Protein AF-A0A8J2RHG7-F1 (afdb_monomer)

Nearest PDB structures (foldseek):
  4phc-assembly1_A  TM=9.791E-01  e=8.579E-55  Homo sapiens
  4phc-assembly1_B  TM=9.744E-01  e=1.572E-54  Homo sapiens
  4phc-assembly2_C  TM=9.771E-01  e=2.625E-54  Homo sapiens
  4g84-assembly1_A  TM=9.530E-01  e=2.346E-53  Homo sapiens
  6o76-assembly1_A  TM=9.309E-01  e=4.505E-53  Homo sapiens

Secondary structure (DSSP, 8-state):
------------PPPHHHHHHHHHHHHHHHHHTT--HHHHHHHHHHHHHHHHHTTTTTTTS--------PPTT-----HHHHHHHHHHHHHHHHHHHHTTPEE----SEEEHHHHTTSSGGGGGG--BPPP-SS--EEE-S-SHHHHHHHHHHTT-S-EEEEEEEEEE-----BGGGTB-SEEEEEEEEEES---TTHHHHHHHHHHHHHHHHTT--SEEEEEEEHHHHHHHHHHTT--GGGHHHHHHHHHGGGTS-HHHHHHIIIIIT---HHHHHHHHHHHT-EESHHHHHHHHT-TTGGG-HHHHHHHHHHHHHHHHHHHTT-GGGEEEETT-----TT--SEEEEEEESSS-GGG----SEEEEE-TTTGGGTSTT-----EEEEEE-HHHHHHHHHHHTTTS---S----EEEEESSSSTHHHHHHHHHHHHTTT--EEE-SSSS--HHHHHHHHHHHT--EEEEE-HHHHHTTEEEEEETTT--EEEEEGGGHHHHHHHHHHHHHTTS---EEEPPPPPPTT--TTHHHHHHHHHHHHHHHT--GGG--S--EEEGGGSSS------TTSGGGS------S---THHHHHHHHHHHHHHHHHHHHHHHHHT--PPPP------------------------------------------------------THHHHHHHHHHHHHHHHHHHHHHHHHHHHHHHHHHHHHTTS---HHHHHHHHT-HHHHHHHHS-S-HHHHHHHHHHHGGGS---TT-SS-HHHHHHHHHHHHHH---HHHHHHHHTS-HHHHHHHHHHHHHHHHHHHHHHHS----HHHHHHS--HHHHTT-TTEEEEEEEEEEEBPPPSSHHHHHHHEETTTTEEEEEEEEEE-TTS-EEEEPPPEETTS-HHHHHHHSS-GGG--TT-EEE--TT---HHHHHTTT-EEE-PPP-SSSPPPHHHHHHHHHHHHHHHHHHHHHHHHHHH-GGGSSPBPGGGG-B-TTS-BHHHHHHHHHHHHHHTSPPSS---

Solvent-accessible surface area (backbone atoms only — not comparable to full-atom values): 58888 Å² total; per-residue (Å²): 133,88,86,85,89,85,88,82,82,80,81,77,73,80,50,70,68,56,52,44,47,55,42,54,47,50,50,49,50,42,60,76,71,66,52,59,68,67,63,53,51,51,47,46,49,54,41,49,51,51,50,60,75,59,56,86,63,70,85,82,74,59,95,65,76,83,75,93,69,70,60,91,37,45,80,88,75,52,61,66,56,46,47,58,48,48,57,52,48,52,52,42,52,55,47,43,49,73,72,64,33,43,85,54,87,74,74,68,51,43,55,39,72,79,59,55,86,58,39,63,80,60,49,79,29,52,43,68,57,81,85,82,91,69,83,62,37,21,38,30,65,59,64,64,64,63,45,27,45,48,32,33,73,70,66,53,63,57,52,44,35,30,37,76,44,74,26,29,40,69,60,88,54,37,75,94,74,53,37,52,22,53,46,54,44,41,35,41,37,43,38,22,91,69,70,85,50,55,66,61,41,48,45,54,49,52,53,51,53,40,34,47,76,68,74,48,72,55,49,38,34,36,30,34,35,43,32,33,56,54,15,46,38,52,62,42,66,53,56,78,91,46,44,67,62,50,42,59,34,46,36,43,58,83,80,42,58,68,74,58,39,46,44,46,36,33,76,75,66,68,42,58,63,75,37,48,55,51,46,50,74,47,37,76,43,66,42,52,63,70,48,41,55,54,46,62,69,29,79,56,39,54,68,23,68,44,17,44,54,29,39,52,47,49,51,53,31,49,59,51,22,50,78,72,71,42,40,91,37,47,31,39,29,57,34,60,51,76,69,58,79,47,59,61,34,47,32,40,37,27,34,67,69,86,65,57,78,93,73,56,71,67,64,44,24,37,39,36,20,27,32,58,53,20,18,80,56,22,98,80,52,55,65,36,37,31,35,31,36,33,37,34,47,53,50,52,48,54,52,51,53,60,75,47,63,87,57,93,77,64,70,59,82,45,49,34,34,44,42,39,68,53,72,83,51,40,65,59,42,51,52,52,45,49,61,29,48,80,67,74,42,46,61,49,66,71,96,51,65,65,48,60,45,67,62,54,53,47,51,27,67,72,49,61,28,54,30,32,38,44,45,46,71,75,34,53,77,69,48,30,34,33,45,28,36,56,88,82,65,48,72,47,83,39,50,53,94,48,43,64,58,52,49,52,51,54,56,49,54,67,54,58,81,74,67,86,47,74,43,65,70,63,71,80,70,66,97,85,56,74,93,61,39,67,64,47,47,57,40,26,53,51,37,31,63,55,68,74,50,66,77,94,70,67,85,65,90,55,66,50,50,36,84,42,27,84,80,57,58,94,59,90,51,85,90,43,81,44,47,34,59,70,61,80,91,86,74,91,78,67,75,75,64,60,60,58,55,59,60,58,56,54,61,57,51,56,57,51,52,55,56,52,58,63,54,71,78,66,76,86,91,77,90,81,87,87,89,88,86,87,83,85,85,86,82,87,83,90,78,95,77,83,92,84,75,89,77,96,69,83,85,85,80,86,86,78,92,80,80,96,72,87,84,81,86,87,76,94,75,81,94,80,87,82,85,87,66,75,67,65,59,55,54,52,54,53,52,49,53,52,50,54,54,50,49,56,51,50,52,51,50,49,53,50,49,55,50,50,53,56,53,53,64,68,51,75,84,55,64,59,47,73,69,52,56,55,53,27,61,75,26,36,74,47,22,32,69,47,44,50,34,70,28,33,66,52,50,54,50,53,46,67,74,45,54,84,68,54,84,90,62,94,86,58,94,59,55,75,68,56,42,51,50,52,38,32,29,35,41,26,64,43,63,51,48,64,56,51,10,61,28,63,79,46,51,43,70,54,44,51,51,43,37,52,55,50,48,51,36,50,32,77,69,36,44,84,75,54,42,48,77,78,55,63,79,62,44,58,76,65,43,35,66,83,38,56,77,77,46,66,45,51,55,33,30,43,51,77,51,72,39,44,34,49,79,55,90,51,68,64,57,35,66,41,15,32,15,76,92,76,71,42,38,21,38,27,31,49,36,26,20,29,79,48,49,46,48,29,46,71,39,65,72,37,46,26,55,60,52,67,46,58,45,50,77,70,51,60,58,65,76,73,55,43,69,66,35,24,34,39,43,59,74,82,58,80,47,48,68,70,37,39,74,41,48,22,44,66,50,56,42,72,83,76,82,91,57,83,74,50,76,64,52,48,49,52,24,47,54,47,50,67,60,52,48,54,43,55,51,50,54,49,47,49,56,68,44,22,32,58,66,59,60,61,41,58,68,80,41,66,41,59,55,100,82,74,50,36,49,46,44,40,53,53,52,40,51,52,47,52,48,60,69,34,82,57,86,50,75,87,124

Radius of gyration: 39.9 Å; Cα contacts (8 Å, |Δi|>4): 1347; chains: 1; bounding box: 129×100×102 Å

Structure (mmCIF, N/CA/C/O backbone):
data_AF-A0A8J2RHG7-F1
#
_entry.id   AF-A0A8J2RHG7-F1
#
loop_
_atom_site.group_PDB
_atom_site.id
_atom_site.type_symbol
_atom_site.label_atom_id
_atom_site.label_alt_id
_atom_site.label_comp_id
_atom_site.label_asym_id
_atom_site.label_entity_id
_atom_site.label_seq_id
_atom_site.pdbx_PDB_ins_code
_atom_site.Cartn_x
_atom_site.Cartn_y
_atom_site.Cartn_z
_atom_site.occupancy
_atom_site.B_iso_or_equiv
_atom_site.auth_seq_id
_atom_site.auth_comp_id
_atom_site.auth_asym_id
_atom_site.auth_atom_id
_atom_site.pdbx_PDB_model_num
ATOM 1 N N . MET A 1 1 ? 68.297 17.777 55.107 1.00 31.73 1 MET A N 1
ATOM 2 C CA . MET A 1 1 ? 68.288 17.335 53.692 1.00 31.73 1 MET A CA 1
ATOM 3 C C . MET A 1 1 ? 66.818 17.244 53.285 1.00 31.73 1 MET A C 1
ATOM 5 O O . MET A 1 1 ? 66.069 16.672 54.061 1.00 31.73 1 MET A O 1
ATOM 9 N N . GLN A 1 2 ? 66.297 18.023 52.322 1.00 25.23 2 GLN A N 1
ATOM 10 C CA . GLN A 1 2 ? 66.552 17.958 50.857 1.00 25.23 2 GLN A CA 1
ATOM 11 C C . GLN A 1 2 ? 66.179 16.567 50.295 1.00 25.23 2 GLN A C 1
ATOM 13 O O . GLN A 1 2 ? 66.572 15.587 50.910 1.00 25.23 2 GLN A O 1
ATOM 18 N N . CYS A 1 3 ? 65.501 16.364 49.157 1.00 23.91 3 CYS A N 1
ATOM 19 C CA . CYS A 1 3 ? 64.804 17.230 48.178 1.00 23.91 3 CYS A CA 1
ATOM 20 C C . CYS A 1 3 ? 63.834 16.318 47.350 1.00 23.91 3 CYS A C 1
ATOM 22 O O . CYS A 1 3 ? 63.836 15.116 47.593 1.00 23.91 3 CYS A O 1
ATOM 24 N N . ALA A 1 4 ? 62.987 16.711 46.383 1.00 25.17 4 ALA A N 1
ATOM 25 C CA . ALA A 1 4 ? 62.678 17.978 45.695 1.00 25.17 4 ALA A CA 1
ATOM 26 C C . ALA A 1 4 ? 61.202 17.965 45.180 1.00 25.17 4 ALA A C 1
ATOM 28 O O . ALA A 1 4 ? 60.422 17.087 45.540 1.00 25.17 4 ALA A O 1
ATOM 29 N N . HIS A 1 5 ? 60.817 18.904 44.304 1.00 34.72 5 HIS A N 1
ATOM 30 C CA . HIS A 1 5 ? 59.629 18.813 43.432 1.00 34.72 5 HIS A CA 1
ATOM 31 C C . HIS A 1 5 ? 59.924 18.043 42.131 1.00 34.72 5 HIS A C 1
ATOM 33 O O . HIS A 1 5 ? 60.993 18.228 41.551 1.00 34.72 5 HIS A O 1
ATOM 39 N N . CYS A 1 6 ? 58.924 17.341 41.582 1.00 24.89 6 CYS A N 1
ATOM 40 C CA . CYS A 1 6 ? 58.717 17.273 40.128 1.00 24.89 6 CYS A CA 1
ATOM 41 C C . CYS A 1 6 ? 57.236 17.072 39.774 1.00 24.89 6 CYS A C 1
ATOM 43 O O . CYS A 1 6 ? 56.567 16.176 40.283 1.00 24.89 6 CYS A O 1
ATOM 45 N N . THR A 1 7 ? 56.743 17.931 38.887 1.00 26.89 7 THR A N 1
ATOM 46 C CA . THR A 1 7 ? 55.372 17.953 38.372 1.00 26.89 7 THR A CA 1
ATOM 47 C C . THR A 1 7 ? 55.225 16.959 37.222 1.00 26.89 7 THR A C 1
ATOM 49 O O . THR A 1 7 ? 56.035 16.995 36.299 1.00 26.89 7 THR A O 1
ATOM 52 N N . PHE A 1 8 ? 54.158 16.156 37.197 1.00 25.25 8 PHE A N 1
ATOM 53 C CA . PHE A 1 8 ? 53.711 15.487 35.969 1.00 25.25 8 PHE A CA 1
ATOM 54 C C . PHE A 1 8 ? 52.341 16.019 35.549 1.00 25.25 8 PHE A C 1
ATOM 56 O O . PHE A 1 8 ? 51.332 15.810 36.220 1.00 25.25 8 PHE A O 1
ATOM 63 N N . VAL A 1 9 ? 52.327 16.743 34.429 1.00 25.61 9 VAL A N 1
ATOM 64 C CA . VAL A 1 9 ? 51.116 17.280 33.804 1.00 25.61 9 VAL A CA 1
ATOM 65 C C . VAL A 1 9 ? 50.503 16.193 32.927 1.00 25.61 9 VAL A C 1
ATOM 67 O O . VAL A 1 9 ? 51.068 15.839 31.894 1.00 25.61 9 VAL A O 1
ATOM 70 N N . LEU A 1 10 ? 49.324 15.693 33.299 1.00 27.75 10 LEU A N 1
ATOM 71 C CA . LEU A 1 10 ? 48.488 14.933 32.373 1.00 27.75 10 LEU A CA 1
ATOM 72 C C . LEU A 1 10 ? 47.800 15.914 31.417 1.00 27.75 10 LEU A C 1
ATOM 74 O O . LEU A 1 10 ? 46.847 16.599 31.788 1.00 27.75 10 LEU A O 1
ATOM 78 N N . TYR A 1 11 ? 48.285 15.974 30.176 1.00 26.95 11 TYR A N 1
ATOM 79 C CA . TYR A 1 11 ? 47.593 16.658 29.086 1.00 26.95 11 TYR A CA 1
ATOM 80 C C . TYR A 1 11 ? 46.286 15.920 28.762 1.00 26.95 11 TYR A C 1
ATOM 82 O O . TYR A 1 11 ? 46.268 14.962 27.990 1.00 26.95 11 TYR A O 1
ATOM 90 N N . ALA A 1 12 ? 45.173 16.391 29.322 1.00 38.91 12 ALA A N 1
ATOM 91 C CA . ALA A 1 12 ? 43.852 16.047 28.814 1.00 38.91 12 ALA A CA 1
ATOM 92 C C . ALA A 1 12 ? 43.670 16.717 27.440 1.00 38.91 12 ALA A C 1
ATOM 94 O O . ALA A 1 12 ? 43.499 17.935 27.348 1.00 38.91 12 ALA A O 1
ATOM 95 N N . GLY A 1 13 ? 43.743 15.935 26.361 1.00 43.84 13 GLY A N 1
ATOM 96 C CA . GLY A 1 13 ? 43.448 16.431 25.017 1.00 43.84 13 GLY A CA 1
ATOM 97 C C . GLY A 1 13 ? 42.005 16.939 24.931 1.00 43.84 13 GLY A C 1
ATOM 98 O O . GLY A 1 13 ? 41.087 16.257 25.384 1.00 43.84 13 GLY A O 1
ATOM 99 N N . LYS A 1 14 ? 41.792 18.132 24.351 1.00 54.09 14 LYS A N 1
ATOM 100 C CA . LYS A 1 14 ? 40.439 18.675 24.125 1.00 54.09 14 LYS A CA 1
ATOM 101 C C . LYS A 1 14 ? 39.607 17.681 23.319 1.00 54.09 14 LYS A C 1
ATOM 103 O O . LYS A 1 14 ? 40.095 17.168 22.309 1.00 54.09 14 LYS A O 1
ATOM 108 N N . SER A 1 15 ? 38.351 17.460 23.705 1.00 69.25 15 SER A N 1
ATOM 109 C CA . SER A 1 15 ? 37.487 16.531 22.976 1.00 69.25 15 SER A CA 1
ATOM 110 C C . SER A 1 15 ? 37.224 17.023 21.546 1.00 69.25 15 SER A C 1
ATOM 112 O O . SER A 1 15 ? 37.207 18.227 21.282 1.00 69.25 15 SER A O 1
ATOM 114 N N . ILE A 1 16 ? 36.964 16.100 20.613 1.00 73.19 16 ILE A N 1
ATOM 115 C CA . ILE A 1 16 ? 36.591 16.443 19.226 1.00 73.19 16 ILE A CA 1
ATOM 116 C C . ILE A 1 16 ? 35.353 17.362 19.197 1.00 73.19 16 ILE A C 1
ATOM 118 O O . ILE A 1 16 ? 35.262 18.253 18.356 1.00 73.19 16 ILE A O 1
ATOM 122 N N . ALA A 1 17 ? 34.427 17.217 20.153 1.00 66.75 17 ALA A N 1
ATOM 123 C CA . ALA A 1 17 ? 33.256 18.084 20.269 1.00 66.75 17 ALA A CA 1
ATOM 124 C C . ALA A 1 17 ? 33.626 19.541 20.618 1.00 66.75 17 ALA A C 1
ATOM 126 O O . ALA A 1 17 ? 33.055 20.468 20.036 1.00 66.75 17 ALA A O 1
ATOM 127 N N . ASP A 1 18 ? 34.605 19.749 21.503 1.00 74.88 18 ASP A N 1
ATOM 128 C CA . ASP A 1 18 ? 35.109 21.086 21.849 1.00 74.88 18 ASP A CA 1
ATOM 129 C C . ASP A 1 18 ? 35.854 21.715 20.666 1.00 74.88 18 ASP A C 1
ATOM 131 O O . ASP A 1 18 ? 35.632 22.881 20.344 1.00 74.88 18 ASP A O 1
ATOM 135 N N . GLN A 1 19 ? 36.657 20.922 19.948 1.00 80.75 19 GLN A N 1
ATOM 136 C CA . GLN A 1 19 ? 37.361 21.366 18.739 1.00 80.75 19 GLN A CA 1
ATOM 137 C C . GLN A 1 19 ? 36.380 21.788 17.627 1.00 80.75 19 GLN A C 1
ATOM 139 O O . GLN A 1 19 ? 36.542 22.850 17.026 1.00 80.75 19 GLN A O 1
ATOM 144 N N . ILE A 1 20 ? 35.306 21.020 17.392 1.00 82.56 20 ILE A N 1
ATOM 145 C CA . ILE A 1 20 ? 34.231 21.386 16.446 1.00 82.56 20 ILE A CA 1
ATOM 146 C C . ILE A 1 20 ? 33.522 22.679 16.873 1.00 82.56 20 ILE A C 1
ATOM 148 O O . ILE A 1 20 ? 33.122 23.475 16.014 1.00 82.56 20 ILE A O 1
ATOM 152 N N . LYS A 1 21 ? 33.339 22.895 18.182 1.00 82.25 21 LYS A N 1
ATOM 153 C CA . LYS A 1 21 ? 32.702 24.102 18.718 1.00 82.25 21 LYS A CA 1
ATOM 154 C C . LYS A 1 21 ? 33.585 25.334 18.510 1.00 82.25 21 LYS A C 1
ATOM 156 O O . LYS A 1 21 ? 33.115 26.290 17.897 1.00 82.25 21 LYS A O 1
ATOM 161 N N . GLU A 1 22 ? 34.849 25.281 18.931 1.00 85.94 22 GLU A N 1
ATOM 162 C CA . GLU A 1 22 ? 35.826 26.369 18.759 1.00 85.94 22 GLU A CA 1
ATOM 163 C C . GLU A 1 22 ? 36.008 26.721 17.274 1.00 85.94 22 GLU A C 1
ATOM 165 O O . GLU A 1 22 ? 35.873 27.883 16.883 1.00 85.94 22 GLU A O 1
ATOM 170 N N . GLN A 1 23 ? 36.180 25.714 16.412 1.00 88.94 23 GLN A N 1
ATOM 171 C CA . GLN A 1 23 ? 36.290 25.905 14.964 1.00 88.94 23 GLN A CA 1
ATOM 172 C C . GLN A 1 23 ? 35.001 26.495 14.352 1.00 88.94 23 GLN A C 1
ATOM 174 O O . GLN A 1 23 ? 35.037 27.335 13.449 1.00 88.94 23 GLN A O 1
ATOM 179 N N . GLY A 1 24 ? 33.831 26.089 14.856 1.00 84.88 24 GLY A N 1
ATOM 180 C CA . GLY A 1 24 ? 32.531 26.615 14.433 1.00 84.88 24 GLY A CA 1
ATOM 181 C C . GLY A 1 24 ? 32.247 28.049 14.897 1.00 84.88 24 GLY A C 1
ATOM 182 O O . GLY A 1 24 ? 31.450 28.747 14.259 1.00 84.88 24 GLY A O 1
ATOM 183 N N . GLU A 1 25 ? 32.871 28.490 15.986 1.00 90.38 25 GLU A N 1
ATOM 184 C CA . GLU A 1 25 ? 32.837 29.872 16.477 1.00 90.38 25 GLU A CA 1
ATOM 185 C C . GLU A 1 25 ? 33.824 30.754 15.697 1.00 90.38 25 GLU A C 1
ATOM 187 O O . GLU A 1 25 ? 33.442 31.844 15.264 1.00 90.38 25 GLU A O 1
ATOM 192 N N . LEU A 1 26 ? 35.023 30.247 15.379 1.00 87.88 26 LEU A N 1
ATOM 193 C CA . LEU A 1 26 ? 35.999 30.919 14.511 1.00 87.88 26 LEU A CA 1
ATOM 194 C C . LEU A 1 26 ? 35.421 31.230 13.119 1.00 87.88 26 LEU A C 1
ATOM 196 O O . LEU A 1 26 ? 35.481 32.373 12.665 1.00 87.88 26 LEU A O 1
ATOM 200 N N . VAL A 1 27 ? 34.770 30.255 12.470 1.00 89.44 27 VAL A N 1
ATOM 201 C CA . VAL A 1 27 ? 34.101 30.461 11.168 1.00 89.44 27 VAL A CA 1
ATOM 202 C C . VAL A 1 27 ? 32.985 31.514 11.249 1.00 89.44 27 VAL A C 1
ATOM 204 O O . VAL A 1 27 ? 32.793 32.280 10.303 1.00 89.44 27 VAL A O 1
ATOM 207 N N . ARG A 1 28 ? 32.238 31.586 12.362 1.00 87.31 28 ARG A N 1
ATOM 208 C CA . ARG A 1 28 ? 31.215 32.632 12.559 1.00 87.31 28 ARG A CA 1
ATOM 209 C C . ARG A 1 28 ? 31.843 34.008 12.736 1.00 87.31 28 ARG A C 1
ATOM 211 O O . ARG A 1 28 ? 31.361 34.957 12.123 1.00 87.31 28 ARG A O 1
ATOM 218 N N . LYS A 1 29 ? 32.919 34.103 13.521 1.00 90.12 29 LYS A N 1
ATOM 219 C CA . LYS A 1 29 ? 33.667 35.344 13.738 1.00 90.12 29 LYS A CA 1
ATOM 220 C C . LYS A 1 29 ? 34.229 35.888 12.421 1.00 90.12 29 LYS A C 1
ATOM 222 O O . LYS A 1 29 ? 33.911 37.013 12.057 1.00 90.12 29 LYS A O 1
ATOM 227 N N . LEU A 1 30 ? 34.918 35.053 11.640 1.00 89.00 30 LEU A N 1
ATOM 228 C CA . LEU A 1 30 ? 35.462 35.424 10.326 1.00 89.00 30 LEU A CA 1
ATOM 229 C C . LEU A 1 30 ? 34.381 35.890 9.332 1.00 89.00 30 LEU A C 1
ATOM 231 O O . LEU A 1 30 ? 34.616 36.814 8.556 1.00 89.00 30 LEU A O 1
ATOM 235 N N . LYS A 1 31 ? 33.180 35.293 9.371 1.00 84.31 31 LYS A N 1
ATOM 236 C CA . LYS A 1 31 ? 32.032 35.742 8.561 1.00 84.31 31 LYS A CA 1
ATOM 237 C C . LYS A 1 31 ? 31.446 37.074 9.040 1.00 84.31 31 LYS A C 1
ATOM 239 O O . LYS A 1 31 ? 31.086 37.897 8.203 1.00 84.31 31 LYS A O 1
ATOM 244 N N . ALA A 1 32 ? 31.362 37.300 10.351 1.00 87.62 32 ALA A N 1
ATOM 245 C CA . ALA A 1 32 ? 30.902 38.570 10.919 1.00 87.62 32 ALA A CA 1
ATOM 246 C C . ALA A 1 32 ? 31.888 39.720 10.633 1.00 87.62 32 ALA A C 1
ATOM 248 O O . ALA A 1 32 ? 31.468 40.828 10.310 1.00 87.62 32 ALA A O 1
ATOM 249 N N . GLU A 1 33 ? 33.189 39.430 10.672 1.00 88.19 33 GLU A N 1
ATOM 250 C CA . GLU A 1 33 ? 34.288 40.361 10.377 1.00 88.19 33 GLU A CA 1
ATOM 251 C C . GLU A 1 33 ? 34.541 40.552 8.865 1.00 88.19 33 GLU A C 1
ATOM 253 O O . GLU A 1 33 ? 35.439 41.299 8.487 1.00 88.19 33 GLU A O 1
ATOM 258 N N . LYS A 1 34 ? 33.751 39.902 7.990 1.00 86.38 34 LYS A N 1
ATOM 259 C CA . LYS A 1 34 ? 33.890 39.926 6.518 1.00 86.38 34 LYS A CA 1
ATOM 260 C C . LYS A 1 34 ? 35.314 39.604 6.027 1.00 86.38 34 LYS A C 1
ATOM 262 O O . LYS A 1 34 ? 35.824 40.244 5.108 1.00 86.38 34 LYS A O 1
ATOM 267 N N . ALA A 1 35 ? 35.952 38.602 6.631 1.00 81.62 35 ALA A N 1
ATOM 268 C CA . ALA A 1 35 ? 37.264 38.123 6.204 1.00 81.62 35 ALA A CA 1
ATOM 269 C C . ALA A 1 35 ? 37.247 37.579 4.756 1.00 81.62 35 ALA A C 1
ATOM 271 O O . ALA A 1 35 ? 36.197 37.222 4.221 1.00 81.62 35 ALA A O 1
ATOM 272 N N . GLY A 1 36 ? 38.427 37.490 4.131 1.00 82.00 36 GLY A N 1
ATOM 273 C CA . GLY A 1 36 ? 38.582 37.005 2.754 1.00 82.00 36 GLY A CA 1
ATOM 274 C C . GLY A 1 36 ? 37.979 35.612 2.523 1.00 82.00 36 GLY A C 1
ATOM 275 O O . GLY A 1 36 ? 38.079 34.728 3.379 1.00 82.00 36 GLY A O 1
ATOM 276 N N . ILE A 1 37 ? 37.362 35.425 1.351 1.00 78.25 37 ILE A N 1
ATOM 277 C CA . ILE A 1 37 ? 36.573 34.232 0.997 1.00 78.25 37 ILE A CA 1
ATOM 278 C C . ILE A 1 37 ? 37.407 32.950 1.102 1.00 78.25 37 ILE A C 1
ATOM 280 O O . ILE A 1 37 ? 36.927 31.962 1.661 1.00 78.25 37 ILE A O 1
ATOM 284 N N . ASP A 1 38 ? 38.661 32.979 0.653 1.00 78.94 38 ASP A N 1
ATOM 285 C CA . ASP A 1 38 ? 39.557 31.816 0.672 1.00 78.94 38 ASP A CA 1
ATOM 286 C C . ASP A 1 38 ? 39.814 31.339 2.106 1.00 78.94 38 ASP A C 1
ATOM 288 O O . ASP A 1 38 ? 39.650 30.162 2.421 1.00 78.94 38 ASP A O 1
ATOM 292 N N . LYS A 1 39 ? 40.078 32.283 3.019 1.00 81.12 39 LYS A N 1
ATOM 293 C CA . LYS A 1 39 ? 40.306 32.008 4.444 1.00 81.12 39 LYS A CA 1
ATOM 294 C C . LYS A 1 39 ? 39.049 31.482 5.141 1.00 81.12 39 LYS A C 1
ATOM 296 O O . LYS A 1 39 ? 39.132 30.593 5.982 1.00 81.12 39 LYS A O 1
ATOM 301 N N . ILE A 1 40 ? 37.864 31.980 4.778 1.00 84.25 40 ILE A N 1
ATOM 302 C CA . ILE A 1 40 ? 36.595 31.417 5.272 1.00 84.25 40 ILE A CA 1
ATOM 303 C C . ILE A 1 40 ? 36.400 29.986 4.744 1.00 84.25 40 ILE A C 1
ATOM 305 O O . ILE A 1 40 ? 35.927 29.124 5.483 1.00 84.25 40 ILE A O 1
ATOM 309 N N . THR A 1 41 ? 36.764 29.724 3.489 1.00 80.81 41 THR A N 1
ATOM 310 C CA . THR A 1 41 ? 36.601 28.418 2.831 1.00 80.81 41 THR A CA 1
ATOM 311 C C . THR A 1 41 ? 37.560 27.369 3.402 1.00 80.81 41 THR A C 1
ATOM 313 O O . THR A 1 41 ? 37.150 26.233 3.659 1.00 80.81 41 THR A O 1
ATOM 316 N N . GLU A 1 42 ? 38.799 27.757 3.704 1.00 85.81 42 GLU A N 1
ATOM 317 C CA . GLU A 1 42 ? 39.789 26.924 4.393 1.00 85.81 42 GLU A CA 1
ATOM 318 C C . GLU A 1 42 ? 39.302 26.511 5.796 1.00 85.81 42 GLU A C 1
ATOM 320 O O . GLU A 1 42 ? 39.226 25.321 6.115 1.00 85.81 42 GLU A O 1
ATOM 325 N N . GLU A 1 43 ? 38.876 27.473 6.622 1.00 88.00 43 GLU A N 1
ATOM 326 C CA . GLU A 1 43 ? 38.415 27.197 7.991 1.00 88.00 43 GLU A CA 1
ATOM 327 C C . GLU A 1 43 ? 37.080 26.423 8.035 1.00 88.00 43 GLU A C 1
ATOM 329 O O . GLU A 1 43 ? 36.851 25.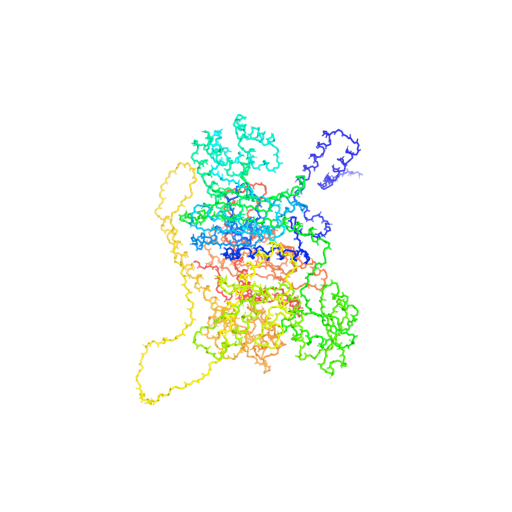623 8.951 1.00 88.00 43 GLU A O 1
ATOM 334 N N . VAL A 1 44 ? 36.217 26.590 7.022 1.00 83.50 44 VAL A N 1
ATOM 335 C CA . VAL A 1 44 ? 35.026 25.745 6.806 1.00 83.50 44 VAL A CA 1
ATOM 336 C C . VAL A 1 44 ? 35.418 24.315 6.428 1.00 83.50 44 VAL A C 1
ATOM 338 O O . VAL A 1 44 ? 34.795 23.375 6.921 1.00 83.50 44 VAL A O 1
ATOM 341 N N . SER A 1 45 ? 36.454 24.129 5.611 1.00 83.75 45 SER A N 1
ATOM 342 C CA . SER A 1 45 ? 36.938 22.797 5.221 1.00 83.75 45 SER A CA 1
ATOM 343 C C . SER A 1 45 ? 37.515 22.041 6.423 1.00 83.75 45 SER A C 1
ATOM 345 O O . SER A 1 45 ? 37.161 20.883 6.647 1.00 83.75 45 SER A O 1
ATOM 347 N N . LYS A 1 46 ? 38.282 22.724 7.286 1.00 85.81 46 LYS A N 1
ATOM 348 C CA . LYS A 1 46 ? 38.741 22.188 8.585 1.00 85.81 46 LYS A CA 1
ATOM 349 C C . LYS A 1 46 ? 37.566 21.802 9.497 1.00 85.81 46 LYS A C 1
ATOM 351 O O . LYS A 1 46 ? 37.561 20.719 10.078 1.00 85.81 46 LYS A O 1
ATOM 356 N N . LEU A 1 47 ? 36.520 22.634 9.565 1.00 84.56 47 LEU A N 1
ATOM 357 C CA . LEU A 1 47 ? 35.293 22.329 10.319 1.00 84.56 47 LEU A CA 1
ATOM 358 C C . LEU A 1 47 ? 34.535 21.107 9.770 1.00 84.56 47 LEU A C 1
ATOM 360 O O . LEU A 1 47 ? 33.904 20.382 10.541 1.00 84.56 47 LEU A O 1
ATOM 364 N N . LEU A 1 48 ? 34.551 20.890 8.453 1.00 73.94 48 LEU A N 1
ATOM 365 C CA . LEU A 1 48 ? 33.941 19.719 7.817 1.00 73.94 48 LEU A CA 1
ATOM 366 C C . LEU A 1 48 ? 34.761 18.449 8.077 1.00 73.94 48 LEU A C 1
ATOM 368 O O . LEU A 1 48 ? 34.168 17.428 8.416 1.00 73.94 48 LEU A O 1
ATOM 372 N N . ALA A 1 49 ? 36.093 18.525 8.021 1.00 78.81 49 ALA A N 1
ATOM 373 C CA . ALA A 1 49 ? 36.982 17.413 8.360 1.00 78.81 49 ALA A CA 1
ATOM 374 C C . ALA A 1 49 ? 36.818 16.964 9.826 1.00 78.81 49 ALA A C 1
ATOM 376 O O . ALA A 1 49 ? 36.610 15.779 10.085 1.00 78.81 49 ALA A O 1
ATOM 377 N N . LEU A 1 50 ? 36.791 17.908 10.778 1.00 79.06 50 LEU A N 1
ATOM 378 C CA . LEU A 1 50 ? 36.528 17.611 12.195 1.00 79.06 50 LEU A CA 1
ATOM 379 C C . LEU A 1 50 ? 35.145 16.969 12.411 1.00 79.06 50 LEU A C 1
ATOM 381 O O . LEU A 1 50 ? 34.999 16.054 13.216 1.00 79.06 50 LEU A O 1
ATOM 385 N N . LYS A 1 51 ? 34.121 17.399 11.660 1.00 73.12 51 LYS A N 1
ATOM 386 C CA . LYS A 1 51 ? 32.783 16.778 11.700 1.00 73.12 51 LYS A CA 1
ATOM 387 C C . LYS A 1 51 ? 32.734 15.395 11.054 1.00 73.12 51 LYS A C 1
ATOM 389 O O . LYS A 1 51 ? 31.926 14.584 11.485 1.00 73.12 51 LYS A O 1
ATOM 394 N N . ALA A 1 52 ? 33.565 15.118 10.051 1.00 71.81 52 ALA A N 1
ATOM 395 C CA . ALA A 1 52 ? 33.674 13.786 9.457 1.00 71.81 52 ALA A CA 1
ATOM 396 C C . ALA A 1 52 ? 34.341 12.794 10.427 1.00 71.81 52 ALA A C 1
ATOM 398 O O . ALA A 1 52 ? 33.889 11.658 10.547 1.00 71.81 52 ALA A O 1
ATOM 399 N N . GLN A 1 53 ? 35.345 13.246 11.189 1.00 67.62 53 GLN A N 1
ATOM 400 C CA . GLN A 1 53 ? 35.974 12.466 12.264 1.00 67.62 53 GLN A CA 1
ATOM 401 C C . GLN A 1 53 ? 35.031 12.159 13.443 1.00 67.62 53 GLN A C 1
ATOM 403 O O . GLN A 1 53 ? 35.302 11.240 14.208 1.00 67.62 53 GLN A O 1
ATOM 408 N N . GLN A 1 54 ? 33.917 12.886 13.589 1.00 59.44 54 GLN A N 1
ATOM 409 C CA . GLN A 1 54 ? 32.918 12.634 14.636 1.00 59.44 54 GLN A CA 1
ATOM 410 C C . GLN A 1 54 ? 32.035 11.398 14.357 1.00 59.44 54 GLN A C 1
ATOM 412 O O . GLN A 1 54 ? 31.277 10.986 15.230 1.00 59.44 54 GLN A O 1
ATOM 417 N N . GLY A 1 55 ? 32.098 10.810 13.157 1.00 41.78 55 GLY A N 1
ATOM 418 C CA . GLY A 1 55 ? 31.201 9.722 12.768 1.00 41.78 55 GLY A CA 1
ATOM 419 C C . GLY A 1 55 ? 29.732 10.160 12.660 1.00 41.78 55 GLY A C 1
ATOM 420 O O . GLY A 1 55 ? 29.390 11.342 12.745 1.00 41.78 55 GLY A O 1
ATOM 421 N N . SER A 1 56 ? 28.835 9.196 12.447 1.00 40.34 56 SER A N 1
ATOM 422 C CA . SER A 1 56 ? 27.390 9.447 12.303 1.00 40.34 56 SER A CA 1
ATOM 423 C C . SER A 1 56 ? 26.621 9.423 13.638 1.00 40.34 56 SER A C 1
ATOM 425 O O . SER A 1 56 ? 25.426 9.148 13.661 1.00 40.34 56 SER A O 1
ATOM 427 N N . ASP A 1 57 ? 27.266 9.842 14.732 1.00 35.41 57 ASP A N 1
ATOM 428 C CA . ASP A 1 57 ? 26.731 9.932 16.110 1.00 35.41 57 ASP A CA 1
ATOM 429 C C . ASP A 1 57 ? 25.674 11.047 16.322 1.00 35.41 57 ASP A C 1
ATOM 431 O O . ASP A 1 57 ? 25.517 11.614 17.409 1.00 35.41 57 ASP A O 1
ATOM 435 N N . LYS A 1 58 ? 24.929 11.416 15.274 1.00 32.09 58 LYS A N 1
ATOM 436 C CA . LYS A 1 58 ? 23.967 12.529 15.322 1.00 32.09 58 LYS A CA 1
ATOM 437 C C . LYS A 1 58 ? 22.551 12.168 15.745 1.00 32.09 58 LYS A C 1
ATOM 439 O O . LYS A 1 58 ? 21.813 13.093 16.083 1.00 32.09 58 LYS A O 1
ATOM 444 N N . ASP A 1 59 ? 22.211 10.885 15.809 1.00 35.12 59 ASP A N 1
ATOM 445 C CA . ASP A 1 59 ? 20.904 10.443 16.309 1.00 35.12 59 ASP A CA 1
ATOM 446 C C . ASP A 1 59 ? 20.918 10.040 17.802 1.00 35.12 59 ASP A C 1
ATOM 448 O O . ASP A 1 59 ? 19.852 9.939 18.402 1.00 35.12 59 ASP A O 1
ATOM 452 N N . GLU A 1 60 ? 22.088 9.922 18.453 1.00 38.66 60 GLU A N 1
ATOM 453 C CA . GLU A 1 60 ? 22.175 9.570 19.889 1.00 38.66 60 GLU A CA 1
ATOM 454 C C . GLU A 1 60 ? 22.503 10.735 20.845 1.00 38.66 60 GLU A C 1
ATOM 456 O O . GLU A 1 60 ? 22.262 10.629 22.049 1.00 38.66 60 GLU A O 1
ATOM 461 N N . LYS A 1 61 ? 23.009 11.878 20.353 1.00 33.84 61 LYS A N 1
ATOM 462 C CA . LYS A 1 61 ? 23.305 13.062 21.195 1.00 33.84 61 LYS A CA 1
ATOM 463 C C . LYS A 1 61 ? 22.707 14.362 20.666 1.00 33.84 61 LYS A C 1
ATOM 465 O O . LYS A 1 61 ? 23.382 15.381 20.516 1.00 33.84 61 LYS A O 1
ATOM 470 N N . ALA A 1 62 ? 21.389 14.358 20.510 1.00 35.50 62 ALA A N 1
ATOM 471 C CA . ALA A 1 62 ? 20.598 15.577 20.574 1.00 35.50 62 ALA A CA 1
ATOM 472 C C . ALA A 1 62 ? 19.404 15.382 21.512 1.00 35.50 62 ALA A C 1
ATOM 474 O O . ALA A 1 62 ? 18.602 14.471 21.327 1.00 35.50 62 ALA A O 1
ATOM 475 N N . GLY A 1 63 ? 19.207 16.323 22.442 1.00 36.00 63 GLY A N 1
ATOM 476 C CA . GLY A 1 63 ? 17.901 16.586 23.058 1.00 36.00 63 GLY A CA 1
ATOM 477 C C . GLY A 1 63 ? 16.936 17.198 22.036 1.00 36.00 63 GLY A C 1
ATOM 478 O O . GLY A 1 63 ? 16.399 18.285 22.244 1.00 36.00 63 GLY A O 1
ATOM 479 N N . GLY A 1 64 ? 16.787 16.541 20.884 1.00 38.62 64 GLY A N 1
ATOM 480 C CA . GLY A 1 64 ? 15.908 16.949 19.808 1.00 38.62 64 GLY A CA 1
ATOM 481 C C . GLY A 1 64 ? 14.473 16.807 20.277 1.00 38.62 64 GLY A C 1
ATOM 482 O O . GLY A 1 64 ? 13.978 15.697 20.452 1.00 38.62 64 GLY A O 1
ATOM 483 N N . LYS A 1 65 ? 13.801 17.943 20.481 1.00 43.69 65 LYS A N 1
ATOM 484 C CA . LYS A 1 65 ? 12.360 18.000 20.740 1.00 43.69 65 LYS A CA 1
ATOM 485 C C . LYS A 1 65 ? 11.651 17.132 19.698 1.00 43.69 65 LYS A C 1
ATOM 487 O O . LYS A 1 65 ? 11.713 17.459 18.517 1.00 43.69 65 LYS A O 1
ATOM 492 N N . PHE A 1 66 ? 11.013 16.043 20.133 1.00 71.69 66 PHE A N 1
ATOM 493 C CA . PHE A 1 66 ? 10.304 15.115 19.250 1.00 71.69 66 PHE A CA 1
ATOM 494 C C . PHE A 1 66 ? 9.356 15.896 18.328 1.00 71.69 66 PHE A C 1
ATOM 496 O O . PHE A 1 66 ? 8.443 16.583 18.794 1.00 71.69 66 PHE A O 1
ATOM 503 N N . VAL A 1 67 ? 9.627 15.849 17.022 1.00 82.62 67 VAL A N 1
ATOM 504 C CA . VAL A 1 67 ? 8.887 16.626 16.024 1.00 82.62 67 VAL A CA 1
ATOM 505 C C . VAL A 1 67 ? 7.777 15.754 15.459 1.00 82.62 67 VAL A C 1
ATOM 507 O O . VAL A 1 67 ? 8.038 14.878 14.638 1.00 82.62 67 VAL A O 1
ATOM 510 N N . LEU A 1 68 ? 6.539 16.036 15.863 1.00 90.69 68 LEU A N 1
ATOM 511 C CA . LEU A 1 68 ? 5.344 15.498 15.217 1.00 90.69 68 LEU A CA 1
ATOM 512 C C . LEU A 1 68 ? 5.290 15.984 13.761 1.00 90.69 68 LEU A C 1
ATOM 514 O O . LEU A 1 68 ? 5.054 17.164 13.501 1.00 90.69 68 LEU A O 1
ATOM 518 N N . LYS A 1 69 ? 5.551 15.075 12.820 1.00 89.94 69 LYS A N 1
ATOM 519 C CA . LYS A 1 69 ? 5.453 15.288 11.370 1.00 89.94 69 LYS A CA 1
ATOM 520 C C . LYS A 1 69 ? 5.271 13.952 10.650 1.00 89.94 69 LYS A C 1
ATOM 522 O O . LYS A 1 69 ? 5.745 12.923 11.129 1.00 89.94 69 LYS A O 1
ATOM 527 N N . THR A 1 70 ? 4.666 13.989 9.469 1.00 91.44 70 THR A N 1
ATOM 528 C CA . THR A 1 70 ? 4.689 12.876 8.513 1.00 91.44 70 THR A CA 1
ATOM 529 C C . THR A 1 70 ? 6.098 12.674 7.934 1.00 91.44 70 THR A C 1
ATOM 531 O O . THR A 1 70 ? 6.990 13.525 8.070 1.00 91.44 70 THR A O 1
ATOM 534 N N . ALA A 1 71 ? 6.332 11.544 7.260 1.00 92.25 71 ALA A N 1
ATOM 535 C CA . ALA A 1 71 ? 7.583 11.322 6.535 1.00 92.25 71 ALA A CA 1
ATOM 536 C C . ALA A 1 71 ? 7.761 12.374 5.419 1.00 92.25 71 ALA A C 1
ATOM 538 O O . ALA A 1 71 ? 6.788 12.806 4.793 1.00 92.25 71 ALA A O 1
ATOM 539 N N . LYS A 1 72 ? 9.006 12.793 5.136 1.00 90.75 72 LYS A N 1
ATOM 540 C CA . LYS A 1 72 ? 9.287 13.825 4.116 1.00 90.75 72 LYS A CA 1
ATOM 541 C C . LYS A 1 72 ? 8.657 13.424 2.777 1.00 90.75 72 LYS A C 1
ATOM 543 O O . LYS A 1 72 ? 9.002 12.376 2.241 1.00 90.75 72 LYS A O 1
ATOM 548 N N . GLY A 1 73 ? 7.805 14.289 2.224 1.00 89.00 73 GLY A N 1
ATOM 549 C CA . GLY A 1 73 ? 7.109 14.057 0.954 1.00 89.00 73 GLY A CA 1
ATOM 550 C C . GLY A 1 73 ? 5.832 13.215 1.056 1.00 89.00 73 GLY A C 1
ATOM 551 O O . GLY A 1 73 ? 5.321 12.811 0.019 1.00 89.00 73 GLY A O 1
ATOM 552 N N . THR A 1 74 ? 5.320 12.958 2.261 1.00 92.50 74 THR A N 1
ATOM 553 C CA . THR A 1 74 ? 4.019 12.306 2.511 1.00 92.50 74 THR A CA 1
ATOM 554 C C . THR A 1 74 ? 3.086 13.272 3.250 1.00 92.50 74 THR A C 1
ATOM 556 O O . THR A 1 74 ? 3.565 14.171 3.950 1.00 92.50 74 THR A O 1
ATOM 559 N N . ARG A 1 75 ? 1.765 13.120 3.095 1.00 89.44 75 ARG A N 1
ATOM 560 C CA . ARG A 1 75 ? 0.756 13.964 3.757 1.00 89.44 75 ARG A CA 1
ATOM 561 C C . ARG A 1 75 ? -0.427 13.140 4.251 1.00 89.44 75 ARG A C 1
ATOM 563 O O . ARG A 1 75 ? -0.834 12.193 3.584 1.00 89.44 75 ARG A O 1
ATOM 570 N N . ASP A 1 76 ? -1.000 13.562 5.370 1.00 92.69 76 ASP A N 1
ATOM 571 C CA . ASP A 1 76 ? -2.333 13.131 5.777 1.00 92.69 76 ASP A CA 1
ATOM 572 C C . ASP A 1 76 ? -3.392 13.837 4.917 1.00 92.69 76 ASP A C 1
ATOM 574 O O . ASP A 1 76 ? -3.185 14.961 4.450 1.00 92.69 76 ASP A O 1
ATOM 578 N N . PHE A 1 77 ? -4.543 13.190 4.738 1.00 90.00 77 PHE A N 1
ATOM 579 C CA . PHE A 1 77 ? -5.712 13.769 4.078 1.00 90.00 77 PHE A CA 1
ATOM 580 C C . PHE A 1 77 ? -6.797 13.998 5.125 1.00 90.00 77 PHE A C 1
ATOM 582 O O . PHE A 1 77 ? -7.270 13.054 5.759 1.00 90.00 77 PHE A O 1
ATOM 589 N N . ASN A 1 78 ? -7.191 15.254 5.328 1.00 90.44 78 ASN A N 1
ATOM 590 C CA . ASN A 1 78 ? -8.255 15.574 6.276 1.00 90.44 78 ASN A CA 1
ATOM 591 C C . ASN A 1 78 ? -9.643 15.159 5.721 1.00 90.44 78 ASN A C 1
ATOM 593 O O . ASN A 1 78 ? -9.778 14.934 4.513 1.00 90.44 78 ASN A O 1
ATOM 597 N N . PRO A 1 79 ? -10.704 15.087 6.552 1.00 91.19 79 PRO A N 1
ATOM 598 C CA . PRO A 1 79 ? -12.019 14.616 6.106 1.00 91.19 79 PRO A CA 1
ATOM 599 C C . PRO A 1 79 ? -12.609 15.387 4.915 1.00 91.19 79 PRO A C 1
ATOM 601 O O . PRO A 1 79 ? -13.303 14.797 4.093 1.00 91.19 79 PRO A O 1
ATOM 604 N N . ARG A 1 80 ? -12.306 16.686 4.771 1.00 88.75 80 ARG A N 1
ATOM 605 C CA . ARG A 1 80 ? -12.741 17.495 3.621 1.00 88.75 80 ARG A CA 1
ATOM 606 C C . ARG A 1 80 ? -12.030 17.058 2.340 1.00 88.75 80 ARG A C 1
ATOM 608 O O . ARG A 1 80 ? -12.689 16.838 1.330 1.00 88.75 80 ARG A O 1
ATOM 615 N N . GLN A 1 81 ? -10.709 16.889 2.392 1.00 90.00 81 GLN A N 1
ATOM 616 C CA . GLN A 1 81 ? -9.919 16.395 1.257 1.00 90.00 81 GLN A CA 1
ATOM 617 C C . GLN A 1 81 ? -10.354 14.982 0.852 1.00 90.00 81 GLN A C 1
ATOM 619 O O . GLN A 1 81 ? -10.440 14.688 -0.336 1.00 90.00 81 GLN A O 1
ATOM 624 N N . MET A 1 82 ? -10.700 14.128 1.822 1.00 92.62 82 MET A N 1
ATOM 625 C CA . MET A 1 82 ? -11.202 12.779 1.550 1.00 92.62 82 MET A CA 1
ATOM 626 C C . MET A 1 82 ? -12.545 12.762 0.807 1.00 92.62 82 MET A C 1
ATOM 628 O O . MET A 1 82 ? -12.722 11.913 -0.061 1.00 92.62 82 MET A O 1
ATOM 632 N N . VAL A 1 83 ? -13.458 13.708 1.065 1.00 90.38 83 VAL A N 1
ATOM 633 C CA . VAL A 1 83 ? -14.716 13.833 0.296 1.00 90.38 83 VAL A CA 1
ATOM 634 C C . VAL A 1 83 ? -14.435 14.165 -1.171 1.00 90.38 83 VAL A C 1
ATOM 636 O O . VAL A 1 83 ? -14.929 13.473 -2.058 1.00 90.38 83 VAL A O 1
ATOM 639 N N . ILE A 1 84 ? -13.602 15.179 -1.426 1.00 90.25 84 ILE A N 1
ATOM 640 C CA . ILE A 1 84 ? -13.214 15.599 -2.787 1.00 90.25 84 ILE A CA 1
ATOM 641 C C . ILE A 1 84 ? -12.509 14.444 -3.512 1.00 90.25 84 ILE A C 1
ATOM 643 O O . ILE A 1 84 ? -12.813 14.128 -4.664 1.00 90.25 84 ILE A O 1
ATOM 647 N N . ARG A 1 85 ? -11.608 13.757 -2.799 1.00 93.00 85 ARG A N 1
ATOM 648 C CA . ARG A 1 85 ? -10.886 12.582 -3.287 1.00 93.00 85 ARG A CA 1
ATOM 649 C C . ARG A 1 85 ? -11.817 11.440 -3.676 1.00 93.00 85 ARG A C 1
ATOM 651 O O . ARG A 1 85 ? -11.656 10.889 -4.762 1.00 93.00 85 ARG A O 1
ATOM 658 N N . GLN A 1 86 ? -12.788 11.107 -2.827 1.00 91.25 86 GLN A N 1
ATOM 659 C CA . GLN A 1 86 ? -13.740 10.036 -3.108 1.00 91.25 86 GLN A CA 1
ATOM 660 C C . GLN A 1 86 ? -14.609 10.377 -4.323 1.00 91.25 86 GLN A C 1
ATOM 662 O O . GLN A 1 86 ? -14.709 9.563 -5.232 1.00 91.25 86 GLN A O 1
ATOM 667 N N . GLN A 1 87 ? -15.137 11.602 -4.412 1.00 90.75 87 GLN A N 1
ATOM 668 C CA . GLN A 1 87 ? -15.936 12.036 -5.566 1.00 90.75 87 GLN A CA 1
ATOM 669 C C . GLN A 1 87 ? -15.152 11.984 -6.888 1.00 90.75 87 GLN A C 1
ATOM 671 O O . GLN A 1 87 ? -15.709 11.619 -7.927 1.00 90.75 87 GLN A O 1
ATOM 676 N N . ALA A 1 88 ? -13.860 12.326 -6.865 1.00 93.12 88 ALA A N 1
ATOM 677 C CA . ALA A 1 88 ? -12.995 12.196 -8.033 1.00 93.12 88 ALA A CA 1
ATOM 678 C C . ALA A 1 88 ? -12.756 10.720 -8.404 1.00 93.12 88 ALA A C 1
ATOM 680 O O . ALA A 1 88 ? -12.887 10.350 -9.572 1.00 93.12 88 ALA A O 1
ATOM 681 N N . PHE A 1 89 ? -12.467 9.863 -7.418 1.00 95.69 89 PHE A N 1
ATOM 682 C CA . PHE A 1 89 ? -12.313 8.421 -7.623 1.00 95.69 89 PHE A CA 1
ATOM 683 C C . PHE A 1 89 ? -13.593 7.752 -8.140 1.00 95.69 89 PHE A C 1
ATOM 685 O O . PHE A 1 89 ? -13.508 6.950 -9.065 1.00 95.69 89 PHE A O 1
ATOM 692 N N . ASP A 1 90 ? -14.770 8.112 -7.628 1.00 94.62 90 ASP A N 1
ATOM 693 C CA . ASP A 1 90 ? -16.054 7.559 -8.075 1.00 94.62 90 ASP A CA 1
ATOM 694 C C . ASP A 1 90 ? -16.302 7.859 -9.562 1.00 94.62 90 ASP A C 1
ATOM 696 O O . ASP A 1 90 ? -16.691 6.970 -10.323 1.00 94.62 90 ASP A O 1
ATOM 700 N N . LYS A 1 91 ? -16.007 9.092 -10.007 1.00 95.31 91 LYS A N 1
ATOM 701 C CA . LYS A 1 91 ? -16.077 9.495 -11.425 1.00 95.31 91 LYS A CA 1
ATOM 702 C C . LYS A 1 91 ? -15.086 8.714 -12.300 1.00 95.31 91 LYS A C 1
ATOM 704 O O . LYS A 1 91 ? -15.467 8.238 -13.371 1.00 95.31 91 LYS A O 1
ATOM 709 N N . ILE A 1 92 ? -13.848 8.540 -11.831 1.00 96.50 92 ILE A N 1
ATOM 710 C CA . ILE A 1 92 ? -12.788 7.779 -12.517 1.00 96.50 92 ILE A CA 1
ATOM 711 C C . ILE A 1 92 ? -13.176 6.300 -12.660 1.00 96.50 92 ILE A C 1
ATOM 713 O O . ILE A 1 92 ? -13.210 5.773 -13.772 1.00 96.50 92 ILE A O 1
ATOM 717 N N . ILE A 1 93 ? -13.560 5.646 -11.560 1.00 97.38 93 ILE A N 1
ATOM 718 C CA . ILE A 1 93 ? -13.991 4.240 -11.533 1.00 97.38 93 ILE A CA 1
ATOM 719 C C . ILE A 1 93 ? -15.236 4.039 -12.407 1.00 97.38 93 ILE A C 1
ATOM 721 O O . ILE A 1 93 ? -15.316 3.059 -13.147 1.00 97.38 93 ILE A O 1
ATOM 725 N N . ALA A 1 94 ? -16.194 4.971 -12.382 1.00 96.69 94 ALA A N 1
ATOM 726 C CA . ALA A 1 94 ? -17.366 4.928 -13.256 1.00 96.69 94 ALA A CA 1
ATOM 727 C C . ALA A 1 94 ? -17.009 5.032 -14.750 1.00 96.69 94 ALA A C 1
ATOM 729 O O . ALA A 1 94 ? -17.740 4.496 -15.586 1.00 96.69 94 ALA A O 1
ATOM 730 N N . CYS A 1 95 ? -15.910 5.705 -15.104 1.00 97.50 95 CYS A N 1
ATOM 731 C CA . CYS A 1 95 ? -15.393 5.727 -16.471 1.00 97.50 95 CYS A CA 1
ATOM 732 C C . CYS A 1 95 ? -14.711 4.399 -16.832 1.00 97.50 95 CYS A C 1
ATOM 734 O O . CYS A 1 95 ? -15.045 3.799 -17.851 1.00 97.50 95 CYS A O 1
ATOM 736 N N . PHE A 1 96 ? -13.827 3.882 -15.975 1.00 98.00 96 PHE A N 1
ATOM 737 C CA . PHE A 1 96 ? -13.161 2.595 -16.206 1.00 98.00 96 PHE A CA 1
ATOM 738 C C . PHE A 1 96 ? -14.163 1.434 -16.351 1.00 98.00 96 PHE A C 1
ATOM 740 O O . PHE A 1 96 ? -14.070 0.646 -17.293 1.00 98.00 96 PHE A O 1
ATOM 747 N N . LYS A 1 97 ? -15.195 1.383 -15.496 1.00 97.44 97 LYS A N 1
ATOM 748 C CA . LYS A 1 97 ? -16.284 0.394 -15.590 1.00 97.44 97 LYS A CA 1
ATOM 749 C C . LYS A 1 97 ? -17.148 0.560 -16.843 1.00 97.44 97 LYS A C 1
ATOM 751 O O . LYS A 1 97 ? -17.535 -0.439 -17.439 1.00 97.44 97 LYS A O 1
ATOM 756 N N . ARG A 1 98 ? -17.407 1.795 -17.297 1.00 97.88 98 ARG A N 1
ATOM 757 C CA . ARG A 1 98 ? -18.112 2.070 -18.570 1.00 97.88 98 ARG A CA 1
ATOM 758 C C . ARG A 1 98 ? -17.370 1.492 -19.776 1.00 97.88 98 ARG A C 1
ATOM 760 O O . ARG A 1 98 ? -18.012 1.042 -20.719 1.00 97.88 98 ARG A O 1
ATOM 767 N N . HIS A 1 99 ? -16.043 1.477 -19.715 1.00 97.75 99 HIS A N 1
ATOM 768 C CA . HIS A 1 99 ? -15.166 0.858 -20.706 1.00 97.75 99 HIS A CA 1
ATOM 769 C C . HIS A 1 99 ? -14.955 -0.653 -20.496 1.00 97.75 99 HIS A C 1
ATOM 771 O O . HIS A 1 99 ? -14.184 -1.269 -21.229 1.00 97.75 99 HIS A O 1
ATOM 777 N N . GLY A 1 100 ? -15.649 -1.271 -19.533 1.00 97.38 100 GLY A N 1
ATOM 778 C CA . GLY A 1 100 ? -15.586 -2.711 -19.283 1.00 97.38 100 GLY A CA 1
ATOM 779 C C . GLY A 1 100 ? -14.239 -3.184 -18.740 1.00 97.38 100 GLY A C 1
ATOM 780 O O . GLY A 1 100 ? -13.830 -4.294 -19.059 1.00 97.38 100 GLY A O 1
ATOM 781 N N . ALA A 1 101 ? -13.530 -2.346 -17.976 1.00 97.81 101 ALA A N 1
ATOM 782 C CA . ALA A 1 101 ? -12.313 -2.763 -17.288 1.00 97.81 101 ALA A CA 1
ATOM 783 C C . ALA A 1 101 ? -12.611 -3.424 -15.936 1.00 97.81 101 ALA A C 1
ATOM 785 O O . ALA A 1 101 ? -13.397 -2.915 -15.131 1.00 97.81 101 ALA A O 1
ATOM 786 N N . GLU A 1 102 ? -11.927 -4.536 -15.684 1.00 97.69 102 GLU A N 1
ATOM 787 C CA . GLU A 1 102 ? -11.928 -5.254 -14.411 1.00 97.69 102 GLU A CA 1
ATOM 788 C C . GLU A 1 102 ? -11.051 -4.537 -13.377 1.00 97.69 102 GLU A C 1
ATOM 790 O O . GLU A 1 102 ? -10.131 -3.803 -13.733 1.00 97.69 102 GLU A O 1
ATOM 795 N N . THR A 1 103 ? -11.320 -4.730 -12.086 1.00 96.81 103 THR A N 1
ATOM 796 C CA . THR A 1 103 ? -10.487 -4.148 -11.023 1.00 96.81 103 THR A CA 1
ATOM 797 C C . THR A 1 103 ? -9.377 -5.121 -10.640 1.00 96.81 103 THR A C 1
ATOM 799 O O . THR A 1 103 ? -9.647 -6.291 -10.381 1.00 96.81 103 THR A O 1
ATOM 802 N N . LEU A 1 104 ? -8.144 -4.629 -10.547 1.00 94.06 104 LEU A N 1
ATOM 803 C CA . LEU A 1 104 ? -7.005 -5.365 -9.998 1.00 94.06 104 LEU A CA 1
ATOM 804 C C . LEU A 1 104 ? -6.485 -4.644 -8.750 1.00 94.06 104 LEU A C 1
ATOM 806 O O . LEU A 1 104 ? -6.574 -3.420 -8.661 1.00 94.06 104 LEU A O 1
ATOM 810 N N . ASP A 1 105 ? -5.905 -5.392 -7.814 1.00 96.69 105 ASP A N 1
ATOM 811 C CA . ASP A 1 105 ? -4.950 -4.848 -6.851 1.00 96.69 105 ASP A CA 1
ATOM 812 C C . ASP A 1 105 ? -3.752 -5.796 -6.710 1.00 96.69 105 ASP A C 1
ATOM 814 O O . ASP A 1 105 ? -3.834 -6.987 -7.019 1.00 96.69 105 ASP A O 1
ATOM 818 N N . THR A 1 106 ? -2.627 -5.249 -6.269 1.00 97.19 106 THR A N 1
ATOM 819 C CA . THR A 1 106 ? -1.364 -5.958 -6.055 1.00 97.19 106 THR A CA 1
ATOM 820 C C . THR A 1 106 ? -0.796 -5.584 -4.685 1.00 97.19 106 THR A C 1
ATOM 822 O O . THR A 1 106 ? -1.175 -4.549 -4.126 1.00 97.19 106 THR A O 1
ATOM 825 N N . PRO A 1 107 ? 0.127 -6.377 -4.116 1.00 98.19 107 PRO A N 1
ATOM 826 C CA . PRO A 1 107 ? 0.852 -5.985 -2.913 1.00 98.19 107 PRO A CA 1
ATOM 827 C C . PRO A 1 107 ? 1.525 -4.605 -3.043 1.00 98.19 107 PRO A C 1
ATOM 829 O O . PRO A 1 107 ? 1.861 -4.139 -4.133 1.00 98.19 107 PRO A O 1
ATOM 832 N N . VAL A 1 108 ? 1.710 -3.918 -1.911 1.00 97.44 108 VAL A N 1
ATOM 833 C CA . VAL A 1 108 ? 2.330 -2.576 -1.875 1.00 97.44 108 VAL A CA 1
ATOM 834 C C . VAL A 1 108 ? 3.852 -2.619 -2.087 1.00 97.44 108 VAL A C 1
ATOM 836 O O . VAL A 1 108 ? 4.458 -1.637 -2.521 1.00 97.44 108 VAL A O 1
ATOM 839 N N . PHE A 1 109 ? 4.456 -3.773 -1.808 1.00 96.94 109 PHE A N 1
ATOM 840 C CA . PHE A 1 109 ? 5.837 -4.126 -2.108 1.00 96.94 109 PHE A CA 1
ATOM 841 C C . PHE A 1 109 ? 5.869 -5.313 -3.070 1.00 96.94 109 PHE A C 1
ATOM 843 O O . PHE A 1 109 ? 5.010 -6.184 -3.010 1.00 96.94 109 PHE A O 1
ATOM 850 N N . GLU A 1 110 ? 6.882 -5.353 -3.921 1.00 97.56 110 GLU A N 1
ATOM 851 C CA . GLU A 1 110 ? 7.214 -6.493 -4.778 1.00 97.56 110 GLU A CA 1
ATOM 852 C C . GLU A 1 110 ? 8.599 -7.021 -4.355 1.00 97.56 110 GLU A C 1
ATOM 854 O O . GLU A 1 110 ? 9.347 -6.335 -3.644 1.00 97.56 110 GLU A O 1
ATOM 859 N N . LEU A 1 111 ? 8.972 -8.220 -4.812 1.00 96.81 111 LEU A N 1
ATOM 860 C CA . LEU A 1 111 ? 10.363 -8.676 -4.738 1.00 96.81 111 LEU A CA 1
ATOM 861 C C . LEU A 1 111 ? 11.265 -7.656 -5.449 1.00 96.81 111 LEU A C 1
ATOM 863 O O . LEU A 1 111 ? 10.948 -7.192 -6.547 1.00 96.81 111 LEU A O 1
ATOM 867 N N . LYS A 1 112 ? 12.404 -7.299 -4.851 1.00 94.25 112 LYS A N 1
ATOM 868 C CA . LYS A 1 112 ? 13.290 -6.251 -5.385 1.00 94.25 112 LYS A CA 1
ATOM 869 C C . LYS A 1 112 ? 13.756 -6.536 -6.817 1.00 94.25 112 LYS A C 1
ATOM 871 O O . LYS A 1 112 ? 13.884 -5.617 -7.628 1.00 94.25 112 LYS A O 1
ATOM 876 N N . GLU A 1 113 ? 13.968 -7.804 -7.150 1.00 91.88 113 GLU A N 1
ATOM 877 C CA . GLU A 1 113 ? 14.312 -8.265 -8.499 1.00 91.88 113 GLU A CA 1
ATOM 878 C C . GLU A 1 113 ? 13.226 -7.966 -9.548 1.00 91.88 113 GLU A C 1
ATOM 880 O O . GLU A 1 113 ? 13.565 -7.597 -10.672 1.00 91.88 113 GLU A O 1
ATOM 885 N N . VAL A 1 114 ? 11.937 -7.993 -9.179 1.00 91.94 114 VAL A N 1
ATOM 886 C CA . VAL A 1 114 ? 10.817 -7.668 -10.086 1.00 91.94 114 VAL A CA 1
ATOM 887 C C . VAL A 1 114 ? 10.900 -6.216 -10.562 1.00 91.94 114 VAL A C 1
ATOM 889 O O . VAL A 1 114 ? 10.611 -5.916 -11.721 1.00 91.94 114 VAL A O 1
ATOM 892 N N . LEU A 1 115 ? 11.334 -5.312 -9.679 1.00 90.00 115 LEU A N 1
ATOM 893 C CA . LEU A 1 115 ? 11.464 -3.881 -9.961 1.00 90.00 115 LEU A CA 1
ATOM 894 C C . LEU A 1 115 ? 12.840 -3.495 -10.539 1.00 90.00 115 LEU A C 1
ATOM 896 O O . LEU A 1 115 ? 12.997 -2.404 -11.090 1.00 90.00 115 LEU A O 1
ATOM 900 N N . THR A 1 116 ? 13.847 -4.362 -10.423 1.00 84.75 116 THR A N 1
ATOM 901 C CA . THR A 1 116 ? 15.226 -4.048 -10.822 1.00 84.75 116 THR A CA 1
ATOM 902 C C . THR A 1 116 ? 15.383 -4.048 -12.346 1.00 84.75 116 THR A C 1
ATOM 904 O O . THR A 1 116 ? 14.907 -4.937 -13.049 1.00 84.75 116 THR A O 1
ATOM 907 N N . GLY A 1 117 ? 16.055 -3.023 -12.881 1.00 76.06 117 GLY A N 1
ATOM 908 C CA . GLY A 1 117 ? 16.371 -2.914 -14.311 1.00 76.06 117 GLY A CA 1
ATOM 909 C C . GLY A 1 117 ? 15.193 -2.559 -15.228 1.00 76.06 117 GLY A C 1
ATOM 910 O O . GLY A 1 117 ? 15.372 -2.553 -16.442 1.00 76.06 117 GLY A O 1
ATOM 911 N N . LYS A 1 118 ? 14.003 -2.254 -14.686 1.00 80.06 118 LYS A N 1
ATOM 912 C CA . LYS A 1 118 ? 12.802 -1.912 -15.480 1.00 80.06 118 LYS A CA 1
ATOM 913 C C . LYS A 1 118 ? 12.607 -0.406 -15.716 1.00 80.06 118 LYS A C 1
ATOM 915 O O . LYS A 1 118 ? 11.855 -0.026 -16.606 1.00 80.06 118 LYS A O 1
ATOM 920 N N . TYR A 1 119 ? 13.275 0.442 -14.928 1.00 72.69 119 TYR A N 1
ATOM 921 C CA . TYR A 1 119 ? 13.035 1.893 -14.870 1.00 72.69 119 TYR A CA 1
ATOM 922 C C . TYR A 1 119 ? 14.256 2.744 -15.262 1.00 72.69 119 TYR A C 1
ATOM 924 O O . TYR A 1 119 ? 14.306 3.927 -14.940 1.00 72.69 119 TYR A O 1
ATOM 932 N N . GLY A 1 120 ? 15.282 2.162 -15.892 1.00 73.38 120 GLY A N 1
ATOM 933 C CA . GLY A 1 120 ? 16.499 2.897 -16.254 1.00 73.38 120 GLY A CA 1
ATOM 934 C C . GLY A 1 120 ? 17.142 3.600 -15.050 1.00 73.38 120 GLY A C 1
ATOM 935 O O . GLY A 1 120 ? 17.316 2.995 -13.984 1.00 73.38 120 GLY A O 1
ATOM 936 N N . GLU A 1 121 ? 17.458 4.890 -15.196 1.00 68.81 121 GLU A N 1
ATOM 937 C CA . GLU A 1 121 ? 18.045 5.720 -14.132 1.00 68.81 121 GLU A CA 1
ATOM 938 C C . GLU A 1 121 ? 17.136 5.883 -12.899 1.00 68.81 121 GLU A C 1
ATOM 940 O O . GLU A 1 121 ? 17.643 5.933 -11.770 1.00 68.81 121 GLU A O 1
ATOM 945 N N . ASP A 1 122 ? 15.810 5.876 -13.088 1.00 74.06 122 ASP A N 1
ATOM 946 C CA . ASP A 1 122 ? 14.817 6.019 -12.013 1.00 74.06 122 ASP A CA 1
ATOM 947 C C . ASP A 1 122 ? 14.812 4.833 -11.037 1.00 74.06 122 ASP A C 1
ATOM 949 O O . ASP A 1 122 ? 14.316 4.959 -9.915 1.00 74.06 122 ASP A O 1
ATOM 953 N N . SER A 1 123 ? 15.448 3.707 -11.389 1.00 76.00 123 SER A N 1
ATOM 954 C CA . SER A 1 123 ? 15.632 2.557 -10.486 1.00 76.00 123 SER A CA 1
ATOM 955 C C . SER A 1 123 ? 16.317 2.951 -9.163 1.00 76.00 123 SER A C 1
ATOM 957 O O . SER A 1 123 ? 16.075 2.342 -8.122 1.00 76.00 123 SER A O 1
ATOM 959 N N . LYS A 1 124 ? 17.135 4.018 -9.164 1.00 81.62 124 LYS A N 1
ATOM 960 C CA . LYS A 1 124 ? 17.789 4.579 -7.961 1.00 81.62 124 LYS A CA 1
ATOM 961 C C . LYS A 1 124 ? 16.807 5.245 -6.982 1.00 81.62 124 LYS A C 1
ATOM 963 O O . LYS A 1 124 ? 17.172 5.523 -5.839 1.00 81.62 124 LYS A O 1
ATOM 968 N N . LEU A 1 125 ? 15.579 5.528 -7.420 1.00 87.06 125 LEU A N 1
ATOM 969 C CA . LEU A 1 125 ? 14.540 6.207 -6.644 1.00 87.06 125 LEU A CA 1
ATOM 970 C C . LEU A 1 125 ? 13.569 5.234 -5.953 1.00 87.06 125 LEU A C 1
ATOM 972 O O . LEU A 1 125 ? 12.596 5.681 -5.343 1.00 87.06 125 LEU A O 1
ATOM 976 N N . ILE A 1 126 ? 13.814 3.927 -6.011 1.00 92.56 126 ILE A N 1
ATOM 977 C CA . ILE A 1 126 ? 12.978 2.912 -5.360 1.00 92.56 126 ILE A CA 1
ATOM 978 C C . ILE A 1 126 ? 13.201 2.916 -3.835 1.00 92.56 126 ILE A C 1
ATOM 980 O O . ILE A 1 126 ? 14.310 3.135 -3.334 1.00 92.56 126 ILE A O 1
ATOM 984 N N . TYR A 1 127 ? 12.121 2.711 -3.079 1.00 95.62 127 TYR A N 1
ATOM 985 C CA . TYR A 1 127 ? 12.162 2.496 -1.633 1.00 95.62 127 TYR A CA 1
ATOM 986 C C . TYR A 1 127 ? 12.353 1.007 -1.326 1.00 95.62 127 TYR A C 1
ATOM 988 O O . TYR A 1 127 ? 11.418 0.228 -1.474 1.00 95.62 127 TYR A O 1
ATOM 996 N N . ASP A 1 128 ? 13.537 0.630 -0.854 1.00 95.19 128 ASP A N 1
ATOM 997 C CA . ASP A 1 128 ? 13.793 -0.711 -0.325 1.00 95.19 128 ASP A CA 1
ATOM 998 C C . ASP A 1 128 ? 13.285 -0.837 1.118 1.00 95.19 128 ASP A C 1
ATOM 1000 O O . ASP A 1 128 ? 13.363 0.120 1.901 1.00 95.19 128 ASP A O 1
ATOM 1004 N N . LEU A 1 129 ? 12.783 -2.020 1.473 1.00 93.81 129 LEU A N 1
ATOM 1005 C CA . LEU A 1 129 ? 12.529 -2.392 2.862 1.00 93.81 129 LEU A CA 1
ATOM 1006 C C . LEU A 1 129 ? 13.857 -2.789 3.530 1.00 93.81 129 LEU A C 1
ATOM 1008 O O . LEU A 1 129 ? 14.831 -3.142 2.866 1.00 93.81 129 LEU A O 1
ATOM 1012 N N . ALA A 1 130 ? 13.908 -2.708 4.860 1.00 88.44 130 ALA A N 1
ATOM 1013 C CA . ALA A 1 130 ? 15.047 -3.230 5.606 1.00 88.44 130 ALA A CA 1
ATOM 1014 C C . ALA A 1 130 ? 15.100 -4.758 5.472 1.00 88.44 130 ALA A C 1
ATOM 1016 O O . ALA A 1 130 ? 14.060 -5.410 5.549 1.00 88.44 130 ALA A O 1
ATOM 1017 N N . ASP A 1 131 ? 16.301 -5.316 5.323 1.00 87.31 131 ASP A N 1
ATOM 1018 C CA . ASP A 1 131 ? 16.506 -6.759 5.430 1.00 87.31 131 ASP A CA 1
ATOM 1019 C C . ASP A 1 131 ? 16.194 -7.213 6.868 1.00 87.31 131 ASP A C 1
ATOM 1021 O O . ASP A 1 131 ? 16.630 -6.595 7.846 1.00 87.31 131 ASP A O 1
ATOM 1025 N N . GLN A 1 132 ? 15.381 -8.260 6.981 1.00 80.25 132 GLN A N 1
ATOM 1026 C CA . GLN A 1 132 ? 14.935 -8.863 8.237 1.00 80.25 132 GLN A CA 1
ATOM 1027 C C . GLN A 1 132 ? 15.165 -10.386 8.252 1.00 80.25 132 GLN A C 1
ATOM 1029 O O . GLN A 1 132 ? 14.521 -11.089 9.031 1.00 80.25 132 GLN A O 1
ATOM 1034 N N . GLY A 1 133 ? 16.074 -10.895 7.407 1.00 69.31 133 GLY A N 1
ATOM 1035 C CA . GLY A 1 133 ? 16.393 -12.324 7.293 1.00 69.31 133 GLY A CA 1
ATOM 1036 C C . GLY A 1 133 ? 15.423 -13.107 6.402 1.00 69.31 133 GLY A C 1
ATOM 1037 O O . GLY A 1 133 ? 15.201 -14.294 6.634 1.00 69.31 133 GLY A O 1
ATOM 1038 N N . GLY A 1 134 ? 14.815 -12.441 5.419 1.00 83.44 134 GLY A N 1
ATOM 1039 C CA . GLY A 1 134 ? 13.827 -13.016 4.503 1.00 83.44 134 GLY A CA 1
ATOM 1040 C C . GLY A 1 134 ? 14.018 -12.526 3.069 1.00 83.44 134 GLY A C 1
ATOM 1041 O O . GLY A 1 134 ? 15.119 -12.160 2.666 1.00 83.44 134 GLY A O 1
ATOM 1042 N N . GLU A 1 135 ? 12.939 -12.509 2.290 1.00 91.56 135 GLU A N 1
ATOM 1043 C CA . GLU A 1 135 ? 12.955 -11.990 0.920 1.00 91.56 135 GLU A CA 1
ATOM 1044 C C . GLU A 1 135 ? 13.307 -10.493 0.888 1.00 91.56 135 GLU A C 1
ATOM 1046 O O . GLU A 1 135 ? 12.855 -9.708 1.726 1.00 91.56 135 GLU A O 1
ATOM 1051 N N . ILE A 1 136 ? 14.096 -10.073 -0.106 1.00 94.12 136 ILE A N 1
ATOM 1052 C CA . ILE A 1 136 ? 14.464 -8.664 -0.275 1.00 94.12 136 ILE A CA 1
ATOM 1053 C C . ILE A 1 136 ? 13.350 -7.945 -1.038 1.00 94.12 136 ILE A C 1
ATOM 1055 O O . ILE A 1 136 ? 13.133 -8.183 -2.228 1.00 94.12 136 ILE A O 1
ATOM 1059 N N . LEU A 1 137 ? 12.654 -7.049 -0.342 1.00 96.88 137 LEU A N 1
ATOM 1060 C CA . LEU A 1 137 ? 11.442 -6.383 -0.817 1.00 96.88 137 LEU A CA 1
ATOM 1061 C C . LEU A 1 137 ? 11.663 -4.892 -1.087 1.00 96.88 137 LEU A C 1
ATOM 1063 O O . LEU A 1 137 ? 12.420 -4.214 -0.387 1.00 96.88 137 LEU A O 1
ATOM 1067 N N . SER A 1 138 ? 10.916 -4.363 -2.053 1.00 97.06 138 SER A N 1
ATOM 1068 C CA . SER A 1 138 ? 10.914 -2.942 -2.406 1.00 97.06 138 SER A CA 1
ATOM 1069 C C . SER A 1 138 ? 9.484 -2.456 -2.664 1.00 97.06 138 SER A C 1
ATOM 1071 O O . SER A 1 138 ? 8.677 -3.165 -3.263 1.00 97.06 138 SER A O 1
ATOM 1073 N N . LEU A 1 139 ? 9.145 -1.240 -2.226 1.00 97.88 139 LEU A N 1
ATOM 1074 C CA . LEU A 1 139 ? 7.837 -0.632 -2.497 1.00 97.88 139 LEU A CA 1
ATOM 1075 C C . LEU A 1 139 ? 7.665 -0.363 -3.997 1.00 97.88 139 LEU A C 1
ATOM 1077 O O . LEU A 1 139 ? 8.591 0.110 -4.662 1.00 97.88 139 LEU A O 1
ATOM 1081 N N . ARG A 1 140 ? 6.458 -0.610 -4.518 1.00 96.06 140 ARG A N 1
ATOM 1082 C CA . ARG A 1 140 ? 6.151 -0.434 -5.944 1.00 96.06 140 ARG A CA 1
ATOM 1083 C C . ARG A 1 140 ? 6.317 1.026 -6.396 1.00 96.06 140 ARG A C 1
ATOM 1085 O O . ARG A 1 140 ? 5.763 1.952 -5.794 1.00 96.06 140 ARG A O 1
ATOM 1092 N N . TYR A 1 141 ? 7.087 1.215 -7.467 1.00 93.31 141 TYR A N 1
ATOM 1093 C CA . TYR A 1 141 ? 7.375 2.522 -8.072 1.00 93.31 141 TYR A CA 1
ATOM 1094 C C . TYR A 1 141 ? 6.227 3.005 -8.980 1.00 93.31 141 TYR A C 1
ATOM 1096 O O . TYR A 1 141 ? 5.939 4.206 -9.033 1.00 93.31 141 TYR A O 1
ATOM 1104 N N . ASP A 1 142 ? 5.557 2.069 -9.657 1.00 94.06 142 ASP A N 1
ATOM 1105 C CA . ASP A 1 142 ? 4.334 2.263 -10.440 1.00 94.06 142 ASP A CA 1
ATOM 1106 C C . ASP A 1 142 ? 3.334 1.101 -10.226 1.00 94.06 142 ASP A C 1
ATOM 1108 O O . ASP A 1 142 ? 3.504 0.295 -9.305 1.00 94.06 142 ASP A O 1
ATOM 1112 N N . LEU A 1 143 ? 2.272 1.038 -11.040 1.00 96.94 143 LEU A N 1
ATOM 1113 C CA . LEU A 1 143 ? 1.329 -0.092 -11.097 1.00 96.94 143 LEU A CA 1
ATOM 1114 C C . LEU A 1 143 ? 1.513 -0.949 -12.375 1.00 96.94 143 LEU A C 1
ATOM 1116 O O . LEU A 1 143 ? 1.032 -2.082 -12.436 1.00 96.94 143 LEU A O 1
ATOM 1120 N N . THR A 1 144 ? 2.251 -0.452 -13.374 1.00 95.50 144 THR A N 1
ATOM 1121 C CA . THR A 1 144 ? 2.538 -1.118 -14.657 1.00 95.50 144 THR A CA 1
ATOM 1122 C C . THR A 1 144 ? 3.397 -2.368 -14.498 1.00 95.50 144 THR A C 1
ATOM 1124 O O . THR A 1 144 ? 3.068 -3.417 -15.051 1.00 95.50 144 THR A O 1
ATOM 1127 N N . VAL A 1 145 ? 4.488 -2.295 -13.730 1.00 95.31 145 VAL A N 1
ATOM 1128 C CA . VAL A 1 145 ? 5.391 -3.441 -13.530 1.00 95.31 145 VAL A CA 1
ATOM 1129 C C . VAL A 1 145 ? 4.747 -4.533 -12.659 1.00 95.31 145 VAL A C 1
ATOM 1131 O O . VAL A 1 145 ? 4.781 -5.694 -13.078 1.00 95.31 145 VAL A O 1
ATOM 1134 N N . PRO A 1 146 ? 4.067 -4.216 -11.533 1.00 97.50 146 PRO A N 1
ATOM 1135 C CA . PRO A 1 146 ? 3.205 -5.171 -10.829 1.00 97.50 146 PRO A CA 1
ATOM 1136 C C . PRO A 1 146 ? 2.162 -5.849 -11.730 1.00 97.50 146 PRO A C 1
ATOM 1138 O O . PRO A 1 146 ? 1.888 -7.041 -11.571 1.00 97.50 146 PRO A O 1
ATOM 1141 N N . PHE A 1 147 ? 1.597 -5.117 -12.698 1.00 98.00 147 PHE A N 1
ATOM 1142 C CA . PHE A 1 147 ? 0.653 -5.664 -13.672 1.00 98.00 147 PHE A CA 1
ATOM 1143 C C . PHE A 1 147 ? 1.328 -6.579 -14.708 1.00 98.00 147 PHE A C 1
ATOM 1145 O O . PHE A 1 147 ? 0.824 -7.670 -14.968 1.00 98.00 147 PHE A O 1
ATOM 1152 N N . ALA A 1 148 ? 2.496 -6.218 -15.242 1.00 96.19 148 ALA A N 1
ATOM 1153 C CA . ALA A 1 148 ? 3.247 -7.087 -16.151 1.00 96.19 148 ALA A CA 1
ATOM 1154 C C . ALA A 1 148 ? 3.667 -8.408 -15.476 1.00 96.19 148 ALA A C 1
ATOM 1156 O O . ALA A 1 148 ? 3.495 -9.483 -16.057 1.00 96.19 148 ALA A O 1
ATOM 1157 N N . ARG A 1 149 ? 4.115 -8.343 -14.213 1.00 96.81 149 ARG A N 1
ATOM 1158 C CA . ARG A 1 149 ? 4.347 -9.527 -13.371 1.00 96.81 149 ARG A CA 1
ATOM 1159 C C . ARG A 1 149 ? 3.050 -10.317 -13.149 1.00 96.81 149 ARG A C 1
ATOM 1161 O O . ARG A 1 149 ? 3.073 -11.542 -13.238 1.00 96.81 149 ARG A O 1
ATOM 1168 N N . PHE A 1 150 ? 1.912 -9.657 -12.904 1.00 98.00 150 PHE A N 1
ATOM 1169 C CA . PHE A 1 150 ? 0.611 -10.329 -12.760 1.00 98.00 150 PHE A CA 1
ATOM 1170 C C . PHE A 1 150 ? 0.229 -11.134 -14.011 1.00 98.00 150 PHE A C 1
ATOM 1172 O O . PHE A 1 150 ? -0.157 -12.296 -13.875 1.00 98.00 150 PHE A O 1
ATOM 1179 N N . LEU A 1 151 ? 0.376 -10.554 -15.206 1.00 97.38 151 LEU A N 1
ATOM 1180 C CA . LEU A 1 151 ? 0.087 -11.230 -16.475 1.00 97.38 151 LEU A CA 1
ATOM 1181 C C . LEU A 1 151 ? 0.962 -12.473 -16.670 1.00 97.38 151 LEU A C 1
ATOM 1183 O O . LEU A 1 151 ? 0.448 -13.554 -16.959 1.00 97.38 151 LEU A O 1
ATOM 1187 N N . ALA A 1 152 ? 2.274 -12.330 -16.465 1.00 96.12 152 ALA A N 1
ATOM 1188 C CA . ALA A 1 152 ? 3.236 -13.410 -16.657 1.00 96.12 152 ALA A CA 1
ATOM 1189 C C . ALA A 1 152 ? 3.112 -14.530 -15.611 1.00 96.12 152 ALA A C 1
ATOM 1191 O O . ALA A 1 152 ? 3.257 -15.703 -15.957 1.00 96.12 152 ALA A O 1
ATOM 1192 N N . MET A 1 153 ? 2.818 -14.192 -14.351 1.00 96.00 153 MET A N 1
ATOM 1193 C CA . MET A 1 153 ? 2.639 -15.168 -13.270 1.00 96.00 153 MET A CA 1
ATOM 1194 C C . MET A 1 153 ? 1.365 -15.998 -13.468 1.00 96.00 153 MET A C 1
ATOM 1196 O O . MET A 1 153 ? 1.423 -17.217 -13.406 1.00 96.00 153 MET A O 1
ATOM 1200 N N . ASN A 1 154 ? 0.237 -15.353 -13.788 1.00 95.81 154 ASN A N 1
ATOM 1201 C CA . ASN A 1 154 ? -1.065 -16.020 -13.948 1.00 95.81 154 ASN A CA 1
ATOM 1202 C C . ASN A 1 154 ? -1.348 -16.487 -15.394 1.00 95.81 154 ASN A C 1
ATOM 1204 O O . ASN A 1 154 ? -2.474 -16.855 -15.715 1.00 95.81 154 ASN A O 1
ATOM 1208 N N . LYS A 1 155 ? -0.356 -16.410 -16.296 1.00 94.56 155 LYS A N 1
ATOM 1209 C CA . LYS A 1 155 ? -0.451 -16.783 -17.726 1.00 94.56 155 LYS A CA 1
ATOM 1210 C C . LYS A 1 155 ? -1.619 -16.137 -18.491 1.00 94.56 155 LYS A C 1
ATOM 1212 O O . LYS A 1 155 ? -2.123 -16.689 -19.471 1.00 94.56 155 LYS A O 1
ATOM 1217 N N . VAL A 1 156 ? -2.002 -14.922 -18.096 1.00 95.19 156 VAL A N 1
ATOM 1218 C CA . VAL A 1 156 ? -3.119 -14.174 -18.688 1.00 95.19 156 VAL A CA 1
ATOM 1219 C C . VAL A 1 156 ? -2.709 -13.612 -20.051 1.00 95.19 156 VAL A C 1
ATOM 1221 O O . VAL A 1 156 ? -1.901 -12.692 -20.148 1.00 95.19 156 VAL A O 1
ATOM 1224 N N . GLY A 1 157 ? -3.277 -14.177 -21.121 1.00 93.25 157 GLY A N 1
ATOM 1225 C CA . GLY A 1 157 ? -2.992 -13.771 -22.503 1.00 93.25 157 GLY A CA 1
ATOM 1226 C C . GLY A 1 157 ? -3.741 -12.521 -22.982 1.00 93.25 157 GLY A C 1
ATOM 1227 O O . GLY A 1 157 ? -3.319 -11.911 -23.962 1.00 93.25 157 GLY A O 1
ATOM 1228 N N . SER A 1 158 ? -4.841 -12.145 -22.323 1.00 97.06 158 SER A N 1
ATOM 1229 C CA . SER A 1 158 ? -5.540 -10.874 -22.539 1.00 97.06 158 SER A CA 1
ATOM 1230 C C . SER A 1 158 ? -6.402 -10.514 -21.330 1.00 97.06 158 SER A C 1
ATOM 1232 O O . SER A 1 158 ? -6.996 -11.395 -20.712 1.00 97.06 158 SER A O 1
ATOM 1234 N N . ILE A 1 159 ? -6.446 -9.223 -20.996 1.00 98.06 159 ILE A N 1
ATOM 1235 C CA . ILE A 1 159 ? -7.300 -8.629 -19.958 1.00 98.06 159 ILE A CA 1
ATOM 1236 C C . ILE A 1 159 ? -7.383 -7.114 -20.190 1.00 98.06 159 ILE A C 1
ATOM 1238 O O . ILE A 1 159 ? -6.418 -6.493 -20.637 1.00 98.06 159 ILE A O 1
ATOM 1242 N N . LYS A 1 160 ? -8.517 -6.497 -19.851 1.00 98.62 160 LYS A N 1
ATOM 1243 C CA . LYS A 1 160 ? -8.663 -5.038 -19.755 1.00 98.62 160 LYS A CA 1
ATOM 1244 C C . LYS A 1 160 ? -8.931 -4.681 -18.295 1.00 98.62 160 LYS A C 1
ATOM 1246 O O . LYS A 1 160 ? -9.949 -5.099 -17.748 1.00 98.62 160 LYS A O 1
ATOM 1251 N N . ARG A 1 161 ? -8.017 -3.946 -17.652 1.00 98.31 161 ARG A N 1
ATOM 1252 C CA . ARG A 1 161 ? -8.034 -3.729 -16.194 1.00 98.31 161 ARG A CA 1
ATOM 1253 C C . ARG A 1 161 ? -7.772 -2.290 -15.785 1.00 98.31 161 ARG A C 1
ATOM 1255 O O . ARG A 1 161 ? -6.979 -1.588 -16.411 1.00 98.31 161 ARG A O 1
ATOM 1262 N N . TYR A 1 162 ? -8.334 -1.900 -14.649 1.00 98.62 162 TYR A N 1
ATOM 1263 C CA . TYR A 1 162 ? -7.964 -0.693 -13.929 1.00 98.62 162 TYR A CA 1
ATOM 1264 C C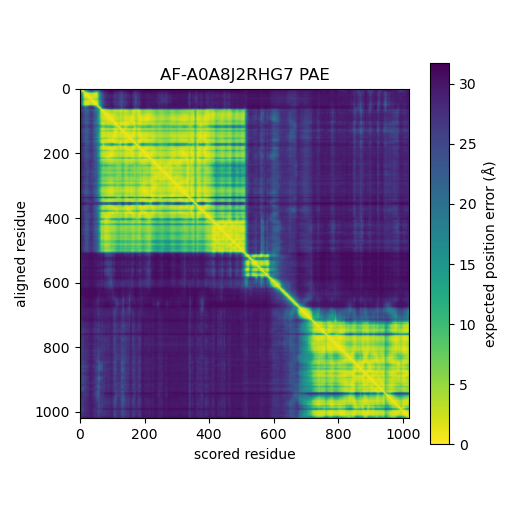 . TYR A 1 162 ? -7.411 -1.008 -12.533 1.00 98.62 162 TYR A C 1
ATOM 1266 O O . TYR A 1 162 ? -7.794 -2.000 -11.909 1.00 98.62 162 TYR A O 1
ATOM 1274 N N . GLN A 1 163 ? -6.522 -0.150 -12.031 1.00 98.19 163 GLN A N 1
ATOM 1275 C CA . GLN A 1 163 ? -5.997 -0.222 -10.665 1.00 98.19 163 GLN A CA 1
ATOM 1276 C C . GLN A 1 163 ? -5.843 1.191 -10.091 1.00 98.19 163 GLN A C 1
ATOM 1278 O O . GLN A 1 163 ? -5.236 2.065 -10.707 1.00 98.19 163 GLN A O 1
ATOM 1283 N N . LEU A 1 164 ? -6.394 1.429 -8.899 1.00 97.25 164 LEU A N 1
ATOM 1284 C CA . LEU A 1 164 ? -6.170 2.657 -8.133 1.00 97.25 164 LEU A CA 1
ATOM 1285 C C . LEU A 1 164 ? -5.310 2.302 -6.925 1.00 97.25 164 LEU A C 1
ATOM 1287 O O . LEU A 1 164 ? -5.768 1.599 -6.028 1.00 97.25 164 LEU A O 1
ATOM 1291 N N . GLY A 1 165 ? -4.073 2.793 -6.884 1.00 96.06 165 GLY A N 1
ATOM 1292 C CA . GLY A 1 165 ? -3.116 2.384 -5.861 1.00 96.06 165 GLY A CA 1
ATOM 1293 C C . GLY A 1 165 ? -2.109 3.469 -5.517 1.00 96.06 165 GLY A C 1
ATOM 1294 O O . GLY A 1 165 ? -1.708 4.262 -6.368 1.00 96.06 165 GLY A O 1
ATOM 1295 N N . LYS A 1 166 ? -1.673 3.489 -4.254 1.00 96.88 166 LYS A N 1
ATOM 1296 C CA . LYS A 1 166 ? -0.493 4.256 -3.844 1.00 96.88 166 LYS A CA 1
ATOM 1297 C C . LYS A 1 166 ? 0.782 3.651 -4.436 1.00 96.88 166 LYS A C 1
ATOM 1299 O O . LYS A 1 166 ? 0.926 2.424 -4.446 1.00 96.88 166 LYS A O 1
ATOM 1304 N N . VAL A 1 167 ? 1.691 4.525 -4.857 1.00 96.44 167 VAL A N 1
ATOM 1305 C CA . VAL A 1 167 ? 3.036 4.226 -5.367 1.00 96.44 167 VAL A CA 1
ATOM 1306 C C . VAL A 1 167 ? 4.076 5.089 -4.649 1.00 96.44 167 VAL A C 1
ATOM 1308 O O . VAL A 1 167 ? 3.744 6.138 -4.080 1.00 96.44 167 VAL A O 1
ATOM 1311 N N . TYR A 1 168 ? 5.334 4.643 -4.668 1.00 96.25 168 TYR A N 1
ATOM 1312 C CA . TYR A 1 168 ? 6.387 5.168 -3.800 1.00 96.25 168 TYR A CA 1
ATOM 1313 C C . TYR A 1 168 ? 7.657 5.497 -4.582 1.00 96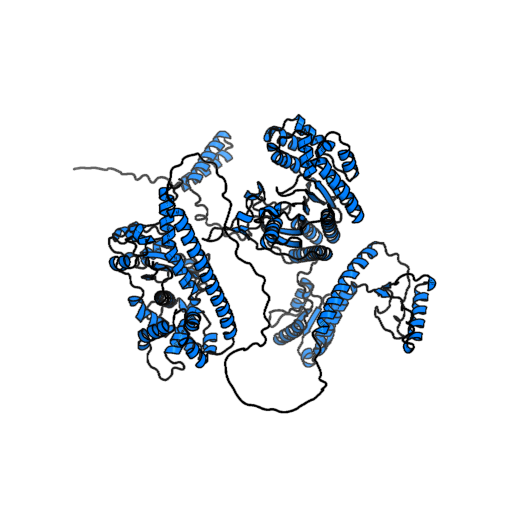.25 168 TYR A C 1
ATOM 1315 O O . TYR A 1 168 ? 8.302 4.618 -5.148 1.00 96.25 168 TYR A O 1
ATOM 1323 N N . ARG A 1 169 ? 8.053 6.774 -4.580 1.00 92.94 169 ARG A N 1
ATOM 1324 C CA . ARG A 1 169 ? 9.229 7.271 -5.315 1.00 92.94 169 ARG A CA 1
ATOM 1325 C C . ARG A 1 169 ? 10.062 8.175 -4.412 1.00 92.94 169 ARG A C 1
ATOM 1327 O O . ARG A 1 169 ? 9.546 9.139 -3.854 1.00 92.94 169 ARG A O 1
ATOM 1334 N N . ARG A 1 170 ? 11.368 7.923 -4.270 1.00 90.25 170 ARG A N 1
ATOM 1335 C CA . ARG A 1 170 ? 12.314 8.693 -3.419 1.00 90.25 170 ARG A CA 1
ATOM 1336 C C . ARG A 1 170 ? 12.708 10.058 -3.993 1.00 90.25 170 ARG A C 1
ATOM 1338 O O . ARG A 1 170 ? 13.705 10.646 -3.572 1.00 90.25 170 ARG A O 1
ATOM 1345 N N . ASP A 1 171 ? 11.896 10.572 -4.901 1.00 82.19 171 ASP A N 1
ATOM 1346 C CA . ASP A 1 171 ? 12.050 11.830 -5.619 1.00 82.19 171 ASP A CA 1
ATOM 1347 C C . ASP A 1 171 ? 12.227 13.042 -4.676 1.00 82.19 171 ASP A C 1
ATOM 1349 O O . ASP A 1 171 ? 11.973 12.962 -3.470 1.00 82.19 171 ASP A O 1
ATOM 1353 N N . ASN A 1 172 ? 12.656 14.188 -5.195 1.00 79.25 172 ASN A N 1
ATOM 1354 C CA . ASN A 1 172 ? 12.713 15.439 -4.444 1.00 79.25 172 ASN A CA 1
ATOM 1355 C C . ASN A 1 172 ? 11.311 16.081 -4.402 1.00 79.25 172 ASN A C 1
ATOM 1357 O O . ASN A 1 172 ? 10.840 16.585 -5.424 1.00 79.25 172 ASN A O 1
ATOM 1361 N N . PRO A 1 173 ? 10.614 16.074 -3.245 1.00 76.81 173 PRO A N 1
ATOM 1362 C CA . PRO A 1 173 ? 9.222 16.494 -3.193 1.00 76.81 173 PRO A CA 1
ATOM 1363 C C . PRO A 1 173 ? 9.093 18.011 -3.343 1.00 76.81 173 PRO A C 1
ATOM 1365 O O . PRO A 1 173 ? 9.774 18.775 -2.657 1.00 76.81 173 PRO A O 1
ATOM 1368 N N . ALA A 1 174 ? 8.150 18.433 -4.181 1.00 76.56 174 ALA A N 1
ATOM 1369 C CA . ALA A 1 174 ? 7.739 19.821 -4.350 1.00 76.56 174 ALA A CA 1
ATOM 1370 C C . ALA A 1 174 ? 6.262 19.927 -3.953 1.00 76.56 174 ALA A C 1
ATOM 1372 O O . ALA A 1 174 ? 5.365 19.812 -4.789 1.00 76.56 174 ALA A O 1
ATOM 1373 N N . MET A 1 175 ? 6.022 20.105 -2.648 1.00 66.62 175 MET A N 1
ATOM 1374 C CA . MET A 1 175 ? 4.684 20.043 -2.039 1.00 66.62 175 MET A CA 1
ATOM 1375 C C . MET A 1 175 ? 3.706 21.052 -2.663 1.00 66.62 175 MET A C 1
ATOM 1377 O O . MET A 1 175 ? 2.546 20.723 -2.881 1.00 66.62 175 MET A O 1
ATOM 1381 N N . THR A 1 176 ? 4.186 22.250 -3.016 1.00 63.50 176 THR A N 1
ATOM 1382 C CA . THR A 1 176 ? 3.404 23.308 -3.683 1.00 63.50 176 THR A CA 1
ATOM 1383 C C . THR A 1 176 ? 3.043 22.992 -5.137 1.00 63.50 176 THR A C 1
ATOM 1385 O O . THR A 1 176 ? 2.129 23.606 -5.671 1.00 63.50 176 THR A O 1
ATOM 1388 N N . LYS A 1 177 ? 3.731 22.036 -5.778 1.00 64.06 177 LYS A N 1
ATOM 1389 C CA . LYS A 1 177 ? 3.501 21.600 -7.170 1.00 64.06 177 LYS A CA 1
ATOM 1390 C C . LYS A 1 177 ? 2.927 20.174 -7.263 1.00 64.06 177 LYS A C 1
ATOM 1392 O O . LYS A 1 177 ? 3.019 19.531 -8.310 1.00 64.06 177 LYS A O 1
ATOM 1397 N N . GLY A 1 178 ? 2.390 19.644 -6.159 1.00 67.88 178 GLY A N 1
ATOM 1398 C CA . GLY A 1 178 ? 1.781 18.308 -6.102 1.00 67.88 178 GLY A CA 1
ATOM 1399 C C . GLY A 1 178 ? 2.747 17.137 -6.340 1.00 67.88 178 GLY A C 1
ATOM 1400 O O . GLY A 1 178 ? 2.302 16.048 -6.695 1.00 67.88 178 GLY A O 1
ATOM 1401 N N . ARG A 1 179 ? 4.066 17.339 -6.187 1.00 76.31 179 ARG A N 1
ATOM 1402 C CA . ARG A 1 179 ? 5.088 16.288 -6.363 1.00 76.31 179 ARG A CA 1
ATOM 1403 C C . ARG A 1 179 ? 5.423 15.676 -5.004 1.00 76.31 179 ARG A C 1
ATOM 1405 O O . ARG A 1 179 ? 6.174 16.268 -4.225 1.00 76.31 179 ARG A O 1
ATOM 1412 N N . PHE A 1 180 ? 4.857 14.507 -4.729 1.00 87.31 180 PHE A N 1
ATOM 1413 C CA . PHE A 1 180 ? 4.993 13.779 -3.465 1.00 87.31 180 PHE A CA 1
ATOM 1414 C C . PHE A 1 180 ? 5.885 12.536 -3.617 1.00 87.31 180 PHE A C 1
ATOM 1416 O O . PHE A 1 180 ? 6.231 12.138 -4.726 1.00 87.31 180 PHE A O 1
ATOM 1423 N N . ARG A 1 181 ? 6.268 11.930 -2.488 1.00 93.44 181 ARG A N 1
ATOM 1424 C CA . ARG A 1 181 ? 7.014 10.657 -2.426 1.00 93.44 181 ARG A CA 1
ATOM 1425 C C . ARG A 1 181 ? 6.107 9.444 -2.243 1.00 93.44 181 ARG A C 1
ATOM 1427 O O . ARG A 1 181 ? 6.472 8.350 -2.655 1.00 93.44 181 ARG A O 1
ATOM 1434 N N . GLU A 1 182 ? 4.939 9.662 -1.649 1.00 95.12 182 GLU A N 1
ATOM 1435 C CA . GLU A 1 182 ? 3.787 8.764 -1.691 1.00 95.12 182 GLU A CA 1
ATOM 1436 C C . GLU A 1 182 ? 2.656 9.508 -2.407 1.00 95.12 182 GLU A C 1
ATOM 1438 O O . GLU A 1 182 ? 2.318 10.629 -2.022 1.00 95.12 182 GLU A O 1
ATOM 1443 N N . PHE A 1 183 ? 2.075 8.897 -3.435 1.00 93.62 183 PHE A N 1
ATOM 1444 C CA . PHE A 1 183 ? 0.910 9.426 -4.144 1.00 93.62 183 PHE A CA 1
ATOM 1445 C C . PHE A 1 183 ? 0.110 8.293 -4.784 1.00 93.62 183 PHE A C 1
ATOM 1447 O O . PHE A 1 183 ? 0.619 7.185 -4.929 1.00 93.62 183 PHE A O 1
ATOM 1454 N N . PHE A 1 184 ? -1.141 8.553 -5.164 1.00 94.69 184 PHE A N 1
ATOM 1455 C CA . PHE A 1 184 ? -1.902 7.596 -5.968 1.00 94.69 184 PHE A CA 1
ATOM 1456 C C . PHE A 1 184 ? -1.580 7.722 -7.455 1.00 94.69 184 PHE A C 1
ATOM 1458 O O . PHE A 1 184 ? -1.487 8.829 -7.988 1.00 94.69 184 PHE A O 1
ATOM 1465 N N . GLN A 1 185 ? -1.534 6.572 -8.114 1.00 95.00 185 GLN A N 1
ATOM 1466 C CA . GLN A 1 185 ? -1.796 6.427 -9.538 1.00 95.00 185 GLN A CA 1
ATOM 1467 C C . GLN A 1 185 ? -3.195 5.819 -9.746 1.00 95.00 185 GLN A C 1
ATOM 1469 O O . GLN A 1 185 ? -3.782 5.226 -8.829 1.00 95.00 185 GLN A O 1
ATOM 1474 N N . CYS A 1 186 ? -3.765 6.035 -10.928 1.00 97.69 186 CYS A N 1
ATOM 1475 C CA . CYS A 1 186 ? -5.069 5.511 -11.331 1.00 97.69 186 CYS A CA 1
ATOM 1476 C C . CYS A 1 186 ? -4.933 5.040 -12.777 1.00 97.69 186 CYS A C 1
ATOM 1478 O O . CYS A 1 186 ? -5.067 5.842 -13.705 1.00 97.69 186 CYS A O 1
ATOM 1480 N N . ASP A 1 187 ? -4.622 3.760 -12.928 1.00 98.31 187 ASP A N 1
ATOM 1481 C CA . ASP A 1 187 ? -4.139 3.178 -14.174 1.00 98.31 187 ASP A CA 1
ATOM 1482 C C . ASP A 1 187 ? -5.262 2.403 -14.859 1.00 98.31 187 ASP A C 1
ATOM 1484 O O . ASP A 1 187 ? -6.087 1.771 -14.195 1.00 98.31 187 ASP A O 1
ATOM 1488 N N . PHE A 1 188 ? -5.284 2.451 -16.187 1.00 98.62 188 PHE A N 1
ATOM 1489 C CA . PHE A 1 188 ? -6.183 1.707 -17.062 1.00 98.62 188 PHE A CA 1
ATOM 1490 C C . PHE A 1 188 ? -5.371 1.160 -18.227 1.00 98.62 188 PHE A C 1
ATOM 1492 O O . PHE A 1 188 ? -4.742 1.923 -18.961 1.00 98.62 188 PHE A O 1
ATOM 1499 N N . ASP A 1 189 ? -5.404 -0.158 -18.401 1.00 98.62 189 ASP A N 1
ATOM 1500 C CA . ASP A 1 189 ? -4.538 -0.866 -19.333 1.00 98.62 189 ASP A CA 1
ATOM 1501 C C . ASP A 1 189 ? -5.295 -1.990 -20.040 1.00 98.62 189 ASP A C 1
ATOM 1503 O O . ASP A 1 189 ? -6.156 -2.665 -19.461 1.00 98.62 189 ASP A O 1
ATOM 1507 N N . ILE A 1 190 ? -4.946 -2.183 -21.307 1.00 98.69 190 ILE A N 1
ATOM 1508 C CA . ILE A 1 190 ? -5.486 -3.194 -22.207 1.00 98.69 190 ILE A CA 1
ATOM 1509 C C . ILE A 1 190 ? -4.319 -4.079 -22.638 1.00 98.69 190 ILE A C 1
ATOM 1511 O O . ILE A 1 190 ? -3.384 -3.606 -23.285 1.00 98.69 190 ILE A O 1
ATOM 1515 N N . ALA A 1 191 ? -4.384 -5.353 -22.264 1.00 98.38 191 ALA A N 1
ATOM 1516 C CA . ALA A 1 191 ? -3.386 -6.367 -22.567 1.00 98.38 191 ALA A CA 1
ATOM 1517 C C . ALA A 1 191 ? -3.954 -7.438 -23.509 1.00 98.38 191 ALA A C 1
ATOM 1519 O O . ALA A 1 191 ? -5.111 -7.851 -23.383 1.00 98.38 191 ALA A O 1
ATOM 1520 N N . GLY A 1 192 ? -3.114 -7.930 -24.414 1.00 96.69 192 GLY A N 1
ATOM 1521 C CA . GLY A 1 192 ? -3.405 -9.002 -25.361 1.00 96.69 192 GLY A CA 1
ATOM 1522 C C . GLY A 1 192 ? -3.299 -8.581 -26.831 1.00 96.69 192 GLY A C 1
ATOM 1523 O O . GLY A 1 192 ? -3.144 -7.400 -27.143 1.00 96.69 192 GLY A O 1
ATOM 1524 N N . PRO A 1 193 ? -3.353 -9.552 -27.759 1.00 95.06 193 PRO A N 1
ATOM 1525 C CA . PRO A 1 193 ? -3.298 -9.283 -29.191 1.00 95.06 193 PRO A CA 1
ATOM 1526 C C . PRO A 1 193 ? -4.543 -8.512 -29.655 1.00 95.06 193 PRO A C 1
ATOM 1528 O O . PRO A 1 193 ? -5.674 -8.908 -29.383 1.00 95.06 193 PRO A O 1
ATOM 1531 N N . THR A 1 194 ? -4.325 -7.419 -30.385 1.00 94.25 194 THR A N 1
ATOM 1532 C CA . THR A 1 194 ? -5.371 -6.523 -30.901 1.00 94.25 194 THR A CA 1
ATOM 1533 C C . THR A 1 194 ? -4.979 -5.974 -32.266 1.00 94.25 194 THR A C 1
ATOM 1535 O O . THR A 1 194 ? -3.790 -5.768 -32.518 1.00 94.25 194 THR A O 1
ATOM 1538 N N . ASP A 1 195 ? -5.962 -5.627 -33.097 1.00 97.06 195 ASP A N 1
ATOM 1539 C CA . ASP A 1 195 ? -5.707 -4.872 -34.326 1.00 97.06 195 ASP A CA 1
ATOM 1540 C C . ASP A 1 195 ? -5.088 -3.487 -34.020 1.00 97.06 195 ASP A C 1
ATOM 1542 O O . ASP A 1 195 ? -5.403 -2.883 -32.984 1.00 97.06 195 ASP A O 1
ATOM 1546 N N . PRO A 1 196 ? -4.213 -2.954 -34.899 1.00 96.62 196 PRO A N 1
ATOM 1547 C CA . PRO A 1 196 ? -3.429 -1.757 -34.604 1.00 96.62 196 PRO A CA 1
ATOM 1548 C C . PRO A 1 196 ? -4.269 -0.528 -34.245 1.00 96.62 196 PRO A C 1
ATOM 1550 O O . PRO A 1 196 ? -5.257 -0.216 -34.907 1.00 96.62 196 PRO A O 1
ATOM 1553 N N . MET A 1 197 ? -3.811 0.221 -33.239 1.00 97.06 197 MET A N 1
ATOM 1554 C CA . MET A 1 197 ? -4.333 1.525 -32.799 1.00 97.06 197 MET A CA 1
ATOM 1555 C C . MET A 1 197 ? -5.758 1.546 -32.215 1.00 97.06 197 MET A C 1
ATOM 1557 O O . MET A 1 197 ? -6.185 2.595 -31.737 1.00 97.06 197 MET A O 1
ATOM 1561 N N . ILE A 1 198 ? -6.503 0.435 -32.197 1.00 97.88 198 ILE A N 1
ATOM 1562 C CA . ILE A 1 198 ? -7.857 0.401 -31.612 1.00 97.88 198 ILE A CA 1
ATOM 1563 C C . ILE A 1 198 ? -7.840 0.652 -30.088 1.00 97.88 198 ILE A C 1
ATOM 1565 O O . ILE A 1 198 ? -8.475 1.619 -29.650 1.00 97.88 198 ILE A O 1
ATOM 1569 N N . PRO A 1 199 ? -7.132 -0.147 -29.259 1.00 98.06 199 PRO A N 1
ATOM 1570 C CA . PRO A 1 199 ? -7.088 0.095 -27.813 1.00 98.06 199 PRO A CA 1
ATOM 1571 C C . PRO A 1 199 ? -6.323 1.380 -27.472 1.00 98.06 199 PRO A C 1
ATOM 1573 O O . PRO A 1 199 ? -6.668 2.077 -26.522 1.00 98.06 199 PRO A O 1
ATOM 1576 N N . ASP A 1 200 ? -5.344 1.752 -28.298 1.00 98.12 200 ASP A N 1
ATOM 1577 C CA . ASP A 1 200 ? -4.534 2.958 -28.144 1.00 98.12 200 ASP A CA 1
ATOM 1578 C C . ASP A 1 200 ? -5.393 4.238 -28.140 1.00 98.12 200 ASP A C 1
ATOM 1580 O O . ASP A 1 200 ? -5.136 5.183 -27.392 1.00 98.12 200 ASP A O 1
ATOM 1584 N N . VAL A 1 201 ? -6.440 4.272 -28.968 1.00 98.31 201 VAL A N 1
ATOM 1585 C CA . VAL A 1 201 ? -7.385 5.397 -29.049 1.00 98.31 201 VAL A CA 1
ATOM 1586 C C . VAL A 1 201 ? -8.466 5.286 -27.966 1.00 98.31 201 VAL A C 1
ATOM 1588 O O . VAL A 1 201 ? -8.952 6.312 -27.481 1.00 98.31 201 VAL A O 1
ATOM 1591 N N . GLU A 1 202 ? -8.810 4.069 -27.517 1.00 98.50 202 GLU A N 1
ATOM 1592 C CA . GLU A 1 202 ? -9.668 3.860 -26.338 1.00 98.50 202 GLU A CA 1
ATOM 1593 C C . GLU A 1 202 ? -9.026 4.463 -25.075 1.00 98.50 202 GLU A C 1
ATOM 1595 O O . GLU A 1 202 ? -9.706 5.175 -24.337 1.00 98.50 202 GLU A O 1
ATOM 1600 N N . CYS A 1 203 ? -7.716 4.291 -24.871 1.00 98.38 203 CYS A N 1
ATOM 1601 C CA . CYS A 1 203 ? -6.983 4.913 -23.763 1.00 98.38 203 CYS A CA 1
ATOM 1602 C C . CYS A 1 203 ? -7.113 6.448 -23.752 1.00 98.38 203 CYS A C 1
ATOM 1604 O O . CYS A 1 203 ? -7.406 7.039 -22.710 1.00 98.38 203 CYS A O 1
ATOM 1606 N N . VAL A 1 204 ? -6.979 7.112 -24.906 1.00 97.81 204 VAL A N 1
ATOM 1607 C CA . VAL A 1 204 ? -7.176 8.573 -25.004 1.00 97.81 204 VAL A CA 1
ATOM 1608 C C . VAL A 1 204 ? -8.640 8.967 -24.785 1.00 97.81 204 VAL A C 1
ATOM 1610 O O . VAL A 1 204 ? -8.908 9.970 -24.118 1.00 97.81 204 VAL A O 1
ATOM 1613 N N . ARG A 1 205 ? -9.599 8.161 -25.259 1.00 97.81 205 ARG A N 1
ATOM 1614 C CA . ARG A 1 205 ? -11.028 8.372 -24.980 1.00 97.81 205 ARG A CA 1
ATOM 1615 C C . ARG A 1 205 ? -11.328 8.321 -23.480 1.00 97.81 205 ARG A C 1
ATOM 1617 O O . ARG A 1 205 ? -12.024 9.210 -22.990 1.00 97.81 205 ARG A O 1
ATOM 1624 N N . VAL A 1 206 ? -10.767 7.349 -22.759 1.00 98.25 206 VAL A N 1
ATOM 1625 C CA . VAL A 1 206 ? -10.886 7.222 -21.296 1.00 98.25 206 VAL A CA 1
ATOM 1626 C C . VAL A 1 206 ? -10.316 8.452 -20.585 1.00 98.25 206 VAL A C 1
ATOM 1628 O O . VAL A 1 206 ? -10.990 9.013 -19.722 1.00 98.25 206 VAL A O 1
ATOM 1631 N N . VAL A 1 207 ? -9.122 8.923 -20.970 1.00 97.50 207 VAL A N 1
ATOM 1632 C CA . VAL A 1 207 ? -8.519 10.139 -20.388 1.00 97.50 207 VAL A CA 1
ATOM 1633 C C . VAL A 1 207 ? -9.425 11.356 -20.590 1.00 97.50 207 VAL A C 1
ATOM 1635 O O . VAL A 1 207 ? -9.742 12.041 -19.619 1.00 97.50 207 VAL A O 1
ATOM 1638 N N . THR A 1 208 ? -9.895 11.611 -21.815 1.00 96.31 208 THR A N 1
ATOM 1639 C CA . THR A 1 208 ? -10.790 12.748 -22.089 1.00 96.31 208 THR A CA 1
ATOM 1640 C C . THR A 1 208 ? -12.116 12.638 -21.331 1.00 96.31 208 THR A C 1
ATOM 1642 O O . THR A 1 208 ? -12.539 13.628 -20.737 1.00 96.31 208 THR A O 1
ATOM 1645 N N . GLU A 1 209 ? -12.755 11.461 -21.278 1.00 96.81 209 GLU A N 1
ATOM 1646 C CA . GLU A 1 209 ? -14.002 11.281 -20.515 1.00 96.81 209 GLU A CA 1
ATOM 1647 C C . GLU A 1 209 ? -13.815 11.523 -19.011 1.00 96.81 209 GLU A C 1
ATOM 1649 O O . GLU A 1 209 ? -14.678 12.142 -18.381 1.00 96.81 209 GLU A O 1
ATOM 1654 N N . ILE A 1 210 ? -12.692 11.083 -18.436 1.00 96.62 210 ILE A N 1
ATOM 1655 C CA . ILE A 1 210 ? -12.350 11.346 -17.034 1.00 96.62 210 ILE A CA 1
ATOM 1656 C C . ILE A 1 210 ? -12.193 12.848 -16.798 1.00 96.62 210 ILE A C 1
ATOM 1658 O O . ILE A 1 210 ? -12.856 13.391 -15.913 1.00 96.62 210 ILE A O 1
ATOM 1662 N N . LEU A 1 211 ? -11.366 13.526 -17.597 1.00 94.12 211 LEU A N 1
ATOM 1663 C CA . LEU A 1 211 ? -11.078 14.950 -17.421 1.00 94.12 211 LEU A CA 1
ATOM 1664 C C . LEU A 1 211 ? -12.319 15.825 -17.634 1.00 94.12 211 LEU A C 1
ATOM 1666 O O . LEU A 1 211 ? -12.595 16.693 -16.806 1.00 94.12 211 LEU A O 1
ATOM 1670 N N . ASP A 1 212 ? -13.123 15.545 -18.663 1.00 92.94 212 ASP A N 1
ATOM 1671 C CA . ASP A 1 212 ? -14.399 16.233 -18.884 1.00 92.94 212 ASP A CA 1
ATOM 1672 C C . ASP A 1 212 ? -15.381 15.980 -17.718 1.00 92.94 212 ASP A C 1
ATOM 1674 O O . ASP A 1 212 ? -16.061 16.906 -17.278 1.00 92.94 212 ASP A O 1
ATOM 1678 N N . SER A 1 213 ? -15.429 14.766 -17.145 1.00 93.44 213 SER A N 1
ATOM 1679 C CA . SER A 1 213 ? -16.300 14.465 -15.989 1.00 93.44 213 SER A CA 1
ATOM 1680 C C . SER A 1 213 ? -15.876 15.154 -14.684 1.00 93.44 213 SER A C 1
ATOM 1682 O O . SER A 1 213 ? -16.691 15.319 -13.770 1.00 93.44 213 SER A O 1
ATOM 1684 N N . LEU A 1 214 ? -14.607 15.555 -14.585 1.00 90.44 214 LEU A N 1
ATOM 1685 C CA . LEU A 1 214 ? -14.025 16.302 -13.467 1.00 90.44 214 LEU A CA 1
ATOM 1686 C C . LEU A 1 214 ? -14.079 17.824 -13.695 1.00 90.44 214 LEU A C 1
ATOM 1688 O O . LEU A 1 214 ? -13.453 18.574 -12.950 1.00 90.44 214 LEU A O 1
ATOM 1692 N N . ASP A 1 215 ? -14.832 18.273 -14.707 1.00 87.81 215 ASP A N 1
ATOM 1693 C CA . ASP A 1 215 ? -14.944 19.670 -15.141 1.00 87.81 215 ASP A CA 1
ATOM 1694 C C . ASP A 1 215 ? -13.585 20.297 -15.532 1.00 87.81 215 ASP A C 1
ATOM 1696 O O . ASP A 1 215 ? -13.409 21.514 -15.470 1.00 87.81 215 ASP A O 1
ATOM 1700 N N . LEU A 1 216 ? -12.622 19.467 -15.954 1.00 85.62 216 LEU A N 1
ATOM 1701 C CA . LEU A 1 216 ? -11.314 19.856 -16.494 1.00 85.62 216 LEU A CA 1
ATOM 1702 C C . LEU A 1 216 ? -11.333 19.782 -18.027 1.00 85.62 216 LEU A C 1
ATOM 1704 O O . LEU A 1 216 ? -10.452 19.204 -18.668 1.00 85.62 216 LEU A O 1
ATOM 1708 N N . SER A 1 217 ? -12.365 20.370 -18.633 1.00 75.44 217 SER A N 1
ATOM 1709 C CA . SER A 1 217 ? -12.620 20.301 -20.075 1.00 75.44 217 SER A CA 1
ATOM 1710 C C . SER A 1 217 ? -11.698 21.181 -20.929 1.00 75.44 217 SER A C 1
ATOM 1712 O O . SER A 1 217 ? -11.942 21.324 -22.125 1.00 75.44 217 SER A O 1
ATOM 1714 N N . GLU A 1 218 ? -10.652 21.773 -20.359 1.00 85.56 218 GLU A N 1
ATOM 1715 C CA . GLU A 1 218 ? -9.684 22.631 -21.054 1.00 85.56 218 GLU A CA 1
ATOM 1716 C C . GLU A 1 218 ? -8.296 21.984 -20.976 1.00 85.56 218 GLU A C 1
ATOM 1718 O O . GLU A 1 218 ? -7.413 22.372 -20.208 1.00 85.56 218 GLU A O 1
ATOM 1723 N N . HIS A 1 219 ? -8.176 20.890 -21.732 1.00 91.19 219 HIS A N 1
ATOM 1724 C CA . HIS A 1 219 ? -7.018 20.010 -21.794 1.00 91.19 219 HIS A CA 1
ATOM 1725 C C . HIS A 1 219 ? -6.695 19.608 -23.238 1.00 91.19 219 HIS A C 1
ATOM 1727 O O . HIS A 1 219 ? -7.579 19.561 -24.104 1.00 91.19 219 HIS A O 1
ATOM 1733 N N . VAL A 1 220 ? -5.433 19.241 -23.454 1.00 93.62 220 VAL A N 1
ATOM 1734 C CA . VAL A 1 220 ? -4.922 18.617 -24.678 1.00 93.62 220 VAL A CA 1
ATOM 1735 C C . VAL A 1 220 ? -4.110 17.373 -24.317 1.00 93.62 220 VAL A C 1
ATOM 1737 O O . VAL A 1 220 ? -3.352 17.370 -23.348 1.00 93.62 220 VAL A O 1
ATOM 1740 N N . VAL A 1 221 ? -4.279 16.308 -25.095 1.00 95.62 221 VAL A N 1
ATOM 1741 C CA . VAL A 1 221 ? -3.488 15.079 -25.037 1.00 95.62 221 VAL A CA 1
ATOM 1742 C C . VAL A 1 221 ? -2.427 15.163 -26.128 1.00 95.62 221 VAL A C 1
ATOM 1744 O O . VAL A 1 221 ? -2.720 15.006 -27.316 1.00 95.62 221 VAL A O 1
ATOM 1747 N N . LYS A 1 222 ? -1.191 15.448 -25.721 1.00 95.25 222 LYS A N 1
ATOM 1748 C CA . LYS A 1 222 ? -0.015 15.296 -26.572 1.00 95.25 222 LYS A CA 1
ATOM 1749 C C . LYS A 1 222 ? 0.192 13.815 -26.879 1.00 95.25 222 LYS A C 1
ATOM 1751 O O . LYS A 1 222 ? 0.069 12.985 -25.976 1.00 95.25 222 LYS A O 1
ATOM 1756 N N . ILE A 1 223 ? 0.530 13.499 -28.124 1.00 96.44 223 ILE A N 1
ATOM 1757 C CA . ILE A 1 223 ? 0.912 12.155 -28.557 1.00 96.44 223 ILE A CA 1
ATOM 1758 C C . ILE A 1 223 ? 2.215 12.185 -29.351 1.00 96.44 223 ILE A C 1
ATOM 1760 O O . ILE A 1 223 ? 2.504 13.164 -30.038 1.00 96.44 223 ILE A O 1
ATOM 1764 N N . ASN A 1 224 ? 2.963 11.090 -29.287 1.00 95.38 224 ASN A N 1
ATOM 1765 C CA . ASN A 1 224 ? 4.083 10.775 -30.176 1.00 95.38 224 ASN A CA 1
ATOM 1766 C C . ASN A 1 224 ? 4.190 9.245 -30.303 1.00 95.38 224 ASN A C 1
ATOM 1768 O O . ASN A 1 224 ? 3.425 8.523 -29.665 1.00 95.38 224 ASN A O 1
ATOM 1772 N N . HIS A 1 225 ? 5.104 8.720 -31.114 1.00 94.44 225 HIS A N 1
ATOM 1773 C CA . HIS A 1 225 ? 5.306 7.280 -31.266 1.00 94.44 225 HIS A CA 1
ATOM 1774 C C . HIS A 1 225 ? 6.793 6.936 -31.235 1.00 94.44 225 HIS A C 1
ATOM 1776 O O . HIS A 1 225 ? 7.586 7.564 -31.933 1.00 94.44 225 HIS A O 1
ATOM 1782 N N . ARG A 1 226 ? 7.177 5.905 -30.474 1.00 91.44 226 ARG A N 1
ATOM 1783 C CA . ARG A 1 226 ? 8.582 5.558 -30.235 1.00 91.44 226 ARG A CA 1
ATOM 1784 C C . ARG A 1 226 ? 9.366 5.344 -31.530 1.00 91.44 226 ARG A C 1
ATOM 1786 O O . ARG A 1 226 ? 10.365 6.018 -31.734 1.00 91.44 226 ARG A O 1
ATOM 1793 N N . LYS A 1 227 ? 8.817 4.565 -32.468 1.00 92.56 227 LYS A N 1
ATOM 1794 C CA . LYS A 1 227 ? 9.399 4.376 -33.812 1.00 92.56 227 LYS A CA 1
ATOM 1795 C C . LYS A 1 227 ? 9.652 5.668 -34.617 1.00 92.56 227 LYS A C 1
ATOM 1797 O O . LYS A 1 227 ? 10.538 5.683 -35.464 1.00 92.56 227 LYS A O 1
ATOM 1802 N N . ILE A 1 228 ? 8.917 6.759 -34.354 1.00 93.88 228 ILE A N 1
ATOM 1803 C CA . ILE A 1 228 ? 9.181 8.069 -34.981 1.00 93.88 228 ILE A CA 1
ATOM 1804 C C . ILE A 1 228 ? 10.441 8.693 -34.383 1.00 93.88 228 ILE A C 1
ATOM 1806 O O . ILE A 1 228 ? 11.263 9.193 -35.137 1.00 93.88 228 ILE A O 1
ATOM 1810 N N . LEU A 1 229 ? 10.624 8.628 -33.059 1.00 90.44 229 LEU A N 1
ATOM 1811 C CA . LEU A 1 229 ? 11.868 9.053 -32.404 1.00 90.44 229 LEU A CA 1
ATOM 1812 C C . LEU A 1 229 ? 13.047 8.181 -32.856 1.00 90.44 229 LEU A C 1
ATOM 1814 O O . LEU A 1 229 ? 14.108 8.713 -33.173 1.00 90.44 229 LEU A O 1
ATOM 1818 N N . ASP A 1 230 ? 12.830 6.863 -32.946 1.00 88.19 230 ASP A N 1
ATOM 1819 C CA . ASP A 1 230 ? 13.838 5.906 -33.403 1.00 88.19 230 ASP A CA 1
ATOM 1820 C C . ASP A 1 230 ? 14.328 6.259 -34.820 1.00 88.19 230 ASP A C 1
ATOM 1822 O O . ASP A 1 230 ? 15.514 6.513 -35.031 1.00 88.19 230 ASP A O 1
ATOM 1826 N N . GLY A 1 231 ? 13.398 6.372 -35.776 1.00 91.38 231 GLY A N 1
ATOM 1827 C CA . GLY A 1 231 ? 13.713 6.708 -37.167 1.00 91.38 231 GLY A CA 1
ATOM 1828 C C . GLY A 1 231 ? 14.145 8.162 -37.402 1.00 91.38 231 GLY A C 1
ATOM 1829 O O . GLY A 1 231 ? 14.879 8.434 -38.349 1.00 91.38 231 GLY A O 1
ATOM 1830 N N . LEU A 1 232 ? 13.743 9.104 -36.542 1.00 92.50 232 LEU A N 1
ATOM 1831 C CA . LEU A 1 232 ? 14.228 10.488 -36.573 1.00 92.50 232 LEU A CA 1
ATOM 1832 C C . LEU A 1 232 ? 15.717 10.554 -36.224 1.00 92.50 232 LEU A C 1
ATOM 1834 O O . LEU A 1 232 ? 16.492 11.188 -36.937 1.00 92.50 232 LEU A O 1
ATOM 1838 N N . PHE A 1 233 ? 16.124 9.910 -35.130 1.00 91.50 233 PHE A N 1
ATOM 1839 C CA . PHE A 1 233 ? 17.519 9.928 -34.697 1.00 91.50 233 PHE A CA 1
ATOM 1840 C C . PHE A 1 233 ? 18.413 9.147 -35.674 1.00 91.50 233 PHE A C 1
ATOM 1842 O O . PHE A 1 233 ? 19.498 9.632 -36.000 1.00 91.50 233 PHE A O 1
ATOM 1849 N N . GLU A 1 234 ? 17.922 8.036 -36.238 1.00 90.56 234 GLU A N 1
ATOM 1850 C CA . GLU A 1 234 ? 18.542 7.334 -37.375 1.00 90.56 234 GLU A CA 1
ATOM 1851 C C . GLU A 1 234 ? 18.749 8.278 -38.579 1.00 90.56 234 GLU A C 1
ATOM 1853 O O . GLU A 1 234 ? 19.875 8.454 -39.048 1.00 90.56 234 GLU A O 1
ATOM 1858 N N . ALA A 1 235 ? 17.695 8.968 -39.037 1.00 90.31 235 ALA A N 1
ATOM 1859 C CA . ALA A 1 235 ? 17.750 9.879 -40.186 1.00 90.31 235 ALA A CA 1
ATOM 1860 C C . ALA A 1 235 ? 18.608 11.143 -39.951 1.00 90.31 235 ALA A C 1
ATOM 1862 O O . ALA A 1 235 ? 19.136 11.725 -40.903 1.00 90.31 235 ALA A O 1
ATOM 1863 N N . CYS A 1 236 ? 18.784 11.568 -38.695 1.00 91.12 236 CYS A N 1
ATOM 1864 C CA . CYS A 1 236 ? 19.735 12.613 -38.296 1.00 91.12 236 CYS A CA 1
ATOM 1865 C C . CYS A 1 236 ? 21.164 12.080 -38.043 1.00 91.12 236 CYS A C 1
ATOM 1867 O O . CYS A 1 236 ? 22.061 12.856 -37.702 1.00 91.12 236 CYS A O 1
ATOM 1869 N N . GLY A 1 237 ? 21.401 10.774 -38.206 1.00 89.88 237 GLY A N 1
ATOM 1870 C CA . GLY A 1 237 ? 22.708 10.135 -38.038 1.00 89.88 237 GLY A CA 1
ATOM 1871 C C . GLY A 1 237 ? 23.207 10.090 -36.590 1.00 89.88 237 GLY A C 1
ATOM 1872 O O . GLY A 1 237 ? 24.422 10.123 -36.362 1.00 89.88 237 GLY A O 1
ATOM 1873 N N . VAL A 1 238 ? 22.311 10.075 -35.603 1.00 90.06 238 VAL A N 1
ATOM 1874 C CA . VAL A 1 238 ? 22.654 9.886 -34.184 1.00 90.06 238 VAL A CA 1
ATOM 1875 C C . VAL A 1 238 ? 23.161 8.450 -33.981 1.00 90.06 238 VAL A C 1
ATOM 1877 O O . VAL A 1 238 ? 22.496 7.522 -34.431 1.00 90.06 238 VAL A O 1
ATOM 1880 N N . PRO A 1 239 ? 24.306 8.223 -33.311 1.00 88.19 239 PRO A N 1
ATOM 1881 C CA . PRO A 1 239 ? 24.768 6.867 -33.014 1.00 88.19 239 PRO A CA 1
ATOM 1882 C C . PRO A 1 239 ? 23.829 6.136 -32.042 1.00 88.19 239 PRO A C 1
ATOM 1884 O O . PRO A 1 239 ? 23.439 6.710 -31.024 1.00 88.19 239 PRO A O 1
ATOM 1887 N N . ASP A 1 240 ? 23.564 4.848 -32.278 1.00 84.69 240 ASP A N 1
ATOM 1888 C CA . ASP A 1 240 ? 22.713 4.002 -31.416 1.00 84.69 240 ASP A CA 1
ATOM 1889 C C . ASP A 1 240 ? 23.127 4.036 -29.934 1.00 84.69 240 ASP A C 1
ATOM 1891 O O . ASP A 1 240 ? 22.292 4.053 -29.029 1.00 84.69 240 ASP A O 1
ATOM 1895 N N . THR A 1 241 ? 24.434 4.115 -29.669 1.00 85.94 241 THR A N 1
ATOM 1896 C CA . THR A 1 241 ? 25.011 4.212 -28.317 1.00 85.94 241 THR A CA 1
ATOM 1897 C C . THR A 1 241 ? 24.622 5.499 -27.586 1.00 85.94 241 THR A C 1
ATOM 1899 O O . THR A 1 241 ? 24.554 5.507 -26.358 1.00 85.94 241 THR A O 1
ATOM 1902 N N . GLN A 1 242 ? 24.336 6.579 -28.318 1.00 85.56 242 GLN A N 1
ATOM 1903 C CA . GLN A 1 242 ? 23.902 7.866 -27.769 1.00 85.56 242 GLN A CA 1
ATOM 1904 C C . GLN A 1 242 ? 22.372 7.993 -27.700 1.00 85.56 242 GLN A C 1
ATOM 1906 O O . GLN A 1 242 ? 21.875 8.917 -27.054 1.00 85.56 242 GLN A O 1
ATOM 1911 N N . PHE A 1 243 ? 21.614 7.064 -28.298 1.00 84.06 243 PHE A N 1
ATOM 1912 C CA . PHE A 1 243 ? 20.160 7.161 -28.462 1.00 84.06 243 PHE A CA 1
ATOM 1913 C C . PHE A 1 243 ? 19.424 7.580 -27.182 1.00 84.06 243 PHE A C 1
ATOM 1915 O O . PHE A 1 243 ? 18.684 8.565 -27.167 1.00 84.06 243 PHE A O 1
ATOM 1922 N N . ARG A 1 244 ? 19.638 6.845 -26.080 1.00 81.44 244 ARG A N 1
ATOM 1923 C CA . ARG A 1 244 ? 18.957 7.101 -24.797 1.00 81.44 244 ARG A CA 1
ATOM 1924 C C . ARG A 1 244 ? 19.332 8.462 -24.213 1.00 81.44 244 ARG A C 1
ATOM 1926 O O . ARG A 1 244 ? 18.466 9.162 -23.695 1.00 81.44 244 ARG A O 1
ATOM 1933 N N . ALA A 1 245 ? 20.600 8.853 -24.338 1.00 84.38 245 ALA A N 1
ATOM 1934 C CA . ALA A 1 245 ? 21.086 10.139 -23.855 1.00 84.38 245 ALA A CA 1
ATOM 1935 C C . ALA A 1 245 ? 20.422 11.297 -24.619 1.00 84.38 245 ALA A C 1
ATOM 1937 O O . ALA A 1 245 ? 19.926 12.232 -23.991 1.00 84.38 245 ALA A O 1
ATOM 1938 N N . ILE A 1 246 ? 20.334 11.209 -25.949 1.00 89.12 246 ILE A N 1
ATOM 1939 C CA . ILE A 1 246 ? 19.692 12.231 -26.792 1.00 89.12 246 ILE A CA 1
ATOM 1940 C C . ILE A 1 246 ? 18.172 12.269 -26.579 1.00 89.12 246 ILE A C 1
ATOM 1942 O O . ILE A 1 246 ? 17.612 13.350 -26.410 1.00 89.12 246 ILE A O 1
ATOM 1946 N N . CYS A 1 247 ? 17.515 11.113 -26.449 1.00 86.44 247 CYS A N 1
ATOM 1947 C CA . CYS A 1 247 ? 16.098 11.020 -26.072 1.00 86.44 247 CYS A CA 1
ATOM 1948 C C . CYS A 1 247 ? 15.807 11.752 -24.744 1.00 86.44 247 CYS A C 1
ATOM 1950 O O . CYS A 1 247 ? 14.847 12.512 -24.650 1.00 86.44 247 CYS A O 1
ATOM 1952 N N . SER A 1 248 ? 16.686 11.586 -23.747 1.00 84.75 248 SER A N 1
ATOM 1953 C CA . SER A 1 248 ? 16.630 12.274 -22.446 1.00 84.75 248 SER A CA 1
ATOM 1954 C C . SER A 1 248 ? 16.876 13.793 -22.533 1.00 84.75 248 SER A C 1
ATOM 1956 O O . SER A 1 248 ? 16.318 14.548 -21.739 1.00 84.75 248 SER A O 1
ATOM 1958 N N . SER A 1 249 ? 17.654 14.274 -23.514 1.00 88.44 249 SER A N 1
ATOM 1959 C CA . SER A 1 249 ? 17.744 15.717 -23.805 1.00 88.44 249 SER A CA 1
ATOM 1960 C C . SER A 1 249 ? 16.444 16.245 -24.402 1.00 88.44 249 SER A C 1
ATOM 1962 O O . SER A 1 249 ? 15.900 17.225 -23.900 1.00 88.44 249 SER A O 1
ATOM 1964 N N . VAL A 1 250 ? 15.933 15.597 -25.455 1.00 88.94 250 VAL A N 1
ATOM 1965 C CA . VAL A 1 250 ? 14.721 16.035 -26.170 1.00 88.94 250 VAL A CA 1
ATOM 1966 C C . VAL A 1 250 ? 13.517 16.119 -25.230 1.00 88.94 250 VAL A C 1
ATOM 1968 O O . VAL A 1 250 ? 12.746 17.070 -25.326 1.00 88.94 250 VAL A O 1
ATOM 1971 N N . ASP A 1 251 ? 13.408 15.208 -24.258 1.00 84.06 251 ASP A N 1
ATOM 1972 C CA . ASP A 1 251 ? 12.328 15.224 -23.266 1.00 84.06 251 ASP A CA 1
ATOM 1973 C C . ASP A 1 251 ? 12.240 16.525 -22.447 1.00 84.06 251 ASP A C 1
ATOM 1975 O O . ASP A 1 251 ? 11.157 16.953 -22.045 1.00 84.06 251 ASP A O 1
ATOM 1979 N N . LYS A 1 252 ? 13.378 17.199 -22.235 1.00 85.81 252 LYS A N 1
ATOM 1980 C CA . LYS A 1 252 ? 13.461 18.448 -21.464 1.00 85.81 252 LYS A CA 1
ATOM 1981 C C . LYS A 1 252 ? 12.896 19.662 -22.202 1.00 85.81 252 LYS A C 1
ATOM 1983 O O . LYS A 1 252 ? 12.730 20.704 -21.570 1.00 85.81 252 LYS A O 1
ATOM 1988 N N . LEU A 1 253 ? 12.545 19.549 -23.488 1.00 85.75 253 LEU A N 1
ATOM 1989 C CA . LEU A 1 253 ? 11.863 20.614 -24.245 1.00 85.75 253 LEU A CA 1
ATOM 1990 C C . LEU A 1 253 ? 10.472 20.961 -23.689 1.00 85.75 253 LEU A C 1
ATOM 1992 O O . LEU A 1 253 ? 9.884 21.974 -24.060 1.00 85.75 253 LEU A O 1
ATOM 1996 N N . ASP A 1 254 ? 9.946 20.151 -22.769 1.00 77.12 254 ASP A N 1
ATOM 1997 C CA . ASP A 1 254 ? 8.743 20.467 -22.004 1.00 77.12 254 ASP A CA 1
ATOM 1998 C C . ASP A 1 254 ? 8.942 21.560 -20.928 1.00 77.12 254 ASP A C 1
ATOM 2000 O O . ASP A 1 254 ? 7.953 22.080 -20.404 1.00 77.12 254 ASP A O 1
ATOM 2004 N N . LYS A 1 255 ? 10.197 21.887 -20.575 1.00 79.31 255 LYS A N 1
ATOM 2005 C CA . LYS A 1 255 ? 10.580 22.799 -19.477 1.00 79.31 255 LYS A CA 1
ATOM 2006 C C . LYS A 1 255 ? 11.703 23.777 -19.836 1.00 79.31 255 LYS A C 1
ATOM 2008 O O . LYS A 1 255 ? 11.721 24.873 -19.281 1.00 79.31 255 LYS A O 1
ATOM 2013 N N . SER A 1 256 ? 12.619 23.386 -20.719 1.00 85.38 256 SER A N 1
ATOM 2014 C CA . SER A 1 256 ? 13.779 24.172 -21.151 1.00 85.38 256 SER A CA 1
ATOM 2015 C C . SER A 1 256 ? 13.649 24.591 -22.621 1.00 85.38 256 SER A C 1
ATOM 2017 O O . SER A 1 256 ? 13.146 23.818 -23.439 1.00 85.38 256 SER A O 1
ATOM 2019 N N . PRO A 1 257 ? 14.114 25.797 -22.995 1.00 91.12 257 PRO A N 1
ATOM 2020 C CA . PRO A 1 257 ? 14.157 26.232 -24.386 1.00 91.12 257 PRO A CA 1
ATOM 2021 C C . PRO A 1 257 ? 15.129 25.385 -25.220 1.00 91.12 257 PRO A C 1
ATOM 2023 O O . PRO A 1 257 ? 16.084 24.804 -24.700 1.00 91.12 257 PRO A O 1
ATOM 2026 N N . TRP A 1 258 ? 14.923 25.390 -26.541 1.00 92.38 258 TRP A N 1
ATOM 2027 C CA . TRP A 1 258 ? 15.763 24.672 -27.508 1.00 92.38 258 TRP A CA 1
ATOM 2028 C C . TRP A 1 258 ? 17.265 24.909 -27.303 1.00 92.38 258 TRP A C 1
ATOM 2030 O O . TRP A 1 258 ? 18.030 23.954 -27.306 1.00 92.38 258 TRP A O 1
ATOM 2040 N N . GLU A 1 259 ? 17.683 26.151 -27.052 1.00 93.44 259 GLU A N 1
ATOM 2041 C CA . GLU A 1 259 ? 19.099 26.511 -26.886 1.00 93.44 259 GLU A CA 1
ATOM 2042 C C . GLU A 1 259 ? 19.784 25.826 -25.691 1.00 93.44 259 GLU A C 1
ATOM 2044 O O . GLU A 1 259 ? 20.976 25.530 -25.754 1.00 93.44 259 GLU A O 1
ATOM 2049 N N . GLU A 1 260 ? 19.054 25.552 -24.605 1.00 93.19 260 GLU A N 1
ATOM 2050 C CA . GLU A 1 260 ? 19.583 24.792 -23.463 1.00 93.19 260 GLU A CA 1
ATOM 2051 C C . GLU A 1 260 ? 19.687 23.305 -23.807 1.00 93.19 260 GLU A C 1
ATOM 2053 O O . GLU A 1 260 ? 20.730 22.686 -23.602 1.00 93.19 260 GLU A O 1
ATOM 2058 N N . VAL A 1 261 ? 18.629 22.744 -24.400 1.00 93.06 261 VAL A N 1
ATOM 2059 C CA . VAL A 1 261 ? 18.578 21.327 -24.789 1.00 93.06 261 VAL A CA 1
ATOM 2060 C C . VAL A 1 261 ? 19.622 20.999 -25.862 1.00 93.06 261 VAL A C 1
ATOM 2062 O O . VAL A 1 261 ? 20.266 19.951 -25.801 1.00 93.06 261 VAL A O 1
ATOM 2065 N N . ARG A 1 262 ? 19.842 21.915 -26.813 1.00 94.75 262 ARG A N 1
ATOM 2066 C CA . ARG A 1 262 ? 20.889 21.836 -27.836 1.00 94.75 262 ARG A CA 1
ATOM 2067 C C . ARG A 1 262 ? 22.277 21.786 -27.203 1.00 94.75 262 ARG A C 1
ATOM 2069 O O . ARG A 1 262 ? 23.039 20.888 -27.545 1.00 94.75 262 ARG A O 1
ATOM 2076 N N . LYS A 1 263 ? 22.579 22.697 -26.267 1.00 94.19 263 LYS A N 1
ATOM 2077 C CA . LYS A 1 263 ? 23.854 22.709 -25.528 1.00 94.19 263 LYS A CA 1
ATOM 2078 C C . LYS A 1 263 ? 24.069 21.434 -24.726 1.00 94.19 263 LYS A C 1
ATOM 2080 O O . LYS A 1 263 ? 25.160 20.889 -24.757 1.00 94.19 263 LYS A O 1
ATOM 2085 N N . GLU A 1 264 ? 23.041 20.899 -24.072 1.00 92.94 264 GLU A N 1
ATOM 2086 C CA . GLU A 1 264 ? 23.162 19.609 -23.381 1.00 92.94 264 GLU A CA 1
ATOM 2087 C C . GLU A 1 264 ? 23.520 18.471 -24.357 1.00 92.94 264 GLU A C 1
ATOM 2089 O O . GLU A 1 264 ? 24.374 17.632 -24.063 1.00 92.94 264 GLU A O 1
ATOM 2094 N N . MET A 1 265 ? 22.902 18.440 -25.544 1.00 93.31 265 MET A N 1
ATOM 2095 C CA . MET A 1 265 ? 23.223 17.433 -26.563 1.00 93.31 265 MET A CA 1
ATOM 2096 C C . MET A 1 265 ? 24.657 17.563 -27.088 1.00 93.31 265 MET A C 1
ATOM 2098 O O . MET A 1 265 ? 25.316 16.539 -27.276 1.00 93.31 265 MET A O 1
ATOM 2102 N N . THR A 1 266 ? 25.150 18.783 -27.317 1.00 94.81 266 THR A N 1
ATOM 2103 C CA . THR A 1 266 ? 26.495 19.008 -27.868 1.00 94.81 266 THR A CA 1
ATOM 2104 C C . THR A 1 266 ? 27.591 18.929 -26.810 1.00 94.81 266 THR A C 1
ATOM 2106 O O . THR A 1 266 ? 28.544 18.167 -26.966 1.00 94.81 266 THR A O 1
ATOM 2109 N N . ASP A 1 267 ? 27.440 19.677 -25.722 1.00 93.50 267 ASP A N 1
ATOM 2110 C CA . ASP A 1 267 ? 28.517 20.009 -24.789 1.00 93.50 267 ASP A CA 1
ATOM 2111 C C . ASP A 1 267 ? 28.653 18.950 -23.680 1.00 93.50 267 ASP A C 1
ATOM 2113 O O . ASP A 1 267 ? 29.765 18.637 -23.260 1.00 93.50 267 ASP A O 1
ATOM 2117 N N . GLU A 1 268 ? 27.535 18.363 -23.228 1.00 92.12 268 GLU A N 1
ATOM 2118 C CA . GLU A 1 268 ? 27.530 17.315 -22.192 1.00 92.12 268 GLU A CA 1
ATOM 2119 C C . GLU A 1 268 ? 27.505 15.898 -22.785 1.00 92.12 268 GLU A C 1
ATOM 2121 O O . GLU A 1 268 ? 28.150 14.990 -22.259 1.00 92.12 268 GLU A O 1
ATOM 2126 N N . LYS A 1 269 ? 26.754 15.691 -23.876 1.00 89.94 269 LYS A N 1
ATOM 2127 C CA . LYS A 1 269 ? 26.519 14.359 -24.473 1.00 89.94 269 LYS A CA 1
ATOM 2128 C C . LYS A 1 269 ? 27.352 14.072 -25.725 1.00 89.94 269 LYS A C 1
ATOM 2130 O O . LYS A 1 269 ? 27.337 12.940 -26.208 1.00 89.94 269 LYS A O 1
ATOM 2135 N N . GLY A 1 270 ? 28.106 15.054 -26.223 1.00 91.62 270 GLY A N 1
ATOM 2136 C CA . GLY A 1 270 ? 29.069 14.869 -27.311 1.00 91.62 270 GLY A CA 1
ATOM 2137 C C . GLY A 1 270 ? 28.444 14.590 -28.683 1.00 91.62 270 GLY A C 1
ATOM 2138 O O . GLY A 1 270 ? 29.076 13.938 -29.519 1.00 91.62 270 GLY A O 1
ATOM 2139 N N . LEU A 1 271 ? 27.209 15.039 -28.928 1.00 93.44 271 LEU A N 1
ATOM 2140 C CA . LEU A 1 271 ? 26.602 14.987 -30.258 1.00 93.44 271 LEU A CA 1
ATOM 2141 C C . LEU A 1 271 ? 27.157 16.121 -31.133 1.00 93.44 271 LEU A C 1
ATOM 2143 O O . LEU A 1 271 ? 27.300 17.255 -30.687 1.00 93.44 271 LEU A O 1
ATOM 2147 N N . ALA A 1 272 ? 27.432 15.837 -32.407 1.00 94.19 272 ALA A N 1
ATOM 2148 C CA . ALA A 1 272 ? 27.872 16.863 -33.351 1.00 94.19 272 ALA A CA 1
ATOM 2149 C C . ALA A 1 272 ? 26.806 17.982 -33.495 1.00 94.19 272 ALA A C 1
ATOM 2151 O O . ALA A 1 272 ? 25.625 17.649 -33.678 1.00 94.19 272 ALA A O 1
ATOM 2152 N N . PRO A 1 273 ? 27.175 19.279 -33.450 1.00 93.94 273 PRO A N 1
ATOM 2153 C CA . PRO A 1 273 ? 26.224 20.393 -33.526 1.00 93.94 273 PRO A CA 1
ATOM 2154 C C . PRO A 1 273 ? 25.284 20.331 -34.733 1.00 93.94 273 PRO A C 1
ATOM 2156 O O . PRO A 1 273 ? 24.088 20.574 -34.598 1.00 93.94 273 PRO A O 1
ATOM 2159 N N . GLU A 1 274 ? 25.785 19.894 -35.887 1.00 94.69 274 GLU A N 1
ATOM 2160 C CA . GLU A 1 274 ? 25.025 19.771 -37.135 1.00 94.69 274 GLU A CA 1
ATOM 2161 C C . GLU A 1 274 ? 23.936 18.690 -37.053 1.00 94.69 274 GLU A C 1
ATOM 2163 O O . GLU A 1 274 ? 22.934 18.757 -37.768 1.00 94.69 274 GLU A O 1
ATOM 2168 N N . LYS A 1 275 ? 24.123 17.677 -36.196 1.00 93.62 275 LYS A N 1
ATOM 2169 C CA . LYS A 1 275 ? 23.114 16.644 -35.915 1.00 93.62 275 LYS A CA 1
ATOM 2170 C C . LYS A 1 275 ? 22.085 17.153 -34.913 1.00 93.62 275 LYS A C 1
ATOM 2172 O O . LYS A 1 275 ? 20.895 16.927 -35.113 1.00 93.62 275 LYS A O 1
ATOM 2177 N N . ALA A 1 276 ? 22.522 17.887 -33.886 1.00 93.31 276 ALA A N 1
ATOM 2178 C CA . ALA A 1 276 ? 21.621 18.555 -32.949 1.00 93.31 276 ALA A CA 1
ATOM 2179 C C . ALA A 1 276 ? 20.689 19.541 -33.682 1.00 93.31 276 ALA A C 1
ATOM 2181 O O . ALA A 1 276 ? 19.475 19.484 -33.499 1.00 93.31 276 ALA A O 1
ATOM 2182 N N . ASP A 1 277 ? 21.222 20.365 -34.588 1.00 93.75 277 ASP A N 1
ATOM 2183 C CA . ASP A 1 277 ? 20.427 21.298 -35.398 1.00 93.75 277 ASP A CA 1
ATOM 2184 C C . ASP A 1 277 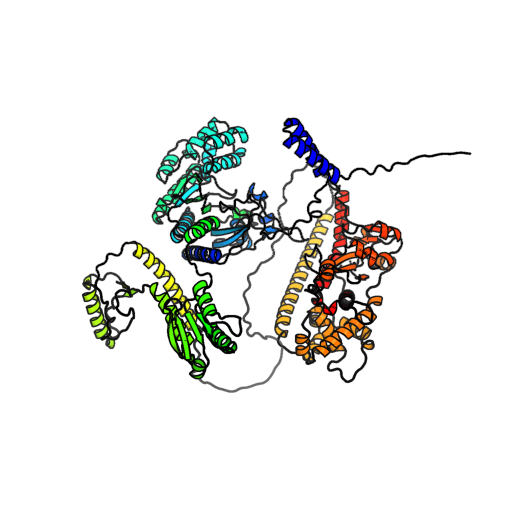? 19.434 20.586 -36.328 1.00 93.75 277 ASP A C 1
ATOM 2186 O O . ASP A 1 277 ? 18.299 21.038 -36.484 1.00 93.75 277 ASP A O 1
ATOM 2190 N N . GLN A 1 278 ? 19.814 19.438 -36.901 1.00 93.62 278 GLN A N 1
ATOM 2191 C CA . GLN A 1 278 ? 18.890 18.613 -37.686 1.00 93.62 278 GLN A CA 1
ATOM 2192 C C . GLN A 1 278 ? 17.756 18.034 -36.835 1.00 93.62 278 GLN A C 1
ATOM 2194 O O . GLN A 1 278 ? 16.612 18.080 -37.275 1.00 93.62 278 GLN A O 1
ATOM 2199 N N . ILE A 1 279 ? 18.029 17.560 -35.614 1.00 93.06 279 ILE A N 1
ATOM 2200 C CA . ILE A 1 279 ? 16.980 17.121 -34.677 1.00 93.06 279 ILE A CA 1
ATOM 2201 C C . ILE A 1 279 ? 16.015 18.281 -34.383 1.00 93.06 279 ILE A C 1
ATOM 2203 O O . ILE A 1 279 ? 14.797 18.088 -34.416 1.00 93.06 279 ILE A O 1
ATOM 2207 N N . GLY A 1 280 ? 16.544 19.493 -34.173 1.00 93.25 280 GLY A N 1
ATOM 2208 C CA . GLY A 1 280 ? 15.774 20.715 -33.902 1.00 93.25 280 GLY A CA 1
ATOM 2209 C C . GLY A 1 280 ? 14.711 21.039 -34.953 1.00 93.25 280 GLY A C 1
ATOM 2210 O O . GLY A 1 280 ? 13.598 21.434 -34.602 1.00 93.25 280 GLY A O 1
ATOM 2211 N N . GLN A 1 281 ? 15.005 20.789 -36.234 1.00 93.94 281 GLN A N 1
ATOM 2212 C CA . GLN A 1 281 ? 14.061 20.991 -37.346 1.00 93.94 281 GLN A CA 1
ATOM 2213 C C . GLN A 1 281 ? 12.787 20.136 -37.221 1.00 93.94 281 GLN A C 1
ATOM 2215 O O . GLN A 1 281 ? 11.742 20.505 -37.762 1.00 93.94 281 GLN A O 1
ATOM 2220 N N . TYR A 1 282 ? 12.857 19.016 -36.496 1.00 94.31 282 TYR A N 1
ATOM 2221 C CA . TYR A 1 282 ? 11.741 18.097 -36.287 1.00 94.31 282 TYR A CA 1
ATOM 2222 C C . TYR A 1 282 ? 11.119 18.236 -34.897 1.00 94.31 282 TYR A C 1
ATOM 2224 O O . TYR A 1 282 ? 9.910 18.428 -34.805 1.00 94.31 282 TYR A O 1
ATOM 2232 N N . VAL A 1 283 ? 11.904 18.191 -33.814 1.00 92.69 283 VAL A N 1
ATOM 2233 C CA . VAL A 1 283 ? 11.353 18.135 -32.439 1.00 92.69 283 VAL A CA 1
ATOM 2234 C C . VAL A 1 283 ? 10.592 19.396 -32.020 1.00 92.69 283 VAL A C 1
ATOM 2236 O O . VAL A 1 283 ? 9.769 19.336 -31.113 1.00 92.69 283 VAL A O 1
ATOM 2239 N N . LEU A 1 284 ? 10.807 20.524 -32.705 1.00 92.38 284 LEU A N 1
ATOM 2240 C CA . LEU A 1 284 ? 10.047 21.764 -32.505 1.00 92.38 284 LEU A CA 1
ATOM 2241 C C . LEU A 1 284 ? 8.696 21.787 -33.252 1.00 92.38 284 LEU A C 1
ATOM 2243 O O . LEU A 1 284 ? 7.909 22.721 -33.078 1.00 92.38 284 LEU A O 1
ATOM 2247 N N . ARG A 1 285 ? 8.397 20.778 -34.084 1.00 94.62 285 ARG A N 1
ATOM 2248 C CA . ARG A 1 285 ? 7.140 20.680 -34.842 1.00 94.62 285 ARG A CA 1
ATOM 2249 C C . ARG A 1 285 ? 6.054 19.989 -34.025 1.00 94.62 285 ARG A C 1
ATOM 2251 O O . ARG A 1 285 ? 6.266 18.971 -33.369 1.00 94.62 285 ARG A O 1
ATOM 2258 N N . SER A 1 286 ? 4.843 20.533 -34.113 1.00 94.44 286 SER A N 1
ATOM 2259 C CA . SER A 1 286 ? 3.653 19.929 -33.521 1.00 94.44 286 SER A CA 1
ATOM 2260 C C . SER A 1 286 ? 2.384 20.346 -34.276 1.00 94.44 286 SER A C 1
ATOM 2262 O O . SER A 1 286 ? 2.345 21.432 -34.851 1.00 94.44 286 SER A O 1
ATOM 2264 N N . GLY A 1 287 ? 1.369 19.481 -34.314 1.00 95.06 287 GLY A N 1
ATOM 2265 C CA . GLY A 1 287 ? 0.199 19.621 -35.195 1.00 95.06 287 GLY A CA 1
ATOM 2266 C C . GLY A 1 287 ? -0.824 18.497 -35.004 1.00 95.06 287 GLY A C 1
ATOM 2267 O O . GLY A 1 287 ? -0.955 17.965 -33.896 1.00 95.06 287 GLY A O 1
ATOM 2268 N N . GLN A 1 288 ? -1.551 18.130 -36.061 1.00 94.19 288 GLN A N 1
ATOM 2269 C CA . GLN A 1 288 ? -2.449 16.968 -36.078 1.00 94.19 288 GLN A CA 1
ATOM 2270 C C . GLN A 1 288 ? -2.071 16.003 -37.220 1.00 94.19 288 GLN A C 1
ATOM 2272 O O . GLN A 1 288 ? -0.891 15.719 -37.428 1.00 94.19 288 GLN A O 1
ATOM 2277 N N . ASP A 1 289 ? -3.056 15.459 -37.933 1.00 93.12 289 ASP A N 1
ATOM 2278 C CA . ASP A 1 289 ? -2.872 14.577 -39.086 1.00 93.12 289 ASP A CA 1
ATOM 2279 C C . ASP A 1 289 ? -2.222 15.288 -40.280 1.00 93.12 289 ASP A C 1
ATOM 2281 O O . ASP A 1 289 ? -1.478 14.659 -41.026 1.00 93.12 289 ASP A O 1
ATOM 2285 N N . ASP A 1 290 ? -2.405 16.602 -40.406 1.00 96.00 290 ASP A N 1
ATOM 2286 C CA . ASP A 1 290 ? -1.705 17.447 -41.377 1.00 96.00 290 ASP A CA 1
ATOM 2287 C C . ASP A 1 290 ? -0.173 17.349 -41.248 1.00 96.00 290 ASP A C 1
ATOM 2289 O O . ASP A 1 290 ? 0.530 17.191 -42.248 1.00 96.00 290 ASP A O 1
ATOM 2293 N N . LEU A 1 291 ? 0.345 17.369 -40.015 1.00 96.19 291 LEU A N 1
ATOM 2294 C CA . LEU A 1 291 ? 1.766 17.179 -39.735 1.00 96.19 291 LEU A CA 1
ATOM 2295 C C . LEU A 1 291 ? 2.209 15.741 -40.041 1.00 96.19 291 LEU A C 1
ATOM 2297 O O . LEU A 1 291 ? 3.314 15.544 -40.541 1.00 96.19 291 LEU A O 1
ATOM 2301 N N . VAL A 1 292 ? 1.360 14.739 -39.795 1.00 96.25 292 VAL A N 1
ATOM 2302 C CA . VAL A 1 292 ? 1.678 13.337 -40.124 1.00 96.25 292 VAL A CA 1
ATOM 2303 C C . VAL A 1 292 ? 1.850 13.154 -41.635 1.00 96.25 292 VAL A C 1
ATOM 2305 O O . VAL A 1 292 ? 2.839 12.555 -42.053 1.00 96.25 292 VAL A O 1
ATOM 2308 N N . GLU A 1 293 ? 0.961 13.713 -42.464 1.00 94.81 293 GLU A N 1
ATOM 2309 C CA . GLU A 1 293 ? 1.115 13.668 -43.929 1.00 94.81 293 GLU A CA 1
ATOM 2310 C C . GLU A 1 293 ? 2.371 14.427 -44.399 1.00 94.81 293 GLU A C 1
ATOM 2312 O O . GLU A 1 293 ? 3.100 13.938 -45.262 1.00 94.81 293 GLU A O 1
ATOM 2317 N N . GLN A 1 294 ? 2.674 15.589 -43.803 1.00 96.00 294 GLN A N 1
ATOM 2318 C CA . GLN A 1 294 ? 3.889 16.354 -44.124 1.00 96.00 294 GLN A CA 1
ATOM 2319 C C . GLN A 1 294 ? 5.178 15.578 -43.814 1.00 96.00 294 GLN A C 1
ATOM 2321 O O . GLN A 1 294 ? 6.137 15.682 -44.574 1.00 96.00 294 GLN A O 1
ATOM 2326 N N . LEU A 1 295 ? 5.223 14.820 -42.713 1.00 95.44 295 LEU A N 1
ATOM 2327 C CA . LEU A 1 295 ? 6.391 14.005 -42.350 1.00 95.44 295 LEU A CA 1
ATOM 2328 C C . LEU A 1 295 ? 6.463 12.691 -43.141 1.00 95.44 295 LEU A C 1
ATOM 2330 O O . LEU A 1 295 ? 7.560 12.205 -43.393 1.00 95.44 295 LEU A O 1
ATOM 2334 N N . LEU A 1 296 ? 5.330 12.132 -43.581 1.00 94.06 296 LEU A N 1
ATOM 2335 C CA . LEU A 1 296 ? 5.315 11.004 -44.525 1.00 94.06 296 LEU A CA 1
ATOM 2336 C C . LEU A 1 296 ? 5.865 11.397 -45.905 1.00 94.06 296 LEU A C 1
ATOM 2338 O O . LEU A 1 296 ? 6.424 10.550 -46.599 1.00 94.06 296 LEU A O 1
ATOM 2342 N N . ALA A 1 297 ? 5.724 12.668 -46.290 1.00 94.81 297 ALA A N 1
ATOM 2343 C CA . ALA A 1 297 ? 6.299 13.236 -47.508 1.00 94.81 297 ALA A CA 1
ATOM 2344 C C . ALA A 1 297 ? 7.741 13.765 -47.337 1.00 94.81 297 ALA A C 1
ATOM 2346 O O . ALA A 1 297 ? 8.348 14.197 -48.318 1.00 94.81 297 ALA A O 1
ATOM 2347 N N . ASP A 1 298 ? 8.301 13.756 -46.121 1.00 94.94 298 ASP A N 1
ATOM 2348 C CA . ASP A 1 298 ? 9.659 14.240 -45.852 1.00 94.94 298 ASP A CA 1
ATOM 2349 C C . ASP A 1 298 ? 10.709 13.256 -46.416 1.00 94.94 298 ASP A C 1
ATOM 2351 O O . ASP A 1 298 ? 10.700 12.080 -46.037 1.00 94.94 298 ASP A O 1
ATOM 2355 N N . PRO A 1 299 ? 11.642 13.685 -47.292 1.00 91.81 299 PRO A N 1
ATOM 2356 C CA . PRO A 1 299 ? 12.603 12.776 -47.925 1.00 91.81 299 PRO A CA 1
ATOM 2357 C C . PRO A 1 299 ? 13.570 12.060 -46.970 1.00 91.81 299 PRO A C 1
ATOM 2359 O O . PRO A 1 299 ? 14.067 10.990 -47.316 1.00 91.81 299 PRO A O 1
ATOM 2362 N N . LYS A 1 300 ? 13.856 12.618 -45.784 1.00 91.00 300 LYS A N 1
ATOM 2363 C CA . LYS A 1 300 ? 14.716 11.961 -44.788 1.00 91.00 300 LYS A CA 1
ATOM 2364 C C . LYS A 1 300 ? 13.919 10.941 -43.987 1.00 91.00 300 LYS A C 1
ATOM 2366 O O . LYS A 1 300 ? 14.324 9.782 -43.914 1.00 91.00 300 LYS A O 1
ATOM 2371 N N . LEU A 1 301 ? 12.769 11.333 -43.438 1.00 91.12 301 LEU A N 1
ATOM 2372 C CA . LEU A 1 301 ? 11.966 10.430 -42.604 1.00 91.12 301 LEU A CA 1
ATOM 2373 C C . LEU A 1 301 ? 11.334 9.295 -43.415 1.00 91.12 301 LEU A C 1
ATOM 2375 O O . LEU A 1 301 ? 11.287 8.169 -42.931 1.00 91.12 301 LEU A O 1
ATOM 2379 N N . SER A 1 302 ? 10.928 9.546 -44.663 1.00 91.31 302 SER A N 1
ATOM 2380 C CA . SER A 1 302 ? 10.412 8.497 -45.556 1.00 91.31 302 SER A CA 1
ATOM 2381 C C . SER A 1 302 ? 11.448 7.427 -45.931 1.00 91.31 302 SER A C 1
ATOM 2383 O O . SER A 1 302 ? 11.055 6.324 -46.309 1.00 91.31 302 SER A O 1
ATOM 2385 N N . SER A 1 303 ? 12.752 7.699 -45.777 1.00 89.56 303 SER A N 1
ATOM 2386 C CA . SER A 1 303 ? 13.796 6.673 -45.929 1.00 89.56 303 SER A CA 1
ATOM 2387 C C . SER A 1 303 ? 13.975 5.762 -44.706 1.00 89.56 303 SER A C 1
ATOM 2389 O O . SER A 1 303 ? 14.448 4.637 -44.866 1.00 89.56 303 SER A O 1
ATOM 2391 N N . SER A 1 304 ? 13.554 6.186 -43.504 1.00 93.19 304 SER A N 1
ATOM 2392 C CA . SER A 1 304 ? 13.575 5.324 -42.317 1.00 93.19 304 SER A CA 1
ATOM 2393 C C . SER A 1 304 ? 12.294 4.501 -42.240 1.00 93.19 304 SER A C 1
ATOM 2395 O O . SER A 1 304 ? 11.193 5.017 -42.020 1.00 93.19 304 SER A O 1
ATOM 2397 N N . LYS A 1 305 ? 12.443 3.176 -42.336 1.00 94.44 305 LYS A N 1
ATOM 2398 C CA . LYS A 1 305 ? 11.333 2.231 -42.154 1.00 94.44 305 LYS A CA 1
ATOM 2399 C C . LYS A 1 305 ? 10.642 2.417 -40.795 1.00 94.44 305 LYS A C 1
ATOM 2401 O O . LYS A 1 305 ? 9.417 2.336 -40.722 1.00 94.44 305 LYS A O 1
ATOM 2406 N N . SER A 1 306 ? 11.409 2.694 -39.737 1.00 92.81 306 SER A N 1
ATOM 2407 C CA . SER A 1 306 ? 10.871 2.895 -38.386 1.00 92.81 306 SER A CA 1
ATOM 2408 C C . SER A 1 306 ? 9.982 4.143 -38.323 1.00 92.81 306 SER A C 1
ATOM 2410 O O . SER A 1 306 ? 8.826 4.065 -37.892 1.00 92.81 306 SER A O 1
ATOM 2412 N N . ALA A 1 307 ? 10.461 5.273 -38.861 1.00 94.06 307 ALA A N 1
ATOM 2413 C CA . ALA A 1 307 ? 9.678 6.507 -38.911 1.00 94.06 307 ALA A CA 1
ATOM 2414 C C . ALA A 1 307 ? 8.379 6.329 -39.714 1.00 94.06 307 ALA A C 1
ATOM 2416 O O . ALA A 1 307 ? 7.313 6.729 -39.241 1.00 94.06 307 ALA A O 1
ATOM 2417 N N . VAL A 1 308 ? 8.439 5.674 -40.881 1.00 96.19 308 VAL A N 1
ATOM 2418 C CA . VAL A 1 308 ? 7.257 5.401 -41.717 1.00 96.19 308 VAL A CA 1
ATOM 2419 C C . VAL A 1 308 ? 6.230 4.530 -40.987 1.00 96.19 308 VAL A C 1
ATOM 2421 O O . VAL A 1 308 ? 5.049 4.876 -40.985 1.00 96.19 308 VAL A O 1
ATOM 2424 N N . GLU A 1 309 ? 6.647 3.447 -40.321 1.00 96.62 309 GLU A N 1
ATOM 2425 C CA . GLU A 1 309 ? 5.736 2.601 -39.531 1.00 96.62 309 GLU A CA 1
ATOM 2426 C C . GLU A 1 309 ? 5.054 3.390 -38.400 1.00 96.62 309 GLU A C 1
ATOM 2428 O O . GLU A 1 309 ? 3.840 3.280 -38.205 1.00 96.62 309 GLU A O 1
ATOM 2433 N N . GLY A 1 310 ? 5.809 4.224 -37.675 1.00 96.12 310 GLY A N 1
ATOM 2434 C CA . GLY A 1 310 ? 5.265 5.068 -36.609 1.00 96.12 310 GLY A CA 1
ATOM 2435 C C . GLY A 1 310 ? 4.298 6.144 -37.119 1.00 96.12 310 GLY A C 1
ATOM 2436 O O . GLY A 1 310 ? 3.236 6.352 -36.532 1.00 96.12 310 GLY A O 1
ATOM 2437 N N . LEU A 1 311 ? 4.615 6.794 -38.242 1.00 97.19 311 LEU A N 1
ATOM 2438 C CA . LEU A 1 311 ? 3.750 7.799 -38.869 1.00 97.19 311 LEU A CA 1
ATOM 2439 C C . LEU A 1 311 ? 2.467 7.179 -39.443 1.00 97.19 311 LEU A C 1
ATOM 2441 O O . LEU A 1 311 ? 1.386 7.744 -39.279 1.00 97.19 311 LEU A O 1
ATOM 2445 N N . GLN A 1 312 ? 2.545 5.993 -40.053 1.00 97.56 312 GLN A N 1
ATOM 2446 C CA . GLN A 1 312 ? 1.361 5.247 -40.501 1.00 97.56 312 GLN A CA 1
ATOM 2447 C C . GLN A 1 312 ? 0.465 4.839 -39.322 1.00 97.56 312 GLN A C 1
ATOM 2449 O O . GLN A 1 312 ? -0.761 4.955 -39.419 1.00 97.56 312 GLN A O 1
ATOM 2454 N N . ALA A 1 313 ? 1.055 4.439 -38.190 1.00 97.44 313 ALA A N 1
ATOM 2455 C CA . ALA A 1 313 ? 0.312 4.190 -36.958 1.00 97.44 313 ALA A CA 1
ATOM 2456 C C . ALA A 1 313 ? -0.396 5.464 -36.457 1.00 97.44 313 ALA A C 1
ATOM 2458 O O . ALA A 1 313 ? -1.595 5.418 -36.181 1.00 97.44 313 ALA A O 1
ATOM 2459 N N . LEU A 1 314 ? 0.275 6.625 -36.433 1.00 97.69 314 LEU A N 1
ATOM 2460 C CA . LEU A 1 314 ? -0.371 7.893 -36.058 1.00 97.69 314 LEU A CA 1
ATOM 2461 C C . LEU A 1 314 ? -1.472 8.330 -37.041 1.00 97.69 314 LEU A C 1
ATOM 2463 O O . LEU A 1 314 ? -2.513 8.828 -36.611 1.00 97.69 314 LEU A O 1
ATOM 2467 N N . LYS A 1 315 ? -1.307 8.094 -38.346 1.00 97.81 315 LYS A N 1
ATOM 2468 C CA . LYS A 1 315 ? -2.349 8.344 -39.360 1.00 97.81 315 LYS A CA 1
ATOM 2469 C C . LYS A 1 315 ? -3.605 7.503 -39.100 1.00 97.81 315 LYS A C 1
ATOM 2471 O O . LYS A 1 315 ? -4.725 8.017 -39.163 1.00 97.81 315 LYS A O 1
ATOM 2476 N N . LEU A 1 316 ? -3.432 6.227 -38.745 1.00 98.12 316 LEU A N 1
ATOM 2477 C CA . LEU A 1 316 ? -4.538 5.352 -38.349 1.00 98.12 316 LEU A CA 1
ATOM 2478 C C . LEU A 1 316 ? -5.161 5.784 -37.009 1.00 98.12 316 LEU A C 1
ATOM 2480 O O . LEU A 1 316 ? -6.387 5.848 -36.896 1.00 98.12 316 LEU A O 1
ATOM 2484 N N . PHE A 1 317 ? -4.331 6.158 -36.033 1.00 98.44 317 PHE A N 1
ATOM 2485 C CA . PHE A 1 317 ? -4.763 6.702 -34.746 1.00 98.44 317 PHE A CA 1
ATOM 2486 C C . PHE A 1 317 ? -5.666 7.932 -34.928 1.00 98.44 317 PHE A C 1
ATOM 2488 O O . PHE A 1 317 ? -6.764 7.968 -34.376 1.00 98.44 317 PHE A O 1
ATOM 2495 N N . PHE A 1 318 ? -5.267 8.916 -35.744 1.00 98.38 318 PHE A N 1
ATOM 2496 C CA . PHE A 1 318 ? -6.069 10.123 -35.985 1.00 98.38 318 PHE A CA 1
ATOM 2497 C C . PHE A 1 318 ? -7.424 9.821 -36.639 1.00 98.38 318 PHE A C 1
ATOM 2499 O O . PHE A 1 318 ? -8.431 10.427 -36.265 1.00 98.38 318 PHE A O 1
ATOM 2506 N N . ARG A 1 319 ? -7.482 8.844 -37.556 1.00 98.00 319 ARG A N 1
ATOM 2507 C CA . ARG A 1 319 ? -8.743 8.374 -38.154 1.00 98.00 319 ARG A CA 1
ATOM 2508 C C . ARG A 1 319 ? -9.700 7.819 -37.096 1.00 98.00 319 ARG A C 1
ATOM 2510 O O . ARG A 1 319 ? -10.887 8.135 -37.118 1.00 98.00 319 ARG A O 1
ATOM 2517 N N . TYR A 1 320 ? -9.207 7.003 -36.169 1.00 98.50 320 TYR A N 1
ATOM 2518 C CA . TYR A 1 320 ? -10.019 6.452 -35.079 1.00 98.50 320 TYR A CA 1
ATOM 2519 C C . TYR A 1 320 ? -10.358 7.505 -34.011 1.00 98.50 320 TYR A C 1
ATOM 2521 O O . TYR A 1 320 ? -11.471 7.506 -33.482 1.00 98.50 320 TYR A O 1
ATOM 2529 N N . ALA A 1 321 ? -9.454 8.449 -33.737 1.00 97.94 321 ALA A N 1
ATOM 2530 C CA . ALA A 1 321 ? -9.693 9.564 -32.823 1.00 97.94 321 ALA A CA 1
ATOM 2531 C C . ALA A 1 321 ? -10.838 10.472 -33.306 1.00 97.94 321 ALA A C 1
ATOM 2533 O O . ALA A 1 321 ? -11.582 11.007 -32.481 1.00 97.94 321 ALA A O 1
ATOM 2534 N N . GLU A 1 322 ? -11.026 10.615 -34.622 1.00 97.88 322 GLU A N 1
ATOM 2535 C CA . GLU A 1 322 ? -12.197 11.287 -35.201 1.00 97.88 322 GLU A CA 1
ATOM 2536 C C . GLU A 1 322 ? -13.489 10.495 -34.934 1.00 97.88 322 GLU A C 1
ATOM 2538 O O . GLU A 1 322 ? -14.468 11.063 -34.452 1.00 97.88 322 GLU A O 1
ATOM 2543 N N . LEU A 1 323 ? -13.482 9.169 -35.138 1.00 97.88 323 LEU A N 1
ATOM 2544 C CA . LEU A 1 323 ? -14.644 8.301 -34.871 1.00 97.88 323 LEU A CA 1
ATOM 2545 C C . LEU A 1 323 ? -15.071 8.305 -33.392 1.00 97.88 323 LEU A C 1
ATOM 2547 O O . LEU A 1 323 ? -16.265 8.262 -33.094 1.00 97.88 323 LEU A O 1
ATOM 2551 N N . TYR A 1 324 ? -14.116 8.387 -32.462 1.00 96.12 324 TYR A N 1
ATOM 2552 C CA . TYR A 1 324 ? -14.380 8.527 -31.021 1.00 96.12 324 TYR A CA 1
ATOM 2553 C C . TYR A 1 324 ? -14.649 9.982 -30.583 1.00 96.12 324 TYR A C 1
ATOM 2555 O O . TYR A 1 324 ? -14.875 10.244 -29.395 1.00 96.12 324 TYR A O 1
ATOM 2563 N N . GLY A 1 325 ? -14.650 10.939 -31.520 1.00 96.50 325 GLY A N 1
ATOM 2564 C CA . GLY A 1 325 ? -14.930 12.354 -31.267 1.00 96.50 325 GLY A CA 1
ATOM 2565 C C . GLY A 1 325 ? -13.874 13.064 -30.414 1.00 96.50 325 GLY A C 1
ATOM 2566 O O . GLY A 1 325 ? -14.176 14.091 -29.807 1.00 96.50 325 GLY A O 1
ATOM 2567 N N . VAL A 1 326 ? -12.656 12.519 -30.337 1.00 96.44 326 VAL A N 1
ATOM 2568 C CA . VAL A 1 326 ? -11.549 13.030 -29.509 1.00 96.44 326 VAL A CA 1
ATOM 2569 C C . VAL A 1 326 ? -10.415 13.665 -30.312 1.00 96.44 326 VAL A C 1
ATOM 2571 O O . VAL A 1 326 ? -9.547 14.278 -29.702 1.00 96.44 326 VAL A O 1
ATOM 2574 N N . LYS A 1 327 ? -10.425 13.629 -31.655 1.00 96.12 327 LYS A N 1
ATOM 2575 C CA . LYS A 1 327 ? -9.383 14.257 -32.499 1.00 96.12 327 LYS A CA 1
ATOM 2576 C C . LYS A 1 327 ? -9.052 15.698 -32.082 1.00 96.12 327 LYS A C 1
ATOM 2578 O O . LYS A 1 327 ? -7.887 16.056 -31.975 1.00 96.12 327 LYS A O 1
ATOM 2583 N N . LYS A 1 328 ? -10.063 16.514 -31.760 1.00 93.94 328 LYS A N 1
ATOM 2584 C CA . LYS A 1 328 ? -9.894 17.913 -31.306 1.00 93.94 328 LYS A CA 1
ATOM 2585 C C . LYS A 1 328 ? -9.156 18.067 -29.967 1.00 93.94 328 LYS A C 1
ATOM 2587 O O . LYS A 1 328 ? -8.693 19.159 -29.661 1.00 93.94 328 LYS A O 1
ATOM 2592 N N . ARG A 1 329 ? -9.063 17.000 -29.167 1.00 93.19 329 ARG A N 1
ATOM 2593 C CA . ARG A 1 329 ? -8.294 16.935 -27.914 1.00 93.19 329 ARG A CA 1
ATOM 2594 C C . ARG A 1 329 ? -6.850 16.500 -28.126 1.00 93.19 329 ARG A C 1
ATOM 2596 O O . ARG A 1 329 ? -6.072 16.587 -27.186 1.00 93.19 329 ARG A O 1
ATOM 2603 N N . VAL A 1 330 ? -6.498 16.002 -29.307 1.00 96.31 330 VAL A N 1
ATOM 2604 C CA . VAL A 1 330 ? -5.207 15.369 -29.579 1.00 96.31 330 VAL A CA 1
ATOM 2605 C C . VAL A 1 330 ? -4.279 16.340 -30.298 1.00 96.31 330 VAL A C 1
ATOM 2607 O O . VAL A 1 330 ? -4.685 17.024 -31.237 1.00 96.31 330 VAL A O 1
ATOM 2610 N N . LYS A 1 331 ? -3.013 16.364 -29.888 1.00 95.94 331 LYS A N 1
ATOM 2611 C CA . LYS A 1 331 ? -1.940 17.098 -30.559 1.00 95.94 331 LYS A CA 1
ATOM 2612 C C . LYS A 1 331 ? -0.748 16.167 -30.755 1.00 95.94 331 LYS A C 1
ATOM 2614 O O . LYS A 1 331 ? -0.215 15.651 -29.782 1.00 95.94 331 LYS A O 1
ATOM 2619 N N . PHE A 1 332 ? -0.317 15.957 -31.991 1.00 97.25 332 PHE A N 1
ATOM 2620 C CA . PHE A 1 332 ? 0.953 15.289 -32.261 1.00 97.25 332 PHE A CA 1
ATOM 2621 C C . PHE A 1 332 ? 2.087 16.276 -31.963 1.00 97.25 332 PHE A C 1
ATOM 2623 O O . PHE A 1 332 ? 2.073 17.405 -32.458 1.00 97.25 332 PHE A O 1
ATOM 2630 N N . ASP A 1 333 ? 3.022 15.889 -31.099 1.00 94.31 333 ASP A N 1
ATOM 2631 C CA . ASP A 1 333 ? 4.090 16.751 -30.592 1.00 94.31 333 ASP A CA 1
ATOM 2632 C C . ASP A 1 333 ? 5.418 15.986 -30.631 1.00 94.31 333 ASP A C 1
ATOM 2634 O O . ASP A 1 333 ? 5.618 15.041 -29.866 1.00 94.31 333 ASP A O 1
ATOM 2638 N N . MET A 1 334 ? 6.317 16.365 -31.546 1.00 92.69 334 MET A N 1
ATOM 2639 C CA . MET A 1 334 ? 7.571 15.634 -31.765 1.00 92.69 334 MET A CA 1
ATOM 2640 C C . MET A 1 334 ? 8.575 15.795 -30.613 1.00 92.69 334 MET A C 1
ATOM 2642 O O . MET A 1 334 ? 9.512 15.003 -30.522 1.00 92.69 334 MET A O 1
ATOM 2646 N N . SER A 1 335 ? 8.369 16.770 -29.719 1.00 89.75 335 SER A N 1
ATOM 2647 C CA . SER A 1 335 ? 9.176 16.933 -28.501 1.00 89.75 335 SER A CA 1
ATOM 2648 C C . SER A 1 335 ? 8.840 15.915 -27.405 1.00 89.75 335 SER A C 1
ATOM 2650 O O . SER A 1 335 ? 9.629 15.730 -26.481 1.00 89.75 335 SER A O 1
ATOM 2652 N N . LEU A 1 336 ? 7.684 15.237 -27.483 1.00 90.25 336 LEU A N 1
ATOM 2653 C CA . LEU A 1 336 ? 7.261 14.273 -26.467 1.00 90.25 336 LEU A CA 1
ATOM 2654 C C . LEU A 1 336 ? 8.101 12.992 -26.573 1.00 90.25 336 LEU A C 1
ATOM 2656 O O . LEU A 1 336 ? 7.780 12.086 -27.344 1.00 90.25 336 LEU A O 1
ATOM 2660 N N . ALA A 1 337 ? 9.167 12.929 -25.778 1.00 84.44 337 ALA A N 1
ATOM 2661 C CA . ALA A 1 337 ? 10.082 11.794 -25.678 1.00 84.44 337 ALA A CA 1
ATOM 2662 C C . ALA A 1 337 ? 9.943 11.010 -24.356 1.00 84.44 337 ALA A C 1
ATOM 2664 O O . ALA A 1 337 ? 10.696 10.062 -24.122 1.00 84.44 337 ALA A O 1
ATOM 2665 N N . ARG A 1 338 ? 8.963 11.372 -23.511 1.00 72.62 338 ARG A N 1
ATOM 2666 C CA . ARG A 1 338 ? 8.747 10.768 -22.192 1.00 72.62 338 ARG A CA 1
ATOM 2667 C C . ARG A 1 338 ? 8.536 9.269 -22.262 1.00 72.62 338 ARG A C 1
ATOM 2669 O O . ARG A 1 338 ? 7.618 8.777 -22.913 1.00 72.62 338 ARG A O 1
ATOM 2676 N N . GLY A 1 339 ? 9.290 8.555 -21.443 1.00 63.81 339 GLY A N 1
ATOM 2677 C CA . GLY A 1 339 ? 9.048 7.148 -21.208 1.00 63.81 339 GLY A CA 1
ATOM 2678 C C . GLY A 1 339 ? 9.994 6.574 -20.179 1.00 63.81 339 GLY A C 1
ATOM 2679 O O . GLY A 1 339 ? 11.185 6.868 -20.182 1.00 63.81 339 GLY A O 1
ATOM 2680 N N . LEU A 1 340 ? 9.450 5.699 -19.341 1.00 58.41 340 LEU A N 1
ATOM 2681 C CA . LEU A 1 340 ? 10.247 4.621 -18.777 1.00 58.41 340 LEU A CA 1
ATOM 2682 C C . LEU A 1 340 ? 10.721 3.743 -19.953 1.00 58.41 340 LEU A C 1
ATOM 2684 O O . LEU A 1 340 ? 10.021 3.656 -20.965 1.00 58.41 340 LEU A O 1
ATOM 2688 N N . ASP A 1 341 ? 11.888 3.104 -19.828 1.00 68.44 341 ASP A N 1
ATOM 2689 C CA . ASP A 1 341 ? 12.612 2.407 -20.918 1.00 68.44 341 ASP A CA 1
ATOM 2690 C C . ASP A 1 341 ? 11.811 1.293 -21.652 1.00 68.44 341 ASP A C 1
ATOM 2692 O O . ASP A 1 341 ? 12.321 0.680 -22.589 1.00 68.44 341 ASP A O 1
ATOM 2696 N N . TYR A 1 342 ? 10.572 1.008 -21.236 1.00 76.75 342 TYR A N 1
ATOM 2697 C CA . TYR A 1 342 ? 9.720 -0.075 -21.721 1.00 76.75 342 TYR A CA 1
ATOM 2698 C C . TYR A 1 342 ? 8.697 0.289 -22.818 1.00 76.75 342 TYR A C 1
ATOM 2700 O O . TYR A 1 342 ? 8.046 -0.624 -23.331 1.00 76.75 342 TYR A O 1
ATOM 2708 N N . TYR A 1 343 ? 8.502 1.564 -23.189 1.00 89.00 343 TYR A N 1
ATOM 2709 C CA . TYR A 1 343 ? 7.552 1.905 -24.267 1.00 89.00 343 TYR A CA 1
ATOM 2710 C C . TYR A 1 343 ? 8.068 1.479 -25.654 1.00 89.00 343 TYR A C 1
ATOM 2712 O O . TYR A 1 343 ? 9.191 1.791 -26.045 1.00 89.00 343 TYR A O 1
ATOM 2720 N N . THR A 1 344 ? 7.210 0.801 -26.419 1.00 90.75 344 THR A N 1
ATOM 2721 C CA . THR A 1 344 ? 7.479 0.225 -27.752 1.00 90.75 344 THR A CA 1
ATOM 2722 C C . THR A 1 344 ? 6.730 0.933 -28.884 1.00 90.75 344 THR A C 1
ATOM 2724 O O . THR A 1 344 ? 7.120 0.821 -30.048 1.00 90.75 344 THR A O 1
ATOM 2727 N N . GLY A 1 345 ? 5.645 1.645 -28.564 1.00 93.56 345 GLY A N 1
ATOM 2728 C CA . GLY A 1 345 ? 4.720 2.210 -29.547 1.00 93.56 345 GLY A CA 1
ATOM 2729 C C . GLY A 1 345 ? 4.361 3.666 -29.273 1.00 93.56 345 GLY A C 1
ATOM 2730 O O . GLY A 1 345 ? 5.231 4.504 -29.044 1.00 93.56 345 GLY A O 1
ATOM 2731 N N . ILE A 1 346 ? 3.069 3.980 -29.333 1.00 95.19 346 ILE A N 1
ATOM 2732 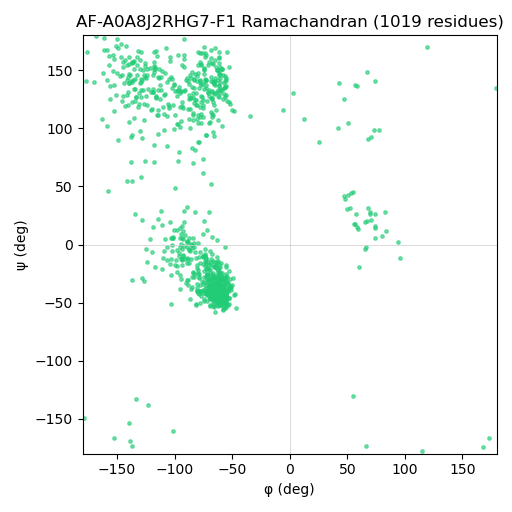C CA . ILE A 1 346 ? 2.532 5.311 -29.033 1.00 95.19 346 ILE A CA 1
ATOM 2733 C C . ILE A 1 346 ? 2.786 5.719 -27.569 1.00 95.19 346 ILE A C 1
ATOM 2735 O O . ILE A 1 346 ? 2.847 4.872 -26.679 1.00 95.19 346 ILE A O 1
ATOM 2739 N N . ILE A 1 347 ? 2.926 7.022 -27.338 1.00 94.81 347 ILE A N 1
ATOM 2740 C CA . ILE A 1 347 ? 3.182 7.677 -26.050 1.00 94.81 347 ILE A CA 1
ATOM 2741 C C . ILE A 1 347 ? 2.146 8.797 -25.887 1.00 94.81 347 ILE A C 1
ATOM 2743 O O . ILE A 1 347 ? 1.863 9.506 -26.857 1.00 94.81 347 ILE A O 1
ATOM 2747 N N . TYR A 1 348 ? 1.604 8.981 -24.680 1.00 93.38 348 TYR A N 1
ATOM 2748 C CA . TYR A 1 348 ? 0.616 10.020 -24.361 1.00 93.38 348 TYR A CA 1
ATOM 2749 C C . TYR A 1 348 ? 1.061 10.912 -23.196 1.00 93.38 348 TYR A C 1
ATOM 2751 O O . TYR A 1 348 ? 1.562 10.419 -22.183 1.00 93.38 348 TYR A O 1
ATOM 2759 N N . GLU A 1 349 ? 0.743 12.205 -23.272 1.00 93.31 349 GLU A N 1
ATOM 2760 C CA . GLU A 1 349 ? 0.767 13.128 -22.132 1.00 93.31 349 GLU A CA 1
ATOM 2761 C C . GLU A 1 349 ? -0.420 14.102 -22.187 1.00 93.31 349 GLU A C 1
ATOM 2763 O O . GLU A 1 349 ? -0.534 14.901 -23.112 1.00 93.31 349 GLU A O 1
ATOM 2768 N N . ALA A 1 350 ? -1.284 14.101 -21.171 1.00 93.50 350 ALA A N 1
ATOM 2769 C CA . ALA A 1 350 ? -2.347 15.095 -21.028 1.00 93.50 350 ALA A CA 1
ATOM 2770 C C . ALA A 1 350 ? -1.889 16.296 -20.190 1.00 93.50 350 ALA A C 1
ATOM 2772 O O . ALA A 1 350 ? -1.373 16.120 -19.081 1.00 93.50 350 ALA A O 1
ATOM 2773 N N . VAL A 1 351 ? -2.142 17.509 -20.683 1.00 90.50 351 VAL A N 1
ATOM 2774 C CA . VAL A 1 351 ? -1.858 18.790 -20.008 1.00 90.50 351 VAL A CA 1
ATOM 2775 C C . VAL A 1 351 ? -3.069 19.726 -20.077 1.00 90.50 351 VAL A C 1
ATOM 2777 O O . VAL A 1 351 ? -3.895 19.615 -20.985 1.00 90.50 351 VAL A O 1
ATOM 2780 N N . LEU A 1 352 ? -3.185 20.649 -19.118 1.00 87.62 352 LEU A N 1
ATOM 2781 C CA . LEU A 1 352 ? -4.211 21.700 -19.123 1.00 87.62 352 LEU A CA 1
ATOM 2782 C C . LEU A 1 352 ? -3.779 22.876 -20.007 1.00 87.62 352 LEU A C 1
ATOM 2784 O O . LEU A 1 352 ? -2.594 23.194 -20.068 1.00 87.62 352 LEU A O 1
ATOM 2788 N N . THR A 1 353 ? -4.733 23.533 -20.668 1.00 79.50 353 THR A N 1
ATOM 2789 C CA . THR A 1 353 ? -4.449 24.627 -21.620 1.00 79.50 353 THR A CA 1
ATOM 2790 C C . THR A 1 353 ? -4.590 26.033 -21.032 1.00 79.50 353 THR A C 1
ATOM 2792 O O . THR A 1 353 ? -4.063 26.978 -21.609 1.00 79.50 353 THR A O 1
ATOM 2795 N N . ASN A 1 354 ? -5.283 26.188 -19.898 1.00 65.00 354 ASN A N 1
ATOM 2796 C CA . ASN A 1 354 ? -5.818 27.483 -19.442 1.00 65.00 354 ASN A CA 1
ATOM 2797 C C . ASN A 1 354 ? -5.154 28.056 -18.176 1.00 65.00 354 ASN A C 1
ATOM 2799 O O . ASN A 1 354 ? -5.800 28.752 -17.395 1.00 65.00 354 ASN A O 1
ATOM 2803 N N . GLN A 1 355 ? -3.880 27.750 -17.933 1.00 56.94 355 GLN A N 1
ATOM 2804 C CA . GLN A 1 355 ? -3.133 28.285 -16.787 1.00 56.94 355 GLN A CA 1
ATOM 2805 C C . GLN A 1 355 ? -1.820 28.915 -17.251 1.00 56.94 355 GLN A C 1
ATOM 2807 O O . GLN A 1 355 ? -1.266 28.505 -18.272 1.00 56.94 355 GLN A O 1
ATOM 2812 N N . ASN A 1 356 ? -1.345 29.931 -16.523 1.00 47.34 356 ASN A N 1
ATOM 2813 C CA . ASN A 1 356 ? -0.142 30.674 -16.898 1.00 47.34 356 ASN A CA 1
ATOM 2814 C C . ASN A 1 356 ? 1.053 29.717 -17.061 1.00 47.34 356 ASN A C 1
ATOM 2816 O O . ASN A 1 356 ? 1.268 28.883 -16.176 1.00 47.34 356 ASN A O 1
ATOM 2820 N N . PRO A 1 357 ? 1.878 29.857 -18.118 1.00 44.59 357 PRO A N 1
ATOM 2821 C CA . PRO A 1 357 ? 3.058 29.012 -18.313 1.00 44.59 357 PRO A CA 1
ATOM 2822 C C . PRO A 1 357 ? 4.007 28.991 -17.102 1.00 44.59 357 PRO A C 1
ATOM 2824 O O . PRO A 1 357 ? 4.564 27.947 -16.773 1.00 44.59 357 PRO A O 1
ATOM 2827 N N . GLU A 1 358 ? 4.129 30.113 -16.385 1.00 39.41 358 GLU A N 1
ATOM 2828 C CA . GLU A 1 358 ? 4.958 30.242 -15.175 1.00 39.41 358 GLU A CA 1
ATOM 2829 C C . GLU A 1 358 ? 4.388 29.497 -13.948 1.00 39.41 358 GLU A C 1
ATOM 2831 O O . GLU A 1 358 ? 5.139 29.044 -13.079 1.00 39.41 358 GLU A O 1
ATOM 2836 N N . GLU A 1 359 ? 3.066 29.301 -13.890 1.00 44.12 359 GLU A N 1
ATOM 2837 C CA . GLU A 1 359 ? 2.370 28.540 -12.837 1.00 44.12 359 GLU A CA 1
ATOM 2838 C C . GLU A 1 359 ? 2.254 27.038 -13.173 1.00 44.12 359 GLU A C 1
ATOM 2840 O O . GLU A 1 359 ? 1.753 26.257 -12.363 1.00 44.12 359 GLU A O 1
ATOM 2845 N N . GLY A 1 360 ? 2.740 26.633 -14.354 1.00 47.34 360 GLY A N 1
ATOM 2846 C CA . GLY A 1 360 ? 2.430 25.392 -15.065 1.00 47.34 360 GLY A CA 1
ATOM 2847 C C . GLY A 1 360 ? 2.165 24.140 -14.220 1.00 47.34 360 GLY A C 1
ATOM 2848 O O . GLY A 1 360 ? 3.081 23.505 -13.681 1.00 47.34 360 GLY A O 1
ATOM 2849 N N . VAL A 1 361 ? 0.902 23.699 -14.223 1.00 55.50 361 VAL A N 1
ATOM 2850 C CA . VAL A 1 361 ? 0.524 22.334 -13.839 1.00 55.50 361 VAL A CA 1
ATOM 2851 C C . VAL A 1 361 ? 0.962 21.381 -14.954 1.00 55.50 361 VAL A C 1
ATOM 2853 O O . VAL A 1 361 ? 0.253 21.168 -15.935 1.00 55.50 361 VAL A O 1
ATOM 2856 N N . GLY A 1 362 ? 2.156 20.800 -14.803 1.00 66.25 362 GLY A N 1
ATOM 2857 C CA . GLY A 1 362 ? 2.640 19.741 -15.696 1.00 66.25 362 GLY A CA 1
ATOM 2858 C C . GLY A 1 362 ? 1.750 18.488 -15.666 1.00 66.25 362 GLY A C 1
ATOM 2859 O O . GLY A 1 362 ? 0.957 18.327 -14.740 1.00 66.25 362 GLY A O 1
ATOM 2860 N N . SER A 1 363 ? 1.921 17.590 -16.649 1.00 82.69 363 SER A N 1
ATOM 2861 C CA . SER A 1 363 ? 1.168 16.334 -16.886 1.00 82.69 363 SER A CA 1
ATOM 2862 C C . SER A 1 363 ? 0.132 15.921 -15.833 1.00 82.69 363 SER A C 1
ATOM 2864 O O . SER A 1 363 ? 0.474 15.559 -14.704 1.00 82.69 363 SER A O 1
ATOM 2866 N N . ILE A 1 364 ? -1.135 15.895 -16.234 1.00 89.62 364 ILE A N 1
ATOM 2867 C CA . ILE A 1 364 ? -2.250 15.397 -15.415 1.00 89.62 364 ILE A CA 1
ATOM 2868 C C . ILE A 1 364 ? -2.655 13.959 -15.766 1.00 89.62 364 ILE A C 1
ATOM 2870 O O . ILE A 1 364 ? -3.363 13.319 -14.994 1.00 89.62 364 ILE A O 1
ATOM 2874 N N . ALA A 1 365 ? -2.178 13.433 -16.894 1.00 93.06 365 ALA A N 1
ATOM 2875 C CA . ALA A 1 365 ? -2.168 12.009 -17.216 1.00 93.06 365 ALA A CA 1
ATOM 2876 C C . ALA A 1 365 ? -1.015 11.706 -18.186 1.00 93.06 365 ALA A C 1
ATOM 2878 O O . ALA A 1 365 ? -0.535 12.604 -18.886 1.00 93.06 365 ALA A O 1
ATOM 2879 N N . GLY A 1 366 ? -0.596 10.448 -18.254 1.00 92.81 366 GLY A N 1
ATOM 2880 C CA . GLY A 1 366 ? 0.382 9.973 -19.232 1.00 92.81 366 GLY A CA 1
ATOM 2881 C C . GLY A 1 366 ? 0.293 8.464 -19.421 1.00 92.81 366 GLY A C 1
ATOM 2882 O O . GLY A 1 366 ? -0.375 7.787 -18.642 1.00 92.81 366 GLY A O 1
ATOM 2883 N N . GLY A 1 367 ? 0.930 7.935 -20.458 1.00 94.12 367 GLY A N 1
ATOM 2884 C CA . GLY A 1 367 ? 0.870 6.508 -20.769 1.00 94.12 367 GLY A CA 1
ATOM 2885 C C . GLY A 1 367 ? 1.532 6.168 -22.098 1.00 94.12 367 GLY A C 1
ATOM 2886 O O . GLY A 1 367 ? 2.209 7.009 -22.691 1.00 94.12 367 GLY A O 1
ATOM 2887 N N . GLY A 1 368 ? 1.280 4.959 -22.588 1.00 95.56 368 GLY A N 1
ATOM 2888 C CA . GLY A 1 368 ? 1.775 4.502 -23.881 1.00 95.56 368 GLY A CA 1
ATOM 2889 C C . GLY A 1 368 ? 1.598 3.003 -24.094 1.00 95.56 368 GLY A C 1
ATOM 2890 O O . GLY A 1 368 ? 0.993 2.307 -23.275 1.00 95.56 368 GLY A O 1
ATOM 2891 N N . ARG A 1 369 ? 2.140 2.511 -25.210 1.00 96.38 369 ARG A N 1
ATOM 2892 C CA . ARG A 1 369 ? 2.196 1.091 -25.587 1.00 96.38 369 ARG A CA 1
ATOM 2893 C C . ARG A 1 369 ? 3.551 0.482 -25.218 1.00 96.38 369 ARG A C 1
ATOM 2895 O O . ARG A 1 369 ? 4.580 1.090 -25.506 1.00 96.38 369 ARG A O 1
ATOM 2902 N N . TYR A 1 370 ? 3.550 -0.692 -24.585 1.00 94.81 370 TYR A N 1
ATOM 2903 C CA . TYR A 1 370 ? 4.711 -1.329 -23.941 1.00 94.81 370 TYR A CA 1
ATOM 2904 C C . TYR A 1 370 ? 4.742 -2.863 -24.131 1.00 94.81 370 TYR A C 1
ATOM 2906 O O . TYR A 1 370 ? 4.835 -3.645 -23.186 1.00 94.81 370 TYR A O 1
ATOM 2914 N N . ASP A 1 371 ? 4.680 -3.318 -25.382 1.00 94.69 371 ASP A N 1
ATOM 2915 C CA . ASP A 1 371 ? 4.393 -4.718 -25.753 1.00 94.69 371 ASP A CA 1
ATOM 2916 C C . ASP A 1 371 ? 5.405 -5.765 -25.238 1.00 94.69 371 ASP A C 1
ATOM 2918 O O . ASP A 1 371 ? 5.092 -6.953 -25.146 1.00 94.69 371 ASP A O 1
ATOM 2922 N N . ASN A 1 372 ? 6.618 -5.328 -24.887 1.00 92.06 372 ASN A N 1
ATOM 2923 C CA . ASN A 1 372 ? 7.717 -6.204 -24.475 1.00 92.06 372 ASN A CA 1
ATOM 2924 C C . ASN A 1 372 ? 7.828 -6.391 -22.951 1.00 92.06 372 ASN A C 1
ATOM 2926 O O . ASN A 1 372 ? 8.555 -7.278 -22.507 1.00 92.06 372 ASN A O 1
ATOM 2930 N N . LEU A 1 373 ? 7.136 -5.589 -22.127 1.00 92.62 373 LEU A N 1
ATOM 2931 C CA . LEU A 1 373 ? 7.352 -5.587 -20.669 1.00 92.62 373 LEU A CA 1
ATOM 2932 C C . LEU A 1 373 ? 6.973 -6.924 -20.010 1.00 92.62 373 LEU A C 1
ATOM 2934 O O . LEU A 1 373 ? 7.660 -7.376 -19.097 1.00 92.62 373 LEU A O 1
ATOM 2938 N N . VAL A 1 374 ? 5.908 -7.573 -20.492 1.00 94.38 374 VAL A N 1
ATOM 2939 C CA . VAL A 1 374 ? 5.420 -8.863 -19.965 1.00 94.38 374 VAL A CA 1
ATOM 2940 C C . VAL A 1 374 ? 6.388 -10.006 -20.287 1.00 94.38 374 VAL A C 1
ATOM 2942 O O . VAL A 1 374 ? 6.619 -10.872 -19.444 1.00 94.38 374 VAL A O 1
ATOM 2945 N N . ALA A 1 375 ? 7.030 -9.969 -21.460 1.00 93.06 375 ALA A N 1
ATOM 2946 C CA . ALA A 1 375 ? 8.022 -10.967 -21.864 1.00 93.06 375 ALA A CA 1
ATOM 2947 C C . ALA A 1 375 ? 9.246 -10.999 -20.930 1.00 93.06 375 ALA A C 1
ATOM 2949 O O . ALA A 1 375 ? 9.890 -12.035 -20.815 1.00 93.06 375 ALA A O 1
ATOM 2950 N N . LEU A 1 376 ? 9.540 -9.902 -20.217 1.00 90.00 376 LEU A N 1
ATOM 2951 C CA . LEU A 1 376 ? 10.622 -9.842 -19.224 1.00 90.00 376 LEU A CA 1
ATOM 2952 C C . LEU A 1 376 ? 10.315 -10.589 -17.911 1.00 90.00 376 LEU A C 1
ATOM 2954 O O . LEU A 1 376 ? 11.170 -10.600 -17.023 1.00 90.00 376 LEU A O 1
ATOM 2958 N N . PHE A 1 377 ? 9.103 -11.132 -17.761 1.00 90.44 377 PHE A N 1
ATOM 2959 C CA . PHE A 1 377 ? 8.650 -11.896 -16.594 1.00 90.44 377 PHE A CA 1
ATOM 2960 C C . PHE A 1 377 ? 8.132 -13.296 -16.953 1.00 90.44 377 PHE A C 1
ATOM 2962 O O . PHE A 1 377 ? 7.955 -14.124 -16.062 1.00 90.44 377 PHE A O 1
ATOM 2969 N N . ASP A 1 378 ? 7.858 -13.578 -18.230 1.00 85.56 378 ASP A N 1
ATOM 2970 C CA . ASP A 1 378 ? 7.428 -14.905 -18.661 1.00 85.56 378 ASP A CA 1
ATOM 2971 C C . ASP A 1 378 ? 8.644 -15.811 -18.949 1.00 85.56 378 ASP A C 1
ATOM 2973 O O . ASP A 1 378 ? 9.477 -15.444 -19.778 1.00 85.56 378 ASP A O 1
ATOM 2977 N N . PRO A 1 379 ? 8.747 -17.017 -18.352 1.00 82.06 379 PRO A N 1
ATOM 2978 C CA . PRO A 1 379 ? 9.884 -17.919 -18.569 1.00 82.06 379 PRO A CA 1
ATOM 2979 C C . PRO A 1 379 ? 10.090 -18.376 -20.021 1.00 82.06 379 PRO A C 1
ATOM 2981 O O . PRO A 1 379 ? 11.175 -18.831 -20.364 1.00 82.06 379 PRO A O 1
ATOM 2984 N N . LYS A 1 380 ? 9.067 -18.269 -20.882 1.00 87.12 380 LYS A N 1
ATOM 2985 C CA . LYS A 1 380 ? 9.148 -18.589 -22.318 1.00 87.12 380 LYS A CA 1
ATOM 2986 C C . LYS A 1 380 ? 9.289 -17.325 -23.180 1.00 87.12 380 LYS A C 1
ATOM 2988 O O . LYS A 1 380 ? 9.095 -17.395 -24.392 1.00 87.12 380 LYS A O 1
ATOM 2993 N N . ALA A 1 381 ? 9.584 -16.178 -22.558 1.00 85.81 381 ALA A N 1
ATOM 2994 C CA . ALA A 1 381 ? 9.652 -14.849 -23.165 1.00 85.81 381 ALA A CA 1
ATOM 2995 C C . ALA A 1 381 ? 8.414 -14.488 -24.013 1.00 85.81 381 ALA A C 1
ATOM 2997 O O . ALA A 1 381 ? 8.509 -13.744 -24.993 1.00 85.81 381 ALA A O 1
ATOM 2998 N N . LYS A 1 382 ? 7.231 -15.018 -23.661 1.00 88.69 382 LYS A N 1
ATOM 2999 C CA . LYS A 1 382 ? 6.009 -14.781 -24.433 1.00 88.69 382 LYS A CA 1
ATOM 3000 C C . LYS A 1 382 ? 5.582 -13.316 -24.317 1.00 88.69 382 LYS A C 1
ATOM 3002 O O . LYS A 1 382 ? 5.154 -12.863 -23.257 1.00 88.69 382 LYS A O 1
ATOM 3007 N N . ALA A 1 383 ? 5.642 -12.591 -25.432 1.00 90.75 383 ALA A N 1
ATOM 3008 C CA . ALA A 1 383 ? 5.117 -11.234 -25.516 1.00 90.75 383 ALA A CA 1
ATOM 3009 C C . ALA A 1 383 ? 3.590 -11.211 -25.345 1.00 90.75 383 ALA A C 1
ATOM 3011 O O . ALA A 1 383 ? 2.863 -12.027 -25.921 1.00 90.75 383 ALA A O 1
ATOM 3012 N N . VAL A 1 384 ? 3.114 -10.236 -24.574 1.00 96.44 384 VAL A N 1
ATOM 3013 C CA . VAL A 1 384 ? 1.700 -9.874 -24.452 1.00 96.44 384 VAL A CA 1
ATOM 3014 C C . VAL A 1 384 ? 1.635 -8.375 -24.743 1.00 96.44 384 VAL A C 1
ATOM 3016 O O . VAL A 1 384 ? 2.109 -7.596 -23.916 1.00 96.44 384 VAL A O 1
ATOM 3019 N N . PRO A 1 385 ? 1.117 -7.961 -25.917 1.00 97.06 385 PRO A N 1
ATOM 3020 C CA . PRO A 1 385 ? 0.992 -6.552 -26.271 1.00 97.06 385 PRO A CA 1
ATOM 3021 C C . PRO A 1 385 ? 0.161 -5.803 -25.232 1.00 97.06 385 PRO A C 1
ATOM 3023 O O . PRO A 1 385 ? -0.890 -6.295 -24.830 1.00 97.06 385 PRO A O 1
ATOM 3026 N N . CYS A 1 386 ? 0.612 -4.626 -24.809 1.00 97.94 386 CYS A N 1
ATOM 3027 C CA . CYS A 1 386 ? -0.031 -3.857 -23.745 1.00 97.94 386 CYS A CA 1
ATOM 3028 C C . CYS A 1 386 ? -0.039 -2.370 -24.087 1.00 97.94 386 CYS A C 1
ATOM 3030 O O . CYS A 1 386 ? 0.963 -1.833 -24.559 1.00 97.94 386 CYS A O 1
ATOM 3032 N N . VAL A 1 387 ? -1.149 -1.692 -23.807 1.00 98.12 387 VAL A N 1
ATOM 3033 C CA . VAL A 1 387 ? -1.266 -0.232 -23.899 1.00 98.12 387 VAL A CA 1
ATOM 3034 C C . VAL A 1 387 ? -2.113 0.296 -22.751 1.00 98.12 387 VAL A C 1
ATOM 3036 O O . VAL A 1 387 ? -3.102 -0.331 -22.371 1.00 98.12 387 VAL A O 1
ATOM 3039 N N . GLY A 1 388 ? -1.739 1.445 -22.194 1.00 97.31 388 GLY A N 1
ATOM 3040 C CA . GLY A 1 388 ? -2.475 2.019 -21.076 1.00 97.31 388 GLY A CA 1
ATOM 3041 C C . GLY A 1 388 ? -2.110 3.448 -20.718 1.00 97.31 388 GLY A C 1
ATOM 3042 O O . GLY A 1 388 ? -1.276 4.092 -21.359 1.00 97.31 388 GLY A O 1
ATOM 3043 N N . VAL A 1 389 ? -2.808 3.949 -19.701 1.00 96.94 389 VAL A N 1
ATOM 3044 C CA . VAL A 1 389 ? -2.774 5.335 -19.221 1.00 96.94 389 VAL A CA 1
ATOM 3045 C C . VAL A 1 389 ? -2.919 5.390 -17.703 1.00 96.94 389 VAL A C 1
ATOM 3047 O O . VAL A 1 389 ? -3.764 4.716 -17.124 1.00 96.94 389 VAL A O 1
ATOM 3050 N N . SER A 1 390 ? -2.137 6.266 -17.078 1.00 96.00 390 SER A N 1
ATOM 3051 C CA . SER A 1 390 ? -2.171 6.601 -15.655 1.00 96.00 390 SER A CA 1
ATOM 3052 C C . SER A 1 390 ? -2.652 8.040 -15.474 1.00 96.00 390 SER A C 1
ATOM 3054 O O . SER A 1 390 ? -2.040 8.977 -15.998 1.00 96.00 390 SER A O 1
ATOM 3056 N N . ILE A 1 391 ? -3.699 8.249 -14.673 1.00 95.25 391 ILE A N 1
ATOM 3057 C CA . ILE A 1 391 ? -4.143 9.592 -14.274 1.00 95.25 391 ILE A CA 1
ATOM 3058 C C . ILE A 1 391 ? -3.297 10.090 -13.090 1.00 95.25 391 ILE A C 1
ATOM 3060 O O . ILE A 1 391 ? -3.242 9.463 -12.031 1.00 95.25 391 ILE A O 1
ATOM 3064 N N . GLY A 1 392 ? -2.670 11.258 -13.246 1.00 88.56 392 GLY A N 1
ATOM 3065 C CA . GLY A 1 392 ? -1.875 11.961 -12.232 1.00 88.56 392 GLY A CA 1
ATOM 3066 C C . GLY A 1 392 ? -2.747 12.642 -11.174 1.00 88.56 392 GLY A C 1
ATOM 3067 O O . GLY A 1 392 ? -2.734 13.867 -11.029 1.00 88.56 392 GLY A O 1
ATOM 3068 N N . ILE A 1 393 ? -3.532 11.841 -10.449 1.00 90.50 393 ILE A N 1
ATOM 3069 C CA . ILE A 1 393 ? -4.678 12.302 -9.658 1.00 90.50 393 ILE A CA 1
ATOM 3070 C C . ILE A 1 393 ? -4.327 13.335 -8.578 1.00 90.50 393 ILE A C 1
ATOM 3072 O O . ILE A 1 393 ? -5.127 14.226 -8.334 1.00 90.50 393 ILE A O 1
ATOM 3076 N N . GLU A 1 394 ? -3.132 13.322 -7.977 1.00 88.88 394 GLU A N 1
ATOM 3077 C CA . GLU A 1 394 ? -2.763 14.333 -6.965 1.00 88.88 394 GLU A CA 1
ATOM 3078 C C . GLU A 1 394 ? -2.739 15.775 -7.505 1.00 88.88 394 GLU A C 1
ATOM 3080 O O . GLU A 1 394 ? -3.090 16.700 -6.772 1.00 88.88 394 GLU A O 1
ATOM 3085 N N . ARG A 1 395 ? -2.369 15.987 -8.779 1.00 85.56 395 ARG A N 1
ATOM 3086 C CA . ARG A 1 395 ? -2.403 17.328 -9.400 1.00 85.56 395 ARG A CA 1
ATOM 3087 C C . ARG A 1 395 ? -3.838 17.789 -9.638 1.00 85.56 395 ARG A C 1
ATOM 3089 O O . ARG A 1 395 ? -4.176 18.933 -9.355 1.00 85.56 395 ARG A O 1
ATOM 3096 N N . ILE A 1 396 ? -4.688 16.871 -10.092 1.00 88.44 396 ILE A N 1
ATOM 3097 C CA . ILE A 1 396 ? -6.127 17.092 -10.269 1.00 88.44 396 ILE A CA 1
ATOM 3098 C C . ILE A 1 396 ? -6.789 17.405 -8.919 1.00 88.44 396 ILE A C 1
ATOM 3100 O O . ILE A 1 396 ? -7.525 18.382 -8.813 1.00 88.44 396 ILE A O 1
ATOM 3104 N N . LEU A 1 397 ? -6.485 16.636 -7.870 1.00 88.44 397 LEU A N 1
ATOM 3105 C CA . LEU A 1 397 ? -7.014 16.863 -6.524 1.00 88.44 397 LEU A CA 1
ATOM 3106 C C . LEU A 1 397 ? -6.588 18.217 -5.962 1.00 88.44 397 LEU A C 1
ATOM 3108 O O . LEU A 1 397 ? -7.428 18.897 -5.394 1.00 88.44 397 LEU A O 1
ATOM 3112 N N . ALA A 1 398 ? -5.347 18.664 -6.178 1.00 84.44 398 ALA A N 1
ATOM 3113 C CA . ALA A 1 398 ? -4.930 20.008 -5.770 1.00 84.44 398 ALA A CA 1
ATOM 3114 C C . ALA A 1 398 ? -5.764 21.120 -6.446 1.00 84.44 398 ALA A C 1
ATOM 3116 O O . ALA A 1 398 ? -6.118 22.106 -5.799 1.00 84.44 398 ALA A O 1
ATOM 3117 N N . ILE A 1 399 ? -6.135 20.952 -7.722 1.00 83.56 399 ILE A N 1
ATOM 3118 C CA . ILE A 1 399 ? -7.015 21.893 -8.437 1.00 83.56 399 ILE A CA 1
ATOM 3119 C C . ILE A 1 399 ? -8.440 21.855 -7.868 1.00 83.56 399 ILE A C 1
ATOM 3121 O O . ILE A 1 399 ? -9.027 22.910 -7.624 1.00 83.56 399 ILE A O 1
ATOM 3125 N N . LEU A 1 400 ? -8.992 20.661 -7.630 1.00 85.88 400 LEU A N 1
ATOM 3126 C CA . LEU A 1 400 ? -10.339 20.491 -7.072 1.00 85.88 400 LEU A CA 1
ATOM 3127 C C . LEU A 1 400 ? -10.427 21.011 -5.624 1.00 85.88 400 LEU A C 1
ATOM 3129 O O . LEU A 1 400 ? -11.337 21.772 -5.307 1.00 85.88 400 LEU A O 1
ATOM 3133 N N . GLU A 1 401 ? -9.445 20.692 -4.773 1.00 85.06 401 GLU A N 1
ATOM 3134 C CA . GLU A 1 401 ? -9.309 21.210 -3.402 1.00 85.06 401 GLU A CA 1
ATOM 3135 C C . GLU A 1 401 ? -9.301 22.751 -3.381 1.00 85.06 401 GLU A C 1
ATOM 3137 O O . GLU A 1 401 ? -10.011 23.353 -2.572 1.00 85.06 401 GLU A O 1
ATOM 3142 N N . ASN A 1 402 ? -8.568 23.392 -4.301 1.00 82.75 402 ASN A N 1
ATOM 3143 C CA . ASN A 1 402 ? -8.527 24.852 -4.429 1.00 82.75 402 ASN A CA 1
ATOM 3144 C C . ASN A 1 402 ? -9.854 25.440 -4.939 1.00 82.75 402 ASN A C 1
ATOM 3146 O O . ASN A 1 402 ? -10.351 26.414 -4.371 1.00 82.75 402 ASN A O 1
ATOM 3150 N N . ARG A 1 403 ? -10.457 24.846 -5.980 1.00 81.88 403 ARG A N 1
ATOM 3151 C CA . ARG A 1 403 ? -11.751 25.286 -6.539 1.00 81.88 403 ARG A CA 1
ATOM 3152 C C . ARG A 1 403 ? -12.871 25.215 -5.502 1.00 81.88 403 ARG A C 1
ATOM 3154 O O . ARG A 1 403 ? -13.733 26.090 -5.458 1.00 81.88 403 ARG A O 1
ATOM 3161 N N . GLU A 1 404 ? -12.854 24.185 -4.664 1.00 79.38 404 GLU A N 1
ATOM 3162 C CA . GLU A 1 404 ? -13.883 23.958 -3.656 1.00 79.38 404 GLU A CA 1
ATOM 3163 C C . GLU A 1 404 ? -13.566 24.584 -2.294 1.00 79.38 404 GLU A C 1
ATOM 3165 O O . GLU A 1 404 ? -14.402 24.485 -1.401 1.00 79.38 404 GLU A O 1
ATOM 3170 N N . ALA A 1 405 ? -12.417 25.246 -2.099 1.00 75.88 405 ALA A N 1
ATOM 3171 C CA . ALA A 1 405 ? -11.932 25.717 -0.792 1.00 75.88 405 ALA A CA 1
ATOM 3172 C C . ALA A 1 405 ? -12.963 26.522 0.031 1.00 75.88 405 ALA A C 1
ATOM 3174 O O . ALA A 1 405 ? -13.033 26.372 1.251 1.00 75.88 405 ALA A O 1
ATOM 3175 N N . ASN A 1 406 ? -13.815 27.309 -0.636 1.00 75.00 406 ASN A N 1
ATOM 3176 C CA . ASN A 1 406 ? -14.829 28.163 -0.004 1.00 75.00 406 ASN A CA 1
ATOM 3177 C C . ASN A 1 406 ? -16.226 27.518 0.133 1.00 75.00 406 ASN A C 1
ATOM 3179 O O . ASN A 1 406 ? -17.126 28.122 0.715 1.00 75.00 406 ASN A O 1
ATOM 3183 N N . LEU A 1 407 ? -16.446 26.304 -0.385 1.00 76.38 407 LEU A N 1
ATOM 3184 C CA . LEU A 1 407 ? -17.745 25.622 -0.299 1.00 76.38 407 LEU A CA 1
ATOM 3185 C C . LEU A 1 407 ? -17.950 24.963 1.076 1.00 76.38 407 LEU A C 1
ATOM 3187 O O . LEU A 1 407 ? -17.005 24.460 1.691 1.00 76.38 407 LEU A O 1
ATOM 3191 N N . LYS A 1 408 ? -19.195 24.901 1.568 1.00 75.44 408 LYS A N 1
ATOM 3192 C CA . LYS A 1 408 ? -19.528 24.130 2.780 1.00 75.44 408 LYS A CA 1
ATOM 3193 C C . LYS A 1 408 ? -19.787 22.664 2.415 1.00 75.44 408 LYS A C 1
ATOM 3195 O O . LYS A 1 408 ? -20.928 22.248 2.235 1.00 75.44 408 LYS A O 1
ATOM 3200 N N . LEU A 1 409 ? -18.708 21.895 2.290 1.00 82.56 409 LEU A N 1
ATOM 3201 C CA . LEU A 1 409 ? -18.755 20.451 2.054 1.00 82.56 409 LEU A CA 1
ATOM 3202 C C . LEU A 1 409 ? -19.133 19.695 3.334 1.00 82.56 409 LEU A C 1
ATOM 3204 O O . LEU A 1 409 ? -18.623 19.995 4.414 1.00 82.56 409 LEU A O 1
ATOM 3208 N N . ARG A 1 410 ? -19.997 18.684 3.203 1.00 88.25 410 ARG A N 1
ATOM 3209 C CA . ARG A 1 410 ? -20.316 17.752 4.291 1.00 88.25 410 ARG A CA 1
ATOM 3210 C C . ARG A 1 410 ? -19.270 16.644 4.351 1.00 88.25 410 ARG A C 1
ATOM 3212 O O . ARG A 1 410 ? -19.051 15.968 3.354 1.00 88.25 410 ARG A O 1
ATOM 3219 N N . THR A 1 411 ? -18.675 16.436 5.522 1.00 89.56 411 THR A N 1
ATOM 3220 C CA . THR A 1 411 ? -17.673 15.382 5.780 1.00 89.56 411 THR A CA 1
ATOM 3221 C C . THR A 1 411 ? -18.249 14.129 6.439 1.00 89.56 411 THR A C 1
ATOM 3223 O O . THR A 1 411 ? -17.529 13.152 6.617 1.00 89.56 411 THR A O 1
ATOM 3226 N N . VAL A 1 412 ? -19.538 14.149 6.793 1.00 91.25 412 VAL A N 1
ATOM 3227 C CA . VAL A 1 412 ? -20.284 13.008 7.338 1.00 91.25 412 VAL A CA 1
ATOM 3228 C C . VAL A 1 412 ? -21.574 12.811 6.555 1.00 91.25 412 VAL A C 1
ATOM 3230 O O . VAL A 1 412 ? -22.245 13.778 6.181 1.00 91.25 412 VAL A O 1
ATOM 3233 N N . GLU A 1 413 ? -21.952 11.555 6.340 1.00 92.19 413 GLU A N 1
ATOM 3234 C CA . GLU A 1 413 ? -23.160 11.181 5.594 1.00 92.19 413 GLU A CA 1
ATOM 3235 C C . GLU A 1 413 ? -24.421 11.084 6.469 1.00 92.19 413 GLU A C 1
ATOM 3237 O O . GLU A 1 413 ? -25.494 10.741 5.974 1.00 92.19 413 GLU A O 1
ATOM 3242 N N . THR A 1 414 ? -24.304 11.390 7.761 1.00 95.62 414 THR A N 1
ATOM 3243 C CA . THR A 1 414 ? -25.360 11.283 8.774 1.00 95.62 414 THR A CA 1
ATOM 3244 C C . THR A 1 414 ? -26.638 11.996 8.334 1.00 95.62 414 THR A C 1
ATOM 3246 O O . THR A 1 414 ? -26.650 13.182 7.998 1.00 95.62 414 THR A O 1
ATOM 3249 N N . GLN A 1 415 ? -27.724 11.237 8.256 1.00 95.56 415 GLN A N 1
ATOM 3250 C CA . GLN A 1 415 ? -29.014 11.657 7.715 1.00 95.56 415 GLN A CA 1
ATOM 3251 C C . GLN A 1 415 ? -29.908 12.256 8.799 1.00 95.56 415 GLN A C 1
ATOM 3253 O O . GLN A 1 415 ? -30.677 13.172 8.508 1.00 95.56 415 GLN A O 1
ATOM 3258 N N . VAL A 1 416 ? -29.799 11.756 10.032 1.00 97.06 416 VAL A N 1
ATOM 3259 C CA . VAL A 1 416 ? -30.617 12.194 11.164 1.00 97.06 416 VAL A CA 1
ATOM 3260 C C . VAL A 1 416 ? -29.835 12.150 12.480 1.00 97.06 416 VAL A C 1
ATOM 3262 O O . VAL A 1 416 ? -28.985 11.286 12.679 1.00 97.06 416 VAL A O 1
ATOM 3265 N N . TYR A 1 417 ? -30.116 13.089 13.381 1.00 98.12 417 TYR A N 1
ATOM 3266 C CA . TYR A 1 417 ? -29.508 13.158 14.711 1.00 98.12 417 TYR A CA 1
ATOM 3267 C C . TYR A 1 417 ? -30.563 12.978 15.806 1.00 98.12 417 TYR A C 1
ATOM 3269 O O . TYR A 1 417 ? -31.547 13.716 15.835 1.00 98.12 417 TYR A O 1
ATOM 3277 N N . VAL A 1 418 ? -30.376 12.037 16.731 1.00 98.06 418 VAL A N 1
ATOM 3278 C CA . VAL A 1 418 ? -31.297 11.825 17.856 1.00 98.06 418 VAL A CA 1
ATOM 3279 C C . VAL A 1 418 ? -30.879 12.708 19.031 1.00 98.06 418 VAL A C 1
ATOM 3281 O O . VAL A 1 418 ? -29.798 12.561 19.607 1.00 98.06 418 VAL A O 1
ATOM 3284 N N . ALA A 1 419 ? -31.756 13.638 19.391 1.00 97.50 419 ALA A N 1
ATOM 3285 C CA . ALA A 1 419 ? -31.555 14.655 20.407 1.00 97.50 419 ALA A CA 1
ATOM 3286 C C . ALA A 1 419 ? -32.609 14.572 21.518 1.00 97.50 419 ALA A C 1
ATOM 3288 O O . ALA A 1 419 ? -33.749 14.172 21.301 1.00 97.50 419 ALA A O 1
ATOM 3289 N N . ALA A 1 420 ? -32.241 15.013 22.719 1.00 95.38 420 ALA A N 1
ATOM 3290 C CA . ALA A 1 420 ? -33.170 15.176 23.838 1.00 95.38 420 ALA A CA 1
ATOM 3291 C C . ALA A 1 420 ? -32.966 16.540 24.508 1.00 95.38 420 ALA A C 1
ATOM 3293 O O . ALA A 1 420 ? -31.838 17.036 24.585 1.00 95.38 420 ALA A O 1
ATOM 3294 N N . ALA A 1 421 ? -34.050 17.141 25.003 1.00 87.62 421 ALA A N 1
ATOM 3295 C CA . ALA A 1 421 ? -33.995 18.356 25.824 1.00 87.62 421 ALA A CA 1
ATOM 3296 C C . ALA A 1 421 ? -33.998 18.057 27.333 1.00 87.62 421 ALA A C 1
ATOM 3298 O O . ALA A 1 421 ? -33.449 18.825 28.125 1.00 87.62 421 ALA A O 1
ATOM 3299 N N . GLN A 1 422 ? -34.632 16.950 27.723 1.00 90.69 422 GLN A N 1
ATOM 3300 C CA . GLN A 1 422 ? -34.803 16.519 29.108 1.00 90.69 422 GLN A CA 1
ATOM 3301 C C . GLN A 1 422 ? -33.661 15.592 29.556 1.00 90.69 422 GLN A C 1
ATOM 3303 O O . GLN A 1 422 ? -32.905 15.053 28.743 1.00 90.69 422 GLN A O 1
ATOM 3308 N N . LYS A 1 423 ? -33.522 15.429 30.876 1.00 91.69 423 LYS A N 1
ATOM 3309 C CA . LYS A 1 423 ? -32.525 14.538 31.484 1.00 91.69 423 LYS A CA 1
ATOM 3310 C C . LYS A 1 423 ? -32.987 13.077 31.446 1.00 91.69 423 LYS A C 1
ATOM 3312 O O . LYS A 1 423 ? -34.160 12.808 31.232 1.00 91.69 423 LYS A O 1
ATOM 3317 N N . ASN A 1 424 ? -32.062 12.151 31.690 1.00 92.94 424 ASN A N 1
ATOM 3318 C CA . ASN A 1 424 ? -32.280 10.703 31.840 1.00 92.94 424 ASN A CA 1
ATOM 3319 C C . ASN A 1 424 ? -32.758 9.951 30.579 1.00 92.94 424 ASN A C 1
ATOM 3321 O O . ASN A 1 424 ? -32.798 8.729 30.590 1.00 92.94 424 ASN A O 1
ATOM 3325 N N . LEU A 1 425 ? -32.984 10.634 29.454 1.00 95.56 425 LEU A N 1
ATOM 3326 C CA . LEU A 1 425 ? -33.382 10.027 28.174 1.00 95.56 425 LEU A CA 1
ATOM 3327 C C . LEU A 1 425 ? -32.204 9.456 27.350 1.00 95.56 425 LEU A C 1
ATOM 3329 O O . LEU A 1 425 ? -32.245 9.482 26.121 1.00 95.56 425 LEU A O 1
ATOM 3333 N N . LEU A 1 426 ? -31.099 9.025 27.977 1.00 96.31 426 LEU A N 1
ATOM 3334 C CA . LEU A 1 426 ? -29.955 8.455 27.237 1.00 96.31 426 LEU A CA 1
ATOM 3335 C C . LEU A 1 426 ? -30.331 7.120 26.587 1.00 96.31 426 LEU A C 1
ATOM 3337 O O . LEU A 1 426 ? -30.087 6.932 25.397 1.00 96.31 426 LEU A O 1
ATOM 3341 N N . GLU A 1 427 ? -30.953 6.226 27.353 1.00 97.25 427 GLU A N 1
ATOM 3342 C CA . GLU A 1 427 ? -31.349 4.900 26.877 1.00 97.25 427 GLU A CA 1
ATOM 3343 C C . GLU A 1 427 ? -32.354 4.979 25.727 1.00 97.25 427 GLU A C 1
ATOM 3345 O O . GLU A 1 427 ? -32.258 4.211 24.776 1.00 97.25 427 GLU A O 1
ATOM 3350 N N . ASP A 1 428 ? -33.285 5.933 25.760 1.00 96.19 428 ASP A N 1
ATOM 3351 C CA . ASP A 1 428 ? -34.266 6.103 24.686 1.00 96.19 428 ASP A CA 1
ATOM 3352 C C . ASP A 1 428 ? -33.640 6.655 23.405 1.00 96.19 428 ASP A C 1
ATOM 3354 O O . ASP A 1 428 ? -33.988 6.191 22.319 1.00 96.19 428 ASP A O 1
ATOM 3358 N N . ARG A 1 429 ? -32.645 7.554 23.510 1.00 97.25 429 ARG A N 1
ATOM 3359 C CA . ARG A 1 429 ? -31.832 7.930 22.340 1.00 97.25 429 ARG A CA 1
ATOM 3360 C C . ARG A 1 429 ? -31.086 6.721 21.779 1.00 97.25 429 ARG A C 1
ATOM 3362 O O . ARG A 1 429 ? -31.089 6.535 20.570 1.00 97.25 429 ARG A O 1
ATOM 3369 N N . MET A 1 430 ? -30.496 5.884 22.637 1.00 97.75 430 MET A N 1
ATOM 3370 C CA . MET A 1 430 ? -29.789 4.667 22.213 1.00 97.75 430 MET A CA 1
ATOM 3371 C C . MET A 1 430 ? -30.716 3.669 21.509 1.00 97.75 430 MET A C 1
ATOM 3373 O O . MET A 1 430 ? -30.355 3.176 20.443 1.00 97.75 430 MET A O 1
ATOM 3377 N N . LYS A 1 431 ? -31.916 3.418 22.054 1.00 96.62 431 LYS A N 1
ATOM 3378 C CA . LYS A 1 431 ? -32.934 2.543 21.442 1.00 96.62 431 LYS A CA 1
ATOM 3379 C C . LYS A 1 431 ? -33.350 3.054 20.059 1.00 96.62 431 LYS A C 1
ATOM 3381 O O . LYS A 1 431 ? -33.346 2.286 19.107 1.00 96.62 431 LYS A O 1
ATOM 3386 N N . ILE A 1 432 ? -33.619 4.356 19.923 1.00 96.12 432 ILE A N 1
ATOM 3387 C CA . ILE A 1 432 ? -34.004 4.960 18.636 1.00 96.12 432 ILE A CA 1
ATOM 3388 C C . ILE A 1 432 ? -32.836 4.952 17.636 1.00 96.12 432 ILE A C 1
ATOM 3390 O O . ILE A 1 432 ? -33.052 4.677 16.460 1.00 96.12 432 ILE A O 1
ATOM 3394 N N . CYS A 1 433 ? -31.595 5.196 18.072 1.00 97.88 433 CYS A N 1
ATOM 3395 C CA . CYS A 1 433 ? -30.422 5.034 17.206 1.00 97.88 433 CYS A CA 1
ATOM 3396 C C . CYS A 1 433 ? -30.300 3.597 16.680 1.00 97.88 433 CYS A C 1
ATOM 3398 O O . CYS A 1 433 ? -30.115 3.425 15.479 1.00 97.88 433 CYS A O 1
ATOM 3400 N N . ALA A 1 434 ? -30.458 2.587 17.544 1.00 97.69 434 ALA A N 1
ATOM 3401 C CA . ALA A 1 434 ? -30.440 1.180 17.144 1.00 97.69 434 ALA A CA 1
ATOM 3402 C C . ALA A 1 434 ? -31.564 0.854 16.143 1.00 97.69 434 ALA A C 1
ATOM 3404 O O . ALA A 1 434 ? -31.273 0.393 15.045 1.00 97.69 434 ALA A O 1
ATOM 3405 N N . GLU A 1 435 ? -32.815 1.223 16.453 1.00 95.56 435 GLU A N 1
ATOM 3406 C CA . GLU A 1 435 ? -33.978 1.066 15.557 1.00 95.56 435 GLU A CA 1
ATOM 3407 C C . GLU A 1 435 ? -33.735 1.664 14.158 1.00 95.56 435 GLU A C 1
ATOM 3409 O O . GLU A 1 435 ? -34.175 1.109 13.147 1.00 95.56 435 GLU A O 1
ATOM 3414 N N . LEU A 1 436 ? -33.033 2.799 14.078 1.00 96.38 436 LEU A N 1
ATOM 3415 C CA . LEU A 1 436 ? -32.721 3.478 12.820 1.00 96.38 436 LEU A CA 1
ATOM 3416 C C . LEU A 1 436 ? -31.522 2.859 12.087 1.00 96.38 436 LEU A C 1
ATOM 3418 O O . LEU A 1 436 ? -31.567 2.754 10.858 1.00 96.38 436 LEU A O 1
ATOM 3422 N N . TRP A 1 437 ? -30.491 2.406 12.806 1.00 96.56 437 TRP A N 1
ATOM 3423 C CA . TRP A 1 437 ? -29.361 1.667 12.231 1.00 96.56 437 TRP A CA 1
ATOM 3424 C C . TRP A 1 437 ? -29.795 0.312 11.659 1.00 96.56 437 TRP A C 1
ATOM 3426 O O . TRP A 1 437 ? -29.443 0.011 10.519 1.00 96.56 437 TRP A O 1
ATOM 3436 N N . ASP A 1 438 ? -30.646 -0.435 12.370 1.00 95.94 438 ASP A N 1
ATOM 3437 C CA . ASP A 1 438 ? -31.262 -1.688 11.896 1.00 95.94 438 ASP A CA 1
ATOM 3438 C C . ASP A 1 438 ? -32.115 -1.469 10.630 1.00 95.94 438 ASP A C 1
ATOM 3440 O O . ASP A 1 438 ? -32.316 -2.371 9.816 1.00 95.94 438 ASP A O 1
ATOM 3444 N N . ASN A 1 439 ? -32.582 -0.234 10.420 1.00 94.81 439 ASN A N 1
ATOM 3445 C CA . ASN A 1 439 ? -33.307 0.208 9.231 1.00 94.81 439 ASN A CA 1
ATOM 3446 C C . ASN A 1 439 ? -32.420 0.817 8.126 1.00 94.81 439 ASN A C 1
ATOM 3448 O O . ASN A 1 439 ? -32.955 1.305 7.122 1.00 94.81 439 ASN A O 1
ATOM 3452 N N . GLY A 1 440 ? -31.093 0.802 8.289 1.00 93.38 440 GLY A N 1
ATOM 3453 C CA . GLY A 1 440 ? -30.119 1.334 7.330 1.00 93.38 440 GLY A CA 1
ATOM 3454 C C . GLY A 1 440 ? -30.037 2.866 7.270 1.00 93.38 440 GLY A C 1
ATOM 3455 O O . GLY A 1 440 ? -29.509 3.409 6.298 1.00 93.38 440 GLY A O 1
ATOM 3456 N N . ILE A 1 441 ? -30.569 3.577 8.269 1.00 95.62 441 ILE A N 1
ATOM 3457 C CA . ILE A 1 441 ? -30.598 5.045 8.315 1.00 95.62 441 ILE A CA 1
ATOM 3458 C C . ILE A 1 441 ? -29.372 5.554 9.078 1.00 95.62 441 ILE A C 1
ATOM 3460 O O . ILE A 1 441 ? -29.152 5.224 10.247 1.00 95.62 441 ILE A O 1
ATOM 3464 N N . LYS A 1 442 ? -28.571 6.401 8.422 1.00 97.19 442 LYS A N 1
ATOM 3465 C CA . LYS A 1 442 ? -27.306 6.925 8.961 1.00 97.19 442 LYS A CA 1
ATOM 3466 C C . LYS A 1 442 ? -27.606 7.897 10.107 1.00 97.19 442 LYS A C 1
ATOM 3468 O O . LYS A 1 442 ? -28.039 9.022 9.859 1.00 97.19 442 LYS A O 1
ATOM 3473 N N . THR A 1 443 ? -27.399 7.454 11.344 1.00 97.50 443 THR A N 1
ATOM 3474 C CA . THR A 1 443 ? -27.909 8.125 12.551 1.00 97.50 443 THR A CA 1
ATOM 3475 C C . THR A 1 443 ? -26.806 8.372 13.577 1.00 97.50 443 THR A C 1
ATOM 3477 O O . THR A 1 443 ? -25.962 7.503 13.779 1.00 97.50 443 THR A O 1
ATOM 3480 N N . GLU A 1 444 ? -26.834 9.521 14.256 1.00 97.62 444 GLU A N 1
ATOM 3481 C CA . GLU A 1 444 ? -25.946 9.845 15.386 1.00 97.62 444 GLU A CA 1
ATOM 3482 C C . GLU A 1 444 ? -26.720 10.408 16.588 1.00 97.62 444 GLU A C 1
ATOM 3484 O O . GLU A 1 444 ? -27.874 10.814 16.473 1.00 97.62 444 GLU A O 1
ATOM 3489 N N . MET A 1 445 ? -26.065 10.467 17.750 1.00 97.50 445 MET A N 1
ATOM 3490 C CA . MET A 1 445 ? -26.542 11.165 18.947 1.00 97.50 445 MET A CA 1
ATOM 3491 C C . MET A 1 445 ? -25.360 11.700 19.767 1.00 97.50 445 MET A C 1
ATOM 3493 O O . MET A 1 445 ? -24.211 11.311 19.565 1.00 97.50 445 MET A O 1
ATOM 3497 N N . SER A 1 446 ? -25.629 12.543 20.764 1.00 96.31 446 SER A N 1
ATOM 3498 C CA . SER A 1 446 ? -24.590 13.012 21.689 1.00 96.31 446 SER A CA 1
ATOM 3499 C C . SER A 1 446 ? -24.214 11.937 22.718 1.00 96.31 446 SER A C 1
ATOM 3501 O O . SER A 1 446 ? -25.063 11.517 23.505 1.00 96.31 446 SER A O 1
ATOM 3503 N N . TYR A 1 447 ? -22.916 11.626 22.832 1.00 95.75 447 TYR A N 1
ATOM 3504 C CA . TYR A 1 447 ? -22.325 10.732 23.851 1.00 95.75 447 TYR A CA 1
ATOM 3505 C C . TYR A 1 447 ? -22.368 11.261 25.302 1.00 95.75 447 TYR A C 1
ATOM 3507 O O . TYR A 1 447 ? -21.799 10.666 26.213 1.00 95.75 447 TYR A O 1
ATOM 3515 N N . LYS A 1 448 ? -23.034 12.392 25.551 1.00 94.50 448 LYS A N 1
ATOM 3516 C CA . LYS A 1 448 ? -23.342 12.875 26.907 1.00 94.50 448 LYS A CA 1
ATOM 3517 C C . LYS A 1 448 ? -24.677 12.289 27.358 1.00 94.50 448 LYS A C 1
ATOM 3519 O O . LYS A 1 448 ? -25.625 12.293 26.580 1.00 94.50 448 LYS A O 1
ATOM 3524 N N . ALA A 1 449 ? -24.795 11.891 28.626 1.00 93.69 449 ALA A N 1
ATOM 3525 C CA . ALA A 1 449 ? -26.067 11.423 29.187 1.00 93.69 449 ALA A CA 1
ATOM 3526 C C . ALA A 1 449 ? -27.170 12.498 29.104 1.00 93.69 449 ALA A C 1
ATOM 3528 O O . ALA A 1 449 ? -28.275 12.224 28.636 1.00 93.69 449 ALA A O 1
ATOM 3529 N N . ASN A 1 450 ? -26.827 13.739 29.470 1.00 95.12 450 ASN A N 1
ATOM 3530 C CA . ASN A 1 450 ? -27.745 14.880 29.563 1.00 95.12 450 ASN A CA 1
ATOM 3531 C C . ASN A 1 450 ? -27.243 16.082 28.724 1.00 95.12 450 ASN A C 1
ATOM 3533 O O . ASN A 1 450 ? -26.728 17.055 29.284 1.00 95.12 450 ASN A O 1
ATOM 3537 N N . PRO A 1 451 ? -27.306 16.015 27.383 1.00 94.88 451 PRO A N 1
ATOM 3538 C CA . PRO A 1 451 ? -26.887 17.102 26.500 1.00 94.88 451 PRO A CA 1
ATOM 3539 C C . PRO A 1 451 ? -27.905 18.253 26.489 1.00 94.88 451 PRO A C 1
ATOM 3541 O O . PRO A 1 451 ? -29.102 18.043 26.646 1.00 94.88 451 PRO A O 1
ATOM 3544 N N . LYS A 1 452 ? -27.447 19.491 26.254 1.00 95.19 452 LYS A N 1
ATOM 3545 C CA . LYS A 1 452 ? -28.353 20.625 25.996 1.00 95.19 452 LYS A CA 1
ATOM 3546 C C . LYS A 1 452 ? -28.886 20.539 24.561 1.00 95.19 452 LYS A C 1
ATOM 3548 O O . LYS A 1 452 ? -28.103 20.290 23.644 1.00 95.19 452 LYS A O 1
ATOM 3553 N N . LEU A 1 453 ? -30.181 20.794 24.342 1.00 94.00 453 LEU A N 1
ATOM 3554 C CA . LEU A 1 453 ? -30.790 20.756 22.999 1.00 94.00 453 LEU A CA 1
ATOM 3555 C C . LEU A 1 453 ? -30.087 21.691 22.002 1.00 94.00 453 LEU A C 1
ATOM 3557 O O . LEU A 1 453 ? -29.760 21.263 20.902 1.00 9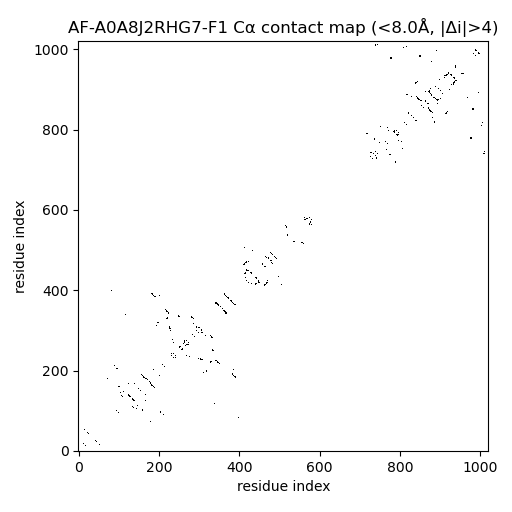4.00 453 LEU A O 1
ATOM 3561 N N . LEU A 1 454 ? -29.776 22.927 22.414 1.00 94.69 454 LEU A N 1
ATOM 3562 C CA . LEU A 1 454 ? -29.087 23.904 21.562 1.00 94.69 454 LEU A CA 1
ATOM 3563 C C . LEU A 1 454 ? -27.760 23.364 21.005 1.00 94.69 454 LEU A C 1
ATOM 3565 O O . LEU A 1 454 ? -27.528 23.468 19.809 1.00 94.69 454 LEU A O 1
ATOM 3569 N N . GLY A 1 455 ? -26.937 22.725 21.843 1.00 95.25 455 GLY A N 1
ATOM 3570 C CA . GLY A 1 455 ? -25.655 22.162 21.407 1.00 95.25 455 GLY A CA 1
ATOM 3571 C C . GLY A 1 455 ? -25.808 21.003 20.419 1.00 95.25 455 GLY A C 1
ATOM 3572 O O . GLY A 1 455 ? -25.009 20.880 19.503 1.00 95.25 455 GLY A O 1
ATOM 3573 N N . GLN A 1 456 ? -26.861 20.191 20.557 1.00 96.88 456 GLN A N 1
ATOM 3574 C CA . GLN A 1 456 ? -27.159 19.104 19.614 1.00 96.88 456 GLN A CA 1
ATOM 3575 C C . GLN A 1 456 ? -27.599 19.652 18.248 1.00 96.88 456 GLN A C 1
ATOM 3577 O O . GLN A 1 456 ? -27.145 19.170 17.214 1.00 96.88 456 GLN A O 1
ATOM 3582 N N . LEU A 1 457 ? -28.432 20.700 18.234 1.00 95.25 457 LEU A N 1
ATOM 3583 C CA . LEU A 1 457 ? -28.834 21.372 16.995 1.00 95.25 457 LEU A CA 1
ATOM 3584 C C . LEU A 1 457 ? -27.660 22.115 16.334 1.00 95.25 457 LEU A C 1
ATOM 3586 O O . LEU A 1 457 ? -27.533 22.060 15.116 1.00 95.25 457 LEU A O 1
ATOM 3590 N N . GLN A 1 458 ? -26.763 22.724 17.117 1.00 95.06 458 GLN A N 1
ATOM 3591 C CA . GLN A 1 458 ? -25.518 23.317 16.610 1.00 95.06 458 GLN A CA 1
ATOM 3592 C C . GLN A 1 458 ? -24.623 22.268 15.937 1.00 95.06 458 GLN A C 1
ATOM 3594 O O . GLN A 1 458 ? -24.185 22.494 14.815 1.00 95.06 458 GLN A O 1
ATOM 3599 N N . THR A 1 459 ? -24.443 21.081 16.535 1.00 94.50 459 THR A N 1
ATOM 3600 C CA . THR A 1 459 ? -23.730 19.967 15.880 1.00 94.50 459 THR A CA 1
ATOM 3601 C C . THR A 1 459 ? -24.366 19.590 14.535 1.00 94.50 459 THR A C 1
ATOM 3603 O O . THR A 1 459 ? -23.648 19.374 13.559 1.00 94.50 459 THR A O 1
ATOM 3606 N N . CYS A 1 460 ? -25.702 19.585 14.440 1.00 94.62 460 CYS A N 1
ATOM 3607 C CA . CYS A 1 460 ? -26.398 19.342 13.172 1.00 94.62 460 CYS A CA 1
ATOM 3608 C C . CYS A 1 460 ? -26.126 20.448 12.136 1.00 94.62 460 CYS A C 1
ATOM 3610 O O . CYS A 1 460 ? -25.831 20.143 10.980 1.00 94.62 460 CYS A O 1
ATOM 3612 N N . GLU A 1 461 ? -26.197 21.723 12.535 1.00 92.38 461 GLU A N 1
ATOM 3613 C CA . GLU A 1 461 ? -25.923 22.880 11.667 1.00 92.38 461 GLU A CA 1
ATOM 3614 C C . GLU A 1 461 ? -24.450 22.914 11.201 1.00 92.38 461 GLU A C 1
ATOM 3616 O O . GLU A 1 461 ? -24.176 23.223 10.037 1.00 92.38 461 GLU A O 1
ATOM 3621 N N . GLU A 1 462 ? -23.495 22.559 12.065 1.00 90.62 462 GLU A N 1
ATOM 3622 C CA . GLU A 1 462 ? -22.056 22.479 11.771 1.00 90.62 462 GLU A CA 1
ATOM 3623 C C . GLU A 1 462 ? -21.740 21.359 10.770 1.00 90.62 462 GLU A C 1
ATOM 3625 O O . GLU A 1 462 ? -21.154 21.624 9.717 1.00 90.62 462 GLU A O 1
ATOM 3630 N N . GLN A 1 463 ? -22.192 20.132 11.052 1.00 90.31 463 GLN A N 1
ATOM 3631 C CA . GLN A 1 463 ? -21.953 18.937 10.228 1.00 90.31 463 GLN A CA 1
ATOM 3632 C C . GLN A 1 463 ? -22.862 18.844 8.981 1.00 90.31 463 GLN A C 1
ATOM 3634 O O . GLN A 1 463 ? -22.645 18.011 8.095 1.00 90.31 463 GLN A O 1
ATOM 3639 N N . GLY A 1 464 ? -23.887 19.697 8.894 1.00 90.50 464 GLY A N 1
ATOM 3640 C CA . GLY A 1 464 ? -24.860 19.715 7.799 1.00 90.50 464 GLY A CA 1
ATOM 3641 C C . GLY A 1 464 ? -25.870 18.563 7.838 1.00 90.50 464 GLY A C 1
ATOM 3642 O O . GLY A 1 464 ? -26.377 18.172 6.785 1.00 90.50 464 GLY A O 1
ATOM 3643 N N . ILE A 1 465 ? -26.152 18.001 9.018 1.00 94.38 465 ILE A N 1
ATOM 3644 C CA . ILE A 1 465 ? -27.165 16.950 9.188 1.00 94.38 465 ILE A CA 1
ATOM 3645 C C . ILE A 1 465 ? -28.554 17.564 8.922 1.00 94.38 465 ILE A C 1
ATOM 3647 O O . ILE A 1 465 ? -28.900 18.564 9.554 1.00 94.38 465 ILE A O 1
ATOM 3651 N N . PRO A 1 466 ? -29.362 17.010 7.996 1.00 92.88 466 PRO A N 1
ATOM 3652 C CA . PRO A 1 466 ? -30.601 17.656 7.557 1.00 92.88 466 PRO A CA 1
ATOM 3653 C C . PRO A 1 466 ? -31.775 17.484 8.533 1.00 92.88 466 PRO A C 1
ATOM 3655 O O . PRO A 1 466 ? -32.642 18.358 8.593 1.00 92.88 466 PRO A O 1
ATOM 3658 N N . TRP A 1 467 ? -31.807 16.393 9.304 1.00 96.00 467 TRP A N 1
ATOM 3659 C CA . TRP A 1 467 ? -32.910 16.058 10.208 1.00 96.00 467 TRP A CA 1
ATOM 3660 C C . TRP A 1 467 ? -32.437 15.862 11.650 1.00 96.00 467 TRP A C 1
ATOM 3662 O O . TRP A 1 467 ? -31.363 15.317 11.896 1.00 96.00 467 TRP A O 1
ATOM 3672 N N . ALA A 1 468 ? -33.273 16.240 12.613 1.00 97.44 468 ALA A N 1
ATOM 3673 C CA . ALA A 1 468 ? -33.088 15.915 14.021 1.00 97.44 468 ALA A CA 1
ATOM 3674 C C . ALA A 1 468 ? -34.376 15.313 14.596 1.00 97.44 468 ALA A C 1
ATOM 3676 O O . ALA A 1 468 ? -35.459 15.851 14.382 1.00 97.44 468 ALA A O 1
ATOM 3677 N N . ILE A 1 469 ? -34.266 14.211 15.333 1.00 97.38 469 ILE A N 1
ATOM 3678 C CA . ILE A 1 469 ? -35.366 13.634 16.110 1.00 97.38 469 ILE A CA 1
ATOM 3679 C C . ILE A 1 469 ? -35.235 14.164 17.529 1.00 97.38 469 ILE A C 1
ATOM 3681 O O . ILE A 1 469 ? -34.228 13.909 18.183 1.00 97.38 469 ILE A O 1
ATOM 3685 N N . ILE A 1 470 ? -36.233 14.892 18.011 1.00 96.12 470 ILE A N 1
ATOM 3686 C CA . ILE A 1 470 ? -36.275 15.419 19.372 1.00 96.12 470 ILE A CA 1
ATOM 3687 C C . ILE A 1 470 ? -37.200 14.527 20.197 1.00 96.12 470 ILE A C 1
ATOM 3689 O O . ILE A 1 470 ? -38.386 14.389 19.887 1.00 96.12 470 ILE A O 1
ATOM 3693 N N . ILE A 1 471 ? -36.648 13.930 21.254 1.00 95.19 471 ILE A N 1
ATOM 3694 C CA . ILE A 1 471 ? -37.410 13.143 22.225 1.00 95.19 471 ILE A CA 1
ATOM 3695 C C . ILE A 1 471 ? -37.616 13.896 23.540 1.00 95.19 471 ILE A C 1
ATOM 3697 O O . ILE A 1 471 ? -36.732 14.604 24.040 1.00 95.19 471 ILE A O 1
ATOM 3701 N N . GLY A 1 472 ? -38.803 13.692 24.098 1.00 93.56 472 GLY A N 1
ATOM 3702 C CA . GLY A 1 472 ? -39.234 14.125 25.418 1.00 93.56 472 GLY A CA 1
ATOM 3703 C C . GLY A 1 472 ? -40.126 13.047 26.029 1.00 93.56 472 GLY A C 1
ATOM 3704 O O . GLY A 1 472 ? -40.656 12.187 25.324 1.00 93.56 472 GLY A O 1
ATOM 3705 N N . GLN A 1 473 ? -40.255 13.057 27.349 1.00 91.62 473 GLN A N 1
ATOM 3706 C CA . GLN A 1 473 ? -40.935 12.002 28.095 1.00 91.62 473 GLN A CA 1
ATOM 3707 C C . GLN A 1 473 ? -42.435 11.922 27.761 1.00 91.62 473 GLN A C 1
ATOM 3709 O O . GLN A 1 473 ? -42.945 10.832 27.523 1.00 91.62 473 GLN A O 1
ATOM 3714 N N . SER A 1 474 ? -43.099 13.068 27.586 1.00 91.00 474 SER A N 1
ATOM 3715 C CA . SER A 1 474 ? -44.496 13.148 27.149 1.00 91.00 474 SER A CA 1
ATOM 3716 C C . SER A 1 474 ? -44.748 12.661 25.721 1.00 91.00 474 SER A C 1
ATOM 3718 O O . SER A 1 474 ? -45.854 12.238 25.395 1.00 91.00 474 SER A O 1
ATOM 3720 N N . GLU A 1 475 ? -43.749 12.751 24.847 1.00 90.44 475 GLU A N 1
ATOM 3721 C CA . GLU A 1 475 ? -43.794 12.256 23.472 1.00 90.44 475 GLU A CA 1
ATOM 3722 C C . GLU A 1 475 ? -43.611 10.731 23.465 1.00 90.44 475 GLU A C 1
ATOM 3724 O O . GLU A 1 475 ? -44.395 10.018 22.838 1.00 90.44 475 GLU A O 1
ATOM 3729 N N . LEU A 1 476 ? -42.653 10.226 24.252 1.00 90.25 476 LEU A N 1
ATOM 3730 C CA . LEU A 1 476 ? -42.407 8.792 24.420 1.00 90.25 476 LEU A CA 1
ATOM 3731 C C . LEU A 1 476 ? -43.609 8.060 25.036 1.00 90.25 476 LEU A C 1
ATOM 3733 O O . LEU A 1 476 ? -43.990 7.008 24.527 1.00 90.25 476 LEU A O 1
ATOM 3737 N N . GLU A 1 477 ? -44.248 8.630 26.062 1.00 91.56 477 GLU A N 1
ATOM 3738 C CA . GLU A 1 477 ? -45.479 8.096 26.675 1.00 91.56 477 GLU A CA 1
ATOM 3739 C C . GLU A 1 477 ? -46.652 8.017 25.681 1.00 91.56 477 GLU A C 1
ATOM 3741 O O . GLU A 1 477 ? -47.482 7.114 25.766 1.00 91.56 477 GLU A O 1
ATOM 3746 N N . LYS A 1 478 ? -46.696 8.924 24.697 1.00 91.88 478 LYS A N 1
ATOM 3747 C CA . LYS A 1 478 ? -47.675 8.923 23.597 1.00 91.88 478 LYS A CA 1
ATOM 3748 C C . LYS A 1 478 ? -47.271 8.034 22.412 1.00 91.88 478 LYS A C 1
ATOM 3750 O O . LYS A 1 478 ? -48.026 7.944 21.447 1.00 91.88 478 LYS A O 1
ATOM 3755 N N . GLY A 1 479 ? -46.088 7.416 22.437 1.00 92.00 479 GLY A N 1
ATOM 3756 C CA . GLY A 1 479 ? -45.560 6.626 21.320 1.00 92.00 479 GLY A CA 1
ATOM 3757 C C . GLY A 1 479 ? -45.136 7.450 20.095 1.00 92.00 479 GLY A C 1
ATOM 3758 O O . GLY A 1 479 ? -45.052 6.904 18.993 1.00 92.00 479 GLY A O 1
ATOM 3759 N N . VAL A 1 480 ? -44.863 8.749 20.258 1.00 94.88 480 VAL A N 1
ATOM 3760 C CA . VAL A 1 480 ? -44.460 9.667 19.176 1.00 94.88 480 VAL A CA 1
ATOM 3761 C C . VAL A 1 480 ? -43.061 10.247 19.405 1.00 94.88 480 VAL A C 1
ATOM 3763 O O . VAL A 1 480 ? -42.497 10.175 20.495 1.00 94.88 480 VAL A O 1
ATOM 3766 N N . VAL A 1 481 ? -42.490 10.847 18.364 1.00 95.00 481 VAL A N 1
ATOM 3767 C CA . VAL A 1 481 ? -41.272 11.668 18.425 1.00 95.00 481 VAL A CA 1
ATOM 3768 C C . VAL A 1 481 ? -41.452 12.926 17.576 1.00 95.00 481 VAL A C 1
ATOM 3770 O O . VAL A 1 481 ? -42.252 12.930 16.640 1.00 95.00 481 VAL A O 1
ATOM 3773 N N . LYS A 1 482 ? -40.692 13.990 17.852 1.00 95.88 482 LYS A N 1
ATOM 3774 C CA . LYS A 1 482 ? -40.697 15.199 17.014 1.00 95.88 482 LYS A CA 1
ATOM 3775 C C . LYS A 1 482 ? -39.604 15.118 15.963 1.00 95.88 482 LYS A C 1
ATOM 3777 O O . LYS A 1 482 ? -38.426 15.073 16.308 1.00 95.88 482 LYS A O 1
ATOM 3782 N N . LEU A 1 483 ? -39.975 15.112 14.686 1.00 96.19 483 LEU A N 1
ATOM 3783 C CA . LEU A 1 483 ? -39.027 15.195 13.580 1.00 96.19 483 LEU A CA 1
ATOM 3784 C C . LEU A 1 483 ? -38.866 16.662 13.165 1.00 96.19 483 LEU A C 1
ATOM 3786 O O . LEU A 1 483 ? -39.822 17.315 12.756 1.00 96.19 483 LEU A O 1
ATOM 3790 N N . ARG A 1 484 ? -37.644 17.182 13.278 1.00 95.00 484 ARG A N 1
ATOM 3791 C CA . ARG A 1 484 ? -37.269 18.556 12.936 1.00 95.00 484 ARG A CA 1
ATOM 3792 C C . ARG A 1 484 ? -36.415 18.583 11.679 1.00 95.00 484 ARG A C 1
ATOM 3794 O O . ARG A 1 484 ? -35.370 17.934 11.629 1.00 95.00 484 ARG A O 1
ATOM 3801 N N . HIS A 1 485 ? -36.787 19.407 10.706 1.00 94.62 485 HIS A N 1
ATOM 3802 C CA . HIS A 1 485 ? -35.883 19.778 9.619 1.00 94.62 485 HIS A CA 1
ATOM 3803 C C . HIS A 1 485 ? -34.939 20.882 10.112 1.00 94.62 485 HIS A C 1
ATOM 3805 O O . HIS A 1 485 ? -35.388 21.947 10.542 1.00 94.62 485 HIS A O 1
ATOM 3811 N N . VAL A 1 486 ? -33.629 20.637 10.094 1.00 92.00 486 VAL A N 1
ATOM 3812 C CA . VAL A 1 486 ? -32.654 21.480 10.812 1.00 92.00 486 VAL A CA 1
ATOM 3813 C C . VAL A 1 486 ? -32.589 22.895 10.226 1.00 92.00 486 VAL A C 1
ATOM 3815 O O . VAL A 1 486 ? -32.630 23.867 10.979 1.00 92.00 486 VAL A O 1
ATOM 3818 N N . SER A 1 487 ? -32.572 23.024 8.895 1.00 88.88 487 SER A N 1
ATOM 3819 C CA . SER A 1 487 ? -32.420 24.317 8.212 1.00 88.88 487 SER A CA 1
ATOM 3820 C C . SER A 1 487 ? -33.702 25.155 8.165 1.00 88.88 487 SER A C 1
ATOM 3822 O O . SER A 1 487 ? -33.638 26.354 8.427 1.00 88.88 487 SER A O 1
ATOM 3824 N N . SER A 1 488 ? -34.872 24.560 7.886 1.00 91.69 488 SER A N 1
ATOM 3825 C CA . SER A 1 488 ? -36.153 25.299 7.911 1.00 91.69 488 SER A CA 1
ATOM 3826 C C . SER A 1 488 ? -36.743 25.451 9.315 1.00 91.69 488 SER A C 1
ATOM 3828 O O . SER A 1 488 ? -37.677 26.228 9.497 1.00 91.69 488 SER A O 1
ATOM 3830 N N . ARG A 1 489 ? -36.208 24.720 10.305 1.00 92.56 489 ARG A N 1
ATOM 3831 C CA . ARG A 1 489 ? -36.653 24.693 11.712 1.00 92.56 489 ARG A CA 1
ATOM 3832 C C . ARG A 1 489 ? -38.108 24.247 11.911 1.00 92.56 489 ARG A C 1
ATOM 3834 O O . ARG A 1 489 ? -38.640 24.408 13.004 1.00 92.56 489 ARG A O 1
ATOM 3841 N N . GLN A 1 490 ? -38.726 23.677 10.879 1.00 92.81 490 GLN A N 1
ATOM 3842 C CA . GLN A 1 490 ? -40.062 23.092 10.944 1.00 92.81 490 GLN A CA 1
ATOM 3843 C C . GLN A 1 490 ? -40.019 21.767 11.707 1.00 92.81 490 GLN A C 1
ATOM 3845 O O . GLN A 1 490 ? -39.084 20.983 11.534 1.00 92.81 490 GLN A O 1
ATOM 3850 N N . GLU A 1 491 ? -41.040 21.533 12.527 1.00 94.12 491 GLU A N 1
ATOM 3851 C CA . GLU A 1 491 ? -41.210 20.336 13.350 1.00 94.12 491 GLU A CA 1
ATOM 3852 C C . GLU A 1 491 ? -42.570 19.693 13.066 1.00 94.12 491 GLU A C 1
ATOM 3854 O O . GLU A 1 491 ? -43.560 20.389 12.838 1.00 94.12 491 GLU A O 1
ATOM 3859 N N . GLU A 1 492 ? -42.614 18.365 13.096 1.00 94.56 492 GLU A N 1
ATOM 3860 C CA . GLU A 1 492 ? -43.826 17.553 12.969 1.00 94.56 492 GLU A CA 1
ATOM 3861 C C . GLU A 1 492 ? -43.767 16.390 13.978 1.00 94.56 492 GLU A C 1
ATOM 3863 O O . GLU A 1 492 ? -42.687 15.871 14.272 1.00 94.56 492 GLU A O 1
ATOM 3868 N N . GLU A 1 493 ? -44.909 15.973 14.528 1.00 95.38 493 GLU A N 1
ATOM 3869 C CA . GLU A 1 493 ? -44.981 14.790 15.395 1.00 95.38 493 GLU A CA 1
ATOM 3870 C C . GLU A 1 493 ? -45.198 13.530 14.545 1.00 95.38 493 GLU A C 1
ATOM 3872 O O . GLU A 1 493 ? -46.135 13.454 13.751 1.00 95.38 493 GLU A O 1
ATOM 3877 N N . ILE A 1 494 ? -44.314 12.543 14.710 1.00 95.06 494 ILE A N 1
ATOM 3878 C CA . ILE A 1 494 ? -44.306 11.277 13.972 1.00 95.06 494 ILE A CA 1
ATOM 3879 C C . ILE A 1 494 ? -44.483 10.121 14.957 1.00 95.06 494 ILE A C 1
ATOM 3881 O O . ILE A 1 494 ? -43.777 10.025 15.959 1.00 95.06 494 ILE A O 1
ATOM 3885 N N . GLU A 1 495 ? -45.403 9.211 14.651 1.00 94.81 495 GLU A N 1
ATOM 3886 C CA . GLU A 1 495 ? -45.584 7.955 15.384 1.00 94.81 495 GLU A CA 1
ATOM 3887 C C . GLU A 1 495 ? -44.307 7.102 15.298 1.00 94.81 495 GLU A C 1
ATOM 3889 O O . GLU A 1 495 ? -43.814 6.831 14.197 1.00 94.81 495 GLU A O 1
ATOM 3894 N N . ARG A 1 496 ? -43.758 6.664 16.441 1.00 90.31 496 ARG A N 1
ATOM 3895 C CA . ARG A 1 496 ? -42.451 5.977 16.500 1.00 90.31 496 ARG A CA 1
ATOM 3896 C C . ARG A 1 496 ? -42.415 4.716 15.632 1.00 90.31 496 ARG A C 1
ATOM 3898 O O . ARG A 1 496 ? -41.412 4.466 14.973 1.00 90.31 496 ARG A O 1
ATOM 3905 N N . SER A 1 497 ? -43.531 3.991 15.553 1.00 91.62 497 SER A N 1
ATOM 3906 C CA . SER A 1 497 ? -43.727 2.812 14.692 1.00 91.62 497 SER A CA 1
ATOM 3907 C C . SER A 1 497 ? -43.468 3.077 13.198 1.00 91.62 497 SER A C 1
ATOM 3909 O O . SER A 1 497 ? -43.067 2.169 12.476 1.00 91.62 497 SER A O 1
ATOM 3911 N N . LYS A 1 498 ? -43.679 4.316 12.730 1.00 92.88 498 LYS A N 1
ATOM 3912 C CA . LYS A 1 498 ? -43.560 4.746 11.323 1.00 92.88 498 LYS A CA 1
ATOM 3913 C C . LYS A 1 498 ? -42.317 5.599 11.063 1.00 92.88 498 LYS A C 1
ATOM 3915 O O . LYS A 1 498 ? -42.077 5.997 9.923 1.00 92.88 498 LYS A O 1
ATOM 3920 N N . LEU A 1 499 ? -41.522 5.889 12.096 1.00 92.12 499 LEU A N 1
ATOM 3921 C CA . LEU A 1 499 ? -40.404 6.833 12.046 1.00 92.12 499 LEU A CA 1
ATOM 3922 C C . LEU A 1 499 ? -39.389 6.496 10.946 1.00 92.12 499 LEU A C 1
ATOM 3924 O O . LEU A 1 499 ? -39.022 7.368 10.157 1.00 92.12 499 LEU A O 1
ATOM 3928 N N . ALA A 1 500 ? -38.976 5.229 10.859 1.00 91.62 500 ALA A N 1
ATOM 3929 C CA . ALA A 1 500 ? -38.019 4.776 9.853 1.00 91.62 500 ALA A CA 1
ATOM 3930 C C . ALA A 1 500 ? -38.560 4.934 8.420 1.00 91.62 500 ALA A C 1
ATOM 3932 O O . ALA A 1 500 ? -37.826 5.369 7.532 1.00 91.62 500 ALA A O 1
ATOM 3933 N N . ASP A 1 501 ? -39.841 4.646 8.186 1.00 92.12 501 ASP A N 1
ATOM 3934 C CA . ASP A 1 501 ? -40.453 4.760 6.858 1.00 92.12 501 ASP A CA 1
ATOM 3935 C C . ASP A 1 501 ? -40.679 6.215 6.446 1.00 92.12 501 ASP A C 1
ATOM 3937 O O . ASP A 1 501 ? -40.397 6.576 5.303 1.00 92.12 501 ASP A O 1
ATOM 3941 N N . VAL A 1 502 ? -41.106 7.078 7.374 1.00 92.56 502 VAL A N 1
ATOM 3942 C CA . VAL A 1 502 ? -41.222 8.527 7.138 1.00 92.56 502 VAL A CA 1
ATOM 3943 C C . VAL A 1 502 ? -39.855 9.131 6.806 1.00 92.56 502 VAL A C 1
ATOM 3945 O O . VAL A 1 502 ? -39.740 9.904 5.852 1.00 92.56 502 VAL A O 1
ATOM 3948 N N . LEU A 1 503 ? -38.800 8.743 7.530 1.00 91.19 503 LEU A N 1
ATOM 3949 C CA . LEU A 1 503 ? -37.432 9.169 7.233 1.00 91.19 503 LEU A CA 1
ATOM 3950 C C . LEU A 1 503 ? -36.967 8.662 5.867 1.00 91.19 503 LEU A C 1
ATOM 3952 O O . LEU A 1 503 ? -36.507 9.469 5.061 1.00 91.19 503 LEU A O 1
ATOM 3956 N N . LYS A 1 504 ? -37.147 7.372 5.548 1.00 89.94 504 LYS A N 1
ATOM 3957 C CA . LYS A 1 504 ? -36.833 6.823 4.215 1.00 89.94 504 LYS A CA 1
ATOM 3958 C C . LYS A 1 504 ? -37.579 7.581 3.113 1.00 89.94 504 LYS A C 1
ATOM 3960 O O . LYS A 1 504 ? -36.967 7.939 2.110 1.00 89.94 504 LYS A O 1
ATOM 3965 N N . GLN A 1 505 ? -38.865 7.890 3.293 1.00 88.19 505 GLN A N 1
ATOM 3966 C CA . GLN A 1 505 ? -39.645 8.680 2.333 1.00 88.19 505 GLN A CA 1
ATOM 3967 C C . GLN A 1 505 ? -39.092 10.100 2.162 1.00 88.19 505 GLN A C 1
ATOM 3969 O O . GLN A 1 505 ? -38.886 10.526 1.027 1.00 88.19 505 GLN A O 1
ATOM 3974 N N . LYS A 1 506 ? -38.800 10.822 3.251 1.00 85.88 506 LYS A N 1
ATOM 3975 C CA . LYS A 1 506 ? -38.281 12.202 3.192 1.00 85.88 506 LYS A CA 1
ATOM 3976 C C . LYS A 1 506 ? -36.863 12.267 2.618 1.00 85.88 506 LYS A C 1
ATOM 3978 O O . LYS A 1 506 ? -36.591 13.120 1.777 1.00 85.88 506 LYS A O 1
ATOM 3983 N N . LEU A 1 507 ? -35.994 11.322 2.976 1.00 82.06 507 LEU A N 1
ATOM 3984 C CA . LEU A 1 507 ? -34.645 11.190 2.415 1.00 82.06 507 LEU A CA 1
ATOM 3985 C C . LEU A 1 507 ? -34.690 10.833 0.916 1.00 82.06 507 LEU A C 1
ATOM 3987 O O . LEU A 1 507 ? -33.967 11.431 0.119 1.00 82.06 507 LEU A O 1
ATOM 3991 N N . ASN A 1 508 ? -35.598 9.944 0.497 1.00 69.38 508 ASN A N 1
ATOM 3992 C CA . ASN A 1 508 ? -35.811 9.622 -0.919 1.00 69.38 508 ASN A CA 1
ATOM 3993 C C . ASN A 1 508 ? -36.471 10.772 -1.703 1.00 69.38 508 ASN A C 1
ATOM 3995 O O . ASN A 1 508 ? -36.166 10.968 -2.881 1.00 69.38 508 ASN A O 1
ATOM 3999 N N . ALA A 1 509 ? -37.329 11.576 -1.069 1.00 56.88 509 ALA A N 1
ATOM 4000 C CA . ALA A 1 509 ? -37.887 12.783 -1.674 1.00 56.88 509 ALA A CA 1
ATOM 4001 C C . ALA A 1 509 ? -36.786 13.816 -1.971 1.00 56.88 509 ALA A C 1
ATOM 4003 O O . ALA A 1 509 ? -36.781 14.394 -3.059 1.00 56.88 509 ALA A O 1
ATOM 4004 N N . SER A 1 510 ? -35.794 13.971 -1.084 1.00 45.03 510 SER A N 1
ATOM 4005 C CA . SER A 1 510 ? -34.601 14.792 -1.346 1.00 45.03 510 SER A CA 1
ATOM 4006 C C . SER A 1 510 ? -33.762 14.281 -2.531 1.00 45.03 510 SER A C 1
ATOM 4008 O O . SER A 1 510 ? -33.205 15.087 -3.271 1.00 45.03 510 SER A O 1
ATOM 4010 N N . ILE A 1 511 ? -33.723 12.964 -2.774 1.00 41.00 511 ILE A N 1
ATOM 4011 C CA . ILE A 1 511 ? -33.069 12.360 -3.955 1.00 41.00 511 ILE A CA 1
ATOM 4012 C C . ILE A 1 511 ? -33.888 12.604 -5.244 1.00 41.00 511 ILE A C 1
ATOM 4014 O O . ILE A 1 511 ? -33.334 12.706 -6.342 1.00 41.00 511 ILE A O 1
ATOM 4018 N N . SER A 1 512 ? -35.214 12.758 -5.139 1.00 32.53 512 SER A N 1
ATOM 4019 C CA . SER A 1 512 ? -36.123 12.881 -6.293 1.00 32.53 512 SER A CA 1
ATOM 4020 C C . SER A 1 512 ? -36.001 14.182 -7.106 1.00 32.53 512 SER A C 1
ATOM 4022 O O . SER A 1 512 ? -36.590 14.287 -8.183 1.00 32.53 512 SER A O 1
ATOM 4024 N N . VAL A 1 513 ? -35.187 15.144 -6.656 1.00 39.12 513 VAL A N 1
ATOM 4025 C CA . VAL A 1 513 ? -34.832 16.348 -7.433 1.00 39.12 513 VAL A CA 1
ATOM 4026 C C . VAL A 1 513 ? -33.866 16.020 -8.592 1.00 39.12 513 VAL A C 1
ATOM 4028 O O . VAL A 1 513 ? -33.770 16.798 -9.538 1.00 39.12 513 VAL A O 1
ATOM 4031 N N . GLY A 1 514 ? -33.197 14.855 -8.575 1.00 38.22 514 GLY A N 1
ATOM 4032 C CA . GLY A 1 514 ? -32.186 14.474 -9.576 1.00 38.22 514 GLY A CA 1
ATOM 4033 C C . GLY A 1 514 ? -32.601 13.471 -10.667 1.00 38.22 514 GLY A C 1
ATOM 4034 O O . GLY A 1 514 ? -31.857 13.301 -11.631 1.00 38.22 514 GLY A O 1
ATOM 4035 N N . VAL A 1 515 ? -33.748 12.780 -10.561 1.00 39.75 515 VAL A N 1
ATOM 4036 C CA . VAL A 1 515 ? -34.062 11.630 -11.445 1.00 39.75 515 VAL A CA 1
ATOM 4037 C C . VAL A 1 515 ? -35.172 11.936 -12.454 1.00 39.75 515 VAL A C 1
ATOM 4039 O O . VAL A 1 515 ? -36.367 11.807 -12.171 1.00 39.75 515 VAL A O 1
ATOM 4042 N N . VAL A 1 516 ? -34.763 12.258 -13.683 1.00 49.34 516 VAL A N 1
ATOM 4043 C CA . VAL A 1 516 ? -35.660 12.371 -14.842 1.00 49.34 516 VAL A CA 1
ATOM 4044 C C . VAL A 1 516 ? -36.004 10.971 -15.363 1.00 49.34 516 VAL A C 1
ATOM 4046 O O . VAL A 1 516 ? -35.161 10.287 -15.943 1.00 49.34 516 VAL A O 1
ATOM 4049 N N . ARG A 1 517 ? -37.254 10.537 -15.172 1.00 51.62 517 ARG A N 1
ATOM 4050 C CA . ARG A 1 517 ? -37.793 9.283 -15.737 1.00 51.62 517 ARG A CA 1
ATOM 4051 C C . ARG A 1 517 ? -38.460 9.558 -17.082 1.00 51.62 517 ARG A C 1
ATOM 4053 O O . ARG A 1 517 ? -38.969 10.651 -17.296 1.00 51.62 517 ARG A O 1
ATOM 4060 N N . PHE A 1 518 ? -38.492 8.566 -17.969 1.00 61.59 518 PHE A N 1
ATOM 4061 C CA . PHE A 1 518 ? -39.056 8.679 -19.316 1.00 61.59 518 PHE A CA 1
ATOM 4062 C C . PHE A 1 518 ? -40.157 7.637 -19.547 1.00 61.59 518 PHE A C 1
ATOM 4064 O O . PHE A 1 518 ? -39.970 6.462 -19.241 1.00 61.59 518 PHE A O 1
ATOM 4071 N N . PHE A 1 519 ? -41.287 8.065 -20.107 1.00 65.81 519 PHE A N 1
ATOM 4072 C CA . PHE A 1 519 ? -42.481 7.251 -20.334 1.00 65.81 519 PHE A CA 1
ATOM 4073 C C . PHE A 1 519 ? -42.836 7.199 -21.821 1.00 65.81 519 PHE A C 1
ATOM 4075 O O . PHE A 1 519 ? -42.892 8.232 -22.486 1.00 65.81 519 PHE A O 1
ATOM 4082 N N . GLY A 1 520 ? -43.080 5.998 -22.346 1.00 66.19 520 GLY A N 1
ATOM 4083 C CA . GLY A 1 520 ? -43.492 5.811 -23.738 1.00 66.19 520 GLY A CA 1
ATOM 4084 C C . GLY A 1 520 ? -44.944 6.212 -23.978 1.00 66.19 520 GLY A C 1
ATOM 4085 O O . GLY A 1 520 ? -45.784 5.996 -23.106 1.00 66.19 520 GLY A O 1
ATOM 4086 N N . ILE A 1 521 ? -45.243 6.731 -25.174 1.00 72.62 521 ILE A N 1
ATOM 4087 C CA . ILE A 1 521 ? -46.633 6.883 -25.636 1.00 72.62 521 ILE A CA 1
ATOM 4088 C C . ILE A 1 521 ? -47.325 5.504 -25.561 1.00 72.62 521 ILE A C 1
ATOM 4090 O O . ILE A 1 521 ? -46.763 4.540 -26.095 1.00 72.62 521 ILE A O 1
ATOM 4094 N N . PRO A 1 522 ? -48.509 5.375 -24.922 1.00 68.94 522 PRO A N 1
ATOM 4095 C CA . PRO A 1 522 ? -49.220 4.102 -24.808 1.00 68.94 522 PRO A CA 1
ATOM 4096 C C . PRO A 1 522 ? -49.418 3.440 -26.175 1.00 68.94 522 PRO A C 1
ATOM 4098 O O . PRO A 1 522 ? -49.976 4.046 -27.090 1.00 68.94 522 PRO A O 1
ATOM 4101 N N . VAL A 1 523 ? -48.924 2.211 -26.335 1.00 60.53 523 VAL A N 1
ATOM 4102 C CA . VAL A 1 523 ? -49.008 1.458 -27.597 1.00 60.53 523 VAL A CA 1
ATOM 4103 C C . VAL A 1 523 ? -50.407 0.870 -27.770 1.00 60.53 523 VAL A C 1
ATOM 4105 O O . VAL A 1 523 ? -51.004 0.417 -26.796 1.00 60.53 523 VAL A O 1
ATOM 4108 N N . SER A 1 524 ? -50.920 0.877 -29.004 1.00 54.06 524 SER A N 1
ATOM 4109 C CA . SER A 1 524 ? -52.197 0.224 -29.320 1.00 54.06 524 SER A CA 1
ATOM 4110 C C . SER A 1 524 ? -52.107 -1.283 -29.016 1.00 54.06 524 SER A C 1
ATOM 4112 O O . SER A 1 524 ? -51.047 -1.866 -29.270 1.00 54.06 524 SER A O 1
ATOM 4114 N N . PRO A 1 525 ? -53.148 -1.924 -28.448 1.00 50.16 525 PRO A N 1
ATOM 4115 C CA . PRO A 1 525 ? -53.053 -3.310 -28.005 1.00 50.16 525 PRO A CA 1
ATOM 4116 C C . PRO A 1 525 ? 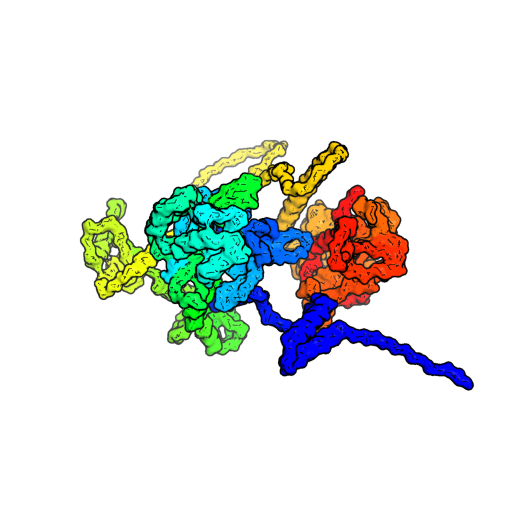-52.840 -4.289 -29.161 1.00 50.16 525 PRO A C 1
ATOM 4118 O O . PRO A 1 525 ? -53.485 -4.205 -30.206 1.00 50.16 525 PRO A O 1
ATOM 4121 N N . ASP A 1 526 ? -51.994 -5.289 -28.920 1.00 45.41 526 ASP A N 1
ATOM 4122 C CA . ASP A 1 526 ? -51.981 -6.521 -29.704 1.00 45.41 526 ASP A CA 1
ATOM 4123 C C . ASP A 1 526 ? -53.370 -7.195 -29.632 1.00 45.41 526 ASP A C 1
ATOM 4125 O O . ASP A 1 526 ? -54.034 -7.158 -28.592 1.00 45.41 526 ASP A O 1
ATOM 4129 N N . LYS A 1 527 ? -53.807 -7.847 -30.719 1.00 46.56 527 LYS A N 1
ATOM 4130 C CA . LYS A 1 527 ? -55.167 -8.399 -30.922 1.00 46.56 527 LYS A CA 1
ATOM 4131 C C . LYS A 1 527 ? -55.572 -9.510 -29.931 1.00 46.56 527 LYS A C 1
ATOM 4133 O O . LYS A 1 527 ? -56.642 -10.094 -30.071 1.00 46.56 527 LYS A O 1
ATOM 4138 N N . ARG A 1 528 ? -54.724 -9.822 -28.950 1.00 44.09 528 ARG A N 1
ATOM 4139 C CA . ARG A 1 528 ? -54.850 -10.945 -28.010 1.00 44.09 528 ARG A CA 1
ATOM 4140 C C . ARG A 1 528 ? -55.541 -10.605 -26.679 1.00 44.09 528 ARG A C 1
ATOM 4142 O O . ARG A 1 528 ? -55.919 -11.532 -25.974 1.00 44.09 528 ARG A O 1
ATOM 4149 N N . TYR A 1 529 ? -55.754 -9.325 -26.344 1.00 43.72 529 TYR A N 1
ATOM 4150 C CA . TYR A 1 529 ? -56.379 -8.914 -25.070 1.00 43.72 529 TYR A CA 1
ATOM 4151 C C . TYR A 1 529 ? -57.416 -7.781 -25.250 1.00 43.72 529 TYR A C 1
ATOM 4153 O O . TYR A 1 529 ? -57.049 -6.605 -25.232 1.00 43.72 529 TYR A O 1
ATOM 4161 N N . PRO A 1 530 ? -58.721 -8.095 -25.405 1.00 48.16 530 PRO A N 1
ATOM 4162 C CA . PRO A 1 530 ? -59.737 -7.086 -25.735 1.00 48.16 530 PRO A CA 1
ATOM 4163 C C . PRO A 1 530 ? -60.130 -6.148 -24.581 1.00 48.16 530 PRO A C 1
ATOM 4165 O O . PRO A 1 530 ? -60.473 -4.992 -24.827 1.00 48.16 530 PRO A O 1
ATOM 4168 N N . PHE A 1 531 ? -60.104 -6.623 -23.331 1.00 48.69 531 PHE A N 1
ATOM 4169 C CA . PHE A 1 531 ? -60.839 -5.991 -22.222 1.00 48.69 531 PHE A CA 1
ATOM 4170 C C . PHE A 1 531 ? -60.268 -4.656 -21.698 1.00 48.69 531 PHE A C 1
ATOM 4172 O O . PHE A 1 531 ? -61.032 -3.866 -21.153 1.00 48.69 531 PHE A O 1
ATOM 4179 N N . ASP A 1 532 ? -58.987 -4.345 -21.931 1.00 54.69 532 ASP A N 1
ATOM 4180 C CA . ASP A 1 532 ? -58.377 -3.039 -21.587 1.00 54.69 532 ASP A CA 1
ATOM 4181 C C . ASP A 1 532 ? -58.197 -2.097 -22.799 1.00 54.69 532 ASP A C 1
ATOM 4183 O O . ASP A 1 532 ? -57.710 -0.966 -22.675 1.00 54.69 532 ASP A O 1
ATOM 4187 N N . SER A 1 533 ? -58.593 -2.544 -23.996 1.00 58.28 533 SER A N 1
ATOM 4188 C CA . SER A 1 533 ? -58.226 -1.894 -25.262 1.00 58.28 533 SER A CA 1
ATOM 4189 C C . SER A 1 533 ? -58.737 -0.456 -25.404 1.00 58.28 533 SER A C 1
ATOM 4191 O O . SER A 1 533 ? -57.982 0.437 -25.794 1.00 58.28 533 SER A O 1
ATOM 4193 N N . ILE A 1 534 ? -59.993 -0.211 -25.024 1.00 61.91 534 ILE A N 1
ATOM 4194 C CA . ILE A 1 534 ? -60.663 1.092 -25.152 1.00 61.91 534 ILE A CA 1
ATOM 4195 C C . ILE A 1 534 ? -59.990 2.148 -24.263 1.00 61.91 534 ILE A C 1
ATOM 4197 O O . ILE A 1 534 ? -59.741 3.270 -24.706 1.00 61.91 534 ILE A O 1
ATOM 4201 N N . THR A 1 535 ? -59.650 1.798 -23.020 1.00 66.62 535 THR A N 1
ATOM 4202 C CA . THR A 1 535 ? -59.024 2.725 -22.062 1.00 66.62 535 THR A CA 1
ATOM 4203 C C . THR A 1 535 ? -57.605 3.098 -22.493 1.00 66.62 535 THR A C 1
ATOM 4205 O O . THR A 1 535 ? -57.209 4.260 -22.371 1.00 66.62 535 THR A O 1
ATOM 4208 N N . ILE A 1 536 ? -56.850 2.139 -23.042 1.00 66.50 536 ILE A N 1
ATOM 4209 C CA . ILE A 1 536 ? -55.507 2.377 -23.593 1.00 66.50 536 ILE A CA 1
ATOM 4210 C C . ILE A 1 536 ? -55.585 3.268 -24.839 1.00 66.50 536 ILE A C 1
ATOM 4212 O O . ILE A 1 536 ? -54.820 4.229 -24.938 1.00 66.50 536 ILE A O 1
ATOM 4216 N N . HIS A 1 537 ? -56.538 3.017 -25.743 1.00 70.62 537 HIS A N 1
ATOM 4217 C CA . HIS A 1 537 ? -56.736 3.835 -26.942 1.00 70.62 537 HIS A CA 1
ATOM 4218 C C . HIS A 1 537 ? -57.124 5.279 -26.594 1.00 70.62 537 HIS A C 1
ATOM 4220 O O . HIS A 1 537 ? -56.513 6.217 -27.100 1.00 70.62 537 HIS A O 1
ATOM 4226 N N . GLN A 1 538 ? -58.079 5.484 -25.680 1.00 73.38 538 GLN A N 1
ATOM 4227 C CA . GLN A 1 538 ? -58.474 6.827 -25.230 1.00 73.38 538 GLN A CA 1
ATOM 4228 C C . GLN A 1 538 ? -57.312 7.577 -24.561 1.00 73.38 538 GLN A C 1
ATOM 4230 O O . GLN A 1 538 ? -57.152 8.783 -24.757 1.00 73.38 538 GLN A O 1
ATOM 4235 N N . ARG A 1 539 ? -56.463 6.864 -23.808 1.00 76.38 539 ARG A N 1
ATOM 4236 C CA . ARG A 1 539 ? -55.250 7.440 -23.218 1.00 76.38 539 ARG A CA 1
ATOM 4237 C C . ARG A 1 539 ? -54.217 7.816 -24.286 1.00 76.38 539 ARG A C 1
ATOM 4239 O O . ARG A 1 539 ? -53.603 8.872 -24.162 1.00 76.38 539 ARG A O 1
ATOM 4246 N N . ARG A 1 540 ? -54.031 6.988 -25.325 1.00 77.56 540 ARG A N 1
ATOM 4247 C CA . ARG A 1 540 ? -53.128 7.272 -26.457 1.00 77.56 540 ARG A CA 1
ATOM 4248 C C . ARG A 1 540 ? -53.553 8.543 -27.191 1.00 77.56 540 ARG A C 1
ATOM 4250 O O . ARG A 1 540 ? -52.730 9.444 -27.308 1.00 77.56 540 ARG A O 1
ATOM 4257 N N . GLU A 1 541 ? -54.820 8.653 -27.590 1.00 77.50 541 GLU A N 1
ATOM 4258 C CA . GLU A 1 541 ? -55.342 9.842 -28.287 1.00 77.50 541 GLU A CA 1
ATOM 4259 C C . GLU A 1 541 ? -55.097 11.129 -27.490 1.00 77.50 541 GLU A C 1
ATOM 4261 O O . GLU A 1 541 ? -54.607 12.122 -28.028 1.00 77.50 541 GLU A O 1
ATOM 4266 N N . LEU A 1 542 ? -55.343 11.100 -26.175 1.00 78.12 542 LEU A N 1
ATOM 4267 C CA . LEU A 1 542 ? -55.113 12.258 -25.311 1.00 78.12 542 LEU A CA 1
ATOM 4268 C C . LEU A 1 542 ? -53.622 12.631 -25.191 1.00 78.12 542 LEU A C 1
ATOM 4270 O O . LEU A 1 542 ? -53.295 13.814 -25.087 1.00 78.12 542 LEU A O 1
ATOM 4274 N N . TRP A 1 543 ? -52.707 11.654 -25.229 1.00 81.56 543 TRP A N 1
ATOM 4275 C CA . TRP A 1 543 ? -51.265 11.925 -25.311 1.00 81.56 543 TRP A CA 1
ATOM 4276 C C . TRP A 1 543 ? -50.880 12.544 -26.658 1.00 81.56 543 TRP A C 1
ATOM 4278 O O . TRP A 1 543 ? -50.134 13.520 -26.671 1.00 81.56 543 TRP A O 1
ATOM 4288 N N . LEU A 1 544 ? -51.380 12.008 -27.775 1.00 77.06 544 LEU A N 1
ATOM 4289 C CA . LEU A 1 544 ? -51.086 12.519 -29.120 1.00 77.06 544 LEU A CA 1
ATOM 4290 C C . LEU A 1 544 ? -51.564 13.966 -29.288 1.00 77.06 544 LEU A C 1
ATOM 4292 O O . LEU A 1 544 ? -50.787 14.821 -29.719 1.00 77.06 544 LEU A O 1
ATOM 4296 N N . ALA A 1 545 ? -52.789 14.257 -28.841 1.00 76.81 545 ALA A N 1
ATOM 4297 C CA . ALA A 1 545 ? -53.363 15.598 -28.848 1.00 76.81 545 ALA A CA 1
ATOM 4298 C C . ALA A 1 545 ? -52.540 16.592 -28.008 1.00 76.81 545 ALA A C 1
ATOM 4300 O O . ALA A 1 545 ? -52.192 17.667 -28.492 1.00 76.81 545 ALA A O 1
ATOM 4301 N N . ARG A 1 546 ? -52.163 16.234 -26.769 1.00 75.88 546 ARG A N 1
ATOM 4302 C CA . ARG A 1 546 ? -51.380 17.125 -25.886 1.00 75.88 546 ARG A CA 1
ATOM 4303 C C . ARG A 1 546 ? -49.903 17.270 -26.274 1.00 75.88 546 ARG A C 1
ATOM 4305 O O . ARG A 1 546 ? -49.256 18.215 -25.832 1.00 75.88 546 ARG A O 1
ATOM 4312 N N . LEU A 1 547 ? -49.360 16.355 -27.077 1.00 70.00 547 LEU A N 1
ATOM 4313 C CA . LEU A 1 547 ? -48.010 16.458 -27.648 1.00 70.00 547 LEU A CA 1
ATOM 4314 C C . LEU A 1 547 ? -48.000 17.110 -29.042 1.00 70.00 547 LEU A C 1
ATOM 4316 O O . LEU A 1 547 ? -46.920 17.397 -29.554 1.00 70.00 547 LEU A O 1
ATOM 4320 N N . ASN A 1 548 ? -49.174 17.339 -29.643 1.00 72.88 548 ASN A N 1
ATOM 4321 C CA . ASN A 1 548 ? -49.358 17.808 -31.018 1.00 72.88 548 ASN A CA 1
ATOM 4322 C C . ASN A 1 548 ? -48.642 16.922 -32.068 1.00 72.88 548 ASN A C 1
ATOM 4324 O O . ASN A 1 548 ? -47.946 17.414 -32.957 1.00 72.88 548 ASN A O 1
ATOM 4328 N N . ILE A 1 549 ? -48.778 15.593 -31.939 1.00 68.62 549 ILE A N 1
ATOM 4329 C CA . ILE A 1 549 ? -48.149 14.593 -32.823 1.00 68.62 549 ILE A CA 1
ATOM 4330 C C . ILE A 1 549 ? -49.229 13.800 -33.568 1.00 68.62 549 ILE A C 1
ATOM 4332 O O . ILE A 1 549 ? -50.102 13.201 -32.949 1.00 68.62 549 ILE A O 1
ATOM 4336 N N . CYS A 1 550 ? -49.126 13.728 -34.898 1.00 65.94 550 CYS A N 1
ATOM 4337 C CA . CYS A 1 550 ? -49.963 12.852 -35.726 1.00 65.94 550 CYS A CA 1
ATOM 4338 C C . CYS A 1 550 ? -49.468 11.396 -35.677 1.00 65.94 550 CYS A C 1
ATOM 4340 O O . CYS A 1 550 ? -48.273 11.147 -35.858 1.00 65.94 550 CYS A O 1
ATOM 4342 N N . ASP A 1 551 ? -50.382 10.434 -35.510 1.00 63.47 551 ASP A N 1
ATOM 4343 C CA . ASP A 1 551 ? -50.050 9.019 -35.262 1.00 63.47 551 ASP A CA 1
ATOM 4344 C C . ASP A 1 551 ? -49.195 8.385 -36.383 1.00 63.47 551 ASP A C 1
ATOM 4346 O O . ASP A 1 551 ? -48.238 7.656 -36.120 1.00 63.47 551 ASP A O 1
ATOM 4350 N N . ALA A 1 552 ? -49.450 8.770 -37.640 1.00 59.06 552 ALA A N 1
ATOM 4351 C CA . ALA A 1 552 ? -48.717 8.310 -38.826 1.00 59.06 552 ALA A CA 1
ATOM 4352 C C . ALA A 1 552 ? -47.208 8.653 -38.838 1.00 59.06 552 ALA A C 1
ATOM 4354 O O . ALA A 1 552 ? -46.448 8.057 -39.602 1.00 59.06 552 ALA A O 1
ATOM 4355 N N . ASN A 1 553 ? -46.751 9.590 -37.998 1.00 54.19 553 ASN A N 1
ATOM 4356 C CA . ASN A 1 553 ? -45.343 10.000 -37.923 1.00 54.19 553 ASN A CA 1
ATOM 4357 C C . ASN A 1 553 ? -44.534 9.262 -36.837 1.00 54.19 553 ASN A C 1
ATOM 4359 O O . ASN A 1 553 ? -43.333 9.507 -36.690 1.00 54.19 553 ASN A O 1
ATOM 4363 N N . ILE A 1 554 ? -45.143 8.338 -36.086 1.00 60.12 554 ILE A N 1
ATOM 4364 C CA . ILE A 1 554 ? -44.477 7.623 -34.988 1.00 60.12 554 ILE A CA 1
ATOM 4365 C C . ILE A 1 554 ? -43.606 6.477 -35.527 1.00 60.12 554 ILE A C 1
ATOM 4367 O O . ILE A 1 554 ? -44.031 5.331 -35.639 1.00 60.12 554 ILE A O 1
ATOM 4371 N N . LYS A 1 555 ? -42.345 6.795 -35.855 1.00 51.56 555 LYS A N 1
ATOM 4372 C CA . LYS A 1 555 ? -41.366 5.825 -36.395 1.00 51.56 555 LYS A CA 1
ATOM 4373 C C . LYS A 1 555 ? -40.466 5.152 -35.345 1.00 51.56 555 LYS A C 1
ATOM 4375 O O . LYS A 1 555 ? -39.818 4.159 -35.655 1.00 51.56 555 LYS A O 1
ATOM 4380 N N . THR A 1 556 ? -40.415 5.651 -34.107 1.00 52.31 556 THR A N 1
ATOM 4381 C CA . THR A 1 556 ? -39.677 5.045 -32.975 1.00 52.31 556 THR A CA 1
ATOM 4382 C C . THR A 1 556 ? -40.411 5.283 -31.645 1.00 52.31 556 THR A C 1
ATOM 4384 O O . THR A 1 556 ? -41.415 5.991 -31.604 1.00 52.31 556 THR A O 1
ATOM 4387 N N . LYS A 1 557 ? -39.953 4.676 -30.535 1.00 57.03 557 LYS A N 1
ATOM 4388 C CA . LYS A 1 557 ? -40.546 4.868 -29.194 1.00 57.03 557 LYS A CA 1
ATOM 4389 C C . LYS A 1 557 ? -40.354 6.315 -28.706 1.00 57.03 557 LYS A C 1
ATOM 4391 O O . LYS A 1 557 ? -39.345 6.622 -28.075 1.00 57.03 557 LYS A O 1
ATOM 4396 N N . TYR A 1 558 ? -41.332 7.186 -28.954 1.00 61.66 558 TYR A N 1
ATOM 4397 C CA . TYR A 1 558 ? -41.379 8.526 -28.361 1.00 61.66 558 TYR A CA 1
ATOM 4398 C C . TYR A 1 558 ? -41.515 8.429 -26.839 1.00 61.66 558 TYR A C 1
ATOM 4400 O O . TYR A 1 558 ? -42.357 7.688 -26.327 1.00 61.66 558 TYR A O 1
ATOM 4408 N N . LEU A 1 559 ? -40.672 9.184 -26.133 1.00 64.38 559 LEU A N 1
ATOM 4409 C CA . LEU A 1 559 ? -40.532 9.167 -24.680 1.00 64.38 559 LEU A CA 1
ATOM 4410 C C . LEU A 1 559 ? -40.752 10.571 -24.102 1.00 64.38 559 LEU A C 1
ATOM 4412 O O . LEU A 1 559 ? -39.989 11.491 -24.396 1.00 64.38 559 LEU A O 1
ATOM 4416 N N . VAL A 1 560 ? -41.750 10.715 -23.234 1.00 67.69 560 VAL A N 1
ATOM 4417 C CA . VAL A 1 560 ? -42.061 11.949 -22.496 1.00 67.69 560 VAL A CA 1
ATOM 4418 C C . VAL A 1 560 ? -41.457 11.851 -21.098 1.00 67.69 560 VAL A C 1
ATOM 4420 O O . VAL A 1 560 ? -41.622 10.827 -20.436 1.00 67.69 560 VAL A O 1
ATOM 4423 N N . CYS A 1 561 ? -40.745 12.875 -20.620 1.00 65.31 561 CYS A N 1
ATOM 4424 C CA . CYS A 1 561 ? -40.189 12.819 -19.267 1.00 65.31 561 CYS A CA 1
ATOM 4425 C C . CYS A 1 561 ? -41.238 13.086 -18.175 1.00 65.31 561 CYS A C 1
ATOM 4427 O O . CYS A 1 561 ? -42.228 13.782 -18.396 1.00 65.31 561 CYS A O 1
ATOM 4429 N N . ASN A 1 562 ? -40.995 12.568 -16.969 1.00 68.81 562 ASN A N 1
ATOM 4430 C CA . ASN A 1 562 ? -41.875 12.713 -15.805 1.00 68.81 562 ASN A CA 1
ATOM 4431 C C . ASN A 1 562 ? -42.068 14.162 -15.329 1.00 68.81 562 ASN A C 1
ATOM 4433 O O . ASN A 1 562 ? -42.985 14.412 -14.557 1.00 68.81 562 ASN A O 1
ATOM 4437 N N . LEU A 1 563 ? -41.244 15.108 -15.791 1.00 62.47 563 LEU A N 1
ATOM 4438 C CA . LEU A 1 563 ? -41.406 16.541 -15.520 1.00 62.47 563 LEU A CA 1
ATOM 4439 C C . LEU A 1 563 ? -42.563 17.180 -16.309 1.00 62.47 563 LEU A C 1
ATOM 4441 O O . LEU A 1 563 ? -42.978 18.284 -15.977 1.00 62.47 563 LEU A O 1
ATOM 4445 N N . HIS A 1 564 ? -43.091 16.500 -17.332 1.00 71.38 564 HIS A N 1
ATOM 4446 C CA . HIS A 1 564 ? -44.283 16.922 -18.079 1.00 71.38 564 HIS A CA 1
ATOM 4447 C C . HIS A 1 564 ? -45.587 16.330 -17.511 1.00 71.38 564 HIS A C 1
ATOM 4449 O O . HIS A 1 564 ? -46.590 16.258 -18.215 1.00 71.38 564 HIS A O 1
ATOM 4455 N N . PHE A 1 565 ? -45.561 15.872 -16.259 1.00 69.50 565 PHE A N 1
ATOM 4456 C CA . PHE A 1 565 ? -46.703 15.355 -15.509 1.00 69.50 565 PHE A CA 1
ATOM 4457 C C . PHE A 1 565 ? -46.788 16.124 -14.188 1.00 69.50 565 PHE A C 1
ATOM 4459 O O . PHE A 1 565 ? -45.763 16.520 -13.631 1.00 69.50 565 PHE A O 1
ATOM 4466 N N . GLU A 1 566 ? -48.002 16.347 -13.703 1.00 66.12 566 GLU A N 1
ATOM 4467 C CA . GLU A 1 566 ? -48.316 17.237 -12.585 1.00 66.12 566 GLU A CA 1
ATOM 4468 C C . GLU A 1 566 ? -47.839 16.648 -11.249 1.00 66.12 566 GLU A C 1
ATOM 4470 O O . GLU A 1 566 ? -47.075 17.293 -10.530 1.00 66.12 566 GLU A O 1
ATOM 4475 N N . ASN A 1 567 ? -48.163 15.377 -10.980 1.00 60.16 567 ASN A N 1
ATOM 4476 C CA . ASN A 1 567 ? -47.740 14.659 -9.766 1.00 60.16 567 ASN A CA 1
ATOM 4477 C C . ASN A 1 567 ? -46.558 13.697 -10.003 1.00 60.16 567 ASN A C 1
ATOM 4479 O O . ASN A 1 567 ? -46.140 12.977 -9.094 1.00 60.16 567 ASN A O 1
ATOM 4483 N N . ARG A 1 568 ? -45.983 13.697 -11.217 1.00 60.34 568 ARG A N 1
ATOM 4484 C CA . ARG A 1 568 ? -44.804 12.905 -11.636 1.00 60.34 568 ARG A CA 1
ATOM 4485 C C . ARG A 1 568 ? -44.957 11.380 -11.456 1.00 60.34 568 ARG A C 1
ATOM 4487 O O . ARG A 1 568 ? -43.949 10.661 -11.473 1.00 60.34 568 ARG A O 1
ATOM 4494 N N . ALA A 1 569 ? -46.185 10.876 -11.310 1.00 52.81 569 ALA A N 1
ATOM 4495 C CA . ALA A 1 569 ? -46.493 9.488 -10.961 1.00 52.81 569 ALA A CA 1
ATOM 4496 C C . ALA A 1 569 ? -47.188 8.732 -12.109 1.00 52.81 569 ALA A C 1
ATOM 4498 O O . ALA A 1 569 ? -47.917 9.302 -12.915 1.00 52.81 569 ALA A O 1
ATOM 4499 N N . THR A 1 570 ? -46.994 7.410 -12.188 1.00 47.34 570 THR A N 1
ATOM 4500 C CA . THR A 1 570 ? -47.653 6.563 -13.200 1.00 47.34 570 THR A CA 1
ATOM 4501 C C . THR A 1 570 ? -48.865 5.854 -12.617 1.00 47.34 570 THR A C 1
ATOM 4503 O O . THR A 1 570 ? -48.729 4.943 -11.807 1.00 47.34 570 THR A O 1
ATOM 4506 N N . ILE A 1 571 ? -50.064 6.239 -13.061 1.00 55.25 571 ILE A N 1
ATOM 4507 C CA . ILE A 1 571 ? -51.316 5.577 -12.672 1.00 55.25 571 ILE A CA 1
ATOM 4508 C C . ILE A 1 571 ? -52.197 5.392 -13.918 1.00 55.25 571 ILE A C 1
ATOM 4510 O O . ILE A 1 571 ? -52.247 6.256 -14.792 1.00 55.25 571 ILE A O 1
ATOM 4514 N N . TYR A 1 572 ? -52.889 4.254 -14.015 1.00 54.72 572 TYR A N 1
ATOM 4515 C CA . TYR A 1 572 ? -53.800 3.919 -15.123 1.00 54.72 572 TYR A CA 1
ATOM 4516 C C . TYR A 1 572 ? -55.247 4.416 -14.915 1.00 54.72 572 TYR A C 1
ATOM 4518 O O . TYR A 1 572 ? -56.125 4.127 -15.723 1.00 54.72 572 TYR A O 1
ATOM 4526 N N . ARG A 1 573 ? -55.520 5.179 -13.846 1.00 62.94 573 ARG A N 1
ATOM 4527 C CA . ARG A 1 573 ? -56.866 5.682 -13.523 1.00 62.94 573 ARG A CA 1
ATOM 4528 C C . ARG A 1 573 ? -57.255 6.835 -14.452 1.00 62.94 573 ARG A C 1
ATOM 4530 O O . ARG A 1 573 ? -56.607 7.877 -14.438 1.00 62.94 573 ARG A O 1
ATOM 4537 N N . LYS A 1 574 ? -58.353 6.656 -15.195 1.00 63.19 574 LYS A N 1
ATOM 4538 C CA . LYS A 1 574 ? -58.864 7.589 -16.217 1.00 63.19 574 LYS A CA 1
ATOM 4539 C C . LYS A 1 574 ? -59.100 9.028 -15.733 1.00 63.19 574 LYS A C 1
ATOM 4541 O O . LYS A 1 574 ? -58.910 9.963 -16.498 1.00 63.19 574 LYS A O 1
ATOM 4546 N N . ASN A 1 575 ? -59.455 9.204 -14.461 1.00 65.69 575 ASN A N 1
ATOM 4547 C CA . ASN A 1 575 ? -59.812 10.508 -13.892 1.00 65.69 575 ASN A CA 1
ATOM 4548 C C . ASN A 1 575 ? -58.646 11.184 -13.134 1.00 65.69 575 ASN A C 1
ATOM 4550 O O . ASN A 1 575 ? -58.876 12.116 -12.371 1.00 65.69 575 ASN A O 1
ATOM 4554 N N . HIS A 1 576 ? -57.407 10.696 -13.274 1.00 68.50 576 HIS A N 1
ATOM 4555 C CA . HIS A 1 576 ? -56.231 11.278 -12.614 1.00 68.50 576 HIS A CA 1
ATOM 4556 C C . HIS A 1 576 ? -55.572 12.357 -13.503 1.00 68.50 576 HIS A C 1
ATOM 4558 O O . HIS A 1 576 ? -55.471 12.128 -14.709 1.00 68.50 576 HIS A O 1
ATOM 4564 N N . PRO A 1 577 ? -55.061 13.483 -12.963 1.00 64.38 577 PRO A N 1
ATOM 4565 C CA . PRO A 1 577 ? -54.400 14.527 -13.763 1.00 64.38 577 PRO A CA 1
ATOM 4566 C C . PRO A 1 577 ? -53.267 13.991 -14.660 1.00 64.38 577 PRO A C 1
ATOM 4568 O O . PRO A 1 577 ? -53.266 14.236 -15.866 1.00 64.38 577 PRO A O 1
ATOM 4571 N N . ASP A 1 578 ? -52.388 13.138 -14.112 1.00 68.56 578 ASP A N 1
ATOM 4572 C CA . ASP A 1 578 ? -51.292 12.470 -14.850 1.00 68.56 578 ASP A CA 1
ATOM 4573 C C . ASP A 1 578 ? -51.748 11.352 -15.824 1.00 68.56 578 ASP A C 1
ATOM 4575 O O . ASP A 1 578 ? -50.929 10.558 -16.304 1.00 68.56 578 ASP A O 1
ATOM 4579 N N . TRP A 1 579 ? -53.045 11.224 -16.138 1.00 72.44 579 TRP A N 1
ATOM 4580 C CA . TRP A 1 579 ? -53.496 10.248 -17.143 1.00 72.44 579 TRP A CA 1
ATOM 4581 C C . TRP A 1 579 ? -52.882 10.556 -18.526 1.00 72.44 579 TRP A C 1
ATOM 4583 O O . TRP A 1 579 ? -52.499 9.626 -19.250 1.00 72.44 579 TRP A O 1
ATOM 4593 N N . ALA A 1 580 ? -52.648 11.840 -18.823 1.00 75.44 580 ALA A N 1
ATOM 4594 C CA . ALA A 1 580 ? -51.824 12.324 -19.933 1.00 75.44 580 ALA A CA 1
ATOM 4595 C C . ALA A 1 580 ? -50.886 13.473 -19.496 1.00 75.44 580 ALA A C 1
ATOM 4597 O O . ALA A 1 580 ? -51.193 14.143 -18.511 1.00 75.44 580 ALA A O 1
ATOM 4598 N N . PRO A 1 581 ? -49.774 13.737 -20.215 1.00 73.00 581 PRO A N 1
ATOM 4599 C CA . PRO A 1 581 ? -48.849 14.832 -19.898 1.00 73.00 581 PRO A CA 1
ATOM 4600 C C . PRO A 1 581 ? -49.561 16.196 -19.849 1.00 73.00 581 PRO A C 1
ATOM 4602 O O . PRO A 1 581 ? -50.477 16.422 -20.634 1.00 73.00 581 PRO A O 1
ATOM 4605 N N . SER A 1 582 ? -49.173 17.124 -18.978 1.00 68.44 582 SER A N 1
ATOM 4606 C CA . SER A 1 582 ? -49.860 18.412 -18.725 1.00 68.44 582 SER A CA 1
ATOM 4607 C C . SER A 1 582 ? -49.341 19.591 -19.576 1.00 68.44 582 SER A C 1
ATOM 4609 O O . SER A 1 582 ? -49.331 20.737 -19.139 1.00 68.44 582 SER A O 1
ATOM 4611 N N . VAL A 1 583 ? -48.822 19.311 -20.774 1.00 59.84 583 VAL A N 1
ATOM 4612 C CA . VAL A 1 583 ? -47.752 20.115 -21.393 1.00 59.84 583 VAL A CA 1
ATOM 4613 C C . VAL A 1 583 ? -48.127 21.552 -21.793 1.00 59.84 583 VAL A C 1
ATOM 4615 O O . VAL A 1 583 ? -48.911 21.764 -22.711 1.00 59.84 583 VAL A O 1
ATOM 4618 N N . SER A 1 584 ? -47.384 22.516 -21.238 1.00 45.16 584 SER A N 1
ATOM 4619 C CA . SER A 1 584 ? -47.110 23.828 -21.849 1.00 45.16 584 SER A CA 1
ATOM 4620 C C . SER A 1 584 ? -45.612 23.939 -22.165 1.00 45.16 584 SER A C 1
ATOM 4622 O O . SER A 1 584 ? -44.798 24.270 -21.302 1.00 45.16 584 SER A O 1
ATOM 4624 N N . LEU A 1 585 ? -45.225 23.615 -23.402 1.00 46.06 585 LEU A N 1
ATOM 4625 C CA . LEU A 1 585 ? -43.839 23.672 -23.888 1.00 46.06 585 LEU A CA 1
ATOM 4626 C C . LEU A 1 585 ? -43.523 25.082 -24.402 1.00 46.06 585 LEU A C 1
ATOM 4628 O O . LEU A 1 585 ? -43.890 25.403 -25.525 1.00 46.06 585 LEU A O 1
ATOM 4632 N N . ASN A 1 586 ? -42.839 25.916 -23.608 1.00 33.91 586 ASN A N 1
ATOM 4633 C CA . ASN A 1 586 ? -42.282 27.179 -24.123 1.00 33.91 586 ASN A CA 1
ATOM 4634 C C . ASN A 1 586 ? -41.102 27.769 -23.316 1.00 33.91 586 ASN A C 1
ATOM 4636 O O . ASN A 1 586 ? -41.033 28.969 -23.057 1.00 33.91 586 ASN A O 1
ATOM 4640 N N . LYS A 1 587 ? -40.124 26.931 -22.942 1.00 36.28 587 LYS A N 1
ATOM 4641 C CA . LYS A 1 587 ? -38.743 27.388 -22.689 1.00 36.28 587 LYS A CA 1
ATOM 4642 C C . LYS A 1 587 ? -37.762 26.436 -23.365 1.00 36.28 587 LYS A C 1
ATOM 4644 O O . LYS A 1 587 ? -37.809 25.231 -23.131 1.00 36.28 587 LYS A O 1
ATOM 4649 N N . ALA A 1 588 ? -36.916 26.986 -24.234 1.00 33.19 588 ALA A N 1
ATOM 4650 C CA . ALA A 1 588 ? -35.943 26.224 -25.006 1.00 33.19 588 ALA A CA 1
ATOM 4651 C C . ALA A 1 588 ? -34.934 25.527 -24.081 1.00 33.19 588 ALA A C 1
ATOM 4653 O O . ALA A 1 588 ? -34.382 26.146 -23.173 1.00 33.19 588 ALA A O 1
ATOM 4654 N N . ILE A 1 589 ? -34.688 24.240 -24.330 1.00 31.06 589 ILE A N 1
ATOM 4655 C CA . ILE A 1 589 ? -33.672 23.452 -23.631 1.00 31.06 589 ILE A CA 1
ATOM 4656 C C . ILE A 1 589 ? -32.497 23.271 -24.591 1.00 31.06 589 ILE A C 1
ATOM 4658 O O . ILE A 1 589 ? -32.662 22.697 -25.666 1.00 31.06 589 ILE A O 1
ATOM 4662 N N . THR A 1 590 ? -31.321 23.759 -24.202 1.00 35.59 590 THR A N 1
ATOM 4663 C CA . THR A 1 590 ? -30.082 23.661 -24.984 1.00 35.59 590 THR A CA 1
ATOM 4664 C C . THR A 1 590 ? -29.489 22.240 -24.968 1.00 35.59 590 THR A C 1
ATOM 4666 O O . THR A 1 590 ? -29.834 21.399 -24.128 1.00 35.59 590 THR A O 1
ATOM 4669 N N . ASP A 1 591 ? -28.603 21.949 -25.931 1.00 36.06 591 ASP A N 1
ATOM 4670 C CA . ASP A 1 591 ? -28.141 20.587 -26.273 1.00 36.06 591 ASP A CA 1
ATOM 4671 C C . ASP A 1 591 ? -27.440 19.806 -25.140 1.00 36.06 591 ASP A C 1
ATOM 4673 O O . ASP A 1 591 ? -27.353 18.577 -25.202 1.00 36.06 591 ASP A O 1
ATOM 4677 N N . SER A 1 592 ? -27.004 20.465 -24.060 1.00 34.66 592 SER A N 1
ATOM 4678 C CA . SER A 1 592 ? -26.342 19.819 -22.913 1.00 34.66 592 SER A CA 1
ATOM 4679 C C . SER A 1 592 ? -27.178 18.698 -22.273 1.00 34.66 592 SER A C 1
ATOM 4681 O O . SER A 1 592 ? -26.632 17.700 -21.795 1.00 34.66 592 SER A O 1
ATOM 4683 N N . THR A 1 593 ? -28.513 18.786 -22.332 1.00 34.41 593 THR A N 1
ATOM 4684 C CA . THR A 1 593 ? -29.398 17.758 -21.752 1.00 34.41 593 THR A CA 1
ATOM 4685 C C . THR A 1 593 ? -29.545 16.490 -22.602 1.00 34.41 593 THR A C 1
ATOM 4687 O O . THR A 1 593 ? -30.181 15.537 -22.144 1.00 34.41 593 THR A O 1
ATOM 4690 N N . ARG A 1 594 ? -28.997 16.428 -23.827 1.00 33.88 594 ARG A N 1
ATOM 4691 C CA . ARG A 1 594 ? -29.030 15.202 -24.653 1.00 33.88 594 ARG A CA 1
ATOM 4692 C C . ARG A 1 594 ? -27.991 14.170 -24.209 1.00 33.88 594 ARG A C 1
ATOM 4694 O O . ARG A 1 594 ? -28.325 12.987 -24.158 1.00 33.88 594 ARG A O 1
ATOM 4701 N N . LEU A 1 595 ? -26.779 14.594 -23.834 1.00 36.44 595 LEU A N 1
ATOM 4702 C CA . LEU A 1 595 ? -25.734 13.674 -23.357 1.00 36.44 595 LEU A CA 1
ATOM 4703 C C . LEU A 1 595 ? -26.098 13.042 -22.005 1.00 36.44 595 LEU A C 1
ATOM 4705 O O . LEU A 1 595 ? -26.028 11.821 -21.861 1.00 36.44 595 LEU A O 1
ATOM 4709 N N . GLN A 1 596 ? -26.572 13.846 -21.046 1.00 35.16 596 GLN A N 1
ATOM 4710 C CA . GLN A 1 596 ? -26.954 13.366 -19.708 1.00 35.16 596 GLN A CA 1
ATOM 4711 C C . GLN A 1 596 ? -28.017 12.248 -19.758 1.00 35.16 596 GLN A C 1
ATOM 4713 O O . GLN A 1 596 ? -27.951 11.290 -18.988 1.00 35.16 596 GLN A O 1
ATOM 4718 N N . ARG A 1 597 ? -28.955 12.302 -20.719 1.00 36.28 597 ARG A N 1
ATOM 4719 C CA . ARG A 1 597 ? -29.986 11.261 -20.912 1.00 36.28 597 ARG A CA 1
ATOM 4720 C C . ARG A 1 597 ? -29.425 9.916 -21.378 1.00 36.28 597 ARG A C 1
ATOM 4722 O O . ARG A 1 597 ? -30.012 8.891 -21.043 1.00 36.28 597 ARG A O 1
ATOM 4729 N N . ARG A 1 598 ? -28.326 9.896 -22.145 1.00 37.31 598 ARG A N 1
ATOM 4730 C CA . ARG A 1 598 ? -27.686 8.644 -22.598 1.00 37.31 598 ARG A CA 1
ATOM 4731 C C . ARG A 1 598 ? -26.954 7.948 -21.450 1.00 37.31 598 ARG A C 1
ATOM 4733 O O . ARG A 1 598 ? -27.098 6.740 -21.302 1.00 37.31 598 ARG A O 1
ATOM 4740 N N . VAL A 1 599 ? -26.255 8.710 -20.606 1.00 37.00 599 VAL A N 1
ATOM 4741 C CA . VAL A 1 599 ? -25.529 8.177 -19.436 1.00 37.00 599 VAL A CA 1
ATOM 4742 C C . VAL A 1 599 ? -26.491 7.619 -18.379 1.00 37.00 599 VAL A C 1
ATOM 4744 O O . VAL A 1 599 ? -26.257 6.546 -17.833 1.00 37.00 599 VAL A O 1
ATOM 4747 N N . LEU A 1 600 ? -27.631 8.279 -18.140 1.00 34.62 600 LEU A N 1
ATOM 4748 C CA . LEU A 1 600 ? -28.638 7.787 -17.187 1.00 34.62 600 LEU A CA 1
ATOM 4749 C C . LEU A 1 600 ? -29.348 6.496 -17.659 1.00 34.62 600 LEU A C 1
ATOM 4751 O O . LEU A 1 600 ? -29.966 5.794 -16.855 1.00 34.62 600 LEU A O 1
ATOM 4755 N N . TYR A 1 601 ? -29.266 6.166 -18.952 1.00 32.75 601 TYR A N 1
ATOM 4756 C CA . TYR A 1 601 ? -29.913 4.989 -19.541 1.00 32.75 601 TYR A CA 1
ATOM 4757 C C . TYR A 1 601 ? -29.141 3.677 -19.308 1.00 32.75 601 TYR A C 1
ATOM 4759 O O . TYR A 1 601 ? -29.769 2.618 -19.308 1.00 32.75 601 TYR A O 1
ATOM 4767 N N . SER A 1 602 ? -27.818 3.715 -19.082 1.00 37.25 602 SER A N 1
ATOM 4768 C CA . SER A 1 602 ? -27.040 2.508 -18.745 1.00 37.25 602 SER A CA 1
ATOM 4769 C C . SER A 1 602 ? -27.232 2.109 -17.279 1.00 37.25 602 SER A C 1
ATOM 4771 O O . SER A 1 602 ? -27.649 0.986 -17.005 1.00 37.25 602 SER A O 1
ATOM 4773 N N . TYR A 1 603 ? -27.060 3.061 -16.354 1.00 34.16 603 TYR A N 1
ATOM 4774 C CA . TYR A 1 603 ? -27.159 2.847 -14.902 1.00 34.16 603 TYR A CA 1
ATOM 4775 C C . TYR A 1 603 ? -28.477 2.190 -14.455 1.00 34.16 603 TYR A C 1
ATOM 4777 O O . TYR A 1 603 ? -28.489 1.310 -13.595 1.00 34.16 603 TYR A O 1
ATOM 4785 N N . ASN A 1 604 ? -29.608 2.577 -15.054 1.00 36.38 604 ASN A N 1
ATOM 4786 C CA . ASN A 1 604 ? -30.910 1.999 -14.703 1.00 36.38 604 ASN A CA 1
ATOM 4787 C C . ASN A 1 604 ? -31.088 0.546 -15.191 1.00 36.38 604 ASN A C 1
ATOM 4789 O O . ASN A 1 604 ? -31.932 -0.175 -14.655 1.00 36.38 604 ASN A O 1
ATOM 4793 N N . ARG A 1 605 ? -30.311 0.098 -16.187 1.00 36.59 605 ARG A N 1
ATOM 4794 C CA . ARG A 1 605 ? -30.410 -1.259 -16.746 1.00 36.59 605 ARG A CA 1
ATOM 4795 C C . ARG A 1 605 ? -29.705 -2.289 -15.858 1.00 36.59 605 ARG A C 1
ATOM 4797 O O . ARG A 1 605 ? -30.269 -3.353 -15.617 1.00 36.59 605 ARG A O 1
ATOM 4804 N N . GLU A 1 606 ? -28.541 -1.948 -15.308 1.00 38.78 606 GLU A N 1
ATOM 4805 C CA . GLU A 1 606 ? -27.835 -2.777 -14.315 1.00 38.78 606 GLU A CA 1
ATOM 4806 C C . GLU A 1 606 ? -28.629 -2.879 -13.005 1.00 38.78 606 GLU A C 1
ATOM 4808 O O . GLU A 1 606 ? -28.817 -3.975 -12.474 1.00 38.78 606 GLU A O 1
ATOM 4813 N N . ALA A 1 607 ? -29.206 -1.767 -12.534 1.00 37.19 607 ALA A N 1
ATOM 4814 C CA . ALA A 1 607 ? -30.051 -1.760 -11.339 1.00 37.19 607 ALA A CA 1
ATOM 4815 C C . ALA A 1 607 ? -31.303 -2.656 -11.476 1.00 37.19 607 ALA A C 1
ATOM 4817 O O . ALA A 1 607 ? -31.724 -3.274 -10.496 1.00 37.19 607 ALA A O 1
ATOM 4818 N N . MET A 1 608 ? -31.894 -2.773 -12.673 1.00 36.81 608 MET A N 1
ATOM 4819 C CA . MET A 1 608 ? -32.992 -3.720 -12.927 1.00 36.81 608 MET A CA 1
ATOM 4820 C C . MET A 1 608 ? -32.524 -5.181 -12.980 1.00 36.81 608 MET A C 1
ATOM 4822 O O . MET A 1 608 ? -33.228 -6.059 -12.479 1.00 36.81 608 MET A O 1
ATOM 4826 N N . PHE A 1 609 ? -31.343 -5.450 -13.543 1.00 36.47 609 PHE A N 1
ATOM 4827 C CA . PHE A 1 609 ? -30.781 -6.801 -13.618 1.00 36.47 609 PHE A CA 1
ATOM 4828 C C . PHE A 1 609 ? -30.480 -7.362 -12.217 1.00 36.47 609 PHE A C 1
ATOM 4830 O O . PHE A 1 609 ? -30.973 -8.433 -11.858 1.00 36.47 609 PHE A O 1
ATOM 4837 N N . MET A 1 610 ? -29.799 -6.580 -11.372 1.00 37.50 610 MET A N 1
ATOM 4838 C CA . MET A 1 610 ? -29.472 -6.969 -9.991 1.00 37.50 610 MET A CA 1
ATOM 4839 C C . MET A 1 610 ? -30.719 -7.180 -9.115 1.00 37.50 610 MET A C 1
ATOM 4841 O O . MET A 1 610 ? -30.781 -8.138 -8.346 1.00 37.50 610 MET A O 1
ATOM 4845 N N . ASN A 1 611 ? -31.757 -6.348 -9.270 1.00 39.03 611 ASN A N 1
ATOM 4846 C CA . ASN A 1 611 ? -33.031 -6.529 -8.556 1.00 39.03 611 ASN A CA 1
ATOM 4847 C C . ASN A 1 611 ? -33.841 -7.750 -9.029 1.00 39.03 611 ASN A C 1
ATOM 4849 O O . ASN A 1 611 ? -34.707 -8.225 -8.295 1.00 39.03 611 ASN A O 1
ATOM 4853 N N . THR A 1 612 ? -33.593 -8.252 -10.242 1.00 38.22 612 THR A N 1
ATOM 4854 C CA . THR A 1 612 ? -34.257 -9.462 -10.755 1.00 38.22 612 THR A CA 1
ATOM 4855 C C . THR A 1 612 ? -33.593 -10.718 -10.188 1.00 38.22 612 THR A C 1
ATOM 4857 O O . THR A 1 612 ? -34.289 -11.615 -9.722 1.00 38.22 612 THR A O 1
ATOM 4860 N N . LEU A 1 613 ? -32.256 -10.736 -10.120 1.00 39.06 613 LEU A N 1
ATOM 4861 C CA . LEU A 1 613 ? -31.494 -11.793 -9.444 1.00 39.06 613 LEU A CA 1
ATOM 4862 C C . LEU A 1 613 ? -31.858 -11.898 -7.955 1.00 39.06 613 LEU A C 1
ATOM 4864 O O . LEU A 1 613 ? -32.185 -12.984 -7.489 1.00 39.06 613 LEU A O 1
ATOM 4868 N N . ALA A 1 614 ? -31.907 -10.773 -7.232 1.00 37.78 614 ALA A N 1
ATOM 4869 C CA . ALA A 1 614 ? -32.230 -10.759 -5.801 1.00 37.78 614 ALA A CA 1
ATOM 4870 C C . ALA A 1 614 ? -33.647 -11.272 -5.464 1.00 37.78 614 ALA A C 1
ATOM 4872 O O . ALA A 1 614 ? -33.867 -11.795 -4.373 1.00 37.78 614 ALA A O 1
ATOM 4873 N N . LYS A 1 615 ? -34.614 -11.143 -6.385 1.00 38.44 615 LYS A N 1
ATOM 4874 C CA . LYS A 1 615 ? -35.990 -11.634 -6.184 1.00 38.44 615 LYS A CA 1
ATOM 4875 C C . LYS A 1 615 ? -36.149 -13.137 -6.403 1.00 38.44 615 LYS A C 1
ATOM 4877 O O . LYS A 1 615 ? -37.049 -13.727 -5.814 1.00 38.44 615 LYS A O 1
ATOM 4882 N N . ASN A 1 616 ? -35.286 -13.755 -7.207 1.00 37.47 616 ASN A N 1
ATOM 4883 C CA . ASN A 1 616 ? -35.362 -15.192 -7.480 1.00 37.47 616 ASN A CA 1
ATOM 4884 C C . ASN A 1 616 ? -34.794 -16.048 -6.333 1.00 37.47 616 ASN A C 1
ATOM 4886 O O . ASN A 1 616 ? -35.095 -17.234 -6.260 1.00 37.47 616 ASN A O 1
ATOM 4890 N N . THR A 1 617 ? -34.032 -15.457 -5.407 1.00 36.62 617 THR A N 1
ATOM 4891 C CA . THR A 1 617 ? -33.461 -16.148 -4.235 1.00 36.62 617 THR A CA 1
ATOM 4892 C C . THR A 1 617 ? -34.385 -16.148 -3.004 1.00 36.62 617 THR A C 1
ATOM 4894 O O . THR A 1 617 ? -33.984 -16.615 -1.941 1.00 36.62 617 THR A O 1
ATOM 4897 N N . GLN A 1 618 ? -35.606 -15.603 -3.103 1.00 34.00 618 GLN A N 1
ATOM 4898 C CA . GLN A 1 618 ? -36.548 -15.476 -1.980 1.00 34.00 618 GLN A CA 1
ATOM 4899 C C . GLN A 1 618 ? -37.997 -15.826 -2.369 1.00 34.00 618 GLN A C 1
ATOM 4901 O O . GLN A 1 618 ? -38.874 -14.962 -2.397 1.00 34.00 618 GLN A O 1
ATOM 4906 N N . GLN A 1 619 ? -38.279 -17.112 -2.602 1.00 29.89 619 GLN A N 1
ATOM 4907 C CA . GLN A 1 619 ? -39.640 -17.660 -2.497 1.00 29.89 619 GLN A CA 1
ATOM 4908 C C . GLN A 1 619 ? -39.639 -19.021 -1.775 1.00 29.89 619 GLN A C 1
ATOM 4910 O O . GLN A 1 619 ? -38.739 -19.826 -2.007 1.00 29.89 619 GLN A O 1
ATOM 4915 N N . PRO A 1 620 ? -40.626 -19.295 -0.898 1.00 33.97 620 PRO A N 1
ATOM 4916 C CA . PRO A 1 620 ? -40.759 -20.583 -0.229 1.00 33.97 620 PRO A CA 1
ATOM 4917 C C . PRO A 1 620 ? -41.508 -21.588 -1.116 1.00 33.97 620 PRO A C 1
ATOM 4919 O O . PRO A 1 620 ? -42.609 -21.303 -1.591 1.00 33.97 620 PRO A O 1
ATOM 4922 N N . ASN A 1 621 ? -40.953 -22.789 -1.285 1.00 29.00 621 ASN A N 1
ATOM 4923 C CA . ASN A 1 621 ? -41.662 -23.883 -1.949 1.00 29.00 621 ASN A CA 1
ATOM 4924 C C . ASN A 1 621 ? -42.852 -24.347 -1.095 1.00 29.00 621 ASN A C 1
ATOM 4926 O O . ASN A 1 621 ? -42.684 -24.714 0.068 1.00 29.00 621 ASN A O 1
ATOM 4930 N N . LYS A 1 622 ? -44.047 -24.366 -1.696 1.00 28.47 622 LYS A N 1
ATOM 4931 C CA . LYS A 1 622 ? -45.205 -25.119 -1.199 1.00 28.47 622 LYS A CA 1
ATOM 4932 C C . LYS A 1 622 ? -45.384 -26.389 -2.023 1.00 28.47 622 LYS A C 1
ATOM 4934 O O . LYS A 1 622 ? -45.180 -26.386 -3.233 1.00 28.47 622 LYS A O 1
ATOM 4939 N N . GLU A 1 623 ? -45.766 -27.452 -1.332 1.00 29.31 623 GLU A N 1
ATOM 4940 C CA . GLU A 1 623 ? -45.936 -28.807 -1.853 1.00 29.31 623 GLU A CA 1
ATOM 4941 C C . GLU A 1 623 ? -47.097 -28.924 -2.854 1.00 29.31 623 GLU A C 1
ATOM 4943 O O . GLU A 1 623 ? -48.079 -28.185 -2.766 1.00 29.31 623 GLU A O 1
ATOM 4948 N N . ASN A 1 624 ? -47.025 -29.930 -3.735 1.00 26.92 624 ASN A N 1
ATOM 4949 C CA . ASN A 1 624 ? -48.197 -30.735 -4.094 1.00 26.92 624 ASN A CA 1
ATOM 4950 C C . ASN A 1 624 ? -47.806 -32.105 -4.691 1.00 26.92 624 ASN A C 1
ATOM 4952 O O . ASN A 1 624 ? -47.437 -32.222 -5.855 1.00 26.92 624 ASN A O 1
ATOM 4956 N N . ASN A 1 625 ? -47.913 -33.121 -3.832 1.00 25.42 625 ASN A N 1
ATOM 4957 C CA . ASN A 1 625 ? -48.119 -34.561 -4.046 1.00 25.42 625 ASN A CA 1
ATOM 4958 C C . ASN A 1 625 ? -48.197 -35.141 -5.475 1.00 25.42 625 ASN A C 1
ATOM 4960 O O . ASN A 1 625 ? -49.131 -34.835 -6.214 1.00 25.42 625 ASN A O 1
ATOM 4964 N N . ILE A 1 626 ? -47.421 -36.212 -5.708 1.00 24.06 626 ILE A N 1
ATOM 4965 C CA . ILE A 1 626 ? -47.951 -37.489 -6.235 1.00 24.06 626 ILE A CA 1
ATOM 4966 C C . ILE A 1 626 ? -47.361 -38.643 -5.398 1.00 24.06 626 ILE A C 1
ATOM 4968 O O . ILE A 1 626 ? -46.148 -38.735 -5.236 1.00 24.06 626 ILE A O 1
ATOM 4972 N N . ASN A 1 627 ? -48.225 -39.516 -4.866 1.00 22.97 627 ASN A N 1
ATOM 4973 C CA . ASN A 1 627 ? -47.875 -40.685 -4.043 1.00 22.97 627 ASN A CA 1
ATOM 4974 C C . ASN A 1 627 ? -47.813 -41.969 -4.884 1.00 22.97 627 ASN A C 1
ATOM 4976 O O . ASN A 1 627 ? -48.787 -42.259 -5.576 1.00 22.97 627 ASN A O 1
ATOM 4980 N N . ILE A 1 628 ? -46.784 -42.805 -4.693 1.00 22.38 628 ILE A N 1
ATOM 4981 C CA . ILE A 1 628 ? -46.880 -44.273 -4.835 1.00 22.38 628 ILE A CA 1
ATOM 4982 C C . ILE A 1 628 ? -46.042 -44.926 -3.722 1.00 22.38 628 ILE A C 1
ATOM 4984 O O . ILE A 1 628 ? -44.887 -44.563 -3.516 1.00 22.38 628 ILE A O 1
ATOM 4988 N N . THR A 1 629 ? -46.618 -45.901 -3.015 1.00 20.91 629 THR A N 1
ATOM 4989 C CA . THR A 1 629 ? -45.977 -46.650 -1.921 1.00 20.91 629 THR A CA 1
ATOM 4990 C C . THR A 1 629 ? -46.134 -48.149 -2.162 1.00 20.91 629 THR A C 1
ATOM 4992 O O . THR A 1 629 ? -47.264 -48.607 -2.303 1.00 20.91 629 THR A O 1
ATOM 4995 N N . ILE A 1 630 ? -45.039 -48.919 -2.139 1.00 20.98 630 ILE A N 1
ATOM 4996 C CA . ILE A 1 630 ? -45.054 -50.382 -1.935 1.00 20.98 630 ILE A CA 1
ATOM 4997 C C . ILE A 1 630 ? -43.872 -50.757 -1.020 1.00 20.98 630 ILE A C 1
ATOM 4999 O O . ILE A 1 630 ? -42.787 -50.189 -1.134 1.00 20.98 630 ILE A O 1
ATOM 5003 N N . HIS A 1 631 ? -44.099 -51.677 -0.078 1.00 21.14 631 HIS A N 1
ATOM 5004 C CA . HIS A 1 631 ? -43.142 -52.095 0.954 1.00 21.14 631 HIS A CA 1
ATOM 5005 C C . HIS A 1 631 ? -42.222 -53.259 0.526 1.00 21.14 631 HIS A C 1
ATOM 5007 O O . HIS A 1 631 ? -42.710 -54.203 -0.078 1.00 21.14 631 HIS A O 1
ATOM 5013 N N . SER A 1 632 ? -40.954 -53.188 0.977 1.00 24.03 632 SER A N 1
ATOM 5014 C CA . SER A 1 632 ? -40.026 -54.245 1.475 1.00 24.03 632 SER A CA 1
ATOM 5015 C C . SER A 1 632 ? -39.910 -55.613 0.755 1.00 24.03 632 SER A C 1
ATOM 5017 O O . SER A 1 632 ? -40.917 -56.238 0.434 1.00 24.03 632 SER A O 1
ATOM 5019 N N . PRO A 1 633 ? -38.679 -56.158 0.609 1.00 22.70 633 PRO A N 1
ATOM 5020 C CA . PRO A 1 633 ? -38.091 -56.905 1.737 1.00 22.70 633 PRO A CA 1
ATOM 5021 C C . PRO A 1 633 ? -36.569 -56.717 1.984 1.00 22.70 633 PRO A C 1
ATOM 5023 O O . PRO A 1 633 ? -35.789 -56.442 1.079 1.00 22.70 633 PRO A O 1
ATOM 5026 N N . HIS A 1 634 ? -36.156 -56.941 3.238 1.00 21.97 634 HIS A N 1
ATOM 5027 C CA . HIS A 1 634 ? -34.799 -57.331 3.696 1.00 21.97 634 HIS A CA 1
ATOM 5028 C C . HIS A 1 634 ? -34.706 -58.889 3.765 1.00 21.97 634 HIS A C 1
ATOM 5030 O O . HIS A 1 634 ? -35.767 -59.501 3.606 1.00 21.97 634 HIS A O 1
ATOM 5036 N N . PRO A 1 635 ? -33.569 -59.573 4.095 1.00 33.19 635 PRO A N 1
ATOM 5037 C CA . PRO A 1 635 ? -32.244 -59.104 4.571 1.00 33.19 635 PRO A CA 1
ATOM 5038 C C . PRO A 1 635 ? -31.001 -59.799 3.915 1.00 33.19 635 PRO A C 1
ATOM 5040 O O . PRO A 1 635 ? -31.155 -60.648 3.046 1.00 33.19 635 PRO A O 1
ATOM 5043 N N . PHE A 1 636 ? -29.791 -59.494 4.433 1.00 21.83 636 PHE A N 1
ATOM 5044 C CA . PHE A 1 636 ? -28.459 -60.094 4.142 1.00 21.83 636 PHE A CA 1
ATOM 5045 C C . PHE A 1 636 ? -27.895 -59.844 2.715 1.00 21.83 636 PHE A C 1
ATOM 5047 O O . PHE A 1 636 ? -28.648 -59.660 1.770 1.00 21.83 636 PHE A O 1
ATOM 5054 N N . GLU A 1 637 ? -26.580 -59.740 2.480 1.00 22.86 637 GLU A N 1
ATOM 5055 C CA . GLU A 1 637 ? -25.409 -60.026 3.332 1.00 22.86 637 GLU A CA 1
ATOM 5056 C C . GLU A 1 637 ? -24.262 -59.003 3.113 1.00 22.86 637 GLU A C 1
ATOM 5058 O O . GLU A 1 637 ? -24.337 -58.145 2.235 1.00 22.86 637 GLU A O 1
ATOM 5063 N N . VAL A 1 638 ? -23.222 -59.046 3.951 1.00 24.27 638 VAL A N 1
ATOM 5064 C CA . VAL A 1 638 ? -22.180 -58.006 4.076 1.00 24.27 638 VAL A CA 1
ATOM 5065 C C . VAL A 1 638 ? -20.917 -58.361 3.281 1.00 24.27 638 VAL A C 1
ATOM 5067 O O . VAL A 1 638 ? -20.331 -59.403 3.554 1.00 24.27 638 VAL A O 1
ATOM 5070 N N . ASN A 1 639 ? -20.418 -57.458 2.419 1.00 22.50 639 ASN A N 1
ATOM 5071 C CA . ASN A 1 639 ? -19.063 -56.909 2.609 1.00 22.50 639 ASN A CA 1
ATOM 5072 C C . ASN A 1 639 ? -18.684 -55.721 1.708 1.00 22.50 639 ASN A C 1
ATOM 5074 O O . ASN A 1 639 ? -18.957 -55.699 0.514 1.00 22.50 639 ASN A O 1
ATOM 5078 N N . GLU A 1 640 ? -17.992 -54.772 2.343 1.00 29.84 640 GLU A N 1
ATOM 5079 C CA . GLU A 1 640 ? -16.956 -53.879 1.807 1.00 29.84 640 GLU A CA 1
ATOM 5080 C C . GLU A 1 640 ? -16.968 -53.573 0.297 1.00 29.84 640 GLU A C 1
ATOM 5082 O O . GLU A 1 640 ? -16.235 -54.175 -0.486 1.00 29.84 640 GLU A O 1
ATOM 5087 N N . ASN A 1 641 ? -17.706 -52.531 -0.093 1.00 27.22 641 ASN A N 1
ATOM 5088 C CA . ASN A 1 641 ? -17.151 -51.307 -0.696 1.00 27.22 641 ASN A CA 1
ATOM 5089 C C . ASN A 1 641 ? -18.273 -50.278 -0.942 1.00 27.22 641 ASN A C 1
ATOM 5091 O O . ASN A 1 641 ? -19.446 -50.631 -0.924 1.00 27.22 641 ASN A O 1
ATOM 5095 N N . LEU A 1 642 ? -17.886 -49.022 -1.208 1.00 25.28 642 LEU A N 1
ATOM 5096 C CA . LEU A 1 642 ? -18.749 -47.861 -1.496 1.00 25.28 642 LEU A CA 1
ATOM 5097 C C . LEU A 1 642 ? -19.505 -47.272 -0.290 1.00 25.28 642 LEU A C 1
ATOM 5099 O O . LEU A 1 642 ? -20.626 -47.649 0.028 1.00 25.28 642 LEU A O 1
ATOM 5103 N N . ASN A 1 643 ? -18.940 -46.193 0.258 1.00 22.95 643 ASN A N 1
ATOM 5104 C CA . ASN A 1 643 ? -19.743 -45.025 0.621 1.00 22.95 643 ASN A CA 1
ATOM 5105 C C . ASN A 1 643 ? -19.442 -43.916 -0.394 1.00 22.95 643 ASN A C 1
ATOM 5107 O O . ASN A 1 643 ? -18.576 -43.067 -0.190 1.00 22.95 643 ASN A O 1
ATOM 5111 N N . SER A 1 644 ? -20.154 -43.962 -1.516 1.00 32.22 644 SER A N 1
ATOM 5112 C CA . SER A 1 644 ? -20.311 -42.835 -2.427 1.00 32.22 644 SER A CA 1
ATOM 5113 C C . SER A 1 644 ? -21.638 -42.140 -2.121 1.00 32.22 644 SER A C 1
ATOM 5115 O O . SER A 1 644 ? -22.679 -42.643 -2.533 1.00 32.22 644 SER A O 1
ATOM 5117 N N . THR A 1 645 ? -21.606 -40.986 -1.453 1.00 23.61 645 THR A N 1
ATOM 5118 C CA . THR A 1 645 ? -22.677 -39.972 -1.522 1.00 23.61 645 THR A CA 1
ATOM 5119 C C . THR A 1 645 ? -22.121 -38.597 -1.164 1.00 23.61 645 THR A C 1
ATOM 5121 O O . THR A 1 645 ? -21.566 -38.426 -0.081 1.00 23.61 645 THR A O 1
ATOM 5124 N N . ASP A 1 646 ? -22.330 -37.649 -2.074 1.00 34.12 646 ASP A N 1
ATOM 5125 C CA . ASP A 1 646 ? -22.403 -36.197 -1.888 1.00 34.12 646 ASP A CA 1
ATOM 5126 C C . ASP A 1 646 ? -21.402 -35.504 -0.948 1.00 34.12 646 ASP A C 1
ATOM 5128 O O . ASP A 1 646 ? -21.624 -35.332 0.253 1.00 34.12 646 ASP A O 1
ATOM 5132 N N . SER A 1 647 ? -20.382 -34.898 -1.562 1.00 23.52 647 SER A N 1
ATOM 5133 C CA . SER A 1 647 ? -19.773 -33.674 -1.044 1.00 23.52 647 SER A CA 1
ATOM 5134 C C . SER A 1 647 ? -19.731 -32.581 -2.116 1.00 23.52 647 SER A C 1
ATOM 5136 O O . SER A 1 647 ? -19.124 -32.713 -3.174 1.00 23.52 647 SER A O 1
ATOM 5138 N N . LEU A 1 648 ? -20.378 -31.455 -1.807 1.00 42.28 648 LEU A N 1
ATOM 5139 C CA . LEU A 1 648 ? -20.142 -30.164 -2.454 1.00 42.28 648 LEU A CA 1
ATOM 5140 C C . LEU A 1 648 ? -18.668 -29.770 -2.267 1.00 42.28 648 LEU A C 1
ATOM 5142 O O . LEU A 1 648 ? -18.316 -29.288 -1.188 1.00 42.28 648 LEU A O 1
ATOM 5146 N N . LEU A 1 649 ? -17.821 -29.936 -3.286 1.00 22.55 649 LEU A N 1
ATOM 5147 C CA . LEU A 1 649 ? -16.437 -29.456 -3.261 1.00 22.55 649 LEU A CA 1
ATOM 5148 C C . LEU A 1 649 ? -15.967 -28.921 -4.622 1.00 22.55 649 LEU A C 1
ATOM 5150 O O . LEU A 1 649 ? -15.921 -29.633 -5.613 1.00 22.55 649 LEU A O 1
ATOM 5154 N N . THR A 1 650 ? -15.606 -27.638 -4.597 1.00 30.84 650 THR A N 1
ATOM 5155 C CA . THR A 1 650 ? -14.426 -27.027 -5.236 1.00 30.84 650 THR A CA 1
ATOM 5156 C C . THR A 1 650 ? -13.634 -27.860 -6.258 1.00 30.84 650 THR A C 1
ATOM 5158 O O . THR A 1 650 ? -12.801 -28.673 -5.865 1.00 30.84 650 THR A O 1
ATOM 5161 N N . GLU A 1 651 ? -13.758 -27.509 -7.540 1.00 24.55 651 GLU A N 1
ATOM 5162 C CA . GLU A 1 651 ? -12.654 -27.583 -8.516 1.00 24.55 651 GLU A CA 1
ATOM 5163 C C . GLU A 1 651 ? -11.651 -26.465 -8.130 1.00 24.55 651 GLU A C 1
ATOM 5165 O O . GLU A 1 651 ? -12.079 -25.350 -7.824 1.00 24.55 651 GLU A O 1
ATOM 5170 N N . GLU A 1 652 ? -10.340 -26.641 -7.935 1.00 21.61 652 GLU A N 1
ATOM 5171 C CA . GLU A 1 652 ? -9.295 -27.448 -8.598 1.00 21.61 652 GLU A CA 1
ATOM 5172 C C . GLU A 1 652 ? -8.929 -27.011 -10.027 1.00 21.61 652 GLU A C 1
ATOM 5174 O O . GLU A 1 652 ? -9.445 -27.508 -11.020 1.00 21.61 652 GLU A O 1
ATOM 5179 N N . ILE A 1 653 ? -7.929 -26.125 -10.094 1.00 23.73 653 ILE A N 1
ATOM 5180 C CA . ILE A 1 653 ? -6.927 -26.029 -11.166 1.00 23.73 653 ILE A CA 1
ATOM 5181 C C . ILE A 1 653 ? -5.590 -25.978 -10.405 1.00 23.73 653 ILE A C 1
ATOM 5183 O O . ILE A 1 653 ? -5.345 -25.038 -9.655 1.00 23.73 653 ILE A O 1
ATOM 5187 N N . GLN A 1 654 ? -4.899 -27.110 -10.267 1.00 21.86 654 GLN A N 1
ATOM 5188 C CA . GLN A 1 654 ? -3.768 -27.498 -11.119 1.00 21.86 654 GLN A CA 1
ATOM 5189 C C . GLN A 1 654 ? -2.689 -26.414 -11.262 1.00 21.86 654 GLN A C 1
ATOM 5191 O O . GLN A 1 654 ? -2.805 -25.529 -12.100 1.00 21.86 654 GLN A O 1
ATOM 5196 N N . ASP A 1 655 ? -1.572 -26.613 -10.566 1.00 21.94 655 ASP A N 1
ATOM 5197 C CA . ASP A 1 655 ? -0.258 -26.406 -11.173 1.00 21.94 655 ASP A CA 1
ATOM 5198 C C . ASP A 1 655 ? 0.538 -27.707 -11.007 1.00 21.94 655 ASP A C 1
ATOM 5200 O O . ASP A 1 655 ? 0.598 -28.288 -9.923 1.00 21.94 655 ASP A O 1
ATOM 5204 N N . SER A 1 656 ? 1.083 -28.209 -12.114 1.00 23.80 656 SER A N 1
ATOM 5205 C CA . SER A 1 656 ? 2.016 -29.341 -12.129 1.00 23.80 656 SER A CA 1
ATOM 5206 C C . SER A 1 656 ? 3.460 -28.838 -12.098 1.00 23.80 656 SER A C 1
ATOM 5208 O O . SER A 1 656 ? 3.726 -27.724 -12.552 1.00 23.80 656 SER A O 1
ATOM 5210 N N . PRO A 1 657 ? 4.408 -29.642 -11.588 1.00 27.48 657 PRO A N 1
ATOM 5211 C CA . PRO A 1 657 ? 5.799 -29.230 -11.483 1.00 27.48 657 PRO A CA 1
ATOM 5212 C C . PRO A 1 657 ? 6.445 -29.090 -12.865 1.00 27.48 657 PRO A C 1
ATOM 5214 O O . PRO A 1 657 ? 6.194 -29.883 -13.773 1.00 27.48 657 PRO A O 1
ATOM 5217 N N . MET A 1 658 ? 7.328 -28.104 -13.000 1.00 25.16 658 MET A N 1
ATOM 5218 C CA . MET A 1 658 ? 8.255 -27.980 -14.125 1.00 25.16 658 MET A CA 1
ATOM 5219 C C . MET A 1 658 ? 9.518 -27.289 -13.586 1.00 25.16 658 MET A C 1
ATOM 5221 O O . MET A 1 658 ? 9.518 -26.092 -13.314 1.00 25.16 658 MET A O 1
ATOM 5225 N N . ASP A 1 659 ? 10.472 -28.079 -13.100 1.00 23.11 659 ASP A N 1
ATOM 5226 C CA . ASP A 1 659 ? 11.612 -28.584 -13.885 1.00 23.11 659 ASP A CA 1
ATOM 5227 C C . ASP A 1 659 ? 12.687 -27.499 -14.080 1.00 23.11 659 ASP A C 1
ATOM 5229 O O . ASP A 1 659 ? 12.586 -26.606 -14.924 1.00 23.11 659 ASP A O 1
ATOM 5233 N N . LEU A 1 660 ? 13.722 -27.577 -13.236 1.00 24.47 660 LEU A N 1
ATOM 5234 C CA . LEU A 1 660 ? 14.897 -26.711 -13.269 1.00 24.47 660 LEU A CA 1
ATOM 5235 C C . LEU A 1 660 ? 15.901 -27.232 -14.312 1.00 24.47 660 LEU A C 1
ATOM 5237 O O . LEU A 1 660 ? 16.910 -27.855 -13.976 1.00 24.47 660 LEU A O 1
ATOM 5241 N N . SER A 1 661 ? 15.675 -26.913 -15.587 1.00 26.67 661 SER A N 1
ATOM 5242 C CA . SER A 1 661 ? 16.691 -27.124 -16.622 1.00 26.67 661 SER A CA 1
ATOM 5243 C C . SER A 1 661 ? 16.850 -25.932 -17.578 1.00 26.67 661 SER A C 1
ATOM 5245 O O . SER A 1 661 ? 15.905 -25.365 -18.114 1.00 26.67 661 SER A O 1
ATOM 5247 N N . THR A 1 662 ? 18.117 -25.572 -17.817 1.00 27.77 662 THR A N 1
ATOM 5248 C CA . THR A 1 662 ? 18.624 -24.616 -18.827 1.00 27.77 662 THR A CA 1
ATOM 5249 C C . THR A 1 662 ? 18.348 -23.107 -18.646 1.00 27.77 662 THR A C 1
ATOM 5251 O O . THR A 1 662 ? 17.446 -22.521 -19.229 1.00 27.77 662 THR A O 1
ATOM 5254 N N . SER A 1 663 ? 19.280 -22.398 -17.996 1.00 26.06 663 SER A N 1
ATOM 5255 C CA . SER A 1 663 ? 20.235 -21.514 -18.708 1.00 26.06 663 SER A CA 1
ATOM 5256 C C . SER A 1 663 ? 21.191 -20.800 -17.735 1.00 26.06 663 SER A C 1
ATOM 5258 O O . SER A 1 663 ? 20.791 -20.301 -16.688 1.00 26.06 663 SER A O 1
ATOM 5260 N N . LYS A 1 664 ? 22.492 -20.776 -18.063 1.00 27.58 664 LYS A N 1
ATOM 5261 C CA . LYS A 1 664 ? 23.523 -20.072 -17.278 1.00 27.58 664 LYS A CA 1
ATOM 5262 C C . LYS A 1 664 ? 23.567 -18.585 -17.665 1.00 27.58 664 LYS A C 1
ATOM 5264 O O . LYS A 1 664 ? 23.544 -18.301 -18.864 1.00 27.58 664 LYS A O 1
ATOM 5269 N N . PRO A 1 665 ? 23.758 -17.643 -16.724 1.00 25.44 665 PRO A N 1
ATOM 5270 C CA . PRO A 1 665 ? 24.228 -16.306 -17.067 1.00 25.44 665 PRO A CA 1
ATOM 5271 C C . PRO A 1 665 ? 25.703 -16.369 -17.495 1.00 25.44 665 PRO A C 1
ATOM 5273 O O . PRO A 1 665 ? 26.539 -16.958 -16.809 1.00 25.44 665 PRO A O 1
ATOM 5276 N N . CYS A 1 666 ? 26.030 -15.758 -18.633 1.00 22.17 666 CYS A N 1
ATOM 5277 C CA . CYS A 1 666 ? 27.401 -15.665 -19.123 1.00 22.17 666 CYS A CA 1
ATOM 5278 C C . CYS A 1 666 ? 28.119 -14.474 -18.468 1.00 22.17 666 CYS A C 1
ATOM 5280 O O . CYS A 1 666 ? 27.853 -13.325 -18.819 1.00 22.17 666 CYS A O 1
ATOM 5282 N N . TYR A 1 667 ? 29.041 -14.750 -17.544 1.00 25.47 667 TYR A N 1
ATOM 5283 C CA . TYR A 1 667 ? 30.123 -13.826 -17.199 1.00 25.47 667 TYR A CA 1
ATOM 5284 C C . TYR A 1 667 ? 31.421 -14.357 -17.803 1.00 25.47 667 TYR A C 1
ATOM 5286 O O . TYR A 1 667 ? 31.846 -15.471 -17.509 1.00 25.47 667 TYR A O 1
ATOM 5294 N N . SER A 1 668 ? 32.043 -13.551 -18.657 1.00 27.83 668 SER A N 1
ATOM 5295 C CA . SER A 1 668 ? 33.304 -13.866 -19.322 1.00 27.83 668 SER A CA 1
ATOM 5296 C C . SER A 1 668 ? 34.493 -13.618 -18.390 1.00 27.83 668 SER A C 1
ATOM 5298 O O . SER A 1 668 ? 34.885 -12.465 -18.199 1.00 27.83 668 SER A O 1
ATOM 5300 N N . VAL A 1 669 ? 35.097 -14.681 -17.855 1.00 28.11 669 VAL A N 1
ATOM 5301 C CA . VAL A 1 669 ? 36.442 -14.635 -17.259 1.00 28.11 669 VAL A CA 1
ATOM 5302 C C . VAL A 1 669 ? 37.206 -15.904 -17.646 1.00 28.11 669 VAL A C 1
ATOM 5304 O O . VAL A 1 669 ? 36.914 -16.962 -17.111 1.00 28.11 669 VAL A O 1
ATOM 5307 N N . VAL A 1 670 ? 38.151 -15.717 -18.576 1.00 30.31 670 VAL A N 1
ATOM 5308 C CA . VAL A 1 670 ? 39.447 -16.406 -18.776 1.00 30.31 670 VAL A CA 1
ATOM 5309 C C . VAL A 1 670 ? 39.489 -17.944 -18.723 1.00 30.31 670 VAL A C 1
ATOM 5311 O O . VAL A 1 670 ? 39.147 -18.569 -17.726 1.00 30.31 670 VAL A O 1
ATOM 5314 N N . ASP A 1 671 ? 40.022 -18.531 -19.796 1.00 32.31 671 ASP A N 1
ATOM 5315 C CA . ASP A 1 671 ? 40.329 -19.956 -19.928 1.00 32.31 671 ASP A CA 1
ATOM 5316 C C . ASP A 1 671 ? 41.294 -20.469 -18.845 1.00 32.31 671 ASP A C 1
ATOM 5318 O O . ASP A 1 671 ? 42.411 -19.971 -18.738 1.00 32.31 671 ASP A O 1
ATOM 5322 N N . GLU A 1 672 ? 40.903 -21.522 -18.120 1.00 30.70 672 GLU A N 1
ATOM 5323 C CA . GLU A 1 672 ? 41.819 -22.500 -17.510 1.00 30.70 672 GLU A CA 1
ATOM 5324 C C . GLU A 1 672 ? 41.039 -23.777 -17.120 1.00 30.70 672 GLU A C 1
ATOM 5326 O O . GLU A 1 672 ? 40.242 -23.788 -16.182 1.00 30.70 672 GLU A O 1
ATOM 5331 N N . GLU A 1 673 ? 41.253 -24.872 -17.856 1.00 29.52 673 GLU A N 1
ATOM 5332 C CA . GLU A 1 673 ? 40.918 -26.236 -17.410 1.00 29.52 673 GLU A CA 1
ATOM 5333 C C . GLU A 1 673 ? 42.095 -26.789 -16.583 1.00 29.52 673 GLU A C 1
ATOM 5335 O O . GLU A 1 673 ? 43.248 -26.525 -16.941 1.00 29.52 673 GLU A O 1
ATOM 5340 N N . PRO A 1 674 ? 41.854 -27.578 -15.508 1.00 38.47 674 PRO A N 1
ATOM 5341 C CA . PRO A 1 674 ? 41.792 -29.029 -15.741 1.00 38.47 674 PRO A CA 1
ATOM 5342 C C . PRO A 1 674 ? 40.918 -29.888 -14.786 1.00 38.47 674 PRO A C 1
ATOM 5344 O O . PRO A 1 674 ? 41.048 -29.847 -13.567 1.00 38.47 674 PRO A O 1
ATOM 5347 N N . SER A 1 675 ? 40.180 -30.826 -15.396 1.00 34.38 675 SER A N 1
ATOM 5348 C CA . SER A 1 675 ? 39.973 -32.244 -14.998 1.00 34.38 675 SER A CA 1
ATOM 5349 C C . SER A 1 675 ? 39.410 -32.682 -13.617 1.00 34.38 675 SER A C 1
ATOM 5351 O O . SER A 1 675 ? 39.933 -32.356 -12.555 1.00 34.38 675 SER A O 1
ATOM 5353 N N . SER A 1 676 ? 38.504 -33.677 -13.686 1.00 34.88 676 SER A N 1
ATOM 5354 C CA . SER A 1 676 ? 37.931 -34.531 -12.611 1.00 34.88 676 SER A CA 1
ATOM 5355 C C . SER A 1 676 ? 36.890 -33.867 -11.679 1.00 34.88 676 SER A C 1
ATOM 5357 O O . SER A 1 676 ? 37.020 -32.706 -11.321 1.00 34.88 676 SER A O 1
ATOM 5359 N N . SER A 1 677 ? 35.798 -34.520 -11.252 1.00 39.44 677 SER A N 1
ATOM 5360 C CA . SER A 1 677 ? 35.377 -35.932 -11.358 1.00 39.44 677 SER A CA 1
ATOM 5361 C C . SER A 1 677 ? 33.843 -36.066 -11.490 1.00 39.44 677 SER A C 1
ATOM 5363 O O . SER A 1 677 ? 33.105 -35.149 -11.127 1.00 39.44 677 SER A O 1
ATOM 5365 N N . GLU A 1 678 ? 33.354 -37.221 -11.964 1.00 47.00 678 GLU A N 1
ATOM 5366 C CA . GLU A 1 678 ? 31.914 -37.539 -12.119 1.00 47.00 678 GLU A CA 1
ATOM 5367 C C . GLU A 1 678 ? 31.123 -37.464 -10.795 1.00 47.00 678 GLU A C 1
ATOM 5369 O O . GLU A 1 678 ? 29.929 -37.162 -10.786 1.00 47.00 678 GLU A O 1
ATOM 5374 N N . HIS A 1 679 ? 31.818 -37.633 -9.666 1.00 45.09 679 HIS A N 1
ATOM 5375 C CA . HIS A 1 679 ? 31.279 -37.623 -8.303 1.00 45.09 679 HIS A CA 1
ATOM 5376 C C . HIS A 1 679 ? 30.478 -36.349 -7.959 1.00 45.09 679 HIS A C 1
ATOM 5378 O O . HIS A 1 679 ? 29.546 -36.381 -7.157 1.00 45.09 679 HIS A O 1
ATOM 5384 N N . SER A 1 680 ? 30.804 -35.220 -8.598 1.00 53.09 680 SER A N 1
ATOM 5385 C CA . SER A 1 680 ? 30.126 -33.936 -8.380 1.00 53.09 680 SER A CA 1
ATOM 5386 C C . SER A 1 680 ? 28.704 -33.877 -8.954 1.00 53.09 680 SER A C 1
ATOM 5388 O O . SER A 1 680 ? 27.897 -33.088 -8.467 1.00 53.09 680 SER A O 1
ATOM 5390 N N . GLN A 1 681 ? 28.379 -34.664 -9.988 1.00 56.88 681 GLN A N 1
ATOM 5391 C CA . GLN A 1 681 ? 27.035 -34.668 -10.591 1.00 56.88 681 GLN A CA 1
ATOM 5392 C C . GLN A 1 681 ? 26.074 -35.597 -9.840 1.00 56.88 681 GLN A C 1
ATOM 5394 O O . GLN A 1 681 ? 24.909 -35.248 -9.647 1.00 56.88 681 GLN A O 1
ATOM 5399 N N . GLU A 1 682 ? 26.574 -36.735 -9.355 1.00 63.44 682 GLU A N 1
ATOM 5400 C CA . GLU A 1 682 ? 25.820 -37.668 -8.510 1.00 63.44 682 GLU A CA 1
ATOM 5401 C C . GLU A 1 682 ? 25.340 -36.986 -7.221 1.00 63.44 682 GLU A C 1
ATOM 5403 O O . GLU A 1 682 ? 24.143 -36.991 -6.926 1.00 63.44 682 GLU A O 1
ATOM 5408 N N . LEU A 1 683 ? 26.245 -36.282 -6.530 1.00 62.50 683 LEU A N 1
ATOM 5409 C CA . LEU A 1 683 ? 25.939 -35.555 -5.295 1.00 62.50 683 LEU A CA 1
ATOM 5410 C C . LEU A 1 683 ? 24.873 -34.460 -5.496 1.00 62.50 683 LEU A C 1
ATOM 5412 O O . LEU A 1 683 ? 24.019 -34.248 -4.637 1.00 62.50 683 LEU A O 1
ATOM 5416 N N . VAL A 1 684 ? 24.888 -33.770 -6.644 1.00 65.06 684 VAL A N 1
ATOM 5417 C CA . VAL A 1 684 ? 23.861 -32.772 -6.992 1.00 65.06 684 VAL A CA 1
ATOM 5418 C C . VAL A 1 684 ? 22.500 -33.440 -7.216 1.00 65.06 684 VAL A C 1
ATOM 5420 O O . VAL A 1 684 ? 21.493 -32.920 -6.735 1.00 65.06 684 VAL A O 1
ATOM 5423 N N . SER A 1 685 ? 22.460 -34.613 -7.858 1.00 68.62 685 SER A N 1
ATOM 5424 C CA . SER A 1 685 ? 21.219 -35.379 -8.045 1.00 68.62 685 SER A CA 1
ATOM 5425 C C . SER A 1 685 ? 20.643 -35.907 -6.725 1.00 68.62 685 SER A C 1
ATOM 5427 O O . SER A 1 685 ? 19.427 -35.864 -6.527 1.00 68.62 685 SER A O 1
ATOM 5429 N N . GLU A 1 686 ? 21.487 -36.372 -5.799 1.00 74.12 686 GLU A N 1
ATOM 5430 C CA . GLU A 1 686 ? 21.046 -36.780 -4.458 1.00 74.12 686 GLU A CA 1
ATOM 5431 C C . GLU A 1 686 ? 20.485 -35.598 -3.659 1.00 74.12 686 GLU A C 1
ATOM 5433 O O . GLU A 1 686 ? 19.392 -35.699 -3.097 1.00 74.12 686 GLU A O 1
ATOM 5438 N N . LEU A 1 687 ? 21.168 -34.448 -3.679 1.00 66.25 687 LEU A N 1
ATOM 5439 C CA . LEU A 1 687 ? 20.688 -33.226 -3.028 1.00 66.25 687 LEU A CA 1
ATOM 5440 C C . LEU A 1 687 ? 19.352 -32.741 -3.611 1.00 66.25 687 LEU A C 1
ATOM 5442 O O . LEU A 1 687 ? 18.480 -32.320 -2.854 1.00 66.25 687 LEU A O 1
ATOM 5446 N N . GLN A 1 688 ? 19.150 -32.836 -4.929 1.00 67.38 688 GLN A N 1
ATOM 5447 C CA . GLN A 1 688 ? 17.870 -32.495 -5.564 1.00 67.38 688 GLN A CA 1
ATOM 5448 C C . GLN A 1 688 ? 16.733 -33.426 -5.113 1.00 67.38 688 GLN A C 1
ATOM 5450 O O . GLN A 1 688 ? 15.664 -32.936 -4.750 1.00 67.38 688 GLN A O 1
ATOM 5455 N N . LYS A 1 689 ? 16.973 -34.742 -5.025 1.00 76.31 689 LYS A N 1
ATOM 5456 C CA . LYS A 1 689 ? 15.986 -35.707 -4.496 1.00 76.31 689 LYS A CA 1
ATOM 5457 C C . LYS A 1 689 ? 15.644 -35.448 -3.028 1.00 76.31 689 LYS A C 1
ATOM 5459 O O . LYS A 1 689 ? 14.483 -35.569 -2.634 1.00 76.31 689 LYS A O 1
ATOM 5464 N N . GLU A 1 690 ? 16.630 -35.083 -2.209 1.00 70.94 690 GLU A N 1
ATOM 5465 C CA . GLU A 1 690 ? 16.398 -34.750 -0.800 1.00 70.94 690 GLU A CA 1
ATOM 5466 C C . GLU A 1 690 ? 15.604 -33.434 -0.663 1.00 70.94 690 GLU A C 1
ATOM 5468 O O . GLU A 1 690 ? 14.697 -33.352 0.164 1.00 70.94 690 GLU A O 1
ATOM 5473 N N . ILE A 1 691 ? 15.850 -32.440 -1.531 1.00 65.62 691 ILE A N 1
ATOM 5474 C CA . ILE A 1 691 ? 15.051 -31.203 -1.618 1.00 65.62 691 ILE A CA 1
ATOM 5475 C C . ILE A 1 691 ? 13.594 -31.504 -2.003 1.00 65.62 691 ILE A C 1
ATOM 5477 O O . ILE A 1 691 ? 12.687 -31.036 -1.318 1.00 65.62 691 ILE A O 1
ATOM 5481 N N . GLU A 1 692 ? 13.339 -32.305 -3.041 1.00 73.25 692 GLU A N 1
ATOM 5482 C CA . GLU A 1 692 ? 11.974 -32.689 -3.452 1.00 73.25 692 GLU A CA 1
ATOM 5483 C C . GLU A 1 692 ? 11.216 -33.411 -2.325 1.00 73.25 692 GLU A C 1
ATOM 5485 O O . GLU A 1 692 ? 10.075 -33.070 -1.996 1.00 73.25 692 GLU A O 1
ATOM 5490 N N . LYS A 1 693 ? 11.884 -34.363 -1.667 1.00 78.06 693 LYS A N 1
ATOM 5491 C CA . LYS A 1 693 ? 11.374 -35.112 -0.510 1.00 78.06 693 LYS A CA 1
ATOM 5492 C C . LYS A 1 693 ? 11.043 -34.199 0.677 1.00 78.06 693 LYS A C 1
ATOM 5494 O O . LYS A 1 693 ? 10.000 -34.385 1.309 1.00 78.06 693 LYS A O 1
ATOM 5499 N N . LEU A 1 694 ? 11.891 -33.214 0.979 1.00 62.81 694 LEU A N 1
ATOM 5500 C CA . LEU A 1 694 ? 11.648 -32.226 2.037 1.00 62.81 694 LEU A CA 1
ATOM 5501 C C . LEU A 1 694 ? 10.503 -31.266 1.678 1.00 62.81 694 LEU A C 1
ATOM 5503 O O . LEU A 1 694 ? 9.674 -30.972 2.540 1.00 62.81 694 LEU A O 1
ATOM 5507 N N . THR A 1 695 ? 10.396 -30.839 0.417 1.00 62.00 695 THR A N 1
ATOM 5508 C CA . THR A 1 695 ? 9.280 -30.013 -0.077 1.00 62.00 695 THR A CA 1
ATOM 5509 C C . THR A 1 695 ? 7.945 -30.741 0.085 1.00 62.00 695 THR A C 1
ATOM 5511 O O . THR A 1 695 ? 7.031 -30.206 0.714 1.00 62.00 695 THR A O 1
ATOM 5514 N N . ALA A 1 696 ? 7.858 -32.006 -0.340 1.00 66.12 696 ALA A N 1
ATOM 5515 C CA . ALA A 1 696 ? 6.654 -32.824 -0.172 1.00 66.12 696 ALA A CA 1
ATOM 5516 C C . ALA A 1 696 ? 6.285 -33.057 1.312 1.00 66.12 696 ALA A C 1
ATOM 5518 O O . ALA A 1 696 ? 5.105 -33.087 1.680 1.00 66.12 696 ALA A O 1
ATOM 5519 N N . GLN A 1 697 ? 7.276 -33.187 2.205 1.00 66.12 697 GLN A N 1
ATOM 5520 C CA . GLN A 1 697 ? 7.027 -33.232 3.653 1.00 66.12 697 GLN A CA 1
ATOM 5521 C C . GLN A 1 697 ? 6.484 -31.899 4.190 1.00 66.12 697 GLN A C 1
ATOM 5523 O O . GLN A 1 697 ? 5.576 -31.903 5.027 1.00 66.12 697 GLN A O 1
ATOM 5528 N N . LEU A 1 698 ? 7.002 -30.767 3.706 1.00 57.28 698 LEU A N 1
ATOM 5529 C CA . LEU A 1 698 ? 6.557 -29.428 4.095 1.00 57.28 698 LEU A CA 1
ATOM 5530 C C . LEU A 1 698 ? 5.110 -29.162 3.651 1.00 57.28 698 LEU A C 1
ATOM 5532 O O . LEU A 1 698 ? 4.298 -28.685 4.445 1.00 57.28 698 LEU A O 1
ATOM 5536 N N . GLU A 1 699 ? 4.764 -29.527 2.415 1.00 65.31 699 GLU A N 1
ATOM 5537 C CA . GLU A 1 699 ? 3.402 -29.450 1.873 1.00 65.31 699 GLU A CA 1
ATOM 5538 C C . GLU A 1 699 ? 2.422 -30.294 2.691 1.00 65.31 699 GLU A C 1
ATOM 5540 O O . GLU A 1 699 ? 1.372 -29.799 3.110 1.00 65.31 699 GLU A O 1
ATOM 5545 N N . LYS A 1 700 ? 2.798 -31.538 3.019 1.00 69.56 700 LYS A N 1
ATOM 5546 C CA . LYS A 1 700 ? 1.998 -32.416 3.882 1.00 69.56 700 LYS A CA 1
ATOM 5547 C C . LYS A 1 700 ? 1.790 -31.822 5.280 1.00 69.56 700 LYS A C 1
ATOM 5549 O O . LYS A 1 700 ? 0.665 -31.832 5.782 1.00 69.56 700 LYS A O 1
ATOM 5554 N N . MET A 1 701 ? 2.835 -31.270 5.903 1.00 56.66 701 MET A N 1
ATOM 5555 C CA . MET A 1 701 ? 2.712 -30.589 7.200 1.00 56.66 701 MET A CA 1
ATOM 5556 C C . MET A 1 701 ? 1.836 -29.334 7.121 1.00 56.66 701 MET A C 1
ATOM 5558 O O . MET A 1 701 ? 1.047 -29.090 8.034 1.00 56.66 701 MET A O 1
ATOM 5562 N N . ASN A 1 702 ? 1.923 -28.559 6.037 1.00 52.69 702 ASN A N 1
ATOM 5563 C CA . ASN A 1 702 ? 1.073 -27.389 5.816 1.00 52.69 702 ASN A CA 1
ATOM 5564 C C . ASN A 1 702 ? -0.398 -27.785 5.614 1.00 52.69 702 ASN A C 1
ATOM 5566 O O . ASN A 1 702 ? -1.281 -27.158 6.202 1.00 52.69 702 ASN A O 1
ATOM 5570 N N . ALA A 1 703 ? -0.676 -28.856 4.867 1.00 59.94 703 ALA A N 1
ATOM 5571 C CA . ALA A 1 703 ? -2.022 -29.407 4.715 1.00 59.94 703 ALA A CA 1
ATOM 5572 C C . ALA A 1 703 ? -2.592 -29.910 6.057 1.00 59.94 703 ALA A C 1
ATOM 5574 O O . ALA A 1 703 ? -3.728 -29.571 6.411 1.00 59.94 703 ALA A O 1
ATOM 5575 N N . GLU A 1 704 ? -1.792 -30.635 6.853 1.00 63.50 704 GLU A N 1
ATOM 5576 C CA . GLU A 1 704 ? -2.152 -31.003 8.230 1.00 63.50 704 GLU A CA 1
ATOM 5577 C C . GLU A 1 704 ? -2.438 -29.754 9.079 1.00 63.50 704 GLU A C 1
ATOM 5579 O O . GLU A 1 704 ? -3.485 -29.685 9.720 1.00 63.50 704 GLU A O 1
ATOM 5584 N N . TYR A 1 705 ? -1.573 -28.737 9.055 1.00 52.19 705 TYR A N 1
ATOM 5585 C CA . TYR A 1 705 ? -1.738 -27.499 9.825 1.00 52.19 705 TYR A CA 1
ATOM 5586 C C . TYR A 1 705 ? -3.005 -26.716 9.437 1.00 52.19 705 TYR A C 1
ATOM 5588 O O . TYR A 1 705 ? -3.745 -26.258 10.312 1.00 52.19 705 TYR A O 1
ATOM 5596 N N . VAL A 1 706 ? -3.313 -26.596 8.142 1.00 56.09 706 VAL A N 1
ATOM 5597 C CA . VAL A 1 706 ? -4.542 -25.941 7.656 1.00 56.09 706 VAL A CA 1
ATOM 5598 C C . VAL A 1 706 ? -5.790 -26.733 8.061 1.00 56.09 706 VAL A C 1
ATOM 5600 O O . VAL A 1 706 ? -6.776 -26.133 8.497 1.00 56.09 706 VAL A O 1
ATOM 5603 N N . SER A 1 707 ? -5.747 -28.068 7.982 1.00 55.88 707 SER A N 1
ATOM 5604 C CA . SER A 1 707 ? -6.815 -28.952 8.474 1.00 55.88 707 SER A CA 1
ATOM 5605 C C . SER A 1 707 ? -7.048 -28.766 9.980 1.00 55.88 707 SER A C 1
ATOM 5607 O O . SER A 1 707 ? -8.168 -28.480 10.404 1.00 55.88 707 SER A O 1
ATOM 5609 N N . LEU A 1 708 ? -5.973 -28.808 10.774 1.00 56.03 708 LEU A N 1
ATOM 5610 C CA . LEU A 1 708 ? -5.953 -28.534 12.215 1.00 56.03 708 LEU A CA 1
ATOM 5611 C C . LEU A 1 708 ? -6.579 -27.184 12.570 1.00 56.03 708 LEU A C 1
ATOM 5613 O O . LEU A 1 708 ? -7.375 -27.094 13.502 1.00 56.03 708 LEU A O 1
ATOM 5617 N N . LYS A 1 709 ? -6.227 -26.131 11.829 1.00 49.56 709 LYS A N 1
ATOM 5618 C CA . LYS A 1 709 ? -6.691 -24.761 12.078 1.00 49.56 709 LYS A CA 1
ATOM 5619 C C . LYS A 1 709 ? -8.178 -24.586 11.751 1.00 49.56 709 LYS A C 1
ATOM 5621 O O . LYS A 1 709 ? -8.877 -23.872 12.471 1.00 49.56 709 LYS A O 1
ATOM 5626 N N . LYS A 1 710 ? -8.679 -25.285 10.722 1.00 52.50 710 LYS A N 1
ATOM 5627 C CA . LYS A 1 710 ? -10.121 -25.400 10.427 1.00 52.50 710 LYS A CA 1
ATOM 5628 C C . LYS A 1 710 ? -10.860 -26.192 11.514 1.00 52.50 710 LYS A C 1
ATOM 5630 O O . LYS A 1 710 ? -11.914 -25.745 11.960 1.00 52.50 710 LYS A O 1
ATOM 5635 N N . GLU A 1 711 ? -10.301 -27.310 11.988 1.00 55.69 711 GLU A N 1
ATOM 5636 C CA . GLU A 1 711 ? -10.865 -28.073 13.114 1.00 55.69 711 GLU A CA 1
ATOM 5637 C C . GLU A 1 711 ? -10.933 -27.218 14.390 1.00 55.69 711 GLU A C 1
ATOM 5639 O O . GLU A 1 711 ? -11.993 -27.122 15.004 1.00 55.69 711 GLU A O 1
ATOM 5644 N N . PHE A 1 712 ? -9.848 -26.528 14.755 1.00 51.94 712 PHE A N 1
ATOM 5645 C CA . PHE A 1 712 ? -9.784 -25.640 15.922 1.00 51.94 712 PHE A CA 1
ATOM 5646 C C . PHE A 1 712 ? -10.888 -24.571 15.903 1.00 51.94 712 PHE A C 1
ATOM 5648 O O . PHE A 1 712 ? -11.598 -24.406 16.896 1.00 51.94 712 PHE A O 1
ATOM 5655 N N . ALA A 1 713 ? -11.104 -23.918 14.754 1.00 52.69 713 ALA A N 1
ATOM 5656 C CA . ALA A 1 713 ? -12.164 -22.924 14.580 1.00 52.69 713 ALA A CA 1
ATOM 5657 C C . ALA A 1 713 ? -13.579 -23.485 14.841 1.00 52.69 713 ALA A C 1
ATOM 5659 O O . ALA A 1 713 ? -14.426 -22.770 15.378 1.00 52.69 713 ALA A O 1
ATOM 5660 N N . MET A 1 714 ? -13.838 -24.765 14.539 1.00 52.62 714 MET A N 1
ATOM 5661 C CA . MET A 1 714 ? -15.123 -25.415 14.840 1.00 52.62 714 MET A CA 1
ATOM 5662 C C . MET A 1 714 ? -15.339 -25.692 16.340 1.00 52.62 714 MET A C 1
ATOM 5664 O O . MET A 1 714 ? -16.485 -25.741 16.793 1.00 52.62 714 MET A O 1
ATOM 5668 N N . TYR A 1 715 ? -14.270 -25.852 17.130 1.00 52.50 715 TYR A N 1
ATOM 5669 C CA . TYR A 1 715 ? -14.361 -26.094 18.579 1.00 52.50 715 TYR A CA 1
ATOM 5670 C C . TYR A 1 715 ? -14.438 -24.810 19.423 1.00 52.50 715 TYR A C 1
ATOM 5672 O O . TYR A 1 715 ? -14.671 -24.898 20.628 1.00 52.50 715 TYR A O 1
ATOM 5680 N N . CYS A 1 716 ? -14.299 -23.617 18.834 1.00 48.16 716 CYS A N 1
ATOM 5681 C CA . CYS A 1 716 ? -14.366 -22.347 19.572 1.00 48.16 716 CYS A CA 1
ATOM 5682 C C . CYS A 1 716 ? -15.728 -22.045 20.226 1.00 48.16 716 CYS A C 1
ATOM 5684 O O . CYS A 1 716 ? -15.772 -21.239 21.145 1.00 48.16 716 CYS A O 1
ATOM 5686 N N . ASN A 1 717 ? -16.807 -22.719 19.812 1.00 50.31 717 ASN A N 1
ATOM 5687 C CA . ASN A 1 717 ? -18.171 -22.490 20.312 1.00 50.31 717 ASN A CA 1
ATOM 5688 C C . ASN A 1 717 ? -18.753 -23.687 21.098 1.00 50.31 717 ASN A C 1
ATOM 5690 O O . ASN A 1 717 ? -19.974 -23.836 21.165 1.00 50.31 717 ASN A O 1
ATOM 5694 N N . ARG A 1 718 ? -17.922 -24.592 21.643 1.00 55.38 718 ARG A N 1
ATOM 5695 C CA . ARG A 1 718 ? -18.394 -25.792 22.369 1.00 55.38 718 ARG A CA 1
ATOM 5696 C C . ARG A 1 718 ? -17.645 -26.021 23.694 1.00 55.38 718 ARG A C 1
ATOM 5698 O O . ARG A 1 718 ? -16.427 -25.849 23.721 1.00 55.38 718 ARG A O 1
ATOM 5705 N N . PRO A 1 719 ? -18.329 -26.475 24.766 1.00 56.94 719 PRO A N 1
ATOM 5706 C CA . PRO A 1 719 ? -17.669 -26.916 25.994 1.00 56.94 719 PRO A CA 1
ATOM 5707 C C . PRO A 1 719 ? -16.714 -28.095 25.758 1.00 56.94 719 PRO A C 1
ATOM 5709 O O . PRO A 1 719 ? -17.014 -29.015 24.990 1.00 56.94 719 PRO A O 1
ATOM 5712 N N . ILE A 1 720 ? -15.589 -28.106 26.474 1.00 61.66 720 ILE A N 1
ATOM 5713 C CA . ILE A 1 720 ? -14.665 -29.242 26.546 1.00 61.66 720 ILE A CA 1
ATOM 5714 C C . ILE A 1 720 ? -15.264 -30.269 27.513 1.00 61.66 720 ILE A C 1
ATOM 5716 O O . ILE A 1 720 ? -15.023 -30.271 28.717 1.00 61.66 720 ILE A O 1
ATOM 5720 N N . THR A 1 721 ? -16.087 -31.159 26.964 1.00 59.09 721 THR A N 1
ATOM 5721 C CA . THR A 1 721 ? -16.650 -32.287 27.719 1.00 59.09 721 THR A CA 1
ATOM 5722 C C . THR A 1 721 ? -15.566 -33.309 28.083 1.00 59.09 721 THR A C 1
ATOM 5724 O O . THR A 1 721 ? -14.516 -33.387 27.440 1.00 59.09 721 THR A O 1
ATOM 5727 N N . SER A 1 722 ? -15.833 -34.157 29.081 1.00 57.91 722 SER A N 1
ATOM 5728 C CA . SER A 1 722 ? -14.953 -35.278 29.461 1.00 57.91 722 SER A CA 1
ATOM 5729 C C . SER A 1 722 ? -14.557 -36.156 28.264 1.00 57.91 722 SER A C 1
ATOM 5731 O O . SER A 1 722 ? -13.392 -36.526 28.128 1.00 57.91 722 SER A O 1
ATOM 5733 N N . ASN A 1 723 ? -15.502 -36.395 27.350 1.00 63.66 723 ASN A N 1
ATOM 5734 C CA . ASN A 1 723 ? -15.309 -37.141 26.106 1.00 63.66 723 ASN A CA 1
ATOM 5735 C C . ASN A 1 723 ? -14.243 -36.503 25.183 1.00 63.66 723 ASN A C 1
ATOM 5737 O O . ASN A 1 723 ? -13.463 -37.205 24.540 1.00 63.66 723 ASN A O 1
ATOM 5741 N N . PHE A 1 724 ? -14.142 -35.168 25.156 1.00 70.69 724 PHE A N 1
ATOM 5742 C CA . PHE A 1 724 ? -13.112 -34.472 24.378 1.00 70.69 724 PHE A CA 1
ATOM 5743 C C . PHE A 1 724 ? -11.706 -34.680 24.957 1.00 70.69 724 PHE A C 1
ATOM 5745 O O . PHE A 1 724 ? -10.767 -34.944 24.210 1.00 70.69 724 PHE A O 1
ATOM 5752 N N . PHE A 1 725 ? -11.553 -34.625 26.285 1.00 75.19 725 PHE A N 1
ATOM 5753 C CA . PHE A 1 725 ? -10.259 -34.898 26.916 1.00 75.19 725 PHE A CA 1
ATOM 5754 C C . PHE A 1 725 ? -9.784 -36.335 26.630 1.00 75.19 725 PHE A C 1
ATOM 5756 O O . PHE A 1 725 ? -8.630 -36.531 26.246 1.00 75.19 725 PHE A O 1
ATOM 5763 N N . SER A 1 726 ? -10.684 -37.322 26.701 1.00 74.50 726 SER A N 1
ATOM 5764 C CA . SER A 1 726 ? -10.386 -38.708 26.311 1.00 74.50 726 SER A CA 1
ATOM 5765 C C . SER A 1 726 ? -9.994 -38.843 24.832 1.00 74.50 726 SER A C 1
ATOM 5767 O O . SER A 1 726 ? -9.066 -39.587 24.514 1.00 74.50 726 SER A O 1
ATOM 5769 N N . LYS A 1 727 ? -10.624 -38.082 23.923 1.00 76.25 727 LYS A N 1
ATOM 5770 C CA . LYS A 1 727 ? -10.228 -38.019 22.502 1.00 76.25 727 LYS A CA 1
ATOM 5771 C C . LYS A 1 727 ? -8.794 -37.499 22.326 1.00 76.25 727 LYS A C 1
ATOM 5773 O O . LYS A 1 727 ? -8.049 -38.047 21.516 1.00 76.25 727 LYS A O 1
ATOM 5778 N N . CYS A 1 728 ? -8.390 -36.486 23.097 1.00 74.12 728 CYS A N 1
ATOM 5779 C CA . CYS A 1 728 ? -7.024 -35.953 23.074 1.00 74.12 728 CYS A CA 1
ATOM 5780 C C . CYS A 1 728 ? -5.994 -36.928 23.664 1.00 74.12 728 CYS A C 1
ATOM 5782 O O . CYS A 1 728 ? -4.919 -37.086 23.091 1.00 74.12 728 CYS A O 1
ATOM 5784 N N . GLN A 1 729 ? -6.311 -37.614 24.769 1.00 77.31 729 GLN A N 1
ATOM 5785 C CA . GLN A 1 729 ? -5.415 -38.623 25.357 1.00 77.31 729 GLN A CA 1
ATOM 5786 C C . GLN A 1 729 ? -5.139 -39.806 24.419 1.00 77.31 729 GLN A C 1
ATOM 5788 O O . GLN A 1 729 ? -4.060 -40.385 24.479 1.00 77.31 729 GLN A O 1
ATOM 5793 N N . ASN A 1 730 ? -6.083 -40.146 23.540 1.00 79.62 730 ASN A N 1
ATOM 5794 C CA . ASN A 1 730 ? -5.960 -41.270 22.610 1.00 79.62 730 ASN A CA 1
ATOM 5795 C C . ASN A 1 730 ? -5.438 -40.862 21.217 1.00 79.62 730 ASN A C 1
ATOM 5797 O O . ASN A 1 730 ? -5.568 -41.631 20.267 1.00 79.62 730 ASN A O 1
ATOM 5801 N N . SER A 1 731 ? -4.890 -39.650 21.050 1.00 83.06 731 SER A N 1
ATOM 5802 C CA . SER A 1 731 ? -4.433 -39.177 19.740 1.00 83.06 731 SER A CA 1
ATOM 5803 C C . SER A 1 731 ? -3.298 -38.157 19.820 1.00 83.06 731 SER A C 1
ATOM 5805 O O . SER A 1 731 ? -3.492 -37.010 20.224 1.00 83.06 731 SER A O 1
ATOM 5807 N N . ASP A 1 732 ? -2.126 -38.545 19.314 1.00 84.19 732 ASP A N 1
ATOM 5808 C CA . ASP A 1 732 ? -0.953 -37.669 19.214 1.00 84.19 732 ASP A CA 1
ATOM 5809 C C . ASP A 1 732 ? -1.223 -36.423 18.355 1.00 84.19 732 ASP A C 1
ATOM 5811 O O . ASP A 1 732 ? -0.786 -35.332 18.718 1.00 84.19 732 ASP A O 1
ATOM 5815 N N . LYS A 1 733 ? -2.030 -36.547 17.283 1.00 82.38 733 LYS A N 1
ATOM 5816 C CA . LYS A 1 733 ? -2.509 -35.409 16.470 1.00 82.38 733 LYS A CA 1
ATOM 5817 C C . LYS A 1 733 ? -3.160 -34.351 17.367 1.00 82.38 733 LYS A C 1
ATOM 5819 O O . LYS A 1 733 ? -2.799 -33.181 17.299 1.00 82.38 733 LYS A O 1
ATOM 5824 N N . TRP A 1 734 ? -4.098 -34.759 18.222 1.00 80.25 734 TRP A N 1
ATOM 5825 C CA . TRP A 1 734 ? -4.830 -33.844 19.099 1.00 80.25 734 TRP A CA 1
ATOM 5826 C C . TRP A 1 734 ? -3.997 -33.340 20.277 1.00 80.25 734 TRP A C 1
ATOM 5828 O O . TRP A 1 734 ? -4.088 -32.158 20.614 1.00 80.25 734 TRP A O 1
ATOM 5838 N N . MET A 1 735 ? -3.150 -34.187 20.868 1.00 86.06 735 MET A N 1
ATOM 5839 C CA . MET A 1 735 ? -2.248 -33.768 21.944 1.00 86.06 735 MET A CA 1
ATOM 5840 C C . MET A 1 735 ? -1.285 -32.670 21.467 1.00 86.06 735 MET A C 1
ATOM 5842 O O . MET A 1 735 ? -1.173 -31.627 22.120 1.00 86.06 735 MET A O 1
ATOM 5846 N N . ARG A 1 736 ? -0.685 -32.860 20.282 1.00 84.25 736 ARG A N 1
ATOM 5847 C CA . ARG A 1 736 ? 0.218 -31.903 19.624 1.00 84.25 736 ARG A CA 1
ATOM 5848 C C . ARG A 1 736 ? -0.448 -30.559 19.355 1.00 84.25 736 ARG A C 1
ATOM 5850 O O . ARG A 1 736 ? 0.179 -29.528 19.562 1.00 84.25 736 ARG A O 1
ATOM 5857 N N . VAL A 1 737 ? -1.719 -30.568 18.950 1.00 81.00 737 VAL A N 1
ATOM 5858 C CA . VAL A 1 737 ? -2.513 -29.345 18.736 1.00 81.00 737 VAL A CA 1
ATOM 5859 C C . VAL A 1 737 ? -2.756 -28.600 20.034 1.00 81.00 737 VAL A C 1
ATOM 5861 O O . VAL A 1 737 ? -2.492 -27.408 20.107 1.00 81.00 737 VAL A O 1
ATOM 5864 N N . TYR A 1 738 ? -3.300 -29.270 21.050 1.00 81.94 738 TYR A N 1
ATOM 5865 C CA . TYR A 1 738 ? -3.839 -28.581 22.225 1.00 81.94 738 TYR A CA 1
ATOM 5866 C C . TYR A 1 738 ? -2.788 -28.243 23.282 1.00 81.94 738 TYR A C 1
ATOM 5868 O O . TYR A 1 738 ? -3.003 -27.312 24.050 1.00 81.94 738 TYR A O 1
ATOM 5876 N N . THR A 1 739 ? -1.675 -28.976 23.340 1.00 87.75 739 THR A N 1
ATOM 5877 C CA . THR A 1 739 ? -0.694 -28.863 24.438 1.00 87.75 739 THR A CA 1
ATOM 5878 C C . THR A 1 739 ? 0.734 -28.570 23.986 1.00 87.75 739 THR A C 1
ATOM 5880 O O . THR A 1 739 ? 1.622 -28.455 24.832 1.00 87.75 739 THR A O 1
ATOM 5883 N N . SER A 1 740 ? 0.976 -28.522 22.672 1.00 85.38 740 SER A N 1
ATOM 5884 C CA . SER A 1 740 ? 2.310 -28.411 22.067 1.00 85.38 740 SER A CA 1
ATOM 5885 C C . SER A 1 740 ? 3.307 -29.507 22.493 1.00 85.38 740 SER A C 1
ATOM 5887 O O . SER A 1 740 ? 4.515 -29.373 22.284 1.00 85.38 740 SER A O 1
ATOM 5889 N N . LEU A 1 741 ? 2.807 -30.623 23.047 1.00 88.25 741 LEU A N 1
ATOM 5890 C CA . LEU A 1 741 ? 3.557 -31.855 23.298 1.00 88.25 741 LEU A CA 1
ATOM 5891 C C . LEU A 1 741 ? 3.377 -32.836 22.139 1.00 88.25 741 LEU A C 1
ATOM 5893 O O . LEU A 1 741 ? 2.258 -33.130 21.730 1.00 88.25 741 LEU A O 1
ATOM 5897 N N . SER A 1 742 ? 4.482 -33.399 21.656 1.00 82.94 742 SER A N 1
ATOM 5898 C CA . SER A 1 742 ? 4.515 -34.219 20.436 1.00 82.94 742 SER A CA 1
ATOM 5899 C C . SER A 1 742 ? 3.634 -35.471 20.473 1.00 82.94 742 SER A C 1
ATOM 5901 O O . SER A 1 742 ? 3.171 -35.901 19.420 1.00 82.94 742 SER A O 1
ATOM 5903 N N . THR A 1 743 ? 3.416 -36.064 21.654 1.00 87.12 743 THR A N 1
ATOM 5904 C CA . THR A 1 743 ? 2.626 -37.295 21.827 1.00 87.12 743 THR A CA 1
ATOM 5905 C C . THR A 1 743 ? 1.839 -37.299 23.141 1.00 87.12 743 THR A C 1
ATOM 5907 O O . THR A 1 743 ? 2.239 -36.675 24.131 1.00 87.12 743 THR A O 1
ATOM 5910 N N . ALA A 1 744 ? 0.763 -38.083 23.198 1.00 87.12 744 ALA A N 1
ATOM 5911 C CA . ALA A 1 744 ? 0.044 -38.397 24.431 1.00 87.12 744 ALA A CA 1
ATOM 5912 C C . ALA A 1 744 ? 0.923 -39.154 25.445 1.00 87.12 744 ALA A C 1
ATOM 5914 O O . ALA A 1 744 ? 0.771 -38.985 26.657 1.00 87.12 744 ALA A O 1
ATOM 5915 N N . LYS A 1 745 ? 1.911 -39.923 24.966 1.00 88.56 745 LYS A N 1
ATOM 5916 C CA . LYS A 1 745 ? 2.926 -40.556 25.819 1.00 88.56 745 LYS A CA 1
ATOM 5917 C C . LYS A 1 745 ? 3.787 -39.510 26.539 1.00 88.56 745 LYS A C 1
ATOM 5919 O O . LYS A 1 745 ? 4.013 -39.655 27.739 1.00 88.56 745 LYS A O 1
ATOM 5924 N N . SER A 1 746 ? 4.207 -38.442 25.855 1.00 89.50 746 SER A N 1
ATOM 5925 C CA . SER A 1 746 ? 4.935 -37.316 26.465 1.00 89.50 746 SER A CA 1
ATOM 5926 C C . SER A 1 746 ? 4.100 -36.628 27.551 1.00 89.50 746 SER A C 1
ATOM 5928 O O . SER A 1 746 ? 4.623 -36.336 28.625 1.00 89.50 746 SER A O 1
ATOM 5930 N N . PHE A 1 747 ? 2.794 -36.439 27.317 1.00 92.69 747 PHE A N 1
ATOM 5931 C CA . PHE A 1 747 ? 1.866 -35.900 28.319 1.00 92.69 747 PHE A CA 1
ATOM 5932 C C . PHE A 1 747 ? 1.778 -36.787 29.572 1.00 92.69 747 PHE A C 1
ATOM 5934 O O . PHE A 1 747 ? 1.919 -36.286 30.687 1.00 92.69 747 PHE A O 1
ATOM 5941 N N . GLU A 1 748 ? 1.602 -38.104 29.422 1.00 91.75 748 GLU A N 1
ATOM 5942 C CA . GLU A 1 748 ? 1.526 -39.018 30.573 1.00 91.75 748 GLU A CA 1
ATOM 5943 C C . GLU A 1 748 ? 2.873 -39.185 31.304 1.00 91.75 748 GLU A C 1
ATOM 5945 O O . GLU A 1 748 ? 2.878 -39.383 32.520 1.00 91.75 748 GLU A O 1
ATOM 5950 N N . ILE A 1 749 ? 4.014 -39.070 30.611 1.00 90.56 749 ILE A N 1
ATOM 5951 C CA . ILE A 1 749 ? 5.348 -39.030 31.243 1.00 90.56 749 ILE A CA 1
ATOM 5952 C C . ILE A 1 749 ? 5.496 -37.759 32.089 1.00 90.56 749 ILE A C 1
ATOM 5954 O O . ILE A 1 749 ? 5.816 -37.856 33.276 1.00 90.56 749 ILE A O 1
ATOM 5958 N N . LEU A 1 750 ? 5.203 -36.588 31.509 1.00 92.75 750 LEU A N 1
ATOM 5959 C CA . LEU A 1 750 ? 5.220 -35.303 32.212 1.00 92.75 750 LEU A CA 1
ATOM 5960 C C . LEU A 1 750 ? 4.310 -35.350 33.445 1.00 92.75 750 LEU A C 1
ATOM 5962 O O . LEU A 1 750 ? 4.753 -35.052 34.554 1.00 92.75 750 LEU A O 1
ATOM 5966 N N . PHE A 1 751 ? 3.064 -35.797 33.264 1.00 94.06 751 PHE A N 1
ATOM 5967 C CA . PHE A 1 751 ? 2.088 -35.950 34.338 1.00 94.06 751 PHE A CA 1
ATOM 5968 C C . PHE A 1 751 ? 2.620 -36.838 35.470 1.00 94.06 751 PHE A C 1
ATOM 5970 O O . PHE A 1 751 ? 2.613 -36.416 36.627 1.00 94.06 751 PHE A O 1
ATOM 5977 N N . LYS A 1 752 ? 3.136 -38.036 35.154 1.00 92.88 752 LYS A N 1
ATOM 5978 C CA . LYS A 1 752 ? 3.674 -38.970 36.158 1.00 92.88 752 LYS A CA 1
ATOM 5979 C C . LYS A 1 752 ? 4.844 -38.387 36.949 1.00 92.88 752 LYS A C 1
ATOM 5981 O O . LYS A 1 752 ? 4.895 -38.609 38.157 1.00 92.88 752 LYS A O 1
ATOM 5986 N N . ALA A 1 753 ? 5.736 -37.633 36.303 1.00 89.81 753 ALA A N 1
ATOM 5987 C CA . ALA A 1 753 ? 6.884 -37.007 36.958 1.00 89.81 753 ALA A CA 1
ATOM 5988 C C . ALA A 1 753 ? 6.471 -35.920 37.971 1.00 89.81 753 ALA A C 1
ATOM 5990 O O . ALA A 1 753 ? 7.046 -35.817 39.060 1.00 89.81 753 ALA A O 1
ATOM 5991 N N . ILE A 1 754 ? 5.454 -35.112 37.646 1.00 93.56 754 ILE A N 1
ATOM 5992 C CA . ILE A 1 754 ? 5.134 -33.914 38.438 1.00 93.56 754 ILE A CA 1
ATOM 5993 C C . ILE A 1 754 ? 3.921 -34.059 39.369 1.00 93.56 754 ILE A C 1
ATOM 5995 O O . ILE A 1 754 ? 3.929 -33.415 40.417 1.00 93.56 754 ILE A O 1
ATOM 5999 N N . GLN A 1 755 ? 2.946 -34.938 39.087 1.00 91.88 755 GLN A N 1
ATOM 6000 C CA . GLN A 1 755 ? 1.634 -35.024 39.774 1.00 91.88 755 GLN A CA 1
ATOM 6001 C C . GLN A 1 755 ? 1.659 -35.055 41.316 1.00 91.88 755 GLN A C 1
ATOM 6003 O O . GLN A 1 755 ? 0.704 -34.606 41.951 1.00 91.88 755 GLN A O 1
ATOM 6008 N N . SER A 1 756 ? 2.730 -35.568 41.933 1.00 89.81 756 SER A N 1
ATOM 6009 C CA . SER A 1 756 ? 2.904 -35.596 43.395 1.00 89.81 756 SER A CA 1
ATOM 6010 C C . SER A 1 756 ? 3.221 -34.227 44.013 1.00 89.81 756 SER A C 1
ATOM 6012 O O . SER A 1 756 ? 3.215 -34.094 45.228 1.00 89.81 756 SER A O 1
ATOM 6014 N N . GLY A 1 757 ? 3.506 -33.209 43.193 1.00 86.75 757 GLY A N 1
ATOM 6015 C CA . GLY A 1 757 ? 3.696 -31.823 43.632 1.00 86.75 757 GLY A CA 1
ATOM 6016 C C . GLY A 1 757 ? 2.393 -31.026 43.703 1.00 86.75 757 GLY A C 1
ATOM 6017 O O . GLY A 1 757 ? 2.413 -29.880 44.132 1.00 86.75 757 GLY A O 1
ATOM 6018 N N . ILE A 1 758 ? 1.271 -31.625 43.292 1.00 89.50 758 ILE A N 1
ATOM 6019 C CA . ILE A 1 758 ? -0.065 -31.049 43.427 1.00 89.50 758 ILE A CA 1
ATOM 6020 C C . ILE A 1 758 ? -0.770 -31.784 44.576 1.00 89.50 758 ILE A C 1
ATOM 6022 O O . ILE A 1 758 ? -0.967 -33.004 44.473 1.00 89.50 758 ILE A O 1
ATOM 6026 N N . PRO A 1 759 ? -1.141 -31.086 45.669 1.00 79.69 759 PRO A N 1
ATOM 6027 C CA . PRO A 1 759 ? -1.759 -31.714 46.832 1.00 79.69 759 PRO A CA 1
ATOM 6028 C C . PRO A 1 759 ? -3.093 -32.369 46.469 1.00 79.69 759 PRO A C 1
ATOM 6030 O O . PRO A 1 759 ? -3.744 -32.002 45.489 1.00 79.69 759 PRO A O 1
ATOM 6033 N N . GLU A 1 760 ? -3.513 -33.354 47.257 1.00 69.75 760 GLU A N 1
ATOM 6034 C CA . GLU A 1 760 ? -4.823 -33.986 47.092 1.00 69.75 760 GLU A CA 1
ATOM 6035 C C . GLU A 1 760 ? -5.877 -33.217 47.879 1.00 69.75 760 GLU A C 1
ATOM 6037 O O . GLU A 1 760 ? -5.687 -32.884 49.046 1.00 69.75 760 GLU A O 1
ATOM 6042 N N . ASN A 1 761 ? -6.973 -32.874 47.206 1.00 67.88 761 ASN A N 1
ATOM 6043 C CA . ASN A 1 761 ? -8.079 -32.134 47.790 1.00 67.88 761 ASN A CA 1
ATOM 6044 C C . ASN A 1 761 ? -9.386 -32.614 47.155 1.00 67.88 761 ASN A C 1
ATOM 6046 O O . ASN A 1 761 ? -9.551 -32.551 45.935 1.00 67.88 761 ASN A O 1
ATOM 6050 N N . ASN A 1 762 ? -10.318 -33.062 47.994 1.00 56.62 762 ASN A N 1
ATOM 6051 C CA . ASN A 1 762 ? -11.600 -33.621 47.563 1.00 56.62 762 ASN A CA 1
ATOM 6052 C C . ASN A 1 762 ? -12.538 -32.576 46.924 1.00 56.62 762 ASN A C 1
ATOM 6054 O O . ASN A 1 762 ? -13.512 -32.953 46.282 1.00 56.62 762 ASN A O 1
ATOM 6058 N N . ASN A 1 763 ? -12.234 -31.276 47.040 1.00 64.62 763 ASN A N 1
ATOM 6059 C CA . ASN A 1 763 ? -13.031 -30.178 46.477 1.00 64.62 763 ASN A CA 1
ATOM 6060 C C . ASN A 1 763 ? -12.567 -29.711 45.078 1.00 64.62 763 ASN A C 1
ATOM 6062 O O . ASN A 1 763 ? -12.911 -28.608 44.642 1.00 64.62 763 ASN A O 1
ATOM 6066 N N . PHE A 1 764 ? -11.754 -30.492 44.360 1.00 76.88 764 PHE A N 1
ATOM 6067 C CA . PHE A 1 764 ? -11.373 -30.166 42.982 1.00 76.88 764 PHE A CA 1
ATOM 6068 C C . PHE A 1 764 ? -12.436 -30.612 41.967 1.00 76.88 764 PHE A C 1
ATOM 6070 O O . PHE A 1 764 ? -12.711 -31.799 41.834 1.00 76.88 764 PHE A O 1
ATOM 6077 N N . LYS A 1 765 ? -12.969 -29.660 41.185 1.00 79.81 765 LYS A N 1
ATOM 6078 C CA . LYS A 1 765 ? -13.918 -29.933 40.088 1.00 79.81 765 LYS A CA 1
ATOM 6079 C C . LYS A 1 765 ? -13.310 -30.742 38.929 1.00 79.81 765 LYS A C 1
ATOM 6081 O O . LYS A 1 765 ? -14.031 -31.465 38.256 1.00 79.81 765 LYS A O 1
ATOM 6086 N N . LEU A 1 766 ? -12.005 -30.602 38.681 1.00 86.88 766 LEU A N 1
ATOM 6087 C CA . LEU A 1 766 ? -11.275 -31.308 37.621 1.00 86.88 766 LEU A CA 1
ATOM 6088 C C . LEU A 1 766 ? -10.246 -32.269 38.217 1.00 86.88 766 LEU A C 1
ATOM 6090 O O . LEU A 1 766 ? -9.571 -31.925 39.192 1.00 86.88 766 LEU A O 1
ATOM 6094 N N . CYS A 1 767 ? -10.045 -33.430 37.590 1.00 87.81 767 CYS A N 1
ATOM 6095 C CA . CYS A 1 767 ? -8.984 -34.354 37.996 1.00 87.81 767 CYS A CA 1
ATOM 6096 C C . CYS A 1 767 ? -7.591 -33.783 37.658 1.00 87.81 767 CYS A C 1
ATOM 6098 O O . CYS A 1 767 ? -7.450 -32.965 36.747 1.00 87.81 767 CYS A O 1
ATOM 6100 N N . LYS A 1 768 ? -6.531 -34.234 38.350 1.00 90.94 768 LYS A N 1
ATOM 6101 C CA . LYS A 1 768 ? -5.160 -33.705 38.162 1.00 90.94 768 LYS A CA 1
ATOM 6102 C C . LYS A 1 768 ? -4.716 -33.691 36.682 1.00 90.94 768 LYS A C 1
ATOM 6104 O O . LYS A 1 768 ? -4.087 -32.734 36.247 1.00 90.94 768 LYS A O 1
ATOM 6109 N N . ARG A 1 769 ? -5.096 -34.695 35.877 1.00 90.94 769 ARG A N 1
ATOM 6110 C CA . ARG A 1 769 ? -4.797 -34.727 34.429 1.00 90.94 769 ARG A CA 1
ATOM 6111 C C . ARG A 1 769 ? -5.492 -33.611 33.646 1.00 90.94 769 ARG A C 1
ATOM 6113 O O . ARG A 1 769 ? -4.851 -32.956 32.832 1.00 90.94 769 ARG A O 1
ATOM 6120 N N . GLN A 1 770 ? -6.775 -33.367 33.908 1.00 89.31 770 GLN A N 1
ATOM 6121 C CA . GLN A 1 770 ? -7.535 -32.288 33.267 1.00 89.31 770 GLN A CA 1
ATOM 6122 C C . GLN A 1 770 ? -6.992 -30.905 33.655 1.00 89.31 770 GLN A C 1
ATOM 6124 O O . GLN A 1 770 ? -6.938 -30.019 32.809 1.00 89.31 770 GLN A O 1
ATOM 6129 N N . GLN A 1 771 ? -6.535 -30.729 34.901 1.00 92.75 771 GLN A N 1
ATOM 6130 C CA . GLN A 1 771 ? -5.898 -29.485 35.355 1.00 92.75 771 GLN A CA 1
ATOM 6131 C C . GLN A 1 771 ? -4.563 -29.215 34.630 1.00 92.75 771 GLN A C 1
ATOM 6133 O O . GLN A 1 771 ? -4.322 -28.092 34.178 1.00 92.75 771 GLN A O 1
ATOM 6138 N N . LEU A 1 772 ? -3.714 -30.241 34.463 1.00 93.75 772 LEU A N 1
ATOM 6139 C CA . LEU A 1 772 ? -2.491 -30.135 33.658 1.00 93.75 772 LEU A CA 1
ATOM 6140 C C . LEU A 1 772 ? -2.821 -29.833 32.191 1.00 93.75 772 LEU A C 1
ATOM 6142 O O . LEU A 1 772 ? -2.228 -28.934 31.605 1.00 93.75 772 LEU A O 1
ATOM 6146 N N . PHE A 1 773 ? -3.791 -30.539 31.605 1.00 92.19 773 PHE A N 1
ATOM 6147 C CA . PHE A 1 773 ? -4.218 -30.313 30.223 1.00 92.19 773 PHE A CA 1
ATOM 6148 C C . PHE A 1 773 ? -4.705 -28.874 30.000 1.00 92.19 773 PHE A C 1
ATOM 6150 O O . PHE A 1 773 ? -4.227 -28.214 29.083 1.00 92.19 773 PHE A O 1
ATOM 6157 N N . LEU A 1 774 ? -5.559 -28.346 30.885 1.00 92.69 774 LEU A N 1
ATOM 6158 C CA . LEU A 1 774 ? -5.978 -26.938 30.890 1.00 92.69 774 LEU A CA 1
ATOM 6159 C C . LEU A 1 774 ? -4.774 -25.983 30.945 1.00 92.69 774 LEU A C 1
ATOM 6161 O O . LEU A 1 774 ? -4.727 -25.007 30.198 1.00 92.69 774 LEU A O 1
ATOM 6165 N N . THR A 1 775 ? -3.784 -26.278 31.792 1.00 95.44 775 THR A N 1
ATOM 6166 C CA . THR A 1 775 ? -2.568 -25.459 31.934 1.00 95.44 775 THR A CA 1
ATOM 6167 C C . THR A 1 775 ? -1.758 -25.425 30.636 1.00 95.44 775 THR A C 1
ATOM 6169 O O . THR A 1 775 ? -1.358 -24.349 30.190 1.00 95.44 775 THR A O 1
ATOM 6172 N N . LEU A 1 776 ? -1.565 -26.578 29.987 1.00 94.81 776 LEU A N 1
ATOM 6173 C CA . LEU A 1 776 ? -0.848 -26.670 28.711 1.00 94.81 776 LEU A CA 1
ATOM 6174 C C . LEU A 1 776 ? -1.625 -26.014 27.557 1.00 94.81 776 LEU A C 1
ATOM 6176 O O . LEU A 1 776 ? -1.010 -25.353 26.720 1.00 94.81 776 LEU A O 1
ATOM 6180 N N . VAL A 1 777 ? -2.960 -26.115 27.541 1.00 91.38 777 VAL A N 1
ATOM 6181 C CA . VAL A 1 777 ? -3.821 -25.376 26.596 1.00 91.38 777 VAL A CA 1
ATOM 6182 C C . VAL A 1 777 ? -3.658 -23.867 26.775 1.00 91.38 777 VAL A C 1
ATOM 6184 O O . VAL A 1 777 ? -3.519 -23.153 25.780 1.00 91.38 777 VAL A O 1
ATOM 6187 N N . LYS A 1 778 ? -3.596 -23.375 28.022 1.00 92.62 778 LYS A N 1
ATOM 6188 C CA . LYS A 1 778 ? -3.363 -21.949 28.293 1.00 92.62 778 LYS A CA 1
ATOM 6189 C C . LYS A 1 778 ? -1.992 -21.477 27.800 1.00 92.62 778 LYS A C 1
ATOM 6191 O O . LYS A 1 778 ? -1.908 -20.412 27.199 1.00 92.62 778 LYS A O 1
ATOM 6196 N N . LEU A 1 779 ? -0.938 -22.276 27.991 1.00 94.44 779 LEU A N 1
ATOM 6197 C CA . LEU A 1 779 ? 0.396 -21.976 27.452 1.00 94.44 779 LEU A CA 1
ATOM 6198 C C . LEU A 1 779 ? 0.418 -21.960 25.915 1.00 94.44 779 LEU A C 1
ATOM 6200 O O . LEU A 1 779 ? 1.022 -21.070 25.316 1.00 94.44 779 LEU A O 1
ATOM 6204 N N . SER A 1 780 ? -0.240 -22.938 25.288 1.00 91.38 780 SER A N 1
ATOM 6205 C CA . SER A 1 780 ? -0.173 -23.168 23.839 1.00 91.38 780 SER A CA 1
ATOM 6206 C C . SER A 1 780 ? -0.996 -22.163 23.031 1.00 91.38 780 SER A C 1
ATOM 6208 O O . SER A 1 780 ? -0.511 -21.697 22.008 1.00 91.38 780 SER A O 1
ATOM 6210 N N . HIS A 1 781 ? -2.198 -21.799 23.504 1.00 87.62 781 HIS A N 1
ATOM 6211 C CA . HIS A 1 781 ? -3.194 -21.009 22.746 1.00 87.62 781 HIS A CA 1
ATOM 6212 C C . HIS A 1 781 ? -3.578 -19.664 23.383 1.00 87.62 781 HIS A C 1
ATOM 6214 O O . HIS A 1 781 ? -4.342 -18.906 22.793 1.00 87.62 781 HIS A O 1
ATOM 6220 N N . ASN A 1 782 ? -3.111 -19.376 24.602 1.00 90.44 782 ASN A N 1
ATOM 6221 C CA . ASN A 1 782 ? -3.440 -18.165 25.371 1.00 90.44 782 ASN A CA 1
ATOM 6222 C C . ASN A 1 782 ? -4.944 -17.767 25.470 1.00 90.44 782 ASN A C 1
ATOM 6224 O O . ASN A 1 782 ? -5.253 -16.572 25.409 1.00 90.44 782 ASN A O 1
ATOM 6228 N N . PRO A 1 783 ? -5.910 -18.702 25.627 1.00 87.00 783 PRO A N 1
ATOM 6229 C CA . PRO A 1 783 ? -7.297 -18.344 25.920 1.00 87.00 783 PRO A CA 1
ATOM 6230 C C . PRO A 1 783 ? -7.424 -17.577 27.243 1.00 87.00 783 PRO A C 1
ATOM 6232 O O . PRO A 1 783 ? -6.637 -17.753 28.179 1.00 87.00 783 PRO A O 1
ATOM 6235 N N . THR A 1 784 ? -8.461 -16.743 27.335 1.00 87.19 784 THR A N 1
ATOM 6236 C CA . THR A 1 784 ? -8.781 -16.005 28.562 1.00 87.19 784 THR A CA 1
ATOM 6237 C C . THR A 1 784 ? -9.247 -16.952 29.669 1.00 87.19 784 THR A C 1
ATOM 6239 O O . THR A 1 784 ? -9.772 -18.036 29.405 1.00 87.19 784 THR A O 1
ATOM 6242 N N . ASP A 1 785 ? -9.111 -16.533 30.931 1.00 89.62 785 ASP A N 1
ATOM 6243 C CA . ASP A 1 785 ? -9.615 -17.332 32.056 1.00 89.62 785 ASP A CA 1
ATOM 6244 C C . ASP A 1 785 ? -11.143 -17.516 31.997 1.00 89.62 785 ASP A C 1
ATOM 6246 O O . ASP A 1 785 ? -11.631 -18.565 32.403 1.00 89.62 785 ASP A O 1
ATOM 6250 N N . ILE A 1 786 ? -11.875 -16.565 31.399 1.00 85.44 786 ILE A N 1
ATOM 6251 C CA . ILE A 1 786 ? -13.316 -16.653 31.098 1.00 85.44 786 ILE A CA 1
ATOM 6252 C C . ILE A 1 786 ? -13.610 -17.783 30.095 1.00 85.44 786 ILE A C 1
ATOM 6254 O O . ILE A 1 786 ? -14.511 -18.592 30.315 1.00 85.44 786 ILE A O 1
ATOM 6258 N N . ASP A 1 787 ? -12.850 -17.862 28.999 1.00 83.56 787 ASP A N 1
ATOM 6259 C CA . ASP A 1 787 ? -13.026 -18.888 27.963 1.00 83.56 787 ASP A CA 1
ATOM 6260 C C . ASP A 1 787 ? -12.701 -20.293 28.501 1.00 83.56 787 ASP A C 1
ATOM 6262 O O . ASP A 1 787 ? -13.470 -21.234 28.299 1.00 83.56 787 ASP A O 1
ATOM 6266 N N . LEU A 1 788 ? -11.624 -20.434 29.279 1.00 87.69 788 LEU A N 1
ATOM 6267 C CA . LEU A 1 788 ? -11.301 -21.692 29.959 1.00 87.69 788 LEU A CA 1
ATOM 6268 C C . LEU A 1 788 ? -12.332 -22.063 31.037 1.00 87.69 788 LEU A C 1
ATOM 6270 O O . LEU A 1 788 ? -12.676 -23.239 31.162 1.00 87.69 788 LEU A O 1
ATOM 6274 N N . ALA A 1 789 ? -12.847 -21.087 31.789 1.00 87.38 789 ALA A N 1
ATOM 6275 C CA . ALA A 1 789 ? -13.894 -21.292 32.789 1.00 87.38 789 ALA A CA 1
ATOM 6276 C C . ALA A 1 789 ? -15.160 -21.874 32.145 1.00 87.38 789 ALA A C 1
ATOM 6278 O O . ALA A 1 789 ? -15.653 -22.918 32.580 1.00 87.38 789 ALA A O 1
ATOM 6279 N N . PHE A 1 790 ? -15.611 -21.264 31.043 1.00 84.12 790 PHE A N 1
ATOM 6280 C CA . PHE A 1 790 ? -16.727 -21.754 30.236 1.00 84.12 790 PHE A CA 1
ATOM 6281 C C . PHE A 1 790 ? -16.464 -23.152 29.658 1.00 84.12 790 PHE A C 1
ATOM 6283 O O . PHE A 1 790 ? -17.306 -24.042 29.778 1.00 84.12 790 PHE A O 1
ATOM 6290 N N . ARG A 1 791 ? -15.288 -23.382 29.055 1.00 81.69 791 ARG A N 1
ATOM 6291 C CA . ARG A 1 791 ? -14.974 -24.667 28.408 1.00 81.69 791 ARG A CA 1
ATOM 6292 C C . ARG A 1 791 ? -14.905 -25.837 29.384 1.00 81.69 791 ARG A C 1
ATOM 6294 O O . ARG A 1 791 ? -15.289 -26.932 28.991 1.00 81.69 791 ARG A O 1
ATOM 6301 N N . PHE A 1 792 ? -14.414 -25.627 30.604 1.00 84.00 792 PHE A N 1
ATOM 6302 C CA . PHE A 1 792 ? -14.206 -26.689 31.598 1.00 84.00 792 PHE A CA 1
ATOM 6303 C C . PHE A 1 792 ? -15.270 -26.728 32.719 1.00 84.00 792 PHE A C 1
ATOM 6305 O O . PHE A 1 792 ? -15.117 -27.513 33.653 1.00 84.00 792 PHE A O 1
ATOM 6312 N N . ASP A 1 793 ? -16.324 -25.905 32.647 1.00 85.19 793 ASP A N 1
ATOM 6313 C CA . ASP A 1 793 ? -17.389 -25.772 33.666 1.00 85.19 793 ASP A CA 1
ATOM 6314 C C . ASP A 1 793 ? -16.865 -25.498 35.101 1.00 85.19 793 ASP A C 1
ATOM 6316 O O . ASP A 1 793 ? -17.277 -26.067 36.126 1.00 85.19 793 ASP A O 1
ATOM 6320 N N . ILE A 1 794 ? -15.899 -24.585 35.189 1.00 88.62 794 ILE A N 1
ATOM 6321 C CA . ILE A 1 794 ? -15.275 -24.136 36.441 1.00 88.62 794 ILE A CA 1
ATOM 6322 C C . ILE A 1 794 ? -15.283 -22.608 36.529 1.00 88.62 794 ILE A C 1
ATOM 6324 O O . ILE A 1 794 ? -15.531 -21.929 35.545 1.00 88.62 794 ILE A O 1
ATOM 6328 N N . SER A 1 795 ? -15.020 -22.038 37.708 1.00 90.50 795 SER A N 1
ATOM 6329 C CA . SER A 1 795 ? -14.916 -20.578 37.840 1.00 90.50 795 SER A CA 1
ATOM 6330 C C . SER A 1 795 ? -13.555 -20.055 37.367 1.00 90.50 795 SER A C 1
ATOM 6332 O O . SER A 1 795 ? -12.550 -20.760 37.477 1.00 90.50 795 SER A O 1
ATOM 6334 N N . GLU A 1 796 ? -13.485 -18.794 36.937 1.00 92.12 796 GLU A N 1
ATOM 6335 C CA . GLU A 1 796 ? -12.229 -18.123 36.553 1.00 92.12 796 GLU A CA 1
ATOM 6336 C C . GLU A 1 796 ? -11.164 -18.182 37.660 1.00 92.12 796 GLU A C 1
ATOM 6338 O O . GLU A 1 796 ? -9.994 -18.455 37.398 1.00 92.12 796 GLU A O 1
ATOM 6343 N N . GLN A 1 797 ? -11.565 -18.019 38.928 1.00 91.25 797 GLN A N 1
ATOM 6344 C CA . GLN A 1 797 ? -10.643 -18.141 40.066 1.00 91.25 797 GLN A CA 1
ATOM 6345 C C . GLN A 1 797 ? -10.089 -19.570 40.190 1.00 91.25 797 GLN A C 1
ATOM 6347 O O . GLN A 1 797 ? -8.962 -19.767 40.642 1.00 91.25 797 GLN A O 1
ATOM 6352 N N . THR A 1 798 ? -10.861 -20.576 39.770 1.00 91.69 798 THR A N 1
ATOM 6353 C CA . THR A 1 798 ? -10.424 -21.976 39.741 1.00 91.69 798 THR A CA 1
ATOM 6354 C C . THR A 1 798 ? -9.461 -22.237 38.582 1.00 91.69 798 THR A C 1
ATOM 6356 O O . THR A 1 798 ? -8.438 -22.878 38.817 1.00 91.69 798 THR A O 1
ATOM 6359 N N . VAL A 1 799 ? -9.726 -21.689 37.386 1.00 92.00 799 VAL A N 1
ATOM 6360 C CA . VAL A 1 799 ? -8.794 -21.709 36.237 1.00 92.00 799 VAL A CA 1
ATOM 6361 C C . VAL A 1 799 ? -7.456 -21.091 36.637 1.00 92.00 799 VAL A C 1
ATOM 6363 O O . VAL A 1 799 ? -6.417 -21.741 36.531 1.00 92.00 799 VAL A O 1
ATOM 6366 N N . SER A 1 800 ? -7.490 -19.863 37.162 1.00 91.12 800 SER A N 1
ATOM 6367 C CA . SER A 1 800 ? -6.298 -19.117 37.562 1.00 91.12 800 SER A CA 1
ATOM 6368 C C . SER A 1 800 ? -5.506 -19.860 38.640 1.00 91.12 800 SER A C 1
ATOM 6370 O O . SER A 1 800 ? -4.302 -20.065 38.479 1.00 91.12 800 SER A O 1
ATOM 6372 N N . ARG A 1 801 ? -6.168 -20.369 39.690 1.00 91.19 801 ARG A N 1
ATOM 6373 C CA . ARG A 1 801 ? -5.523 -21.188 40.732 1.00 91.19 801 ARG A CA 1
ATOM 6374 C C . ARG A 1 801 ? -4.840 -22.430 40.155 1.00 91.19 801 ARG A C 1
ATOM 6376 O O . ARG A 1 801 ? -3.690 -22.681 40.498 1.00 91.19 801 ARG A O 1
ATOM 6383 N N . TYR A 1 802 ? -5.520 -23.193 39.294 1.00 93.69 802 TYR A N 1
ATOM 6384 C CA . TYR A 1 802 ? -4.915 -24.369 38.662 1.00 93.69 802 TYR A CA 1
ATOM 6385 C C . TYR A 1 802 ? -3.704 -23.977 37.814 1.00 93.69 802 TYR A C 1
ATOM 6387 O O . TYR A 1 802 ? -2.641 -24.566 37.990 1.00 93.69 802 TYR A O 1
ATOM 6395 N N . PHE A 1 803 ? -3.827 -22.948 36.976 1.00 94.12 803 PHE A N 1
ATOM 6396 C CA . PHE A 1 803 ? -2.725 -22.474 36.146 1.00 94.12 803 PHE A CA 1
ATOM 6397 C C . PHE A 1 803 ? -1.487 -22.110 36.981 1.00 94.12 803 PHE A C 1
ATOM 6399 O O . PHE A 1 803 ? -0.410 -22.635 36.718 1.00 94.12 803 PHE A O 1
ATOM 6406 N N . HIS A 1 804 ? -1.634 -21.298 38.034 1.00 92.12 804 HIS A N 1
ATOM 6407 C CA . HIS A 1 804 ? -0.508 -20.928 38.901 1.00 92.12 804 HIS A CA 1
ATOM 6408 C C . HIS A 1 804 ? 0.119 -22.154 39.585 1.00 92.12 804 HIS A C 1
ATOM 6410 O O . HIS A 1 804 ? 1.325 -22.363 39.465 1.00 92.12 804 HIS A O 1
ATOM 6416 N N . SER A 1 805 ? -0.690 -23.018 40.215 1.00 92.38 805 SER A N 1
ATOM 6417 C CA . SER A 1 805 ? -0.178 -24.214 40.903 1.00 92.38 805 SER A CA 1
ATOM 6418 C C . SER A 1 805 ? 0.563 -25.180 39.973 1.00 92.38 805 SER A C 1
ATOM 6420 O O . SER A 1 805 ? 1.569 -25.761 40.379 1.00 92.38 805 SER A O 1
ATOM 6422 N N . TRP A 1 806 ? 0.101 -25.362 38.732 1.00 95.44 806 TRP A N 1
ATOM 6423 C CA . TRP A 1 806 ? 0.775 -26.239 37.772 1.00 95.44 806 TRP A CA 1
ATOM 6424 C C . TRP A 1 806 ? 2.015 -25.592 37.140 1.00 95.44 806 TRP A C 1
ATOM 6426 O O . TRP A 1 806 ? 3.003 -26.300 36.958 1.00 95.44 806 TRP A O 1
ATOM 6436 N N . ILE A 1 807 ? 2.027 -24.277 36.886 1.00 95.38 807 ILE A N 1
ATOM 6437 C CA . ILE A 1 807 ? 3.242 -23.556 36.457 1.00 95.38 807 ILE A CA 1
ATOM 6438 C C . ILE A 1 807 ? 4.335 -23.651 37.526 1.00 95.38 807 ILE A C 1
ATOM 6440 O O . ILE A 1 807 ? 5.456 -24.045 37.204 1.00 95.38 807 ILE A O 1
ATOM 6444 N N . ASP A 1 808 ? 4.005 -23.383 38.792 1.00 92.69 808 ASP A N 1
ATOM 6445 C CA . ASP A 1 808 ? 4.948 -23.531 39.907 1.00 92.69 808 ASP A CA 1
ATOM 6446 C C . ASP A 1 808 ? 5.439 -24.981 40.032 1.00 92.69 808 ASP A C 1
ATOM 6448 O O . ASP A 1 808 ? 6.640 -25.226 40.158 1.00 92.69 808 ASP A O 1
ATOM 6452 N N . CYS A 1 809 ? 4.534 -25.961 39.930 1.00 94.06 809 CYS A N 1
ATOM 6453 C CA . CYS A 1 809 ? 4.887 -27.377 40.014 1.00 94.06 809 CYS A CA 1
ATOM 6454 C C . CYS A 1 809 ? 5.861 -27.807 38.903 1.00 94.06 809 CYS A C 1
ATOM 6456 O O . CYS A 1 809 ? 6.862 -28.460 39.201 1.00 94.06 809 CYS A O 1
ATOM 6458 N N . ILE A 1 810 ? 5.610 -27.423 37.644 1.00 95.25 810 ILE A N 1
ATOM 6459 C CA . ILE A 1 810 ? 6.510 -27.720 36.516 1.00 95.25 810 ILE A CA 1
ATOM 6460 C C . ILE A 1 810 ? 7.852 -27.004 36.717 1.00 95.25 810 ILE A C 1
ATOM 6462 O O . ILE A 1 810 ? 8.903 -27.636 36.603 1.00 95.25 810 ILE A O 1
ATOM 6466 N N . TYR A 1 811 ? 7.828 -25.712 37.059 1.00 94.88 811 TYR A N 1
ATOM 6467 C CA . TYR A 1 811 ? 9.028 -24.899 37.258 1.00 94.88 811 TYR A CA 1
ATOM 6468 C C . TYR A 1 811 ? 9.947 -25.490 38.336 1.00 94.88 811 TYR A C 1
ATOM 6470 O O . TYR A 1 811 ? 11.101 -25.814 38.049 1.00 94.88 811 TYR A O 1
ATOM 6478 N N . TYR A 1 812 ? 9.441 -25.695 39.556 1.00 92.38 812 TYR A N 1
ATOM 6479 C CA . TYR A 1 812 ? 10.265 -26.163 40.674 1.00 92.38 812 TYR A CA 1
ATOM 6480 C C . TYR A 1 812 ? 10.687 -27.627 40.557 1.00 92.38 812 TYR A C 1
ATOM 6482 O O . TYR A 1 812 ? 11.762 -27.973 41.042 1.00 92.38 812 TYR A O 1
ATOM 6490 N N . LYS A 1 813 ? 9.892 -28.489 39.907 1.00 93.00 813 LYS A N 1
ATOM 6491 C CA . LYS A 1 813 ? 10.267 -29.901 39.738 1.00 93.00 813 LYS A CA 1
ATOM 6492 C C . LYS A 1 813 ? 11.164 -30.186 38.545 1.00 93.00 813 LYS A C 1
ATOM 6494 O O . LYS A 1 813 ? 11.875 -31.183 38.593 1.00 93.00 813 LYS A O 1
ATOM 6499 N N . LEU A 1 814 ? 11.101 -29.396 37.470 1.00 93.69 814 LEU A N 1
ATOM 6500 C CA . LEU A 1 814 ? 11.776 -29.744 36.214 1.00 93.69 814 LEU A CA 1
ATOM 6501 C C . LEU A 1 814 ? 12.870 -28.769 35.779 1.00 93.69 814 LEU A C 1
ATOM 6503 O O . LEU A 1 814 ? 13.735 -29.193 35.016 1.00 93.69 814 LEU A O 1
ATOM 6507 N N . LYS A 1 815 ? 12.919 -27.516 36.262 1.00 91.19 815 LYS A N 1
ATOM 6508 C CA . LYS A 1 815 ? 13.935 -26.543 35.803 1.00 91.19 815 LYS A CA 1
ATOM 6509 C C . LYS A 1 815 ? 15.361 -27.085 35.922 1.00 91.19 815 LYS A C 1
ATOM 6511 O O . LYS A 1 815 ? 16.081 -27.109 34.932 1.00 91.19 815 LYS A O 1
ATOM 6516 N N . THR A 1 816 ? 15.735 -27.584 37.097 1.00 87.38 816 THR A N 1
ATOM 6517 C CA . THR A 1 816 ? 17.069 -28.144 37.389 1.00 87.38 816 THR A CA 1
ATOM 6518 C C . THR A 1 816 ? 17.332 -29.513 36.756 1.00 87.38 816 THR A C 1
ATOM 6520 O O . THR A 1 816 ? 18.469 -29.972 36.767 1.00 87.38 816 THR A O 1
ATOM 6523 N N . HIS A 1 817 ? 16.301 -30.175 36.223 1.00 87.50 817 HIS A N 1
ATOM 6524 C CA . HIS A 1 817 ? 16.381 -31.524 35.652 1.00 87.50 817 HIS A CA 1
ATOM 6525 C C . HIS A 1 817 ? 16.231 -31.555 34.122 1.00 87.50 817 HIS A C 1
ATOM 6527 O O . HIS A 1 817 ? 16.473 -32.595 33.518 1.00 87.50 817 HIS A O 1
ATOM 6533 N N . VAL A 1 818 ? 15.824 -30.443 33.498 1.00 90.06 818 VAL A N 1
ATOM 6534 C CA . VAL A 1 818 ? 15.569 -30.340 32.048 1.00 90.06 818 VAL A CA 1
ATOM 6535 C C . VAL A 1 818 ? 16.346 -29.191 31.397 1.00 90.06 818 VAL A C 1
ATOM 6537 O O . VAL A 1 818 ? 16.750 -29.322 30.244 1.00 90.06 818 VAL A O 1
ATOM 6540 N N . LEU A 1 819 ? 16.603 -28.090 32.115 1.00 91.56 819 LEU A N 1
ATOM 6541 C CA . LEU A 1 819 ? 17.498 -27.015 31.667 1.00 91.56 819 LEU A CA 1
ATOM 6542 C C . LEU A 1 819 ? 18.878 -27.234 32.302 1.00 91.56 819 LEU A C 1
ATOM 6544 O O . LEU A 1 819 ? 19.262 -26.566 33.261 1.00 91.56 819 LEU A O 1
ATOM 6548 N N . ILE A 1 820 ? 19.570 -28.264 31.814 1.00 90.50 820 ILE A N 1
ATOM 6549 C CA . ILE A 1 820 ? 20.878 -28.697 32.316 1.00 90.50 820 ILE A CA 1
ATOM 6550 C C . ILE A 1 820 ? 21.977 -28.071 31.457 1.00 90.50 820 ILE A C 1
ATOM 6552 O O . ILE A 1 820 ? 21.943 -28.186 30.233 1.00 90.50 820 ILE A O 1
ATOM 6556 N N . TRP A 1 821 ? 22.997 -27.493 32.097 1.00 91.62 821 TRP A N 1
ATOM 6557 C CA . TRP A 1 821 ? 24.252 -27.169 31.423 1.00 91.62 821 TRP A CA 1
ATOM 6558 C C . TRP A 1 821 ? 25.090 -28.449 31.247 1.00 91.62 821 TRP A C 1
ATOM 6560 O O . TRP A 1 821 ? 25.517 -29.032 32.249 1.00 91.62 821 TRP A O 1
ATOM 6570 N N . PRO A 1 822 ? 25.297 -28.941 30.014 1.00 87.19 822 PRO A N 1
ATOM 6571 C CA . PRO A 1 822 ? 25.930 -30.236 29.781 1.00 87.19 822 PRO A CA 1
ATOM 6572 C C . PRO A 1 822 ? 27.454 -30.171 29.945 1.00 87.19 822 PRO A C 1
ATOM 6574 O O . PRO A 1 822 ? 28.065 -29.103 29.922 1.00 87.19 822 PRO A O 1
ATOM 6577 N N . LEU A 1 823 ? 28.094 -31.336 30.057 1.00 88.19 823 LEU A N 1
ATOM 6578 C CA . LEU A 1 823 ? 29.545 -31.439 29.894 1.00 88.19 823 LEU A CA 1
ATOM 6579 C C . LEU A 1 823 ? 29.903 -31.477 28.403 1.00 88.19 823 LEU A C 1
ATOM 6581 O O . LEU A 1 823 ? 29.244 -32.174 27.631 1.00 88.19 823 LEU A O 1
ATOM 6585 N N . LEU A 1 824 ? 30.992 -30.810 28.006 1.00 88.94 824 LEU A N 1
ATOM 6586 C CA . LEU A 1 824 ? 31.469 -30.824 26.618 1.00 88.94 824 LEU A CA 1
ATOM 6587 C C . LEU A 1 824 ? 31.673 -32.256 26.083 1.00 88.94 824 LEU A C 1
ATOM 6589 O O . LEU A 1 824 ? 31.261 -32.558 24.967 1.00 88.94 824 LEU A O 1
ATOM 6593 N N . SER A 1 825 ? 32.202 -33.167 26.903 1.00 87.94 825 SER A N 1
ATOM 6594 C CA . SER A 1 825 ? 32.374 -34.582 26.541 1.00 87.94 825 SER A CA 1
ATOM 6595 C C . SER A 1 825 ? 31.059 -35.318 26.252 1.00 87.94 825 SER A C 1
ATOM 6597 O O . SER A 1 825 ? 31.045 -36.241 25.445 1.00 87.94 825 SER A O 1
ATOM 6599 N N . GLN A 1 826 ? 29.944 -34.911 26.871 1.00 87.00 826 GLN A N 1
ATOM 6600 C CA . GLN A 1 826 ? 28.615 -35.459 26.579 1.00 87.00 826 GLN A CA 1
ATOM 6601 C C . GLN A 1 826 ? 28.060 -34.878 25.274 1.00 87.00 826 GLN A C 1
ATOM 6603 O O . GLN A 1 826 ? 27.488 -35.613 24.471 1.00 87.00 826 GLN A O 1
ATOM 6608 N N . LEU A 1 827 ? 28.268 -33.577 25.035 1.00 88.31 827 LEU A N 1
ATOM 6609 C CA . LEU A 1 827 ? 27.867 -32.933 23.784 1.00 88.31 827 LEU A CA 1
ATOM 6610 C C . LEU A 1 827 ? 28.621 -33.489 22.581 1.00 88.31 827 LEU A C 1
ATOM 6612 O O . LEU A 1 827 ? 27.994 -33.755 21.565 1.00 88.31 827 LEU A O 1
ATOM 6616 N N . GLN A 1 828 ? 29.932 -33.715 22.689 1.00 86.81 828 GLN A N 1
ATOM 6617 C CA . GLN A 1 828 ? 30.767 -34.202 21.585 1.00 86.81 828 GLN A CA 1
ATOM 6618 C C . GLN A 1 828 ? 30.292 -35.540 20.996 1.00 86.81 828 GLN A C 1
ATOM 6620 O O . GLN A 1 828 ? 30.469 -35.761 19.796 1.00 86.81 828 GLN A O 1
ATOM 6625 N N . VAL A 1 829 ? 29.638 -36.398 21.790 1.00 84.62 829 VAL A N 1
ATOM 6626 C CA . VAL A 1 829 ? 29.010 -37.643 21.309 1.00 84.62 829 VAL A CA 1
ATOM 6627 C C . VAL A 1 829 ? 27.844 -37.342 20.359 1.00 84.62 829 VAL A C 1
ATOM 6629 O O . VAL A 1 829 ? 27.773 -37.921 19.278 1.00 84.62 829 VAL A O 1
ATOM 6632 N N . ALA A 1 830 ? 26.976 -36.399 20.732 1.00 81.19 830 ALA A N 1
ATOM 6633 C CA . ALA A 1 830 ? 25.736 -36.051 20.030 1.00 81.19 830 ALA A CA 1
ATOM 6634 C C . ALA A 1 830 ? 25.822 -34.735 19.222 1.00 81.19 830 ALA A C 1
ATOM 6636 O O . ALA A 1 830 ? 24.799 -34.116 18.930 1.00 81.19 830 ALA A O 1
ATOM 6637 N N . MET A 1 831 ? 27.036 -34.272 18.908 1.00 87.62 831 MET A N 1
ATOM 6638 C CA . MET A 1 831 ? 27.286 -33.007 18.216 1.00 87.62 831 MET A CA 1
ATOM 6639 C C . MET A 1 831 ? 27.091 -33.169 16.698 1.00 87.62 831 MET A C 1
ATOM 6641 O O . MET A 1 831 ? 27.791 -34.000 16.112 1.00 87.62 831 MET A O 1
ATOM 6645 N N . PRO A 1 832 ? 26.222 -32.365 16.046 1.00 86.94 832 PRO A N 1
ATOM 6646 C CA . PRO A 1 832 ? 26.029 -32.422 14.595 1.00 86.94 832 PRO A CA 1
ATOM 6647 C C . PRO A 1 832 ? 27.320 -32.126 13.819 1.00 86.94 832 PRO A C 1
ATOM 6649 O O . PRO A 1 832 ? 28.175 -31.356 14.283 1.00 86.94 832 PRO A O 1
ATOM 6652 N N . MET A 1 833 ? 27.465 -32.694 12.617 1.00 83.69 833 MET A N 1
ATOM 6653 C CA . MET A 1 833 ? 28.723 -32.621 11.857 1.00 83.69 833 MET A CA 1
ATOM 6654 C C . MET A 1 833 ? 29.124 -31.190 11.485 1.00 83.69 833 MET A C 1
ATOM 6656 O O . MET A 1 833 ? 30.317 -30.870 11.476 1.00 83.69 833 MET A O 1
ATOM 6660 N N . CYS A 1 834 ? 28.147 -30.304 11.265 1.00 84.31 834 CYS A N 1
ATOM 6661 C CA . CYS A 1 834 ? 28.379 -28.883 11.003 1.00 84.31 834 CYS A CA 1
ATOM 6662 C C . CYS A 1 834 ? 29.111 -28.154 12.150 1.00 84.31 834 CYS A C 1
ATOM 6664 O O . CYS A 1 834 ? 29.905 -27.253 11.880 1.00 84.31 834 CYS A O 1
ATOM 6666 N N . PHE A 1 835 ? 28.940 -28.587 13.407 1.00 89.00 835 PHE A N 1
ATOM 6667 C CA . PHE A 1 835 ? 29.746 -28.109 14.539 1.00 89.00 835 PHE A CA 1
ATOM 6668 C C . PHE A 1 835 ? 31.032 -28.911 14.689 1.00 89.00 835 PHE A C 1
ATOM 6670 O O . PHE A 1 835 ? 32.099 -28.316 14.809 1.00 89.00 835 PHE A O 1
ATOM 6677 N N . ARG A 1 836 ? 30.965 -30.250 14.631 1.00 87.06 836 ARG A N 1
ATOM 6678 C CA . ARG A 1 836 ? 32.130 -31.126 14.859 1.00 87.06 836 ARG A CA 1
ATOM 6679 C C . ARG A 1 836 ? 33.309 -30.803 13.926 1.00 87.06 836 ARG A C 1
ATOM 6681 O O . ARG A 1 836 ? 34.457 -30.959 14.330 1.00 87.06 836 ARG A O 1
ATOM 6688 N N . ARG A 1 837 ? 33.040 -30.324 12.704 1.00 84.81 837 ARG A N 1
ATOM 6689 C CA . ARG A 1 837 ? 34.062 -29.956 11.706 1.00 84.81 837 ARG A CA 1
ATOM 6690 C C . ARG A 1 837 ? 34.772 -28.617 11.968 1.00 84.81 837 ARG A C 1
ATOM 6692 O O . ARG A 1 837 ? 35.931 -28.489 11.586 1.00 84.81 837 ARG A O 1
ATOM 6699 N N . HIS A 1 838 ? 34.101 -27.631 12.570 1.00 84.75 838 HIS A N 1
ATOM 6700 C CA . HIS A 1 838 ? 34.592 -26.239 12.638 1.00 84.75 838 HIS A CA 1
ATOM 6701 C C . HIS A 1 838 ? 34.611 -25.630 14.051 1.00 84.75 838 HIS A C 1
ATOM 6703 O O . HIS A 1 838 ? 35.464 -24.792 14.333 1.00 84.75 838 HIS A O 1
ATOM 6709 N N . TYR A 1 839 ? 33.715 -26.067 14.939 1.00 91.25 839 TYR A N 1
ATOM 6710 C CA . TYR A 1 839 ? 33.526 -25.547 16.300 1.00 91.25 839 TYR A CA 1
ATOM 6711 C C . TYR A 1 839 ? 33.322 -26.697 17.323 1.00 91.25 839 TYR A C 1
ATOM 6713 O O . TYR A 1 839 ? 32.307 -26.728 18.032 1.00 91.25 839 TYR A O 1
ATOM 6721 N N . PRO A 1 840 ? 34.250 -27.680 17.408 1.00 90.81 840 PRO A N 1
ATOM 6722 C CA . PRO A 1 840 ? 34.076 -28.937 18.158 1.00 90.81 840 PRO A CA 1
ATOM 6723 C C . PRO A 1 840 ? 34.007 -28.779 19.687 1.00 90.81 840 PRO A C 1
ATOM 6725 O O . PRO A 1 840 ? 33.722 -29.748 20.397 1.00 90.81 840 PRO A O 1
ATOM 6728 N N . ASN A 1 841 ? 34.272 -27.573 20.192 1.00 93.94 841 ASN A N 1
ATOM 6729 C CA . ASN A 1 841 ? 34.199 -27.229 21.609 1.00 93.94 841 ASN A CA 1
ATOM 6730 C C . ASN A 1 841 ? 32.925 -26.441 21.961 1.00 93.94 841 ASN A C 1
ATOM 6732 O O . ASN A 1 841 ? 32.782 -25.993 23.098 1.00 93.94 841 ASN A O 1
ATOM 6736 N N . THR A 1 842 ? 31.999 -26.253 21.009 1.00 94.06 842 THR A N 1
ATOM 6737 C CA . THR A 1 842 ? 30.781 -25.466 21.250 1.00 94.06 842 THR A CA 1
ATOM 6738 C C . THR A 1 842 ? 29.914 -26.131 22.312 1.00 94.06 842 THR A C 1
ATOM 6740 O O . THR A 1 842 ? 29.361 -27.208 22.085 1.00 94.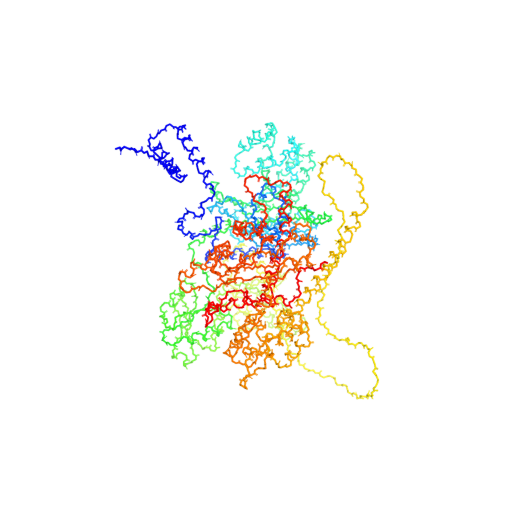06 842 THR A O 1
ATOM 6743 N N . VAL A 1 843 ? 29.740 -25.462 23.452 1.00 94.06 843 VAL A N 1
ATOM 6744 C CA . VAL A 1 843 ? 28.797 -25.889 24.500 1.00 94.06 843 VAL A CA 1
ATOM 6745 C C . VAL A 1 843 ? 27.469 -25.146 24.435 1.00 94.06 843 VAL A C 1
ATOM 6747 O O . VAL A 1 843 ? 26.458 -25.641 24.933 1.00 94.06 843 VAL A O 1
ATOM 6750 N N . SER A 1 844 ? 27.467 -23.953 23.836 1.00 94.06 844 SER A N 1
ATOM 6751 C CA . SER A 1 844 ? 26.348 -23.023 23.920 1.00 94.06 844 SER A CA 1
ATOM 6752 C C . SER A 1 844 ? 26.314 -22.042 22.746 1.00 94.06 844 SER A C 1
ATOM 6754 O O . SER A 1 844 ? 27.332 -21.462 22.369 1.00 94.06 844 SER A O 1
ATOM 6756 N N . ILE A 1 845 ? 25.121 -21.830 22.202 1.00 95.12 845 ILE A N 1
ATOM 6757 C CA . ILE A 1 845 ? 24.778 -20.805 21.219 1.00 95.12 845 ILE A CA 1
ATOM 6758 C C . ILE A 1 845 ? 23.788 -19.879 21.924 1.00 95.12 845 ILE A C 1
ATOM 6760 O O . ILE A 1 845 ? 22.683 -20.314 22.257 1.00 95.12 845 ILE A O 1
ATOM 6764 N N . MET A 1 846 ? 24.190 -18.640 22.206 1.00 95.31 846 MET A N 1
ATOM 6765 C CA . MET A 1 846 ? 23.402 -17.704 23.015 1.00 95.31 846 MET A CA 1
ATOM 6766 C C . MET A 1 846 ? 22.791 -16.573 22.190 1.00 95.31 846 MET A C 1
ATOM 6768 O O . MET A 1 846 ? 23.383 -16.110 21.213 1.00 95.31 846 MET A O 1
ATOM 6772 N N . ASP A 1 847 ? 21.612 -16.121 22.614 1.00 95.38 847 ASP A N 1
ATOM 6773 C CA . ASP A 1 847 ? 20.899 -14.999 22.008 1.00 95.38 847 ASP A CA 1
ATOM 6774 C C . ASP A 1 847 ? 19.911 -14.350 22.996 1.00 95.38 847 ASP A C 1
ATOM 6776 O O . ASP A 1 847 ? 19.526 -14.944 24.007 1.00 95.38 847 ASP A O 1
ATOM 6780 N N . CYS A 1 848 ? 19.475 -13.127 22.703 1.00 94.94 848 CYS A N 1
ATOM 6781 C CA . CYS A 1 848 ? 18.482 -12.398 23.484 1.00 94.94 848 CYS A CA 1
ATOM 6782 C C . CYS A 1 848 ? 17.146 -12.315 22.737 1.00 94.94 848 CYS A C 1
ATOM 6784 O O . CYS A 1 848 ? 17.078 -11.831 21.610 1.00 94.94 848 CYS A O 1
ATOM 6786 N N . PHE A 1 849 ? 16.043 -12.671 23.402 1.00 94.25 849 PHE A N 1
ATOM 6787 C CA . PHE A 1 849 ? 14.697 -12.410 22.884 1.00 94.25 849 PHE A CA 1
ATOM 6788 C C . PHE A 1 849 ? 13.896 -11.485 23.800 1.00 94.25 849 PHE A C 1
ATOM 6790 O O . PHE A 1 849 ? 14.110 -11.408 25.009 1.00 94.25 849 PHE A O 1
ATOM 6797 N N . GLU A 1 850 ? 12.938 -10.773 23.210 1.00 92.75 850 GLU A N 1
ATOM 6798 C CA . GLU A 1 850 ? 12.074 -9.827 23.911 1.00 92.75 850 GLU A CA 1
ATOM 6799 C C . GLU A 1 850 ? 10.605 -10.243 23.818 1.00 92.75 850 GLU A C 1
ATOM 6801 O O . GLU A 1 850 ? 10.093 -10.527 22.730 1.00 92.75 850 GLU A O 1
ATOM 6806 N N . THR A 1 851 ? 9.910 -10.203 24.955 1.00 91.88 851 THR A N 1
ATOM 6807 C CA . THR A 1 851 ? 8.447 -10.295 25.020 1.00 91.88 851 THR A CA 1
ATOM 6808 C C . THR A 1 851 ? 7.868 -8.902 25.246 1.00 91.88 851 THR A C 1
ATOM 6810 O O . THR A 1 851 ? 8.346 -8.159 26.101 1.00 91.88 851 THR A O 1
ATOM 6813 N N . GLN A 1 852 ? 6.826 -8.538 24.498 1.00 93.06 852 GLN A N 1
ATOM 6814 C CA . GLN A 1 852 ? 6.077 -7.306 24.739 1.00 93.06 852 GLN A CA 1
ATOM 6815 C C . GLN A 1 852 ? 5.328 -7.381 26.070 1.00 93.06 852 GLN A C 1
ATOM 6817 O O . GLN A 1 852 ? 4.728 -8.402 26.387 1.00 93.06 852 GLN A O 1
ATOM 6822 N N . ILE A 1 853 ? 5.296 -6.278 26.813 1.00 92.69 853 ILE A N 1
ATOM 6823 C CA . ILE A 1 853 ? 4.475 -6.147 28.020 1.00 92.69 853 ILE A CA 1
ATOM 6824 C C . ILE A 1 853 ? 3.395 -5.080 27.823 1.00 92.69 853 ILE A C 1
ATOM 6826 O O . ILE A 1 853 ? 3.479 -4.249 26.913 1.00 92.69 853 ILE A O 1
ATOM 6830 N N . GLN A 1 854 ? 2.360 -5.103 28.661 1.00 91.50 854 GLN A N 1
ATOM 6831 C CA . GLN A 1 854 ? 1.497 -3.937 28.845 1.00 91.50 854 GLN A CA 1
ATOM 6832 C C . GLN A 1 854 ? 2.330 -2.736 29.325 1.00 91.50 854 GLN A C 1
ATOM 6834 O O . GLN A 1 854 ? 3.359 -2.900 29.975 1.00 91.50 854 GLN A O 1
ATOM 6839 N N . ILE A 1 855 ? 1.902 -1.519 28.986 1.00 89.12 855 ILE A N 1
ATOM 6840 C CA . ILE A 1 855 ? 2.607 -0.295 29.389 1.00 89.12 855 ILE A CA 1
ATOM 6841 C C . ILE A 1 855 ? 2.515 -0.173 30.923 1.00 89.12 855 ILE A C 1
ATOM 6843 O O . ILE A 1 855 ? 1.392 -0.095 31.429 1.00 89.12 855 ILE A O 1
ATOM 6847 N N . PRO A 1 856 ? 3.639 -0.143 31.672 1.00 86.62 856 PRO A N 1
ATOM 6848 C CA . PRO A 1 856 ? 3.601 0.018 33.125 1.00 86.62 856 PRO A CA 1
ATOM 6849 C C . PRO A 1 856 ? 2.902 1.320 33.532 1.00 86.62 856 PRO A C 1
ATOM 6851 O O . PRO A 1 856 ? 2.945 2.303 32.796 1.00 86.62 856 PRO A O 1
ATOM 6854 N N . HIS A 1 857 ? 2.277 1.368 34.709 1.00 85.62 857 HIS A N 1
ATOM 6855 C CA . HIS A 1 857 ? 1.649 2.609 35.181 1.00 85.62 857 HIS A CA 1
ATOM 6856 C C . HIS A 1 857 ? 2.671 3.643 35.678 1.00 85.62 857 HIS A C 1
ATOM 6858 O O . HIS A 1 857 ? 2.457 4.840 35.482 1.00 85.62 857 HIS A O 1
ATOM 6864 N N . ASP A 1 858 ? 3.784 3.203 36.276 1.00 87.50 858 ASP A N 1
ATOM 6865 C CA . ASP A 1 858 ? 4.867 4.097 36.689 1.00 87.50 858 ASP A CA 1
ATOM 6866 C C . ASP A 1 858 ? 5.743 4.532 35.501 1.00 87.50 858 ASP A C 1
ATOM 6868 O O . ASP A 1 858 ? 6.069 3.746 34.609 1.00 87.50 858 ASP A O 1
ATOM 6872 N N . ARG A 1 859 ? 6.154 5.805 35.493 1.00 84.50 859 ARG A N 1
ATOM 6873 C CA . ARG A 1 859 ? 6.936 6.388 34.391 1.00 84.50 859 ARG A CA 1
ATOM 6874 C C . ARG A 1 859 ? 8.398 5.944 34.372 1.00 84.50 859 ARG A C 1
ATOM 6876 O O . ARG A 1 859 ? 8.995 5.919 33.296 1.00 84.50 859 ARG A O 1
ATOM 6883 N N . ASN A 1 860 ? 8.981 5.603 35.518 1.00 86.19 860 ASN A N 1
ATOM 6884 C CA . ASN A 1 860 ? 10.341 5.072 35.582 1.00 86.19 860 ASN A CA 1
ATOM 6885 C C . ASN A 1 860 ? 10.349 3.636 35.057 1.00 86.19 860 ASN A C 1
ATOM 6887 O O . ASN A 1 860 ? 11.188 3.309 34.219 1.00 86.19 860 ASN A O 1
ATOM 6891 N N . ASP A 1 861 ? 9.357 2.827 35.439 1.00 85.69 861 ASP A N 1
ATOM 6892 C CA . ASP A 1 861 ? 9.173 1.476 34.895 1.00 85.69 861 ASP A CA 1
ATOM 6893 C C . ASP A 1 861 ? 8.895 1.503 33.387 1.00 85.69 861 ASP A C 1
ATOM 6895 O O . ASP A 1 861 ? 9.488 0.718 32.640 1.00 85.69 861 ASP A O 1
ATOM 6899 N N . GLN A 1 862 ? 8.079 2.447 32.895 1.00 89.38 862 GLN A N 1
ATOM 6900 C CA . GLN A 1 862 ? 7.936 2.693 31.454 1.00 89.38 862 GLN A CA 1
ATOM 6901 C C . GLN A 1 862 ? 9.297 2.980 30.799 1.00 89.38 862 GLN A C 1
ATOM 6903 O O . GLN A 1 862 ? 9.648 2.342 29.809 1.00 89.38 862 GLN A O 1
ATOM 6908 N N . ALA A 1 863 ? 10.085 3.907 31.350 1.00 86.69 863 ALA A N 1
ATOM 6909 C CA . ALA A 1 863 ? 11.373 4.319 30.786 1.00 86.69 863 ALA A CA 1
ATOM 6910 C C . ALA A 1 863 ? 12.495 3.267 30.923 1.00 86.69 863 ALA A C 1
ATOM 6912 O O . ALA A 1 863 ? 13.484 3.327 30.182 1.00 86.69 863 ALA A O 1
ATOM 6913 N N . ALA A 1 864 ? 12.366 2.327 31.863 1.00 88.31 864 ALA A N 1
ATOM 6914 C CA . ALA A 1 864 ? 13.280 1.207 32.067 1.00 88.31 864 ALA A CA 1
ATOM 6915 C C . ALA A 1 864 ? 12.932 0.005 31.175 1.00 88.31 864 ALA A C 1
ATOM 6917 O O . ALA A 1 864 ? 13.827 -0.658 30.651 1.00 88.31 864 ALA A O 1
ATOM 6918 N N . THR A 1 865 ? 11.641 -0.276 30.980 1.00 92.38 865 THR A N 1
ATOM 6919 C CA . THR A 1 865 ? 11.162 -1.396 30.147 1.00 92.38 865 THR A CA 1
ATOM 6920 C C . THR A 1 865 ? 11.050 -1.054 28.663 1.00 92.38 865 THR A C 1
ATOM 6922 O O . THR A 1 865 ? 10.907 -1.960 27.850 1.00 92.38 865 THR A O 1
ATOM 6925 N N . TYR A 1 866 ? 11.123 0.220 28.271 1.00 92.44 866 TYR A N 1
ATOM 6926 C CA . TYR A 1 866 ? 11.076 0.606 26.861 1.00 92.44 866 TYR A CA 1
ATOM 6927 C C . TYR A 1 866 ? 12.309 0.110 26.089 1.00 92.44 866 TYR A C 1
ATOM 6929 O O . TYR A 1 866 ? 13.418 0.616 26.273 1.00 92.44 866 TYR A O 1
ATOM 6937 N N . SER A 1 867 ? 12.101 -0.852 25.190 1.00 89.50 867 SER A N 1
ATOM 6938 C CA . SER A 1 867 ? 13.095 -1.263 24.202 1.00 89.50 867 SER A CA 1
ATOM 6939 C C . SER A 1 867 ? 13.064 -0.299 23.024 1.00 89.50 867 SER A C 1
ATOM 6941 O O . SER A 1 867 ? 12.046 -0.153 22.342 1.00 89.50 867 SER A O 1
ATOM 6943 N N . THR A 1 868 ? 14.199 0.349 22.766 1.00 82.00 868 THR A N 1
ATOM 6944 C CA . THR A 1 868 ? 14.417 1.165 21.565 1.00 82.00 868 THR A CA 1
ATOM 6945 C C . THR A 1 868 ? 14.308 0.305 20.306 1.00 82.00 868 THR A C 1
ATOM 6947 O O . THR A 1 868 ? 13.586 0.664 19.377 1.00 82.00 868 THR A O 1
ATOM 6950 N N . TYR A 1 869 ? 14.922 -0.882 20.324 1.00 79.00 869 TYR A N 1
ATOM 6951 C CA . TYR A 1 869 ? 14.940 -1.833 19.212 1.00 79.00 869 TYR A CA 1
ATOM 6952 C C . TYR A 1 869 ? 13.542 -2.338 18.814 1.00 79.00 869 TYR A C 1
ATOM 6954 O O . TYR A 1 869 ? 13.238 -2.440 17.626 1.00 79.00 869 TYR A O 1
ATOM 6962 N N . LYS A 1 870 ? 12.653 -2.614 19.781 1.00 83.62 870 LYS A N 1
ATOM 6963 C CA . LYS A 1 870 ? 11.261 -3.029 19.499 1.00 83.62 870 LYS A CA 1
ATOM 6964 C C . LYS A 1 870 ? 10.243 -1.880 19.520 1.00 83.62 870 LYS A C 1
ATOM 6966 O O . LYS A 1 870 ? 9.064 -2.131 19.243 1.00 83.62 870 LYS A O 1
ATOM 6971 N N . SER A 1 871 ? 10.689 -0.657 19.830 1.00 89.31 871 SER A N 1
ATOM 6972 C CA . SER A 1 871 ? 9.890 0.575 19.965 1.00 89.31 871 SER A CA 1
ATOM 6973 C C . SER A 1 871 ? 8.623 0.403 20.816 1.00 89.31 871 SER A C 1
ATOM 6975 O O . SER A 1 871 ? 7.538 0.858 20.455 1.00 89.31 871 SER A O 1
ATOM 6977 N N . ARG A 1 872 ? 8.749 -0.330 21.930 1.00 92.50 872 ARG A N 1
ATOM 6978 C CA . ARG A 1 872 ? 7.655 -0.643 22.867 1.00 92.50 872 ARG A CA 1
ATOM 6979 C C . ARG A 1 872 ? 8.207 -1.088 24.222 1.00 92.50 872 ARG A C 1
ATOM 6981 O O . ARG A 1 872 ? 9.382 -1.427 24.333 1.00 92.50 872 ARG A O 1
ATOM 6988 N N . ASN A 1 873 ? 7.355 -1.147 25.242 1.00 93.56 873 ASN A N 1
ATOM 6989 C CA . ASN A 1 873 ? 7.706 -1.758 26.524 1.00 93.56 873 ASN A CA 1
ATOM 6990 C C . ASN A 1 873 ? 7.866 -3.279 26.368 1.00 93.56 873 ASN A C 1
ATOM 6992 O O . ASN A 1 873 ? 6.965 -3.961 25.865 1.00 93.56 873 ASN A O 1
ATOM 6996 N N . THR A 1 874 ? 9.013 -3.808 26.793 1.00 94.38 874 THR A N 1
ATOM 6997 C CA . THR A 1 874 ? 9.351 -5.234 26.727 1.00 94.38 874 THR A CA 1
ATOM 6998 C C . THR A 1 874 ? 10.084 -5.709 27.982 1.00 94.38 874 THR A C 1
ATOM 7000 O O . THR A 1 874 ? 10.660 -4.927 28.747 1.00 94.38 874 THR A O 1
ATOM 7003 N N . VAL A 1 875 ? 10.072 -7.026 28.172 1.00 93.75 875 VAL A N 1
ATOM 7004 C CA . VAL A 1 875 ? 11.004 -7.745 29.044 1.00 93.75 875 VAL A CA 1
ATOM 7005 C C . VAL A 1 875 ? 11.864 -8.641 28.159 1.00 93.75 875 VAL A C 1
ATOM 7007 O O . VAL A 1 875 ? 11.359 -9.321 27.261 1.00 93.75 875 VAL A O 1
ATOM 7010 N N . LYS A 1 876 ? 13.172 -8.595 28.394 1.00 94.75 876 LYS A N 1
ATOM 7011 C CA . LYS A 1 876 ? 14.219 -9.266 27.632 1.00 94.75 876 LYS A CA 1
ATOM 7012 C C . LYS A 1 876 ? 14.785 -10.448 28.420 1.00 94.75 876 LYS A C 1
ATOM 7014 O O . LYS A 1 876 ? 15.005 -10.337 29.628 1.00 94.75 876 LYS A O 1
ATOM 7019 N N . TYR A 1 877 ? 15.043 -11.542 27.717 1.00 96.50 877 TYR A N 1
ATOM 7020 C CA . TYR A 1 877 ? 15.584 -12.791 28.243 1.00 96.50 877 TYR A CA 1
ATOM 7021 C C . TYR A 1 877 ? 16.805 -13.205 27.425 1.00 96.50 877 TYR A C 1
ATOM 7023 O O . TYR A 1 877 ? 16.737 -13.212 26.196 1.00 96.50 877 TYR A O 1
ATOM 7031 N N . LEU A 1 878 ? 17.889 -13.583 28.102 1.00 97.12 878 LEU A N 1
ATOM 7032 C CA . LEU A 1 878 ? 18.997 -14.317 27.496 1.00 97.12 878 LEU A CA 1
ATOM 7033 C C . LEU A 1 878 ? 18.659 -15.805 27.538 1.00 97.12 878 LEU A C 1
ATOM 7035 O O . LEU A 1 878 ? 18.366 -16.349 28.606 1.00 97.12 878 LEU A O 1
ATOM 7039 N N . ILE A 1 879 ? 18.724 -16.451 26.384 1.00 96.94 879 ILE A N 1
ATOM 7040 C CA . ILE A 1 879 ? 18.521 -17.886 26.207 1.00 96.94 879 ILE A CA 1
ATOM 7041 C C . ILE A 1 879 ? 19.750 -18.468 25.517 1.00 96.94 879 ILE A C 1
ATOM 7043 O O . ILE A 1 879 ? 20.419 -17.788 24.738 1.00 96.94 879 ILE A O 1
ATOM 7047 N N . SER A 1 880 ? 20.040 -19.735 25.780 1.00 95.81 880 SER A N 1
ATOM 7048 C CA . SER A 1 880 ? 20.968 -20.478 24.940 1.00 95.81 880 SER A CA 1
ATOM 7049 C C . SER A 1 880 ? 20.515 -21.903 24.701 1.00 95.81 880 SER A C 1
ATOM 7051 O O . SER A 1 880 ? 19.781 -22.494 25.500 1.00 95.81 880 SER A O 1
ATOM 7053 N N . ALA A 1 881 ? 20.990 -22.445 23.587 1.00 94.38 881 ALA A N 1
ATOM 7054 C CA . ALA A 1 881 ? 20.848 -23.840 23.235 1.00 94.38 881 ALA A CA 1
ATOM 7055 C C . ALA A 1 881 ? 22.213 -24.448 22.928 1.00 94.38 881 ALA A C 1
ATOM 7057 O O . ALA A 1 881 ? 23.163 -23.786 22.516 1.00 94.38 881 ALA A O 1
ATOM 7058 N N . THR A 1 882 ? 22.288 -25.746 23.134 1.00 93.12 882 THR A N 1
ATOM 7059 C CA . THR A 1 882 ? 23.409 -26.602 22.747 1.00 93.12 882 THR A CA 1
ATOM 7060 C C . THR A 1 882 ? 23.439 -26.811 21.223 1.00 93.12 882 THR A C 1
ATOM 7062 O O . THR A 1 882 ? 22.419 -26.608 20.561 1.00 93.12 882 THR A O 1
ATOM 7065 N N . PRO A 1 883 ? 24.561 -27.271 20.634 1.00 90.56 883 PRO A N 1
ATOM 7066 C CA . PRO A 1 883 ? 24.660 -27.559 19.195 1.00 90.56 883 PRO A CA 1
ATOM 7067 C C . PRO A 1 883 ? 23.576 -28.478 18.617 1.00 90.56 883 PRO A C 1
ATOM 7069 O O . PRO A 1 883 ? 23.230 -28.346 17.446 1.00 90.56 883 PRO A O 1
ATOM 7072 N N . ASN A 1 884 ? 23.036 -29.394 19.431 1.00 87.12 884 ASN A N 1
ATOM 7073 C CA . ASN A 1 884 ? 21.960 -30.316 19.057 1.00 87.12 884 ASN A CA 1
ATOM 7074 C C . ASN A 1 884 ? 20.545 -29.808 19.415 1.00 87.12 884 ASN A C 1
ATOM 7076 O O . ASN A 1 884 ? 19.584 -30.566 19.302 1.00 87.12 884 ASN A O 1
ATOM 7080 N N . GLY A 1 885 ? 20.400 -28.546 19.837 1.00 87.88 885 GLY A N 1
ATOM 7081 C CA . GLY A 1 885 ? 19.109 -27.842 19.925 1.00 87.88 885 GLY A CA 1
ATOM 7082 C C . GLY A 1 885 ? 18.430 -27.906 21.287 1.00 87.88 885 GLY A C 1
ATOM 7083 O O . GLY A 1 885 ? 17.356 -27.348 21.471 1.00 87.88 885 GLY A O 1
ATOM 7084 N N . THR A 1 886 ? 19.065 -28.532 22.278 1.00 90.62 886 THR A N 1
ATOM 7085 C CA . THR A 1 886 ? 18.528 -28.562 23.645 1.00 90.62 886 THR A CA 1
ATOM 7086 C C . THR A 1 886 ? 18.777 -27.215 24.320 1.00 90.62 886 THR A C 1
ATOM 7088 O O . THR A 1 886 ? 19.939 -26.808 24.439 1.00 90.62 886 THR A O 1
ATOM 7091 N N . ILE A 1 887 ? 17.726 -26.540 24.798 1.00 94.75 887 ILE A N 1
ATOM 7092 C CA . ILE A 1 887 ? 17.837 -25.282 25.553 1.00 94.75 887 ILE A CA 1
ATOM 7093 C C . ILE A 1 887 ? 18.510 -25.588 26.897 1.00 94.75 887 ILE A C 1
ATOM 7095 O O . ILE A 1 887 ? 17.930 -26.274 27.740 1.00 94.75 887 ILE A O 1
ATOM 7099 N N . ASN A 1 888 ? 19.732 -25.097 27.106 1.00 94.19 888 ASN A N 1
ATOM 7100 C CA . ASN A 1 888 ? 20.528 -25.357 28.315 1.00 94.19 888 ASN A CA 1
ATOM 7101 C C . ASN A 1 888 ? 20.484 -24.209 29.335 1.00 94.19 888 ASN A C 1
ATOM 7103 O O . ASN A 1 888 ? 20.800 -24.430 30.503 1.00 94.19 888 ASN A O 1
ATOM 7107 N N . PHE A 1 889 ? 20.069 -23.004 28.932 1.00 96.19 889 PHE A N 1
ATOM 7108 C CA . PHE A 1 889 ? 19.973 -21.852 29.830 1.00 96.19 889 PHE A CA 1
ATOM 7109 C C . PHE A 1 889 ? 18.829 -20.906 29.450 1.00 96.19 889 PHE A C 1
ATOM 7111 O O . PHE A 1 889 ? 18.549 -20.672 28.276 1.00 96.19 889 PHE A O 1
ATOM 7118 N N . ILE A 1 890 ? 18.206 -20.314 30.471 1.00 96.50 890 ILE A N 1
ATOM 7119 C CA . ILE A 1 890 ? 17.263 -19.198 30.351 1.00 96.50 890 ILE A CA 1
ATOM 7120 C C . ILE A 1 890 ? 17.439 -18.267 31.556 1.00 96.50 890 ILE A C 1
ATOM 7122 O O . ILE A 1 890 ? 17.416 -18.713 32.710 1.00 96.50 890 ILE A O 1
ATOM 7126 N N . SER A 1 891 ? 17.628 -16.973 31.304 1.00 95.62 891 SER A N 1
ATOM 7127 C CA . SER A 1 891 ? 17.753 -15.973 32.364 1.00 95.62 891 SER A CA 1
ATOM 7128 C C . SER A 1 891 ? 16.406 -15.658 33.025 1.00 95.62 891 SER A C 1
ATOM 7130 O O . SER A 1 891 ? 15.339 -16.002 32.520 1.00 95.62 891 SER A O 1
ATOM 7132 N N . LYS A 1 892 ? 16.443 -14.914 34.135 1.00 94.00 892 LYS A N 1
ATOM 7133 C CA . LYS A 1 892 ? 15.283 -14.121 34.576 1.00 94.00 892 LYS A CA 1
ATOM 7134 C C . LYS A 1 892 ? 14.968 -13.002 33.573 1.00 94.00 892 LYS A C 1
ATOM 7136 O O . LYS A 1 892 ? 15.793 -12.715 32.700 1.00 94.00 892 LYS A O 1
ATOM 7141 N N . GLY A 1 893 ? 13.825 -12.344 33.725 1.00 93.44 893 GLY A N 1
ATOM 7142 C CA . GLY A 1 893 ? 13.455 -11.188 32.916 1.00 93.44 893 GLY A CA 1
ATOM 7143 C C . GLY A 1 893 ? 14.262 -9.937 33.274 1.00 93.44 893 GLY A C 1
ATOM 7144 O O . GLY A 1 893 ? 14.464 -9.614 34.447 1.00 93.44 893 GLY A O 1
ATOM 7145 N N . TYR A 1 894 ? 14.706 -9.200 32.256 1.00 94.44 894 TYR A N 1
ATOM 7146 C CA . TYR A 1 894 ? 15.334 -7.882 32.387 1.00 94.44 894 TYR A CA 1
ATOM 7147 C C . TYR A 1 894 ? 14.497 -6.835 31.654 1.00 94.44 894 TYR A C 1
ATOM 7149 O O . TYR A 1 894 ? 13.909 -7.110 30.614 1.00 94.44 894 TYR A O 1
ATOM 7157 N N . ALA A 1 895 ? 14.445 -5.610 32.171 1.00 92.19 895 ALA A N 1
ATOM 7158 C CA . ALA A 1 895 ? 13.718 -4.527 31.516 1.00 92.19 895 ALA A CA 1
ATOM 7159 C C . ALA A 1 895 ? 14.305 -4.239 30.114 1.00 92.19 895 ALA A C 1
ATOM 7161 O O . ALA A 1 895 ? 15.528 -4.197 29.967 1.00 92.19 895 ALA A O 1
ATOM 7162 N N . GLY A 1 896 ? 13.454 -4.037 29.097 1.00 89.69 896 GLY A N 1
ATOM 7163 C CA . GLY A 1 896 ? 13.835 -3.985 27.675 1.00 89.69 896 GLY A CA 1
ATOM 7164 C C . GLY A 1 896 ? 14.967 -3.024 27.289 1.00 89.69 896 GLY A C 1
ATOM 7165 O O . GLY A 1 896 ? 15.651 -3.255 26.294 1.00 89.69 896 GLY A O 1
ATOM 7166 N N . ARG A 1 897 ? 15.231 -1.985 28.094 1.00 90.81 897 ARG A N 1
ATOM 7167 C CA . ARG A 1 897 ? 16.349 -1.047 27.895 1.00 90.81 897 ARG A CA 1
ATOM 7168 C C . ARG A 1 897 ? 17.727 -1.614 28.272 1.00 90.81 897 ARG A C 1
ATOM 7170 O O . ARG A 1 897 ? 18.743 -0.978 27.997 1.00 90.81 897 ARG A O 1
ATOM 7177 N N . LYS A 1 898 ? 17.804 -2.771 28.938 1.00 93.00 898 LYS A N 1
ATOM 7178 C CA . LYS A 1 898 ? 19.085 -3.425 29.248 1.00 93.00 898 LYS A CA 1
ATOM 7179 C C . LYS A 1 898 ? 19.725 -3.971 27.965 1.00 93.00 898 LYS A C 1
ATOM 7181 O O . LYS A 1 898 ? 19.064 -4.619 27.150 1.00 93.00 898 LYS A O 1
ATOM 7186 N N . SER A 1 899 ? 21.019 -3.694 27.794 1.00 91.94 899 SER A N 1
ATOM 7187 C CA . SER A 1 899 ? 21.818 -4.239 26.695 1.00 91.94 899 SER A CA 1
ATOM 7188 C C . SER A 1 899 ? 22.068 -5.731 26.890 1.00 91.94 899 SER A C 1
ATOM 7190 O O . SER A 1 899 ? 22.081 -6.232 28.016 1.00 91.94 899 SER A O 1
ATOM 7192 N N . ASP A 1 900 ? 22.299 -6.442 25.794 1.00 92.56 900 ASP A N 1
ATOM 7193 C CA . ASP A 1 900 ? 22.422 -7.902 25.817 1.00 92.56 900 ASP A CA 1
ATOM 7194 C C . ASP A 1 900 ? 23.669 -8.327 26.602 1.00 92.56 900 ASP A C 1
ATOM 7196 O O . ASP A 1 900 ? 23.598 -9.178 27.487 1.00 92.56 900 ASP A O 1
ATOM 7200 N N . GLN A 1 901 ? 24.772 -7.595 26.419 1.00 91.81 901 GLN A N 1
ATOM 7201 C CA . GLN A 1 901 ? 25.990 -7.731 27.218 1.00 91.81 901 GLN A CA 1
ATOM 7202 C C . GLN A 1 901 ? 25.745 -7.550 28.730 1.00 91.81 901 GLN A C 1
ATOM 7204 O O . GLN A 1 901 ? 26.309 -8.281 29.544 1.00 91.81 901 GLN A O 1
ATOM 7209 N N . PHE A 1 902 ? 24.891 -6.595 29.138 1.00 93.69 902 PHE A N 1
ATOM 7210 C CA . PHE A 1 902 ? 24.532 -6.423 30.552 1.00 93.69 902 PHE A CA 1
ATOM 7211 C C . PHE A 1 902 ? 23.823 -7.672 31.083 1.00 93.69 902 PHE A C 1
ATOM 7213 O O . PHE A 1 902 ? 24.089 -8.082 32.211 1.00 93.69 902 PHE A O 1
ATOM 7220 N N . ILE A 1 903 ? 22.951 -8.292 30.284 1.00 95.19 903 ILE A N 1
ATOM 7221 C CA . ILE A 1 903 ? 22.238 -9.509 30.684 1.00 95.19 903 ILE A CA 1
ATOM 7222 C C . ILE A 1 903 ? 23.204 -10.692 30.790 1.00 95.19 903 ILE A C 1
ATOM 7224 O O . ILE A 1 903 ? 23.165 -11.386 31.804 1.00 95.19 903 ILE A O 1
ATOM 7228 N N . VAL A 1 904 ? 24.124 -10.894 29.839 1.00 95.00 904 VAL A N 1
ATOM 7229 C CA . VAL A 1 904 ? 25.143 -11.962 29.944 1.00 95.00 904 VAL A CA 1
ATOM 7230 C C . VAL A 1 904 ? 25.958 -11.817 31.237 1.00 95.00 904 VAL A C 1
ATOM 7232 O O . VAL A 1 904 ? 26.044 -12.770 32.011 1.00 95.00 904 VAL A O 1
ATOM 7235 N N . ARG A 1 905 ? 26.440 -10.602 31.539 1.00 93.75 905 ARG A N 1
ATOM 7236 C CA . ARG A 1 905 ? 27.210 -10.282 32.759 1.00 93.75 905 ARG A CA 1
ATOM 7237 C C . ARG A 1 905 ? 26.443 -10.498 34.079 1.00 93.75 905 ARG A C 1
ATOM 7239 O O . ARG A 1 905 ? 27.074 -10.757 35.095 1.00 93.75 905 ARG A O 1
ATOM 7246 N N . HIS A 1 906 ? 25.109 -10.382 34.092 1.00 93.94 906 HIS A N 1
ATOM 7247 C CA . HIS A 1 906 ? 24.302 -10.356 35.332 1.00 93.94 906 HIS A CA 1
ATOM 7248 C C . HIS A 1 906 ? 23.241 -11.465 35.446 1.00 93.94 906 HIS A C 1
ATOM 7250 O O . HIS A 1 906 ? 22.427 -11.434 36.373 1.00 93.94 906 HIS A O 1
ATOM 7256 N N . SER A 1 907 ? 23.186 -12.403 34.500 1.00 93.69 907 SER A N 1
ATOM 7257 C CA . SER A 1 907 ? 22.210 -13.508 34.473 1.00 93.69 907 SER A CA 1
ATOM 7258 C C . SER A 1 907 ? 22.689 -14.780 35.169 1.00 93.69 907 SER A C 1
ATOM 7260 O O . SER A 1 907 ? 21.880 -15.677 35.392 1.00 93.69 907 SER A O 1
ATOM 7262 N N . GLY A 1 908 ? 23.981 -14.866 35.497 1.00 93.44 908 GLY A N 1
ATOM 7263 C CA . GLY A 1 908 ? 24.632 -16.106 35.927 1.00 93.44 908 GLY A CA 1
ATOM 7264 C C . GLY A 1 908 ? 25.000 -17.037 34.766 1.00 93.44 908 GLY A C 1
ATOM 7265 O O . GLY A 1 908 ? 25.437 -18.154 35.014 1.00 93.44 908 GLY A O 1
ATOM 7266 N N . TYR A 1 909 ? 24.847 -16.605 33.505 1.00 95.88 909 TYR A N 1
ATOM 7267 C CA . TYR A 1 909 ? 25.241 -17.388 32.326 1.00 95.88 909 TYR A CA 1
ATOM 7268 C C . TYR A 1 909 ? 26.728 -17.768 32.365 1.00 95.88 909 TYR A C 1
ATOM 7270 O O . TYR A 1 909 ? 27.068 -18.949 32.302 1.00 95.88 909 TYR A O 1
ATOM 7278 N N . ILE A 1 910 ? 27.595 -16.764 32.557 1.00 94.88 910 ILE A N 1
ATOM 7279 C CA . ILE A 1 910 ? 29.060 -16.899 32.548 1.00 94.88 910 ILE A CA 1
ATOM 7280 C C . ILE A 1 910 ? 29.548 -17.893 33.619 1.00 94.88 910 ILE A C 1
ATOM 7282 O O . ILE A 1 910 ? 30.570 -18.547 33.434 1.00 94.88 910 ILE A O 1
ATOM 7286 N N . ASP A 1 911 ? 28.817 -18.069 34.722 1.00 93.88 911 ASP A N 1
ATOM 7287 C CA . ASP A 1 911 ? 29.213 -18.966 35.815 1.00 93.88 911 ASP A CA 1
ATOM 7288 C C . ASP A 1 911 ? 29.080 -20.461 35.499 1.00 93.88 911 ASP A C 1
ATOM 7290 O O . ASP A 1 911 ? 29.642 -21.278 36.227 1.00 93.88 911 ASP A O 1
ATOM 7294 N N . ASN A 1 912 ? 28.406 -20.822 34.403 1.00 93.38 912 ASN A N 1
ATOM 7295 C CA . ASN A 1 912 ? 28.320 -22.210 33.937 1.00 93.38 912 ASN A CA 1
ATOM 7296 C C . ASN A 1 912 ? 29.489 -22.610 33.016 1.00 93.38 912 ASN A C 1
ATOM 7298 O O . ASN A 1 912 ? 29.706 -23.803 32.798 1.00 93.38 912 ASN A O 1
ATOM 7302 N N . LEU A 1 913 ? 30.233 -21.631 32.484 1.00 94.31 913 LEU A N 1
ATOM 7303 C CA . LEU A 1 913 ? 31.335 -21.853 31.546 1.00 94.31 913 LEU A CA 1
ATOM 7304 C C . LEU A 1 913 ? 32.561 -22.455 32.233 1.00 94.31 913 LEU A C 1
ATOM 7306 O O . LEU A 1 913 ? 32.924 -22.075 33.351 1.00 94.31 913 LEU A O 1
ATOM 7310 N N . LYS A 1 914 ? 33.224 -23.367 31.523 1.00 93.50 914 LYS A N 1
ATOM 7311 C CA . LYS A 1 914 ? 34.431 -24.070 31.962 1.00 93.50 914 LYS A CA 1
ATOM 7312 C C . LYS A 1 914 ? 35.618 -23.761 31.041 1.00 93.50 914 LYS A C 1
ATOM 7314 O O . LYS A 1 914 ? 35.416 -23.432 29.871 1.00 93.50 914 LYS A O 1
ATOM 7319 N N . PRO A 1 915 ? 36.864 -23.910 31.527 1.00 93.69 915 PRO A N 1
ATOM 7320 C CA . PRO A 1 915 ? 38.042 -23.775 30.681 1.00 93.69 915 PRO A CA 1
ATOM 7321 C C . PRO A 1 915 ? 37.995 -24.731 29.482 1.00 93.69 915 PRO A C 1
ATOM 7323 O O . PRO A 1 915 ? 37.832 -25.938 29.659 1.00 93.69 915 PRO A O 1
ATOM 7326 N N . GLY A 1 916 ? 38.155 -24.187 28.275 1.00 90.38 916 GLY A N 1
ATOM 7327 C CA . GLY A 1 916 ? 38.077 -24.917 27.006 1.00 90.38 916 GLY A CA 1
ATOM 7328 C C . GLY A 1 916 ? 36.714 -24.881 26.300 1.00 90.38 916 GLY A C 1
ATOM 7329 O O . GLY A 1 916 ? 36.662 -25.238 25.123 1.00 90.38 916 GLY A O 1
ATOM 7330 N N . ASP A 1 917 ? 35.646 -24.421 26.963 1.00 95.00 917 ASP A N 1
ATOM 7331 C CA . ASP A 1 917 ? 34.319 -24.260 26.352 1.00 95.00 917 ASP A CA 1
ATOM 7332 C C . ASP A 1 917 ? 34.338 -23.195 25.237 1.00 95.00 917 ASP A C 1
ATOM 7334 O O . ASP A 1 917 ? 34.975 -22.147 25.368 1.00 95.00 917 ASP A O 1
ATOM 7338 N N . GLU A 1 918 ? 33.586 -23.416 24.156 1.00 94.81 918 GLU A N 1
ATOM 7339 C CA . GLU A 1 918 ? 33.334 -22.419 23.109 1.00 94.81 918 GLU A CA 1
ATOM 7340 C C . GLU A 1 918 ? 31.857 -21.984 23.107 1.00 94.81 918 GLU A C 1
ATOM 7342 O O . GLU A 1 918 ? 30.937 -22.798 23.242 1.00 94.81 918 GLU A O 1
ATOM 7347 N N . VAL A 1 919 ? 31.632 -20.677 22.964 1.00 94.94 919 VAL A N 1
ATOM 7348 C CA . VAL A 1 919 ? 30.314 -20.035 22.907 1.00 94.94 919 VAL A CA 1
ATOM 7349 C C . VAL A 1 919 ? 30.155 -19.337 21.564 1.00 94.94 919 VAL A C 1
ATOM 7351 O O . VAL A 1 919 ? 31.018 -18.552 21.171 1.00 94.94 919 VAL A O 1
ATOM 7354 N N . LEU A 1 920 ? 29.030 -19.573 20.890 1.00 94.38 920 LEU A N 1
ATOM 7355 C CA . LEU A 1 920 ? 28.647 -18.839 19.683 1.00 94.38 920 LEU A CA 1
ATOM 7356 C C . LEU A 1 920 ? 27.614 -17.758 20.019 1.00 94.38 920 LEU A C 1
ATOM 7358 O O . LEU A 1 920 ? 26.680 -18.006 20.785 1.00 94.38 920 LEU A O 1
ATOM 7362 N N . ALA A 1 921 ? 27.760 -16.573 19.427 1.00 93.06 921 ALA A N 1
ATOM 7363 C CA . ALA A 1 921 ? 26.811 -15.468 19.580 1.00 93.06 921 ALA A CA 1
ATOM 7364 C C . ALA A 1 921 ? 26.781 -14.564 18.337 1.00 93.06 921 ALA A C 1
ATOM 7366 O O . ALA A 1 921 ? 27.621 -14.681 17.440 1.00 93.06 921 ALA A O 1
ATOM 7367 N N . ASP A 1 922 ? 25.817 -13.643 18.290 1.00 86.12 922 ASP A N 1
ATOM 7368 C CA . ASP A 1 922 ? 25.798 -12.577 17.285 1.00 86.12 922 ASP A CA 1
ATOM 7369 C C . ASP A 1 922 ? 26.817 -11.456 17.600 1.00 86.12 922 ASP A C 1
ATOM 7371 O O . ASP A 1 922 ? 27.344 -11.343 18.710 1.00 86.12 922 ASP A O 1
ATOM 7375 N N . LYS A 1 923 ? 27.103 -10.602 16.613 1.00 80.88 923 LYS A N 1
ATOM 7376 C CA . LYS A 1 923 ? 28.163 -9.579 16.646 1.00 80.88 923 LYS A CA 1
ATOM 7377 C C . LYS A 1 923 ? 28.028 -8.549 17.772 1.00 80.88 923 LYS A C 1
ATOM 7379 O O . LYS A 1 923 ? 29.037 -7.988 18.180 1.00 80.88 923 LYS A O 1
ATOM 7384 N N . GLY A 1 924 ? 26.815 -8.294 18.270 1.00 79.12 924 GLY A N 1
ATOM 7385 C CA . GLY A 1 924 ? 26.561 -7.322 19.348 1.00 79.12 924 GLY A CA 1
ATOM 7386 C C . GLY A 1 924 ? 26.998 -7.769 20.753 1.00 79.12 924 GLY A C 1
ATOM 7387 O O . GLY A 1 924 ? 27.006 -6.964 21.692 1.00 79.12 924 GLY A O 1
ATOM 7388 N N . PHE A 1 925 ? 27.366 -9.042 20.923 1.00 87.62 925 PHE A N 1
ATOM 7389 C CA . PHE A 1 925 ? 27.761 -9.619 22.208 1.00 87.62 925 PHE A CA 1
ATOM 7390 C C . PHE A 1 925 ? 29.246 -9.361 22.525 1.00 87.62 925 PHE A C 1
ATOM 7392 O O . PHE A 1 925 ? 30.062 -10.277 22.553 1.00 87.62 925 PHE A O 1
ATOM 7399 N N . GLU A 1 926 ? 29.610 -8.109 22.810 1.00 88.88 926 GLU A N 1
ATOM 7400 C CA . GLU A 1 926 ? 30.968 -7.720 23.237 1.00 88.88 926 GLU A CA 1
ATOM 7401 C C . GLU A 1 926 ? 31.215 -8.124 24.709 1.00 88.88 926 GLU A C 1
ATOM 7403 O O . GLU A 1 926 ? 31.172 -7.307 25.632 1.00 88.88 926 GLU A O 1
ATOM 7408 N N . VAL A 1 927 ? 31.396 -9.431 24.929 1.00 91.56 927 VAL A N 1
ATOM 7409 C CA . VAL A 1 927 ? 31.649 -10.066 26.242 1.00 91.56 927 VAL A CA 1
ATOM 7410 C C . VAL A 1 927 ? 32.788 -11.099 26.181 1.00 91.56 927 VAL A C 1
ATOM 7412 O O . VAL A 1 927 ? 32.821 -12.080 26.926 1.00 91.56 927 VAL A O 1
ATOM 7415 N N . ALA A 1 928 ? 33.706 -10.922 25.225 1.00 91.50 928 ALA A N 1
ATOM 7416 C CA . ALA A 1 928 ? 34.807 -11.851 24.975 1.00 91.50 928 ALA A CA 1
ATOM 7417 C C . ALA A 1 928 ? 35.810 -11.907 26.139 1.00 91.50 928 ALA A C 1
ATOM 7419 O O . ALA A 1 928 ? 36.323 -12.981 26.444 1.00 91.50 928 ALA A O 1
ATOM 7420 N N . GLU A 1 929 ? 36.063 -10.778 26.808 1.00 90.94 929 GLU A N 1
ATOM 7421 C CA . GLU A 1 929 ? 36.988 -10.701 27.944 1.00 90.94 929 GLU A CA 1
ATOM 7422 C C . GLU A 1 929 ? 36.450 -11.479 29.152 1.00 90.94 929 GLU A C 1
ATOM 7424 O O . GLU A 1 929 ? 37.163 -12.291 29.740 1.00 90.94 929 GLU A O 1
ATOM 7429 N N . GLU A 1 930 ? 35.170 -11.309 29.492 1.00 92.81 930 GLU A N 1
ATOM 7430 C CA . GLU A 1 930 ? 34.550 -11.960 30.651 1.00 92.81 930 GLU A CA 1
ATOM 7431 C C . GLU A 1 930 ? 34.341 -13.464 30.448 1.00 92.81 930 GLU A C 1
ATOM 7433 O O . GLU A 1 930 ? 34.448 -14.237 31.402 1.00 92.81 930 GLU A O 1
ATOM 7438 N N . ILE A 1 931 ? 34.089 -13.890 29.207 1.00 94.00 931 ILE A N 1
ATOM 7439 C CA . ILE A 1 931 ? 34.098 -15.307 28.817 1.00 94.00 931 ILE A CA 1
ATOM 7440 C C . ILE A 1 931 ? 35.535 -15.861 28.886 1.00 94.00 931 ILE A C 1
ATOM 7442 O O . ILE A 1 931 ? 35.755 -16.938 29.450 1.00 94.00 931 ILE A O 1
ATOM 7446 N N . GLY A 1 932 ? 36.525 -15.086 28.429 1.00 92.25 932 GLY A N 1
ATOM 7447 C CA . GLY A 1 932 ? 37.951 -15.409 28.530 1.00 92.25 932 GLY A CA 1
ATOM 7448 C C . GLY A 1 932 ? 38.447 -15.597 29.968 1.00 92.25 932 GLY A C 1
ATOM 7449 O O . GLY A 1 932 ? 39.243 -16.499 30.226 1.00 92.25 932 GLY A O 1
ATOM 7450 N N . LEU A 1 933 ? 37.920 -14.835 30.936 1.00 92.38 933 LEU A N 1
ATOM 7451 C CA . LEU A 1 933 ? 38.235 -14.995 32.367 1.00 92.38 933 LEU A CA 1
ATOM 7452 C C . LEU A 1 933 ? 37.803 -16.353 32.954 1.00 92.38 933 LEU A C 1
ATOM 7454 O O . LEU A 1 933 ? 38.352 -16.774 33.973 1.00 92.38 933 LEU A O 1
ATOM 7458 N N . LYS A 1 934 ? 36.856 -17.064 32.326 1.00 93.56 934 LYS A N 1
ATOM 7459 C CA . LYS A 1 934 ? 36.495 -18.454 32.680 1.00 93.56 934 LYS A CA 1
ATOM 7460 C C . LYS A 1 934 ? 37.335 -19.500 31.929 1.00 93.56 934 LYS A C 1
ATOM 7462 O O . LYS A 1 934 ? 37.111 -20.697 32.094 1.00 93.56 934 LYS A O 1
ATOM 7467 N N . GLY A 1 935 ? 38.290 -19.069 31.101 1.00 91.12 935 GLY A N 1
ATOM 7468 C CA . GLY A 1 935 ? 39.061 -19.926 30.198 1.00 91.12 935 GLY A CA 1
ATOM 7469 C C . GLY A 1 935 ? 38.268 -20.415 28.980 1.00 91.12 935 GLY A C 1
ATOM 7470 O O . GLY A 1 935 ? 38.699 -21.363 28.326 1.00 91.12 935 GLY A O 1
ATOM 7471 N N . ALA A 1 936 ? 37.112 -19.811 28.699 1.00 95.06 936 ALA A N 1
ATOM 7472 C CA . ALA A 1 936 ? 36.256 -20.135 27.565 1.00 95.06 936 ALA A CA 1
ATOM 7473 C C . ALA A 1 936 ? 36.507 -19.171 26.390 1.00 95.06 936 ALA A C 1
ATOM 7475 O O . ALA A 1 936 ? 37.086 -18.095 26.555 1.00 95.06 936 ALA A O 1
ATOM 7476 N N . LYS A 1 937 ? 36.058 -19.544 25.191 1.00 94.94 937 LYS A N 1
ATOM 7477 C CA . LYS A 1 937 ? 36.194 -18.755 23.959 1.00 94.94 937 LYS A CA 1
ATOM 7478 C C . LYS A 1 937 ? 34.831 -18.254 23.489 1.00 94.94 937 LYS A C 1
ATOM 7480 O O . LYS A 1 937 ? 33.894 -19.038 23.370 1.00 94.94 937 LYS A O 1
ATOM 7485 N N . LEU A 1 938 ? 34.739 -16.972 23.144 1.00 94.12 938 LEU A N 1
ATOM 7486 C CA . LEU A 1 938 ? 33.614 -16.425 22.387 1.00 94.12 938 LEU A CA 1
ATOM 7487 C C . LEU A 1 938 ? 33.960 -16.390 20.892 1.00 94.12 938 LEU A C 1
ATOM 7489 O O . LEU A 1 938 ? 35.005 -15.861 20.514 1.00 94.12 938 LEU A O 1
ATOM 7493 N N . THR A 1 939 ? 33.066 -16.906 20.053 1.00 91.75 939 THR A N 1
ATOM 7494 C CA . THR A 1 939 ? 33.177 -16.872 18.590 1.00 91.75 939 THR A CA 1
ATOM 7495 C C . THR A 1 939 ? 31.966 -16.140 18.006 1.00 91.75 939 THR A C 1
ATOM 7497 O O . THR A 1 939 ? 30.825 -16.587 18.126 1.00 91.75 939 THR A O 1
ATOM 7500 N N . THR A 1 940 ? 32.226 -15.002 17.361 1.00 88.25 940 THR A N 1
ATOM 7501 C CA . THR A 1 940 ? 31.246 -14.156 16.661 1.00 88.25 940 THR A CA 1
ATOM 7502 C C . THR A 1 940 ? 31.695 -13.929 15.206 1.00 88.25 940 THR A C 1
ATOM 7504 O O . THR A 1 940 ? 32.885 -14.062 14.903 1.00 88.25 940 THR A O 1
ATOM 7507 N N . PRO A 1 941 ? 30.785 -13.612 14.264 1.00 81.94 941 PRO A N 1
ATOM 7508 C CA . PRO A 1 941 ? 31.172 -13.335 12.880 1.00 81.94 941 PRO A CA 1
ATOM 7509 C C . PRO A 1 941 ? 31.842 -11.951 12.729 1.00 81.94 941 PRO A C 1
ATOM 7511 O O . PRO A 1 941 ? 31.518 -11.011 13.452 1.00 81.94 941 PRO A O 1
ATOM 7514 N N . ALA A 1 942 ? 32.753 -11.793 11.761 1.00 70.38 942 ALA A N 1
ATOM 7515 C CA . ALA A 1 942 ? 33.739 -10.702 11.733 1.00 70.38 942 ALA A CA 1
ATOM 7516 C C . ALA A 1 942 ? 33.159 -9.273 11.615 1.00 70.38 942 ALA A C 1
ATOM 7518 O O . ALA A 1 942 ? 32.108 -9.038 11.003 1.00 70.38 942 ALA A O 1
ATOM 7519 N N . PHE A 1 943 ? 33.883 -8.301 12.177 1.00 53.25 943 PHE A N 1
ATOM 7520 C CA . PHE A 1 943 ? 33.530 -6.875 12.205 1.00 53.25 943 PHE A CA 1
ATOM 7521 C C . PHE A 1 943 ? 34.010 -6.134 10.944 1.00 53.25 943 PHE A C 1
ATOM 7523 O O . PHE A 1 943 ? 35.081 -6.427 10.423 1.00 53.25 943 PHE A O 1
ATOM 7530 N N . LYS A 1 944 ? 33.260 -5.126 10.470 1.00 53.81 944 LYS A N 1
ATOM 7531 C CA . LYS A 1 944 ? 33.711 -4.222 9.391 1.00 53.81 944 LYS A CA 1
ATOM 7532 C C . LYS A 1 944 ? 34.217 -2.896 9.959 1.00 53.81 944 LYS A C 1
ATOM 7534 O O . LYS A 1 944 ? 33.428 -1.984 10.196 1.00 53.81 944 LYS A O 1
ATOM 7539 N N . THR A 1 945 ? 35.529 -2.750 10.093 1.00 42.91 945 THR A N 1
ATOM 7540 C CA . THR A 1 945 ? 36.201 -1.467 10.360 1.00 42.91 945 THR A CA 1
ATOM 7541 C C . THR A 1 945 ? 36.696 -0.844 9.052 1.00 42.91 945 THR A C 1
ATOM 7543 O O . THR A 1 945 ? 37.864 -0.944 8.696 1.00 42.91 945 THR A O 1
ATOM 7546 N N . ALA A 1 946 ? 35.779 -0.204 8.316 1.00 46.69 946 ALA A N 1
ATOM 7547 C CA . ALA A 1 946 ? 35.998 0.552 7.066 1.00 46.69 946 ALA A CA 1
ATOM 7548 C C . ALA A 1 946 ? 36.592 -0.196 5.844 1.00 46.69 946 ALA A C 1
ATOM 7550 O O . ALA A 1 946 ? 36.402 0.267 4.721 1.00 46.69 946 ALA A O 1
ATOM 7551 N N . ALA A 1 947 ? 37.246 -1.345 6.020 1.00 55.50 947 ALA A N 1
ATOM 7552 C CA . ALA A 1 947 ? 37.751 -2.194 4.943 1.00 55.50 947 ALA A CA 1
ATOM 7553 C C . ALA A 1 947 ? 36.737 -3.272 4.509 1.00 55.50 947 ALA A C 1
ATOM 7555 O O . ALA A 1 947 ? 35.813 -3.644 5.241 1.00 55.50 947 ALA A O 1
ATOM 7556 N N . GLN A 1 948 ? 36.922 -3.790 3.295 1.00 58.50 948 GLN A N 1
ATOM 7557 C CA . GLN A 1 948 ? 36.209 -4.964 2.797 1.00 58.50 948 GLN A CA 1
ATOM 7558 C C . GLN A 1 948 ? 36.832 -6.220 3.426 1.00 58.50 948 GLN A C 1
ATOM 7560 O O . GLN A 1 948 ? 38.046 -6.384 3.369 1.00 58.50 948 GLN A O 1
ATOM 7565 N N . LEU A 1 949 ? 36.009 -7.080 4.040 1.00 65.44 949 LEU A N 1
ATOM 7566 C CA . LEU A 1 949 ? 36.466 -8.355 4.606 1.00 65.44 949 LEU A CA 1
ATOM 7567 C C . LEU A 1 949 ? 37.151 -9.190 3.520 1.00 65.44 949 LEU A C 1
ATOM 7569 O O . LEU A 1 949 ? 36.667 -9.248 2.385 1.00 65.44 949 LEU A O 1
ATOM 7573 N N . THR A 1 950 ? 38.237 -9.871 3.877 1.00 74.38 950 THR A N 1
ATOM 7574 C CA . THR A 1 950 ? 38.884 -10.836 2.983 1.00 74.38 950 THR A CA 1
ATOM 7575 C C . THR A 1 950 ? 37.930 -11.983 2.637 1.00 74.38 950 THR A C 1
ATOM 7577 O O . THR A 1 950 ? 36.943 -12.243 3.335 1.00 74.38 950 THR A O 1
ATOM 7580 N N . GLN A 1 951 ? 38.227 -12.716 1.562 1.00 71.75 951 GLN A N 1
ATOM 7581 C CA . GLN A 1 951 ? 37.448 -13.897 1.174 1.00 71.75 951 GLN A CA 1
ATOM 7582 C C . GLN A 1 951 ? 37.407 -14.946 2.302 1.00 71.75 951 GLN A C 1
ATOM 7584 O O . GLN A 1 951 ? 36.362 -15.545 2.543 1.00 71.75 951 GLN A O 1
ATOM 7589 N N . LEU A 1 952 ? 38.506 -15.095 3.052 1.00 69.88 952 LEU A N 1
ATOM 7590 C CA . LEU A 1 952 ? 38.605 -15.999 4.199 1.00 69.88 952 LEU A CA 1
ATOM 7591 C C . LEU A 1 952 ? 37.760 -15.529 5.396 1.00 69.88 952 LEU A C 1
ATOM 7593 O O . LEU A 1 952 ? 37.008 -16.321 5.954 1.00 69.88 952 LEU A O 1
ATOM 7597 N N . GLU A 1 953 ? 37.816 -14.248 5.772 1.00 72.94 953 GLU A N 1
ATOM 7598 C CA . GLU A 1 953 ? 36.978 -13.702 6.858 1.00 72.94 953 GLU A CA 1
ATOM 7599 C C . GLU A 1 953 ? 35.486 -13.707 6.506 1.00 72.94 953 GLU A C 1
ATOM 7601 O O . GLU A 1 953 ? 34.635 -13.892 7.381 1.00 72.94 953 GLU A O 1
ATOM 7606 N N . THR A 1 954 ? 35.163 -13.515 5.225 1.00 73.88 954 THR A N 1
ATOM 7607 C CA . THR A 1 954 ? 33.796 -13.624 4.702 1.00 73.88 954 THR A CA 1
ATOM 7608 C C . THR A 1 954 ? 33.292 -15.060 4.827 1.00 73.88 954 THR A C 1
ATOM 7610 O O . THR A 1 954 ? 32.184 -15.275 5.317 1.00 73.88 954 THR A O 1
ATOM 7613 N N . GLU A 1 955 ? 34.121 -16.043 4.470 1.00 76.56 955 GLU A N 1
ATOM 7614 C CA . GLU A 1 955 ? 33.790 -17.462 4.597 1.00 76.56 955 GLU A CA 1
ATOM 7615 C C . GLU A 1 955 ? 33.665 -17.907 6.063 1.00 76.56 955 GLU A C 1
ATOM 7617 O O . GLU A 1 955 ? 32.679 -18.545 6.421 1.00 76.56 955 GLU A O 1
ATOM 7622 N N . ILE A 1 956 ? 34.581 -17.492 6.945 1.00 73.19 956 ILE A N 1
ATOM 7623 C CA . ILE A 1 956 ? 34.485 -17.753 8.394 1.00 73.19 956 ILE A CA 1
ATOM 7624 C C . ILE A 1 956 ? 33.219 -17.108 8.976 1.00 73.19 956 ILE A C 1
ATOM 7626 O O . ILE A 1 956 ? 32.502 -17.738 9.753 1.00 73.19 956 ILE A O 1
ATOM 7630 N N . SER A 1 957 ? 32.893 -15.875 8.575 1.00 80.00 957 SER A N 1
ATOM 7631 C CA . SER A 1 957 ? 31.663 -15.204 9.019 1.00 80.00 957 SER A CA 1
ATOM 7632 C C . SER A 1 957 ? 30.410 -15.946 8.556 1.00 80.00 957 SER A C 1
ATOM 7634 O O . SER A 1 957 ? 29.475 -16.097 9.339 1.00 80.00 957 SER A O 1
ATOM 7636 N N . ARG A 1 958 ? 30.407 -16.452 7.315 1.00 81.12 958 ARG A N 1
ATOM 7637 C CA . ARG A 1 958 ? 29.336 -17.296 6.768 1.00 81.12 958 ARG A CA 1
ATOM 7638 C C . ARG A 1 958 ? 29.198 -18.596 7.565 1.00 81.12 958 ARG A C 1
ATOM 7640 O O . ARG A 1 958 ? 28.086 -18.955 7.935 1.00 81.12 958 ARG A O 1
ATOM 7647 N N . GLN A 1 959 ? 30.310 -19.255 7.893 1.00 82.88 959 GLN A N 1
ATOM 7648 C CA . GLN A 1 959 ? 30.327 -20.484 8.695 1.00 82.88 959 GLN A CA 1
ATOM 7649 C C . GLN A 1 959 ? 29.743 -20.269 10.099 1.00 82.88 959 GLN A C 1
ATOM 7651 O O . GLN A 1 959 ? 28.846 -21.019 10.482 1.00 82.88 959 GLN A O 1
ATOM 7656 N N . VAL A 1 960 ? 30.148 -19.214 10.823 1.00 83.62 960 VAL A N 1
ATOM 7657 C CA . VAL A 1 960 ? 29.578 -18.884 12.149 1.00 83.62 960 VAL A CA 1
ATOM 7658 C C . VAL A 1 960 ? 28.078 -18.586 12.047 1.00 83.62 960 VAL A C 1
ATOM 7660 O O . VAL A 1 960 ? 27.290 -19.106 12.838 1.00 83.62 960 VAL A O 1
ATOM 7663 N N . SER A 1 961 ? 27.654 -17.785 11.063 1.00 83.38 961 SER A N 1
ATOM 7664 C CA . SER A 1 961 ? 26.236 -17.456 10.859 1.00 83.38 961 SER A CA 1
ATOM 7665 C C . SER A 1 961 ? 25.381 -18.691 10.546 1.00 83.38 961 SER A C 1
ATOM 7667 O O . SER A 1 961 ? 24.296 -18.833 11.113 1.00 83.38 961 SER A O 1
ATOM 7669 N N . ASN A 1 962 ? 25.886 -19.609 9.714 1.00 84.38 962 ASN A N 1
ATOM 7670 C CA . ASN A 1 962 ? 25.190 -20.841 9.329 1.00 84.38 962 ASN A CA 1
ATOM 7671 C C . ASN A 1 962 ? 24.877 -21.755 10.520 1.00 84.38 962 ASN A C 1
ATOM 7673 O O . ASN A 1 962 ? 23.830 -22.393 10.521 1.00 84.38 962 ASN A O 1
ATOM 7677 N N . VAL A 1 963 ? 25.755 -21.824 11.527 1.00 86.50 963 VAL A N 1
ATOM 7678 C CA . VAL A 1 963 ? 25.507 -22.627 12.739 1.00 86.50 963 VAL A CA 1
ATOM 7679 C C . VAL A 1 963 ? 24.766 -21.842 13.827 1.00 86.50 963 VAL A C 1
ATOM 7681 O O . VAL A 1 963 ? 23.957 -22.417 14.555 1.00 86.50 963 VAL A O 1
ATOM 7684 N N . ARG A 1 964 ? 24.958 -20.517 13.920 1.00 88.50 964 ARG A N 1
ATOM 7685 C CA . ARG A 1 964 ? 24.255 -19.669 14.902 1.00 88.50 964 ARG A CA 1
ATOM 7686 C C . ARG A 1 964 ? 22.757 -19.529 14.603 1.00 88.50 964 ARG A C 1
ATOM 7688 O O . ARG A 1 964 ? 21.994 -19.354 15.544 1.00 88.50 964 ARG A O 1
ATOM 7695 N N . ILE A 1 965 ? 22.292 -19.702 13.361 1.00 86.38 965 ILE A N 1
ATOM 7696 C CA . ILE A 1 965 ? 20.845 -19.711 13.036 1.00 86.38 965 ILE A CA 1
ATOM 7697 C C . ILE A 1 965 ? 20.040 -20.748 13.854 1.00 86.38 965 ILE A C 1
ATOM 7699 O O . ILE A 1 965 ? 18.822 -20.647 13.988 1.00 86.38 965 ILE A O 1
ATOM 7703 N N . HIS A 1 966 ? 20.706 -21.751 14.434 1.00 86.88 966 HIS A N 1
ATOM 7704 C CA . HIS A 1 966 ? 20.078 -22.768 15.272 1.00 86.88 966 HIS A CA 1
ATOM 7705 C C . HIS A 1 966 ? 19.400 -22.191 16.529 1.00 86.88 966 HIS A C 1
ATOM 7707 O O . HIS A 1 966 ? 18.278 -22.600 16.828 1.00 86.88 966 HIS A O 1
ATOM 7713 N N . ILE A 1 967 ? 19.991 -21.200 17.220 1.00 91.31 967 ILE A N 1
ATOM 7714 C CA . ILE A 1 967 ? 19.322 -20.584 18.387 1.00 91.31 967 ILE A CA 1
ATOM 7715 C C . ILE A 1 967 ? 18.099 -19.756 17.965 1.00 91.31 967 ILE A C 1
ATOM 7717 O O . ILE A 1 967 ? 17.069 -19.794 18.636 1.00 91.31 967 ILE A O 1
ATOM 7721 N N . GLU A 1 968 ? 18.151 -19.090 16.808 1.00 89.44 968 GLU A N 1
ATOM 7722 C CA . GLU A 1 968 ? 17.003 -18.355 16.257 1.00 89.44 968 GLU A CA 1
ATOM 7723 C C . GLU A 1 968 ? 15.845 -19.288 15.893 1.00 89.44 968 GLU A C 1
ATOM 7725 O O . GLU A 1 968 ? 14.685 -18.958 16.147 1.00 89.44 968 GLU A O 1
ATOM 7730 N N . ARG A 1 969 ? 16.148 -20.471 15.338 1.00 87.38 969 ARG A N 1
ATOM 7731 C CA . ARG A 1 969 ? 15.149 -21.505 15.022 1.00 87.38 969 ARG A CA 1
ATOM 7732 C C . ARG A 1 969 ? 14.473 -22.045 16.282 1.00 87.38 969 ARG A C 1
ATOM 7734 O O . ARG A 1 969 ? 13.245 -22.147 16.293 1.00 87.38 969 ARG A O 1
ATOM 7741 N N . GLU A 1 970 ? 15.229 -22.317 17.345 1.00 88.94 970 GLU A N 1
ATOM 7742 C CA . GLU A 1 970 ? 14.660 -22.752 18.630 1.00 88.94 970 GLU A CA 1
ATOM 7743 C C . GLU A 1 970 ? 13.811 -21.650 19.287 1.00 88.94 970 GLU A C 1
ATOM 7745 O O . GLU A 1 970 ? 12.661 -21.899 19.659 1.00 88.94 970 GLU A O 1
ATOM 7750 N N . ILE A 1 971 ? 14.292 -20.398 19.337 1.00 90.44 971 ILE A N 1
ATOM 7751 C CA . ILE A 1 971 ? 13.503 -19.244 19.821 1.00 90.44 971 ILE A CA 1
ATOM 7752 C C . ILE A 1 971 ? 12.220 -19.076 19.002 1.00 90.44 971 ILE A C 1
ATOM 7754 O O . ILE A 1 971 ? 11.135 -18.890 19.564 1.00 90.44 971 ILE A O 1
ATOM 7758 N N . GLY A 1 972 ? 12.338 -19.131 17.674 1.00 86.88 972 GLY A N 1
ATOM 7759 C CA . GLY A 1 972 ? 11.226 -19.018 16.742 1.00 86.88 972 GLY A CA 1
ATOM 7760 C C . GLY A 1 972 ? 10.180 -20.092 17.008 1.00 86.88 972 GLY A C 1
ATOM 7761 O O . GLY A 1 972 ? 9.019 -19.771 17.250 1.00 86.88 972 GLY A O 1
ATOM 7762 N N . CYS A 1 973 ? 10.586 -21.359 17.058 1.00 85.31 973 CYS A N 1
ATOM 7763 C CA . CYS A 1 973 ? 9.680 -22.477 17.293 1.00 85.31 973 CYS A CA 1
ATOM 7764 C C . CYS A 1 973 ? 9.060 -22.473 18.694 1.00 85.31 973 CYS A C 1
ATOM 7766 O O . CYS A 1 973 ? 7.854 -22.685 18.820 1.00 85.31 973 CYS A O 1
ATOM 7768 N N . MET A 1 974 ? 9.824 -22.152 19.742 1.00 89.94 974 MET A N 1
ATOM 7769 C CA . MET A 1 974 ? 9.286 -21.978 21.095 1.00 89.94 974 MET A CA 1
ATOM 7770 C C . MET A 1 974 ? 8.174 -20.912 21.102 1.00 89.94 974 MET A C 1
ATOM 7772 O O . MET A 1 974 ? 7.083 -21.142 21.626 1.00 89.94 974 MET A O 1
ATOM 7776 N N . ARG A 1 975 ? 8.396 -19.769 20.440 1.00 88.38 975 ARG A N 1
ATOM 7777 C CA . ARG A 1 975 ? 7.392 -18.698 20.283 1.00 88.38 975 ARG A CA 1
ATOM 7778 C C . ARG A 1 975 ? 6.293 -19.014 19.258 1.00 88.38 975 ARG A C 1
ATOM 7780 O O . ARG A 1 975 ? 5.317 -18.267 19.185 1.00 88.38 975 ARG A O 1
ATOM 7787 N N . MET A 1 976 ? 6.429 -20.082 18.470 1.00 84.88 976 MET A N 1
ATOM 7788 C CA . MET A 1 976 ? 5.376 -20.624 17.601 1.00 84.88 976 MET A CA 1
ATOM 7789 C C . MET A 1 976 ? 4.503 -21.669 18.307 1.00 84.88 976 MET A C 1
ATOM 7791 O O . MET A 1 976 ? 3.330 -21.785 17.964 1.00 84.88 976 MET A O 1
ATOM 7795 N N . LYS A 1 977 ? 5.066 -22.411 19.271 1.00 86.56 977 LYS A N 1
ATOM 7796 C CA . LYS A 1 977 ? 4.392 -23.448 20.072 1.00 86.56 977 LYS A CA 1
ATOM 7797 C C . LYS A 1 977 ? 3.592 -22.890 21.255 1.00 86.56 977 LYS A C 1
ATOM 7799 O O . LYS A 1 977 ? 2.677 -23.566 21.718 1.00 86.56 977 LYS A O 1
ATOM 7804 N N . PHE A 1 978 ? 3.948 -21.712 21.772 1.00 92.50 978 PHE A N 1
ATOM 7805 C CA . PHE A 1 978 ? 3.351 -21.155 22.990 1.00 92.50 978 PHE A CA 1
ATOM 7806 C C . PHE A 1 978 ? 2.841 -19.724 22.786 1.00 92.50 978 PHE A C 1
ATOM 7808 O O . PHE A 1 978 ? 3.568 -18.745 22.997 1.00 92.50 978 PHE A O 1
ATOM 7815 N N . ASP A 1 979 ? 1.563 -19.597 22.417 1.00 90.44 979 ASP A N 1
ATOM 7816 C CA . ASP A 1 979 ? 0.899 -18.309 22.184 1.00 90.44 979 ASP A CA 1
ATOM 7817 C C . ASP A 1 979 ? 0.817 -17.429 23.439 1.00 90.44 979 ASP A C 1
ATOM 7819 O O . ASP A 1 979 ? 0.610 -16.222 23.324 1.00 90.44 979 ASP A O 1
ATOM 7823 N N . ILE A 1 980 ? 1.049 -17.969 24.642 1.00 90.50 980 ILE A N 1
ATOM 7824 C CA . ILE A 1 980 ? 1.139 -17.147 25.862 1.00 90.50 980 ILE A CA 1
ATOM 7825 C C . ILE A 1 980 ? 2.295 -16.132 25.821 1.00 90.50 980 ILE A C 1
ATOM 7827 O O . ILE A 1 980 ? 2.248 -15.109 26.501 1.00 90.50 980 ILE A O 1
ATOM 7831 N N . MET A 1 981 ? 3.309 -16.381 24.983 1.00 89.19 981 MET A N 1
ATOM 7832 C CA . MET A 1 981 ? 4.419 -15.455 24.719 1.00 89.19 981 MET A CA 1
ATOM 7833 C C . MET A 1 981 ? 4.177 -14.562 23.486 1.00 89.19 981 MET A C 1
ATOM 7835 O O . MET A 1 981 ? 5.073 -13.824 23.053 1.00 89.19 981 MET A O 1
ATOM 7839 N N . ARG A 1 982 ? 2.982 -14.632 22.882 1.00 80.38 982 ARG A N 1
ATOM 7840 C CA . ARG A 1 982 ? 2.551 -13.805 21.750 1.00 80.38 982 ARG A CA 1
ATOM 7841 C C . ARG A 1 982 ? 1.543 -12.757 22.216 1.00 80.38 982 ARG A C 1
ATOM 7843 O O . ARG A 1 982 ? 0.394 -13.057 22.518 1.00 80.38 982 ARG A O 1
ATOM 7850 N N . GLY A 1 983 ? 1.976 -11.501 22.207 1.00 76.56 983 GLY A N 1
ATOM 7851 C CA . GLY A 1 983 ? 1.168 -10.353 22.619 1.00 76.56 983 GLY A CA 1
ATOM 7852 C C . GLY A 1 983 ? 1.724 -9.664 23.869 1.00 76.56 983 GLY A C 1
ATOM 7853 O O . GLY A 1 983 ? 2.803 -10.025 24.339 1.00 76.56 983 GLY A O 1
ATOM 7854 N N . PRO A 1 984 ? 1.036 -8.627 24.375 1.00 85.88 984 PRO A N 1
ATOM 7855 C CA . PRO A 1 984 ? 1.448 -7.913 25.576 1.00 85.88 984 PRO A CA 1
ATOM 7856 C C . PRO A 1 984 ? 1.148 -8.731 26.840 1.00 85.88 984 PRO A C 1
ATOM 7858 O O . PRO A 1 984 ? -0.014 -8.969 27.168 1.00 85.88 984 PRO A O 1
ATOM 7861 N N . VAL A 1 985 ? 2.190 -9.104 27.584 1.00 86.75 985 VAL A N 1
ATOM 7862 C CA . VAL A 1 985 ? 2.060 -9.736 28.908 1.00 86.75 985 VAL A CA 1
ATOM 7863 C C . VAL A 1 985 ? 1.288 -8.816 29.852 1.00 86.75 985 VAL A C 1
ATOM 7865 O O . VAL A 1 985 ? 1.584 -7.622 29.954 1.00 86.75 985 VAL A O 1
ATOM 7868 N N . ILE A 1 986 ? 0.309 -9.384 30.556 1.00 83.25 986 ILE A N 1
ATOM 7869 C CA . ILE A 1 986 ? -0.501 -8.677 31.551 1.00 83.25 986 ILE A CA 1
ATOM 7870 C C . ILE A 1 986 ? 0.378 -8.305 32.750 1.00 83.25 986 ILE A C 1
ATOM 7872 O O . ILE A 1 986 ? 1.082 -9.168 33.277 1.00 83.25 986 ILE A O 1
ATOM 7876 N N . MET A 1 987 ? 0.311 -7.050 33.216 1.00 82.44 987 MET A N 1
ATOM 7877 C CA . MET A 1 987 ? 1.175 -6.552 34.303 1.00 82.44 987 MET A CA 1
ATOM 7878 C C . MET A 1 987 ? 1.133 -7.419 35.573 1.00 82.44 987 MET A C 1
ATOM 7880 O O . MET A 1 987 ? 2.156 -7.580 36.229 1.00 82.44 987 MET A O 1
ATOM 7884 N N . SER A 1 988 ? -0.010 -8.036 35.894 1.00 79.50 988 SER A N 1
ATOM 7885 C CA . SER A 1 988 ? -0.157 -8.938 37.048 1.00 79.50 988 SER A CA 1
ATOM 7886 C C . SER A 1 988 ? 0.790 -10.141 37.025 1.00 79.50 988 SER A C 1
ATOM 7888 O O . SER A 1 988 ? 1.163 -10.636 38.085 1.00 79.50 988 SER A O 1
ATOM 7890 N N . ASN A 1 989 ? 1.190 -10.604 35.837 1.00 83.81 989 ASN A N 1
ATOM 7891 C CA . ASN A 1 989 ? 2.094 -11.744 35.680 1.00 83.81 989 ASN A CA 1
ATOM 7892 C C . ASN A 1 989 ? 3.564 -11.343 35.885 1.00 83.81 989 ASN A C 1
ATOM 7894 O O . ASN A 1 989 ? 4.399 -12.211 36.121 1.00 83.81 989 ASN A O 1
ATOM 7898 N N . LEU A 1 990 ? 3.884 -10.046 35.813 1.00 83.94 990 LEU A N 1
ATOM 7899 C CA . LEU A 1 990 ? 5.229 -9.514 36.061 1.00 83.94 990 LEU A CA 1
ATOM 7900 C C . LEU A 1 990 ? 5.522 -9.310 37.558 1.00 83.94 990 LEU A C 1
ATOM 7902 O O . LEU A 1 990 ? 6.625 -8.912 37.926 1.00 83.94 990 LEU A O 1
ATOM 7906 N N . ASN A 1 991 ? 4.547 -9.591 38.426 1.00 79.56 991 ASN A N 1
ATOM 7907 C CA . ASN A 1 991 ? 4.722 -9.535 39.869 1.00 79.56 991 ASN A CA 1
ATOM 7908 C C . ASN A 1 991 ? 5.585 -10.703 40.375 1.00 79.56 991 ASN A C 1
ATOM 7910 O O . ASN A 1 991 ? 5.449 -11.852 39.940 1.00 79.56 991 ASN A O 1
ATOM 7914 N N . THR A 1 992 ? 6.437 -10.409 41.354 1.00 76.00 992 THR A N 1
ATOM 7915 C CA . THR A 1 992 ? 7.098 -11.404 42.205 1.00 76.00 992 THR A CA 1
ATOM 7916 C C . THR A 1 992 ? 6.153 -11.844 43.319 1.00 76.00 992 THR A C 1
ATOM 7918 O O . THR A 1 992 ? 5.594 -10.996 44.017 1.00 76.00 992 THR A O 1
ATOM 7921 N N . PHE A 1 993 ? 6.002 -13.153 43.513 1.00 65.94 993 PHE A N 1
ATOM 7922 C CA . PHE A 1 993 ? 5.216 -13.718 44.617 1.00 65.94 993 PHE A CA 1
ATOM 7923 C C . PHE A 1 993 ? 6.142 -14.203 45.753 1.00 65.94 993 PHE A C 1
ATOM 7925 O O . PHE A 1 993 ? 7.278 -13.744 45.863 1.00 65.94 993 PHE A O 1
ATOM 7932 N N . GLN A 1 994 ? 5.653 -15.085 46.633 1.00 63.47 994 GLN A N 1
ATOM 7933 C CA . GLN A 1 994 ? 6.275 -15.460 47.921 1.00 63.47 994 GLN A CA 1
ATOM 7934 C C . GLN A 1 994 ? 7.726 -15.982 47.841 1.00 63.47 994 GLN A C 1
ATOM 7936 O O . GLN A 1 994 ? 8.425 -16.005 48.848 1.00 63.47 994 GLN A O 1
ATOM 7941 N N . ASP A 1 995 ? 8.175 -16.394 46.659 1.00 70.88 995 ASP A N 1
ATOM 7942 C CA . ASP A 1 995 ? 9.493 -16.969 46.370 1.00 70.88 995 ASP A CA 1
ATOM 7943 C C . ASP A 1 995 ? 10.485 -15.980 45.722 1.00 70.88 995 ASP A C 1
ATOM 7945 O O . ASP A 1 995 ? 11.583 -16.380 45.331 1.00 70.88 995 ASP A O 1
ATOM 7949 N N . ASN A 1 996 ? 10.121 -14.695 45.605 1.00 77.25 996 ASN A N 1
ATOM 7950 C CA . ASN A 1 996 ? 10.886 -13.645 44.913 1.00 77.25 996 ASN A CA 1
ATOM 7951 C C . ASN A 1 996 ? 11.181 -13.924 43.421 1.00 77.25 996 ASN A C 1
ATOM 7953 O O . ASN A 1 996 ? 12.008 -13.234 42.818 1.00 77.25 996 ASN A O 1
ATOM 7957 N N . VAL A 1 997 ? 10.492 -14.882 42.790 1.00 84.94 997 VAL A N 1
ATOM 7958 C CA . VAL A 1 997 ? 10.564 -15.120 41.343 1.00 84.94 997 VAL A CA 1
ATOM 7959 C C . VAL A 1 997 ? 9.348 -14.479 40.669 1.00 84.94 997 VAL A C 1
ATOM 7961 O O . VAL A 1 997 ? 8.208 -14.641 41.103 1.00 84.94 997 VAL A O 1
ATOM 7964 N N . CYS A 1 998 ? 9.587 -13.732 39.590 1.00 91.25 998 CYS A N 1
ATOM 7965 C CA . CYS A 1 998 ? 8.531 -13.193 38.735 1.00 91.25 998 CYS A CA 1
ATOM 7966 C C . CYS A 1 998 ? 7.713 -14.349 38.136 1.00 91.25 998 CYS A C 1
ATOM 7968 O O . CYS A 1 998 ? 8.286 -15.287 37.577 1.00 91.25 998 CYS A O 1
ATOM 7970 N N . PHE A 1 999 ? 6.381 -14.302 38.225 1.00 92.44 999 PHE A N 1
ATOM 7971 C CA . PHE A 1 999 ? 5.553 -15.405 37.722 1.00 92.44 999 PHE A CA 1
ATOM 7972 C C . PHE A 1 999 ? 5.701 -15.609 36.203 1.00 92.44 999 PHE A C 1
ATOM 7974 O O . PHE A 1 999 ? 5.745 -16.745 35.728 1.00 92.44 999 PHE A O 1
ATOM 7981 N N . TYR A 1 1000 ? 5.882 -14.531 35.435 1.00 94.00 1000 TYR A N 1
ATOM 7982 C CA . TYR A 1 1000 ? 6.146 -14.628 34.001 1.00 94.00 1000 TYR A CA 1
ATOM 7983 C C . TYR A 1 1000 ? 7.513 -15.260 33.678 1.00 94.00 1000 TYR A C 1
ATOM 7985 O O . TYR A 1 1000 ? 7.616 -16.012 32.712 1.00 94.00 1000 TYR A O 1
ATOM 7993 N N . ASP A 1 1001 ? 8.534 -15.084 34.526 1.00 94.44 1001 ASP A N 1
ATOM 7994 C CA . ASP A 1 1001 ? 9.816 -15.792 34.365 1.00 94.44 1001 ASP A CA 1
ATOM 7995 C C . ASP A 1 1001 ? 9.647 -17.309 34.547 1.00 94.44 1001 ASP A C 1
ATOM 7997 O O . ASP A 1 1001 ? 10.308 -18.096 33.864 1.00 94.44 1001 ASP A O 1
ATOM 8001 N N . LYS A 1 1002 ? 8.723 -17.734 35.424 1.00 95.31 1002 LYS A N 1
ATOM 8002 C CA . LYS A 1 1002 ? 8.353 -19.151 35.554 1.00 95.31 1002 LYS A CA 1
ATOM 8003 C C . LYS A 1 1002 ? 7.656 -19.655 34.295 1.00 95.31 1002 LYS A C 1
ATOM 8005 O O . LYS A 1 1002 ? 8.019 -20.724 33.817 1.00 95.31 1002 LYS A O 1
ATOM 8010 N N . ILE A 1 1003 ? 6.721 -18.886 33.725 1.00 95.50 1003 ILE A N 1
ATOM 8011 C CA . ILE A 1 1003 ? 6.054 -19.219 32.451 1.00 95.50 1003 ILE A CA 1
ATOM 8012 C C . ILE A 1 1003 ? 7.086 -19.402 31.330 1.00 95.50 1003 ILE A C 1
ATOM 8014 O O . ILE A 1 1003 ? 7.073 -20.432 30.660 1.00 95.50 1003 ILE A O 1
ATOM 8018 N N . VAL A 1 1004 ? 8.014 -18.455 31.161 1.00 95.81 1004 VAL A N 1
ATOM 8019 C CA . VAL A 1 1004 ? 9.063 -18.527 30.130 1.00 95.81 1004 VAL A CA 1
ATOM 8020 C C . VAL A 1 1004 ? 9.957 -19.755 30.331 1.00 95.81 1004 VAL A C 1
ATOM 8022 O O . VAL A 1 1004 ? 10.168 -20.521 29.392 1.00 95.81 1004 VAL A O 1
ATOM 8025 N N . ALA A 1 1005 ? 10.418 -20.014 31.558 1.00 96.12 1005 ALA A N 1
ATOM 8026 C CA . ALA A 1 1005 ? 11.210 -21.207 31.853 1.00 96.12 1005 ALA A CA 1
ATOM 8027 C C . ALA A 1 1005 ? 10.422 -22.516 31.637 1.00 96.12 1005 ALA A C 1
ATOM 8029 O O . ALA A 1 1005 ? 10.993 -23.491 31.151 1.00 96.12 1005 ALA A O 1
ATOM 8030 N N . VAL A 1 1006 ? 9.119 -22.545 31.937 1.00 96.69 1006 VAL A N 1
ATOM 8031 C CA . VAL A 1 1006 ? 8.233 -23.683 31.637 1.00 96.69 1006 VAL A CA 1
ATOM 8032 C C . VAL A 1 1006 ? 8.104 -23.903 30.126 1.00 96.69 1006 VAL A C 1
ATOM 8034 O O . VAL A 1 1006 ? 8.203 -25.046 29.686 1.00 96.69 1006 VAL A O 1
ATOM 8037 N N . CYS A 1 1007 ? 7.979 -22.852 29.312 1.00 95.75 1007 CYS A N 1
ATOM 8038 C CA . CYS A 1 1007 ? 7.994 -22.973 27.849 1.00 95.75 1007 CYS A CA 1
ATOM 8039 C C . CYS A 1 1007 ? 9.320 -23.560 27.322 1.00 95.75 1007 CYS A C 1
ATOM 8041 O O . CYS A 1 1007 ? 9.296 -24.409 26.427 1.00 95.75 1007 CYS A O 1
ATOM 8043 N N . CYS A 1 1008 ? 10.468 -23.188 27.905 1.00 95.44 1008 CYS A N 1
ATOM 8044 C CA . CYS A 1 1008 ? 11.762 -23.807 27.583 1.00 95.44 1008 CYS A CA 1
ATOM 8045 C C . CYS A 1 1008 ? 11.796 -25.299 27.968 1.00 95.44 1008 CYS A C 1
ATOM 8047 O O . CYS A 1 1008 ? 12.157 -26.142 27.149 1.00 95.44 1008 CYS A O 1
ATOM 8049 N N . ILE A 1 1009 ? 11.355 -25.645 29.186 1.00 94.75 1009 ILE A N 1
ATOM 8050 C CA . ILE A 1 1009 ? 11.268 -27.037 29.673 1.00 94.75 1009 ILE A CA 1
ATOM 8051 C C . ILE A 1 1009 ? 10.398 -27.885 28.735 1.00 94.75 1009 ILE A C 1
ATOM 8053 O O . ILE A 1 1009 ? 10.818 -28.955 28.304 1.00 94.75 1009 ILE A O 1
ATOM 8057 N N . LEU A 1 1010 ? 9.201 -27.406 28.382 1.00 93.75 1010 LEU A N 1
ATOM 8058 C CA . LEU A 1 1010 ? 8.278 -28.110 27.485 1.00 93.75 1010 LEU A CA 1
ATOM 8059 C C . LEU A 1 1010 ? 8.808 -28.197 26.042 1.00 93.75 1010 LEU A C 1
ATOM 8061 O O . LEU A 1 1010 ? 8.469 -29.139 25.327 1.00 93.75 1010 LEU A O 1
ATOM 8065 N N . SER A 1 1011 ? 9.661 -27.261 25.614 1.00 92.25 1011 SER A N 1
ATOM 8066 C CA . SER A 1 1011 ? 10.351 -27.347 24.319 1.00 92.25 1011 SER A CA 1
ATOM 8067 C C . SER A 1 1011 ? 11.340 -28.513 24.299 1.00 92.25 1011 SER A C 1
ATOM 8069 O O . SER A 1 1011 ? 11.244 -29.344 23.401 1.00 92.25 1011 SER A O 1
ATOM 8071 N N . ASN A 1 1012 ? 12.166 -28.665 25.342 1.00 91.44 1012 ASN A N 1
ATOM 8072 C CA . ASN A 1 1012 ? 13.107 -29.788 25.495 1.00 91.44 1012 ASN A CA 1
ATOM 8073 C C . ASN A 1 1012 ? 12.428 -31.170 25.657 1.00 91.44 1012 ASN A C 1
ATOM 8075 O O . ASN A 1 1012 ? 13.093 -32.194 25.524 1.00 91.44 1012 ASN A O 1
ATOM 8079 N N . LEU A 1 1013 ? 11.122 -31.232 25.955 1.00 88.00 1013 LEU A N 1
ATOM 8080 C CA . LEU A 1 1013 ? 10.346 -32.487 25.990 1.00 88.00 1013 LEU A CA 1
ATOM 8081 C C . LEU A 1 1013 ? 9.798 -32.915 24.614 1.00 88.00 1013 LEU A C 1
ATOM 8083 O O . LEU A 1 1013 ? 9.124 -33.945 24.503 1.00 88.00 1013 LEU A O 1
ATOM 8087 N N . ASN A 1 1014 ? 10.059 -32.125 23.574 1.00 84.12 1014 ASN A N 1
ATOM 8088 C CA . ASN A 1 1014 ? 9.774 -32.451 22.183 1.00 84.12 1014 ASN A CA 1
ATOM 8089 C C . ASN A 1 1014 ? 11.073 -32.852 21.452 1.00 84.12 1014 ASN A C 1
ATOM 8091 O O . ASN A 1 1014 ? 12.157 -32.514 21.923 1.00 84.12 1014 ASN A O 1
ATOM 8095 N N . PRO A 1 1015 ? 10.993 -33.546 20.300 1.00 80.19 1015 PRO A N 1
ATOM 8096 C CA . PRO A 1 1015 ? 12.155 -33.766 19.443 1.00 80.19 1015 PRO A CA 1
ATOM 8097 C C . PRO A 1 1015 ? 12.826 -32.442 19.056 1.00 80.19 1015 PRO A C 1
ATOM 8099 O O . PRO A 1 1015 ? 12.131 -31.448 18.820 1.00 80.19 1015 PRO A O 1
ATOM 8102 N N . SER A 1 1016 ? 14.159 -32.456 18.974 1.00 74.75 1016 SER A N 1
ATOM 8103 C CA . SER A 1 1016 ? 14.939 -31.317 18.483 1.00 74.75 1016 SER A CA 1
ATOM 8104 C C . SER A 1 1016 ? 14.556 -30.970 17.046 1.00 74.75 1016 SER A C 1
ATOM 8106 O O . SER A 1 1016 ? 14.210 -31.847 16.251 1.00 74.75 1016 SER A O 1
ATOM 8108 N N . ILE A 1 1017 ? 14.612 -29.680 16.723 1.00 71.25 1017 ILE A N 1
ATOM 8109 C CA . ILE A 1 1017 ? 14.355 -29.152 15.377 1.00 71.25 1017 ILE A CA 1
ATOM 8110 C C . ILE A 1 1017 ? 15.624 -29.246 14.525 1.00 71.25 1017 ILE A C 1
ATOM 8112 O O . ILE A 1 1017 ? 15.563 -29.279 13.296 1.00 71.25 1017 ILE A O 1
ATOM 8116 N N . ILE A 1 1018 ? 16.781 -29.289 15.183 1.00 69.25 1018 ILE A N 1
ATOM 8117 C CA . ILE A 1 1018 ? 18.067 -29.536 14.549 1.00 69.25 1018 ILE A CA 1
ATOM 8118 C C . ILE A 1 1018 ? 18.143 -31.046 14.291 1.00 69.25 1018 ILE A C 1
ATOM 8120 O O . ILE A 1 1018 ? 18.074 -31.818 15.253 1.00 69.25 1018 ILE A O 1
ATOM 8124 N N . PRO A 1 1019 ? 18.248 -31.491 13.026 1.00 58.53 1019 PRO A N 1
ATOM 8125 C CA . PRO A 1 1019 ? 18.323 -32.910 12.726 1.00 58.53 1019 PRO A CA 1
ATOM 8126 C C . PRO A 1 1019 ? 19.573 -33.521 13.367 1.00 58.53 1019 PRO A C 1
ATOM 8128 O O . PRO A 1 1019 ? 20.663 -32.948 13.323 1.00 58.53 1019 PRO A O 1
ATOM 8131 N N . PHE A 1 1020 ? 19.394 -34.700 13.957 1.00 56.56 1020 PHE A N 1
ATOM 8132 C CA . PHE A 1 1020 ? 20.501 -35.592 14.266 1.00 56.56 1020 PHE A CA 1
ATOM 8133 C C . PHE A 1 1020 ? 20.870 -36.321 12.970 1.00 56.56 1020 PHE A C 1
ATOM 8135 O O . PHE A 1 1020 ? 20.059 -37.097 12.465 1.00 56.56 1020 PHE A O 1
ATOM 8142 N N . GLU A 1 1021 ? 22.054 -36.013 12.440 1.00 48.28 1021 GLU A N 1
ATOM 8143 C CA . GLU A 1 1021 ? 22.724 -36.760 11.362 1.00 48.28 1021 GLU A CA 1
ATOM 8144 C C . GLU A 1 1021 ? 23.377 -38.039 11.910 1.00 48.28 1021 GLU A C 1
ATOM 8146 O O . GLU A 1 1021 ? 24.037 -37.945 12.975 1.00 48.28 1021 GLU A O 1
#

InterPro domains:
  IPR000738 WHEP-TRS domain [PF00458] (17-54)
  IPR000738 WHEP-TRS domain [PS51185] (12-68)
  IPR000738 WHEP-TRS domain [SM00991] (16-72)
  IPR004154 Anticodon-binding [PF03129] (415-505)
  IPR006195 Aminoacyl-tRNA synthetase, class II [PS50862] (96-400)
  IPR009068 uS15/NS1, RNA-binding domain superfamily [SSF47060] (16-60)
  IPR015807 Histidine-tRNA ligase [TIGR00442] (70-495)
  IPR027805 Transposase, Helix-turn-helix domain [PF13613] (765-815)
  IPR027806 Harbinger transposase-derived nuclease domain [PF13359] (846-1012)
  IPR033656 Histidyl-antic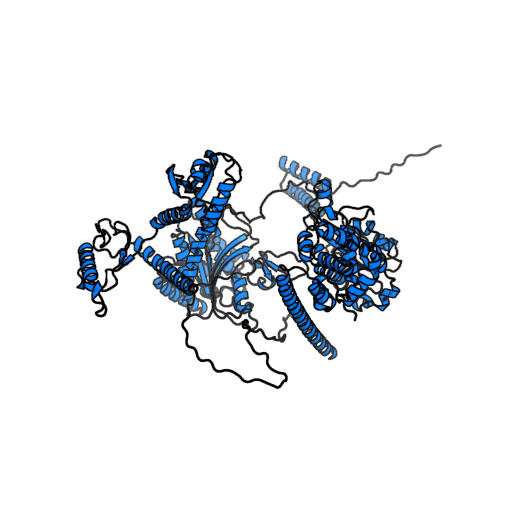odon-binding [cd00859] (413-504)
  IPR036621 Anticodon-binding domain superfamily [G3DSA:3.40.50.800] (410-510)
  IPR041715 Class II Histidinyl-tRNA synthetase (HisRS)-like catalytic core domain [PF13393] (73-396)
  IPR041715 Class II Histidinyl-tRNA synthetase (HisRS)-like catalytic core domain [cd00773] (81-401)
  IPR045864 Class II Aminoacyl-tRNA synthetase/Biotinyl protein ligase (BPL) and lipoyl protein ligase (LPL) [G3DSA:3.30.930.10] (60-409)
  IPR045864 Class II Aminoacyl-tRNA synthetase/Biotinyl protein ligase (BPL) and lipoyl protein ligase (LPL) [SSF55681] (69-402)

Organism: NCBI:txid27404

Mean predicted aligned error: 21.49 Å

pLDDT: mean 78.89, std 21.57, range [20.91, 98.69]

Sequence (1021 aa):
MQCAHCTFVLYAGKSIADQIKEQGELVRKLKAEKAGIDKITEEVSKLLALKAQQGSDKDEKAGGKFVLKTAKGTRDFNPRQMVIRQQAFDKIIACFKRHGAETLDTPVFELKEVLTGKYGEDSKLIYDLADQGGEILSLRYDLTVPFARFLAMNKVGSIKRYQLGKVYRRDNPAMTKGRFREFFQCDFDIAGPTDPMIPDVECVRVVTEILDSLDLSEHVVKINHRKILDGLFEACGVPDTQFRAICSSVDKLDKSPWEEVRKEMTDEKGLAPEKADQIGQYVLRSGQDDLVEQLLADPKLSSSKSAVEGLQALKLFFRYAELYGVKKRVKFDMSLARGLDYYTGIIYEAVLTNQNPEEGVGSIAGGGRYDNLVALFDPKAKAVPCVGVSIGIERILAILENREANLKLRTVETQVYVAAAQKNLLEDRMKICAELWDNGIKTEMSYKANPKLLGQLQTCEEQGIPWAIIIGQSELEKGVVKLRHVSSRQEEEIERSKLADVLKQKLNASISVGVVRFFGIPVSPDKRYPFDSITIHQRRELWLARLNICDANIKTKYLVCNLHFENRATIYRKNHPDWAPSVSLNKAITDSTRLQRRVLYSYNREAMFMNTLAKNTQQPNKENNINITIHSPHPFEVNENLNSTDSLLTEEIQDSPMDLSTSKPCYSVVDEEPSSSEHSQELVSELQKEIEKLTAQLEKMNAEYVSLKKEFAMYCNRPITSNFFSKCQNSDKWMRVYTSLSTAKSFEILFKAIQSGIPENNNFKLCKRQQLFLTLVKLSHNPTDIDLAFRFDISEQTVSRYFHSWIDCIYYKLKTHVLIWPLLSQLQVAMPMCFRRHYPNTVSIMDCFETQIQIPHDRNDQAATYSTYKSRNTVKYLISATPNGTINFISKGYAGRKSDQFIVRHSGYIDNLKPGDEVLADKGFEVAEEIGLKGAKLTTPAFKTAAQLTQLETEISRQVSNVRIHIEREIGCMRMKFDIMRGPVIMSNLNTFQDNVCFYDKIVAVCCILSNLNPSIIPFE

Foldseek 3Di:
DDDDDDDDDDPPDDDLVVVLVVLVVVLVVCVVVVHDPVVSVVSVVVSVVSVVVVPPCVVPPDPPDDDPDDDAQDDDQDLVLVVLVVVLVVQLVLLLVVVVADEDDDDQKDQLVLLPPQFPPQNVFWAWDDDPPDGTITGAQDVVSVVLLVCQVVVPQWHWHKYKDWGATNDDADVLLLRGRIDIKIKTKTKHDDDAQPVVLVQVLSVCSSCVSLVLNQKAKEKFWPLQLVLQLVLLVPDPVLSVVLLVLLLCVLPDPLVVSLCCCCVVSPDDSSSSVSSVVQQQDKAALVVLVVQCPDPSQVPRPSSNVQSVSRNVNLVVCVVSVNRVRYMHGSSNSDDRPQAHTMKIFMAGDPDDPVSGNGTQKIWHKRQQSSLVNHPVSDTMTMTMMIGNVSSSSVVSCVVCVPPLDASDPQQEEEEEQDAQCQVVSVVLQVVQVVLVHRYYYDPDRHDHRVVSLVVCVNNVHQWYWYDDPVQVVVQWIWIAGSVVRDIDIGRSVCVNVVSVVVVVVVVVVPDKDKDFQQDQDDPPDDPCRVLSVVLNVQQCVQVVHDPVPCPDGDIDILVQFDVSDDDSDPPDRVSYGNDDDDDDDDPPVVVVVVSSVVVVVVVVVVVVVVVVVDDDDDDDDDDDDDDDDDDDDDDDDDPDDDDDDDDDDDDDDDDDDDDDDDDDDDDDDDDDDPVVVVVVVVVVVVVVVVVVVVVVVVVLVVVLVVVVVVCLPAAQDPVNVVVLLVDLSNVCSQQVFNGSVLLVVLCVQQVVLDDDDPPDPDDSSVLLSLLSNCQQPVDQLVSSCRNSVHHSVSNVVSNLSVLVSLLVRPLPPQLAQDDLVVCLVQAAPLCVVPPSQESKQKDKDKFAADQDPDPVLNVQQQAPVVRHRIWMKMWIDGLQQQTNDIFATGRNPDFPLNCCVPRCVLVSDAASHEYAYEPSNPCQVSNVVRNYGYDYQDDDPPDDDDPVSVVSNVSSVVSSCSVVVSVVVLCNRTCCSPDHHYVVQQDQDPVRGRNVSSSVSSSSSSSSSHRGPRDRD